Protein AF-A0A930UA59-F1 (afdb_monomer)

Organism: NCBI:txid2023265

Structure (mmCIF, N/CA/C/O backbone):
data_AF-A0A930UA59-F1
#
_entry.id   AF-A0A930UA59-F1
#
loop_
_atom_site.group_PDB
_atom_site.id
_atom_site.type_symbol
_atom_site.label_atom_id
_atom_site.label_alt_id
_atom_site.label_comp_id
_atom_site.label_asym_id
_atom_site.label_entity_id
_atom_site.label_seq_id
_atom_site.pdbx_PDB_ins_code
_atom_site.Cartn_x
_atom_site.Cartn_y
_atom_site.Cartn_z
_atom_site.occupancy
_atom_site.B_iso_or_equiv
_atom_site.auth_seq_id
_atom_site.auth_comp_id
_atom_site.auth_asym_id
_atom_site.auth_atom_id
_atom_site.pdbx_PDB_model_num
ATOM 1 N N . MET A 1 1 ? 84.543 5.095 -43.992 1.00 34.00 1 MET A N 1
ATOM 2 C CA . MET A 1 1 ? 83.601 4.317 -44.838 1.00 34.00 1 MET A CA 1
ATOM 3 C C . MET A 1 1 ? 82.821 3.376 -43.922 1.00 34.00 1 MET A C 1
ATOM 5 O O . MET A 1 1 ? 83.379 2.983 -42.911 1.00 34.00 1 MET A O 1
ATOM 9 N N . LYS A 1 2 ? 81.486 3.290 -44.024 1.00 33.91 2 LYS A N 1
ATOM 10 C CA . LYS A 1 2 ? 80.696 2.425 -44.937 1.00 33.91 2 LYS A CA 1
ATOM 11 C C . LYS A 1 2 ? 81.025 0.922 -44.754 1.00 33.91 2 LYS A C 1
ATOM 13 O O . LYS A 1 2 ? 82.179 0.575 -44.947 1.00 33.91 2 LYS A O 1
ATOM 18 N N . ALA A 1 3 ? 80.078 0.024 -44.451 1.00 41.78 3 ALA A N 1
ATOM 19 C CA . ALA A 1 3 ? 78.668 0.238 -44.081 1.00 41.78 3 ALA A CA 1
ATOM 20 C C . ALA A 1 3 ? 78.035 -0.999 -43.394 1.00 41.78 3 ALA A C 1
ATOM 22 O O . ALA A 1 3 ? 77.928 -2.037 -44.033 1.00 41.78 3 ALA A O 1
ATOM 23 N N . THR A 1 4 ? 77.528 -0.856 -42.158 1.00 40.88 4 THR A N 1
ATOM 24 C CA . THR A 1 4 ? 76.666 -1.865 -41.479 1.00 40.88 4 THR A CA 1
ATOM 25 C C . THR A 1 4 ? 75.860 -1.272 -40.302 1.00 40.88 4 THR A C 1
ATOM 27 O O . THR A 1 4 ? 75.703 -1.894 -39.257 1.00 40.88 4 THR A O 1
ATOM 30 N N . LYS A 1 5 ? 75.355 -0.031 -40.422 1.00 36.97 5 LYS A N 1
ATOM 31 C CA . LYS A 1 5 ? 74.581 0.604 -39.328 1.00 36.97 5 LYS A CA 1
ATOM 32 C C . LYS A 1 5 ? 73.452 1.554 -39.757 1.00 36.97 5 LYS A C 1
ATOM 34 O O . LYS A 1 5 ? 73.073 2.422 -38.984 1.00 36.97 5 LYS A O 1
ATOM 39 N N . LYS A 1 6 ? 72.917 1.410 -40.979 1.00 36.31 6 LYS A N 1
ATOM 40 C CA . LYS A 1 6 ? 71.872 2.306 -41.513 1.00 36.31 6 LYS A CA 1
ATOM 41 C C . LYS A 1 6 ? 70.707 1.554 -42.171 1.00 36.31 6 LYS A C 1
ATOM 43 O O . LYS A 1 6 ? 70.647 1.464 -43.394 1.00 36.31 6 LYS A O 1
ATOM 48 N N . LYS A 1 7 ? 69.796 1.015 -41.347 1.00 34.38 7 LYS A N 1
ATOM 49 C CA . LYS A 1 7 ? 68.421 0.645 -41.756 1.00 34.38 7 LYS A CA 1
ATOM 50 C C . LYS A 1 7 ? 67.417 0.546 -40.585 1.00 34.38 7 LYS A C 1
ATOM 52 O O . LYS A 1 7 ? 66.535 -0.303 -40.602 1.00 34.38 7 LYS A O 1
ATOM 57 N N . VAL A 1 8 ? 67.587 1.389 -39.559 1.00 33.84 8 VAL A N 1
ATOM 58 C CA . VAL A 1 8 ? 66.693 1.481 -38.374 1.00 33.84 8 VAL A CA 1
ATOM 59 C C . VAL A 1 8 ? 66.264 2.940 -38.089 1.00 33.84 8 VAL A C 1
ATOM 61 O O . VAL A 1 8 ? 65.429 3.195 -37.233 1.00 33.84 8 VAL A O 1
ATOM 64 N N . GLU A 1 9 ? 66.784 3.916 -38.840 1.00 33.44 9 GLU A N 1
ATOM 65 C CA . GLU A 1 9 ? 66.459 5.346 -38.707 1.00 33.44 9 GLU A CA 1
ATOM 66 C C . GLU A 1 9 ? 65.446 5.792 -39.775 1.00 33.44 9 GLU A C 1
ATOM 68 O O . GLU A 1 9 ? 65.802 6.569 -40.656 1.00 33.44 9 GLU A O 1
ATOM 73 N N . GLU A 1 10 ? 64.208 5.282 -39.741 1.00 31.77 10 GLU A N 1
ATOM 74 C CA . GLU A 1 10 ? 63.110 5.839 -40.562 1.00 31.77 10 GLU A CA 1
ATOM 75 C C . GLU A 1 10 ? 61.698 5.419 -40.085 1.00 31.77 10 GLU A C 1
ATOM 77 O O . GLU A 1 10 ? 60.869 5.013 -40.889 1.00 31.77 10 GLU A O 1
ATOM 82 N N . LEU A 1 11 ? 61.415 5.478 -38.769 1.00 31.89 11 LEU A N 1
ATOM 83 C CA . LEU A 1 11 ? 60.052 5.313 -38.204 1.00 31.89 11 LEU A CA 1
ATOM 84 C C . LEU A 1 11 ? 59.966 5.738 -36.712 1.00 31.89 11 LEU A C 1
ATOM 86 O O . LEU A 1 11 ? 59.591 4.952 -35.846 1.00 31.89 11 LEU A O 1
ATOM 90 N N . SER A 1 12 ? 60.371 6.971 -36.372 1.00 30.64 12 SER A N 1
ATOM 91 C CA . SER A 1 12 ? 60.489 7.397 -34.957 1.00 30.64 12 SER A CA 1
ATOM 92 C C . SER A 1 12 ? 60.223 8.884 -34.647 1.00 30.64 12 SER A C 1
ATOM 94 O O . SER A 1 12 ? 60.756 9.407 -33.669 1.00 30.64 12 SER A O 1
ATOM 96 N N . VAL A 1 13 ? 59.377 9.582 -35.422 1.00 30.64 13 VAL A N 1
ATOM 97 C CA . VAL A 1 13 ? 58.911 10.944 -35.067 1.00 30.64 13 VAL A CA 1
ATOM 98 C C . VAL A 1 13 ? 57.425 11.166 -35.388 1.00 30.64 13 VAL A C 1
ATOM 100 O O . VAL A 1 13 ? 57.083 11.753 -36.409 1.00 30.64 13 VAL A O 1
ATOM 103 N N . ILE A 1 14 ? 56.543 10.799 -34.455 1.00 29.19 14 ILE A N 1
ATOM 104 C CA . ILE A 1 14 ? 55.323 11.571 -34.163 1.00 29.19 14 ILE A CA 1
ATOM 105 C C . ILE A 1 14 ? 55.273 11.727 -32.642 1.00 29.19 14 ILE A C 1
ATOM 107 O O . ILE A 1 14 ? 55.317 10.739 -31.914 1.00 29.19 14 ILE A O 1
ATOM 111 N N . LYS A 1 15 ? 55.244 12.971 -32.154 1.00 28.31 15 LYS A N 1
ATOM 112 C CA . LYS A 1 15 ? 55.194 13.274 -30.719 1.00 28.31 15 LYS A CA 1
ATOM 113 C C . LYS A 1 15 ? 53.740 13.343 -30.255 1.00 28.31 15 LYS A C 1
ATOM 115 O O . LYS A 1 15 ? 53.051 14.300 -30.597 1.00 28.31 15 LYS A O 1
ATOM 120 N N . THR A 1 16 ? 53.301 12.408 -29.421 1.00 28.72 16 THR A N 1
ATOM 121 C CA . THR A 1 16 ? 52.184 12.660 -28.499 1.00 28.72 16 THR A CA 1
ATOM 122 C C . THR A 1 16 ? 52.707 13.478 -27.323 1.00 28.72 16 THR A C 1
ATOM 124 O O . THR A 1 16 ? 53.651 13.065 -26.654 1.00 28.72 16 THR A O 1
ATOM 127 N N . SER A 1 17 ? 52.142 14.663 -27.103 1.00 27.61 17 SER A N 1
ATOM 128 C CA . SER A 1 17 ? 52.569 15.591 -26.054 1.00 27.61 17 SER A CA 1
ATOM 129 C C . SER A 1 17 ? 52.120 15.135 -24.665 1.00 27.61 17 SER A C 1
ATOM 131 O O . SER A 1 17 ? 50.921 15.037 -24.403 1.00 27.61 17 SER A O 1
ATOM 133 N N . GLU A 1 18 ? 53.076 14.932 -23.760 1.00 31.45 18 GLU A N 1
ATOM 134 C CA . GLU A 1 18 ? 52.819 14.761 -22.329 1.00 31.45 18 GLU A CA 1
ATOM 135 C C . GLU A 1 18 ? 52.304 16.079 -21.726 1.00 31.45 18 GLU A C 1
ATOM 137 O O . GLU A 1 18 ? 53.081 16.964 -21.367 1.00 31.45 18 GLU A O 1
ATOM 142 N N . ASN A 1 19 ? 50.982 16.217 -21.594 1.00 28.25 19 ASN A N 1
ATOM 143 C CA . ASN A 1 19 ? 50.400 17.266 -20.759 1.00 28.25 19 ASN A CA 1
ATOM 144 C C . ASN A 1 19 ? 50.552 16.875 -19.284 1.00 28.25 19 ASN A C 1
ATOM 146 O O . ASN A 1 19 ? 49.680 16.227 -18.703 1.00 28.25 19 ASN A O 1
ATOM 150 N N . LEU A 1 20 ? 51.670 17.294 -18.686 1.00 32.41 20 LEU A N 1
ATOM 151 C CA . LEU A 1 20 ? 51.865 17.334 -17.237 1.00 32.41 20 LEU A CA 1
ATOM 152 C C . LEU A 1 20 ? 50.684 18.078 -16.591 1.00 32.41 20 LEU A C 1
ATOM 154 O O . LEU A 1 20 ? 50.516 19.280 -16.798 1.00 32.41 20 LEU A O 1
ATOM 158 N N . MET A 1 21 ? 49.845 17.359 -15.841 1.00 32.34 21 MET A N 1
ATOM 159 C CA . MET A 1 21 ? 48.707 17.968 -15.152 1.00 32.34 21 MET A CA 1
ATOM 160 C C . MET A 1 21 ? 49.178 18.773 -13.928 1.00 32.34 21 MET A C 1
ATOM 162 O O . MET A 1 21 ? 50.090 18.321 -13.234 1.00 32.34 21 MET A O 1
ATOM 166 N N . PRO A 1 22 ? 48.578 19.942 -13.632 1.00 33.25 22 PRO A N 1
ATOM 167 C CA . PRO A 1 22 ? 48.918 20.700 -12.433 1.00 33.25 22 PRO A CA 1
ATOM 168 C C . PRO A 1 22 ? 48.437 19.985 -11.165 1.00 33.25 22 PRO A C 1
ATOM 170 O O . PRO A 1 22 ? 47.257 19.653 -11.054 1.00 33.25 22 PRO A O 1
ATOM 173 N N . ASP A 1 23 ? 49.324 19.836 -10.180 1.00 33.88 23 ASP A N 1
ATOM 174 C CA . ASP A 1 23 ? 48.945 19.489 -8.807 1.00 33.88 23 ASP A CA 1
ATOM 175 C C . ASP A 1 23 ? 48.171 20.661 -8.179 1.00 33.88 23 ASP A C 1
ATOM 177 O O . ASP A 1 23 ? 48.739 21.582 -7.589 1.00 33.88 23 ASP A O 1
ATOM 181 N N . SER A 1 24 ? 46.846 20.635 -8.316 1.00 33.50 24 SER A N 1
ATOM 182 C CA . SER A 1 24 ? 45.927 21.472 -7.544 1.00 33.50 24 SER A CA 1
ATOM 183 C C . SER A 1 24 ? 45.237 20.607 -6.496 1.00 33.50 24 SER A C 1
ATOM 185 O O . SER A 1 24 ? 44.610 19.608 -6.843 1.00 33.50 24 SER A O 1
ATOM 187 N N . THR A 1 25 ? 45.345 20.996 -5.223 1.00 34.78 25 THR A N 1
ATOM 188 C CA . THR A 1 25 ? 44.868 20.237 -4.055 1.00 34.78 25 THR A CA 1
ATOM 189 C C . THR A 1 25 ? 43.420 19.761 -4.219 1.00 34.78 25 THR A C 1
ATOM 191 O O . THR A 1 25 ? 42.489 20.560 -4.105 1.00 34.78 25 THR A O 1
ATOM 194 N N . GLU A 1 26 ? 43.229 18.465 -4.481 1.00 43.31 26 GLU A N 1
ATOM 195 C CA . GLU A 1 26 ? 41.916 17.899 -4.801 1.00 43.31 26 GLU A CA 1
ATOM 196 C C . GLU A 1 26 ? 40.941 17.996 -3.619 1.00 43.31 26 GLU A C 1
ATOM 198 O O . GLU A 1 26 ? 41.016 17.238 -2.647 1.00 43.31 26 GLU A O 1
ATOM 203 N N . ASN A 1 27 ? 39.957 18.887 -3.738 1.00 48.44 27 ASN A N 1
ATOM 204 C CA . ASN A 1 27 ? 38.805 18.899 -2.849 1.00 48.44 27 ASN A CA 1
ATOM 205 C C . ASN A 1 27 ? 37.903 17.690 -3.169 1.00 48.44 27 ASN A C 1
ATOM 207 O O . ASN A 1 27 ? 37.037 17.766 -4.034 1.00 48.44 27 ASN A O 1
ATOM 211 N N . ASN A 1 28 ? 38.121 16.565 -2.480 1.00 61.62 28 ASN A N 1
ATOM 212 C CA . ASN A 1 28 ? 37.416 15.285 -2.678 1.00 61.62 28 ASN A CA 1
ATOM 213 C C . ASN A 1 28 ? 35.885 15.320 -2.425 1.00 61.62 28 ASN A C 1
ATOM 215 O O . ASN A 1 28 ? 35.225 14.288 -2.576 1.00 61.62 28 ASN A O 1
ATOM 219 N N . ASP A 1 29 ? 35.325 16.454 -1.999 1.00 77.62 29 ASP A N 1
ATOM 220 C CA . ASP A 1 29 ? 33.978 16.565 -1.434 1.00 77.62 29 ASP A CA 1
ATOM 221 C C . ASP A 1 29 ? 32.970 17.249 -2.383 1.00 77.62 29 ASP A C 1
ATOM 223 O O . ASP A 1 29 ? 32.582 18.402 -2.191 1.00 77.62 29 ASP A O 1
ATOM 227 N N . PHE A 1 30 ? 32.539 16.522 -3.418 1.00 87.88 30 PHE A N 1
ATOM 228 C CA . PHE A 1 30 ? 31.617 16.991 -4.465 1.00 87.88 30 PHE A CA 1
ATOM 229 C C . PHE A 1 30 ? 30.469 15.990 -4.741 1.00 87.88 30 PHE A C 1
ATOM 231 O O . PHE A 1 30 ? 30.603 14.806 -4.404 1.00 87.88 30 PHE A O 1
ATOM 238 N N . PRO A 1 31 ? 29.334 16.420 -5.338 1.00 90.81 31 PRO A N 1
ATOM 239 C CA . PRO A 1 31 ? 28.244 15.526 -5.732 1.00 90.81 31 PRO A CA 1
ATOM 240 C C . PRO A 1 31 ? 28.595 14.681 -6.961 1.00 90.81 31 PRO A C 1
ATOM 242 O O . PRO A 1 31 ? 29.255 15.156 -7.888 1.00 90.81 31 PRO A O 1
ATOM 245 N N . VAL A 1 32 ? 28.094 13.445 -6.996 1.00 94.25 32 VAL A N 1
ATOM 246 C CA . VAL A 1 32 ? 28.205 12.563 -8.170 1.00 94.25 32 VAL A CA 1
ATOM 247 C C . VAL A 1 32 ? 26.811 12.254 -8.698 1.00 94.25 32 VAL A C 1
ATOM 249 O O . VAL A 1 32 ? 25.933 11.813 -7.953 1.00 94.25 32 VAL A O 1
ATOM 252 N N . VAL A 1 33 ? 26.631 12.501 -9.992 1.00 95.88 33 VAL A N 1
ATOM 253 C CA . VAL A 1 33 ? 25.382 12.341 -10.732 1.00 95.88 33 VAL A CA 1
ATOM 254 C C . VAL A 1 33 ? 25.496 11.105 -11.613 1.00 95.88 33 VAL A C 1
ATOM 256 O O . VAL A 1 33 ? 26.221 11.113 -12.605 1.00 95.88 33 VAL A O 1
ATOM 259 N N . ALA A 1 34 ? 24.782 10.036 -11.274 1.00 96.25 34 ALA A N 1
ATOM 260 C CA . ALA A 1 34 ? 24.664 8.872 -12.139 1.00 96.25 34 ALA A CA 1
ATOM 261 C C . ALA A 1 34 ? 23.447 9.024 -13.055 1.00 96.25 34 ALA A C 1
ATOM 263 O O . ALA A 1 34 ? 22.330 9.197 -12.566 1.00 96.25 34 ALA A O 1
ATOM 264 N N . ILE A 1 35 ? 23.649 8.928 -14.369 1.00 96.31 35 ILE A N 1
ATOM 265 C CA . ILE A 1 35 ? 22.566 8.984 -15.356 1.00 96.31 35 ILE A CA 1
ATOM 266 C C . ILE A 1 35 ? 22.328 7.579 -15.911 1.00 96.31 35 ILE A C 1
ATOM 268 O O . ILE A 1 35 ? 23.191 7.019 -16.587 1.00 96.31 35 ILE A O 1
ATOM 272 N N . GLY A 1 36 ? 21.161 7.016 -15.606 1.00 94.38 36 GLY A N 1
ATOM 273 C CA . GLY A 1 36 ? 20.675 5.736 -16.106 1.00 94.38 36 GLY A CA 1
ATOM 274 C C . GLY A 1 36 ? 19.799 5.917 -17.344 1.00 94.38 36 GLY A C 1
ATOM 275 O O . GLY A 1 36 ? 18.852 6.705 -17.326 1.00 94.38 36 GLY A O 1
ATOM 276 N N . SER A 1 37 ? 20.096 5.184 -18.417 1.00 92.69 37 SER A N 1
ATOM 277 C CA . SER A 1 37 ? 19.291 5.184 -19.649 1.00 92.69 37 SER A CA 1
ATOM 278 C C . SER A 1 37 ? 19.383 3.850 -20.400 1.00 92.69 37 SER A C 1
ATOM 280 O O . SER A 1 37 ? 20.229 3.003 -20.104 1.00 92.69 37 SER A O 1
ATOM 282 N N . SER A 1 38 ? 18.513 3.643 -21.388 1.00 87.00 38 SER A N 1
ATOM 283 C CA . SER A 1 38 ? 18.525 2.446 -22.239 1.00 87.00 38 SER A CA 1
ATOM 284 C C . SER A 1 38 ? 18.154 2.842 -23.677 1.00 87.00 38 SER A C 1
ATOM 286 O O . SER A 1 38 ? 18.805 3.724 -24.250 1.00 87.00 38 SER A O 1
ATOM 288 N N . ALA A 1 39 ? 17.130 2.228 -24.273 1.00 77.50 39 ALA A N 1
ATOM 289 C CA . ALA A 1 39 ? 16.574 2.612 -25.568 1.00 77.50 39 ALA A CA 1
ATOM 290 C C . ALA A 1 39 ? 16.175 4.106 -25.606 1.00 77.50 39 ALA A C 1
ATOM 292 O O . ALA A 1 39 ? 15.548 4.627 -24.682 1.00 77.50 39 ALA A O 1
ATOM 293 N N . GLY A 1 40 ? 16.557 4.811 -26.677 1.00 76.81 40 GLY A N 1
ATOM 294 C CA . GLY A 1 40 ? 16.381 6.268 -26.804 1.00 76.81 40 GLY A CA 1
ATOM 295 C C . GLY A 1 40 ? 17.328 7.119 -25.940 1.00 76.81 40 GLY A C 1
ATOM 296 O O . GLY A 1 40 ? 17.296 8.342 -26.040 1.00 76.81 40 GLY A O 1
ATOM 297 N N . GLY A 1 41 ? 18.197 6.502 -25.129 1.00 81.38 41 GLY A N 1
ATOM 298 C CA . GLY A 1 41 ? 19.049 7.203 -24.165 1.00 81.38 41 GLY A CA 1
ATOM 299 C C . GLY A 1 41 ? 19.973 8.263 -24.773 1.00 81.38 41 GLY A C 1
ATOM 300 O O . GLY A 1 41 ? 20.102 9.337 -24.191 1.00 81.38 41 GLY A O 1
ATOM 301 N N . LEU A 1 42 ? 20.559 8.018 -25.954 1.00 84.38 42 LEU A N 1
ATOM 302 C CA . LEU A 1 42 ? 21.481 8.964 -26.606 1.00 84.38 42 LEU A CA 1
ATOM 303 C C . LEU A 1 42 ? 20.827 10.334 -26.835 1.00 84.38 42 LEU A C 1
ATOM 305 O O . LEU A 1 42 ? 21.336 11.328 -26.333 1.00 84.38 42 LEU A O 1
ATOM 309 N N . GLU A 1 43 ? 19.671 10.375 -27.501 1.00 85.50 43 GLU A N 1
ATOM 310 C CA . GLU A 1 43 ? 18.925 11.612 -27.795 1.00 85.50 43 GLU A CA 1
ATOM 311 C C . GLU A 1 43 ? 18.643 12.419 -26.514 1.00 85.50 43 GLU A C 1
ATOM 313 O O . GLU A 1 43 ? 18.785 13.642 -26.488 1.00 85.50 43 GLU A O 1
ATOM 318 N N . THR A 1 44 ? 18.320 11.731 -25.412 1.00 89.38 44 THR A N 1
ATOM 319 C CA . THR A 1 44 ? 18.099 12.376 -24.108 1.00 89.38 44 THR A CA 1
ATOM 320 C C . THR A 1 44 ? 19.395 12.841 -23.434 1.00 89.38 44 THR A C 1
ATOM 322 O O . THR A 1 44 ? 19.410 13.902 -22.817 1.00 89.38 44 THR A O 1
ATOM 325 N N . LEU A 1 45 ? 20.505 12.111 -23.576 1.00 91.25 45 LEU A N 1
ATOM 326 C CA . LEU A 1 45 ? 21.808 12.521 -23.044 1.00 91.25 45 LEU A CA 1
ATOM 327 C C . LEU A 1 45 ? 22.349 13.748 -23.790 1.00 91.25 45 LEU A C 1
ATOM 329 O O . LEU A 1 45 ? 22.830 14.679 -23.149 1.00 91.25 45 LEU A O 1
ATOM 333 N N . GLU A 1 46 ? 22.227 13.792 -25.120 1.00 90.00 46 GLU A N 1
ATOM 334 C CA . GLU A 1 46 ? 22.600 14.962 -25.924 1.00 90.00 46 GLU A CA 1
ATOM 335 C C . GLU A 1 46 ? 21.806 16.204 -25.490 1.00 90.00 46 GLU A C 1
ATOM 337 O O . GLU A 1 46 ? 22.388 17.262 -25.243 1.00 90.00 46 GLU A O 1
ATOM 342 N N . LEU A 1 47 ? 20.486 16.062 -25.321 1.00 90.81 47 LEU A N 1
ATOM 343 C CA . LEU A 1 47 ? 19.594 17.145 -24.901 1.00 90.81 47 LEU A CA 1
ATOM 344 C C . LEU A 1 47 ? 19.849 17.608 -23.455 1.00 90.81 47 LEU A C 1
ATOM 346 O O . LEU A 1 47 ? 19.768 18.805 -23.174 1.00 90.81 47 LEU A O 1
ATOM 350 N N . PHE A 1 48 ? 20.209 16.689 -22.554 1.00 93.88 48 PHE A N 1
ATOM 351 C CA . PHE A 1 48 ? 20.613 16.999 -21.180 1.00 93.88 48 PHE A CA 1
ATOM 352 C C . PHE A 1 48 ? 21.939 17.773 -21.148 1.00 93.88 48 PHE A C 1
ATOM 354 O O . PHE A 1 48 ? 22.000 18.879 -20.613 1.00 93.88 48 PHE A O 1
ATOM 361 N N . PHE A 1 49 ? 23.003 17.232 -21.753 1.00 93.38 49 PHE A N 1
ATOM 362 C CA . PHE A 1 49 ? 24.339 17.833 -21.677 1.00 93.38 49 PHE A CA 1
ATOM 363 C C . PHE A 1 49 ? 24.455 19.155 -22.444 1.00 93.38 49 PHE A C 1
ATOM 365 O O . PHE A 1 49 ? 25.170 20.045 -21.989 1.00 93.38 49 PHE A O 1
ATOM 372 N N . LYS A 1 50 ? 23.691 19.340 -23.528 1.00 91.06 50 LYS A N 1
ATOM 373 C CA . LYS A 1 50 ? 23.579 20.623 -24.244 1.00 91.06 50 LYS A CA 1
ATOM 374 C C . LYS A 1 50 ? 23.017 21.760 -23.374 1.00 91.06 50 LYS A C 1
ATOM 376 O O . LYS A 1 50 ? 23.315 22.923 -23.629 1.00 91.06 50 LYS A O 1
ATOM 381 N N . ASN A 1 51 ? 22.216 21.430 -22.360 1.00 90.94 51 ASN A N 1
ATOM 382 C CA . ASN A 1 51 ? 21.641 22.379 -21.402 1.00 90.94 51 ASN A CA 1
ATOM 383 C C . ASN A 1 51 ? 22.407 22.413 -20.058 1.00 90.94 51 ASN A C 1
ATOM 385 O O . ASN A 1 51 ? 21.966 23.077 -19.120 1.00 90.94 51 ASN A O 1
ATOM 389 N N . MET A 1 52 ? 23.549 21.719 -19.945 1.00 92.12 52 MET A N 1
ATOM 390 C CA . MET A 1 52 ? 24.336 21.606 -18.712 1.00 92.12 52 MET A CA 1
ATOM 391 C C . MET A 1 52 ? 25.592 22.509 -18.751 1.00 92.12 52 MET A C 1
ATOM 393 O O . MET A 1 52 ? 26.487 22.260 -19.558 1.00 92.12 52 MET A O 1
ATOM 397 N N . PRO A 1 53 ? 25.708 23.530 -17.874 1.00 88.00 53 PRO A N 1
ATOM 398 C CA . PRO A 1 53 ? 26.901 24.374 -17.742 1.00 88.00 53 PRO A CA 1
ATOM 399 C C . PRO A 1 53 ? 28.196 23.605 -17.446 1.00 88.00 53 PRO A C 1
ATOM 401 O O . PRO A 1 53 ? 28.181 22.594 -16.744 1.00 88.00 53 PRO A O 1
ATOM 404 N N . GLU A 1 54 ? 29.325 24.135 -17.926 1.00 80.75 54 GLU A N 1
ATOM 405 C CA . GLU A 1 54 ? 30.647 23.487 -17.869 1.00 80.75 54 GLU A CA 1
ATOM 406 C C . GLU A 1 54 ? 31.219 23.407 -16.444 1.00 80.75 54 GLU A C 1
ATOM 408 O O . GLU A 1 54 ? 31.609 22.333 -15.987 1.00 80.75 54 GLU A O 1
ATOM 413 N N . ASP A 1 55 ? 31.244 24.542 -15.733 1.00 81.94 55 ASP A N 1
ATOM 414 C CA . ASP A 1 55 ? 31.700 24.636 -14.344 1.00 81.94 55 ASP A CA 1
ATOM 415 C C . ASP A 1 55 ? 30.499 24.554 -13.398 1.00 81.94 55 ASP A C 1
ATOM 417 O O . ASP A 1 55 ? 29.818 25.540 -13.111 1.00 81.94 55 ASP A O 1
ATOM 421 N N . ASN A 1 56 ? 30.195 23.328 -12.979 1.00 83.75 56 ASN A N 1
ATOM 422 C CA . ASN A 1 56 ? 29.011 22.988 -12.191 1.00 83.75 56 ASN A CA 1
ATOM 423 C C . ASN A 1 56 ? 29.347 22.297 -10.857 1.00 83.75 56 ASN A C 1
ATOM 425 O O . ASN A 1 56 ? 28.463 22.108 -10.019 1.00 83.75 56 ASN A O 1
ATOM 429 N N . GLY A 1 57 ? 30.615 21.933 -10.642 1.00 86.12 57 GLY A N 1
ATOM 430 C CA . GLY A 1 57 ? 31.115 21.337 -9.405 1.00 86.12 57 GLY A CA 1
ATOM 431 C C . GLY A 1 57 ? 30.705 19.880 -9.169 1.00 86.12 57 GLY A C 1
ATOM 432 O O . GLY A 1 57 ? 30.939 19.372 -8.074 1.00 86.12 57 GLY A O 1
ATOM 433 N N . MET A 1 58 ? 30.107 19.200 -10.152 1.00 91.62 58 MET A N 1
ATOM 434 C CA . MET A 1 58 ? 29.674 17.800 -10.071 1.00 91.62 58 MET A CA 1
ATOM 435 C C . MET A 1 58 ? 30.500 16.898 -10.984 1.00 91.62 58 MET A C 1
ATOM 437 O O . MET A 1 58 ? 31.098 17.355 -11.953 1.00 91.62 58 MET A O 1
ATOM 441 N N . ALA A 1 59 ? 30.482 15.593 -10.719 1.00 94.31 59 ALA A N 1
ATOM 442 C CA . ALA A 1 59 ? 30.944 14.590 -11.675 1.00 94.31 59 ALA A CA 1
ATOM 443 C C . ALA A 1 59 ? 29.763 13.784 -12.227 1.00 94.31 59 ALA A C 1
ATOM 445 O O . ALA A 1 59 ? 28.909 13.345 -11.455 1.00 94.31 59 ALA A O 1
ATOM 446 N N . PHE A 1 60 ? 29.737 13.546 -13.537 1.00 95.44 60 PHE A N 1
ATOM 447 C CA . PHE A 1 60 ? 28.678 12.782 -14.201 1.00 95.44 60 PHE A CA 1
ATOM 448 C C . PHE A 1 60 ? 29.156 11.374 -14.547 1.00 95.44 60 PHE A C 1
ATOM 450 O O . PHE A 1 60 ? 30.260 11.202 -15.059 1.00 95.44 60 PHE A O 1
ATOM 457 N N . VAL A 1 61 ? 28.324 10.362 -14.304 1.00 95.69 61 VAL A N 1
ATOM 458 C CA . VAL A 1 61 ? 28.611 8.962 -14.639 1.00 95.69 61 VAL A CA 1
ATOM 459 C C . VAL A 1 61 ? 27.432 8.367 -15.406 1.00 95.69 61 VAL A C 1
ATOM 461 O O . VAL A 1 61 ? 26.388 8.049 -14.839 1.00 95.69 61 VAL A O 1
ATOM 464 N N . ASN A 1 62 ? 27.603 8.216 -16.714 1.00 93.81 62 ASN A N 1
ATOM 465 C CA . ASN A 1 62 ? 26.581 7.730 -17.630 1.00 93.81 62 ASN A CA 1
ATOM 466 C C . ASN A 1 62 ? 26.635 6.200 -17.692 1.00 93.81 62 ASN A C 1
ATOM 468 O O . ASN A 1 62 ? 27.631 5.608 -18.125 1.00 93.81 62 ASN A O 1
ATOM 472 N N . VAL A 1 63 ? 25.545 5.564 -17.267 1.00 91.12 63 VAL A N 1
ATOM 473 C CA . VAL A 1 63 ? 25.375 4.112 -17.235 1.00 91.12 63 VAL A CA 1
ATOM 474 C C . VAL A 1 63 ? 24.226 3.741 -18.166 1.00 91.12 63 VAL A C 1
ATOM 476 O O . VAL A 1 63 ? 23.077 4.110 -17.935 1.00 91.12 63 VAL A O 1
ATOM 479 N N . GLN A 1 64 ? 24.544 3.017 -19.238 1.00 84.50 64 GLN A N 1
ATOM 480 C CA . GLN A 1 64 ? 23.572 2.609 -20.249 1.00 84.50 64 GLN A CA 1
ATOM 481 C C . GLN A 1 64 ? 23.644 1.102 -20.502 1.00 84.50 64 GLN A C 1
ATOM 483 O O . GLN A 1 64 ? 24.714 0.489 -20.432 1.00 84.50 64 GLN A O 1
ATOM 488 N N . HIS A 1 65 ? 22.507 0.513 -20.869 1.00 74.06 65 HIS A N 1
ATOM 489 C CA . HIS A 1 65 ? 22.476 -0.765 -21.577 1.00 74.06 65 HIS A CA 1
ATOM 490 C C . HIS A 1 65 ? 23.135 -0.626 -22.963 1.00 74.06 65 HIS A C 1
ATOM 492 O O . HIS A 1 65 ? 22.480 -0.303 -23.949 1.00 74.06 65 HIS A O 1
ATOM 498 N N . LEU A 1 66 ? 24.448 -0.861 -23.026 1.00 66.12 66 LEU A N 1
ATOM 499 C CA . LEU A 1 66 ? 25.206 -0.961 -24.277 1.00 66.12 66 LEU A CA 1
ATOM 500 C C . LEU A 1 66 ? 25.198 -2.400 -24.807 1.00 66.12 66 LEU A C 1
ATOM 502 O O . LEU A 1 66 ? 25.506 -3.330 -24.051 1.00 66.12 66 LEU A O 1
ATOM 506 N N . ASP A 1 67 ? 24.896 -2.554 -26.098 1.00 60.34 67 ASP A N 1
ATOM 507 C CA . ASP A 1 67 ? 24.944 -3.824 -26.834 1.00 60.34 67 ASP A CA 1
ATOM 508 C C . ASP A 1 67 ? 26.357 -4.453 -26.787 1.00 60.34 67 ASP A C 1
ATOM 510 O O . ASP A 1 67 ? 27.346 -3.732 -26.971 1.00 60.34 67 ASP A O 1
ATOM 514 N N . PRO A 1 68 ? 26.486 -5.775 -26.550 1.00 55.47 68 PRO A N 1
ATOM 515 C CA . PRO A 1 68 ? 27.777 -6.455 -26.481 1.00 55.47 68 PRO A CA 1
ATOM 516 C C . PRO A 1 68 ? 28.685 -6.350 -27.706 1.00 55.47 68 PRO A C 1
ATOM 518 O O . PRO A 1 68 ? 29.904 -6.439 -27.550 1.00 55.47 68 PRO A O 1
ATOM 521 N N . ASN A 1 69 ? 28.119 -6.194 -28.900 1.00 48.31 69 ASN A N 1
ATOM 522 C CA . ASN A 1 69 ? 28.833 -6.240 -30.174 1.00 48.31 69 ASN A CA 1
ATOM 523 C C . ASN A 1 69 ? 29.077 -4.846 -30.774 1.00 48.31 69 ASN A C 1
ATOM 525 O O . ASN A 1 69 ? 29.736 -4.727 -31.808 1.00 48.31 69 ASN A O 1
ATOM 529 N N . HIS A 1 70 ? 28.558 -3.782 -30.154 1.00 55.03 70 HIS A N 1
ATOM 530 C CA . HIS A 1 70 ? 28.662 -2.430 -30.691 1.00 55.03 70 HIS A CA 1
ATOM 531 C C . HIS A 1 70 ? 29.941 -1.717 -30.223 1.00 55.03 70 HIS A C 1
ATOM 533 O O . HIS A 1 70 ? 30.202 -1.570 -29.025 1.00 55.03 70 HIS A O 1
ATOM 539 N N . VAL A 1 71 ? 30.739 -1.227 -31.178 1.00 52.06 71 VAL A N 1
ATOM 540 C CA . VAL A 1 71 ? 31.944 -0.425 -30.905 1.00 52.06 71 VAL A CA 1
ATOM 541 C C . VAL A 1 71 ? 31.507 0.963 -30.432 1.00 52.06 71 VAL A C 1
ATOM 543 O O . VAL A 1 71 ? 31.207 1.847 -31.229 1.00 52.06 71 VAL A O 1
ATOM 546 N N . GLY A 1 72 ? 31.398 1.128 -29.114 1.00 58.41 72 GLY A N 1
ATOM 547 C CA . GLY A 1 72 ? 30.726 2.269 -28.495 1.00 58.41 72 GLY A CA 1
ATOM 548 C C . GLY A 1 72 ? 31.439 3.615 -28.656 1.00 58.41 72 GLY A C 1
ATOM 549 O O . GLY A 1 72 ? 32.161 4.032 -27.753 1.00 58.41 72 GLY A O 1
ATOM 550 N N . MET A 1 73 ? 31.108 4.354 -29.719 1.00 72.50 73 MET A N 1
ATOM 551 C CA . MET A 1 73 ? 31.484 5.765 -29.951 1.00 72.50 73 MET A CA 1
ATOM 552 C C . MET A 1 73 ? 30.832 6.762 -28.963 1.00 72.50 73 MET A C 1
ATOM 554 O O . MET A 1 73 ? 30.932 7.974 -29.132 1.00 72.50 73 MET A O 1
ATOM 558 N N . MET A 1 74 ? 30.157 6.285 -27.911 1.00 80.38 74 MET A N 1
ATOM 559 C CA . MET A 1 74 ? 29.418 7.113 -26.946 1.00 80.38 74 MET A CA 1
ATOM 560 C C . MET A 1 74 ? 30.252 8.247 -26.305 1.00 80.38 74 MET A C 1
ATOM 562 O O . MET A 1 74 ? 29.738 9.363 -26.227 1.00 80.38 74 MET A O 1
ATOM 566 N N . PRO A 1 75 ? 31.528 8.049 -25.898 1.00 85.44 75 PRO A N 1
ATOM 567 C CA . PRO A 1 75 ? 32.355 9.154 -25.406 1.00 85.44 75 PRO A CA 1
ATOM 568 C C . PRO A 1 75 ? 32.596 10.227 -26.478 1.00 85.44 75 PRO A C 1
ATOM 570 O O . PRO A 1 75 ? 32.560 11.417 -26.184 1.00 85.44 75 PRO A O 1
ATOM 573 N N . GLU A 1 76 ? 32.799 9.811 -27.729 1.00 85.75 76 GLU A N 1
ATOM 574 C CA . GLU A 1 76 ? 33.123 10.677 -28.870 1.00 85.75 76 GLU A CA 1
ATOM 575 C C . GLU A 1 76 ? 31.907 11.475 -29.358 1.00 85.75 76 GLU A C 1
ATOM 577 O O . GLU A 1 76 ? 32.056 12.604 -29.827 1.00 85.75 76 GLU A O 1
ATOM 582 N N . LEU A 1 77 ? 30.706 10.899 -29.237 1.00 85.62 77 LEU A N 1
ATOM 583 C CA . LEU A 1 77 ? 29.432 11.574 -29.484 1.00 85.62 77 LEU A CA 1
ATOM 584 C C . LEU A 1 77 ? 29.166 12.630 -28.406 1.00 85.62 77 LEU A C 1
ATOM 586 O O . LEU A 1 77 ? 28.984 13.803 -28.726 1.00 85.62 77 LEU A O 1
ATOM 590 N N . LEU A 1 78 ? 29.235 12.248 -27.126 1.00 86.56 78 LEU A N 1
ATOM 591 C CA . LEU A 1 78 ? 28.998 13.175 -26.016 1.00 86.56 78 LEU A CA 1
ATOM 592 C C . LEU A 1 78 ? 30.036 14.308 -25.967 1.00 86.56 78 LEU A C 1
ATOM 594 O O . LEU A 1 78 ? 29.665 15.447 -25.696 1.00 86.56 78 LEU A O 1
ATOM 598 N N . GLN A 1 79 ? 31.303 14.048 -26.315 1.00 90.88 79 GLN A N 1
ATOM 599 C CA . GLN A 1 79 ? 32.348 15.082 -26.362 1.00 90.88 79 GLN A CA 1
ATOM 600 C C . GLN A 1 79 ? 32.110 16.150 -27.449 1.00 90.88 79 GLN A C 1
ATOM 602 O O . GLN A 1 79 ? 32.720 17.215 -27.394 1.00 90.88 79 GLN A O 1
ATOM 607 N N . ARG A 1 80 ? 31.217 15.906 -28.422 1.00 88.06 80 ARG A N 1
ATOM 608 C CA . ARG A 1 80 ? 30.762 16.930 -29.385 1.00 88.06 80 ARG A CA 1
ATOM 609 C C . ARG A 1 80 ? 29.620 17.794 -28.845 1.00 88.06 80 ARG A C 1
ATOM 611 O O . ARG A 1 80 ? 29.387 18.869 -29.388 1.00 88.06 80 ARG A O 1
ATOM 618 N N . MET 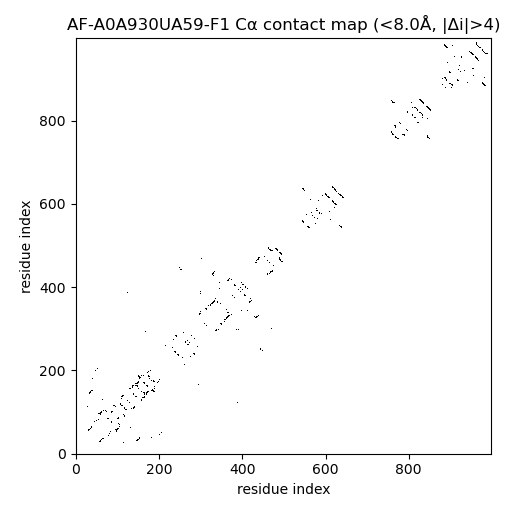A 1 81 ? 28.918 17.326 -27.810 1.00 86.31 81 MET A N 1
ATOM 619 C CA . MET A 1 81 ? 27.737 17.982 -27.232 1.00 86.31 81 MET A CA 1
ATOM 620 C C . MET A 1 81 ? 28.020 18.690 -25.900 1.00 86.31 81 MET A C 1
ATOM 622 O O . MET A 1 81 ? 27.240 19.549 -25.498 1.00 86.31 81 MET A O 1
ATOM 626 N N . THR A 1 82 ? 29.129 18.368 -25.226 1.00 88.50 82 THR A N 1
ATOM 627 C CA . THR A 1 82 ? 29.621 19.111 -24.059 1.00 88.50 82 THR A CA 1
ATOM 628 C C . THR A 1 82 ? 31.114 19.406 -24.157 1.00 88.50 82 THR A C 1
ATOM 630 O O . THR A 1 82 ? 31.898 18.627 -24.699 1.00 88.50 82 THR A O 1
ATOM 633 N N . THR A 1 83 ? 31.490 20.551 -23.601 1.00 86.75 83 THR A N 1
ATOM 634 C CA . THR A 1 83 ? 32.857 21.038 -23.389 1.00 86.75 83 THR A CA 1
ATOM 635 C C . THR A 1 83 ? 33.499 20.477 -22.116 1.00 86.75 83 THR A C 1
ATOM 637 O O . THR A 1 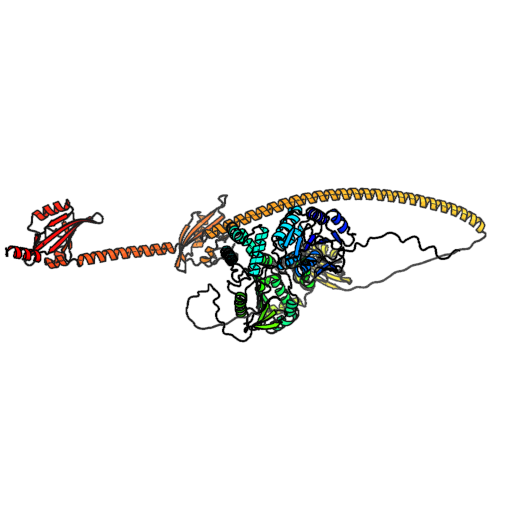83 ? 34.720 20.548 -21.976 1.00 86.75 83 THR A O 1
ATOM 640 N N . MET A 1 84 ? 32.717 19.863 -21.214 1.00 91.69 84 MET A N 1
ATOM 641 C CA . MET A 1 84 ? 33.265 19.027 -20.139 1.00 91.69 84 MET A CA 1
ATOM 642 C C . MET A 1 84 ? 34.097 17.882 -20.731 1.00 91.69 84 MET A C 1
ATOM 644 O O . MET A 1 84 ? 33.781 17.351 -21.797 1.00 91.69 84 MET A O 1
ATOM 648 N N . ALA A 1 85 ? 35.149 17.463 -20.027 1.00 91.81 85 ALA A N 1
ATOM 649 C CA . ALA A 1 85 ? 35.983 16.355 -20.482 1.00 91.81 85 ALA A CA 1
ATOM 650 C C . ALA A 1 85 ? 35.227 15.022 -20.346 1.00 91.81 85 ALA A C 1
ATOM 652 O O . ALA A 1 85 ? 34.830 14.639 -19.239 1.00 91.81 85 ALA A O 1
ATOM 653 N N . VAL A 1 86 ? 35.036 14.319 -21.465 1.00 92.88 86 VAL A N 1
ATOM 654 C CA . VAL A 1 86 ? 34.336 13.031 -21.526 1.00 92.88 86 VAL A CA 1
ATOM 655 C C . VAL A 1 86 ? 35.345 11.887 -21.595 1.00 92.88 86 VAL A C 1
ATOM 657 O O . VAL A 1 86 ? 36.137 11.781 -22.529 1.00 92.88 86 VAL A O 1
ATOM 660 N N . PHE A 1 87 ? 35.289 10.990 -20.616 1.00 92.25 87 PHE A N 1
ATOM 661 C CA . PHE A 1 87 ? 36.149 9.817 -20.509 1.00 92.25 87 PHE A CA 1
ATOM 662 C C . PHE A 1 87 ? 35.325 8.537 -20.647 1.00 92.25 87 PHE A C 1
ATOM 664 O O . PHE A 1 87 ? 34.274 8.389 -20.022 1.00 92.25 87 PHE A O 1
ATOM 671 N N . GLN A 1 88 ? 35.828 7.553 -21.392 1.00 91.88 88 GLN A N 1
ATOM 672 C CA . GLN A 1 88 ? 35.400 6.175 -21.161 1.00 91.88 88 GLN A CA 1
ATOM 673 C C . GLN A 1 88 ? 35.988 5.726 -19.819 1.00 91.88 88 GLN A C 1
ATOM 675 O O . GLN A 1 88 ? 37.180 5.918 -19.574 1.00 91.88 88 GLN A O 1
ATOM 680 N N . ALA A 1 89 ? 35.169 5.162 -18.932 1.00 91.62 89 ALA A N 1
ATOM 681 C CA . ALA A 1 89 ? 35.664 4.667 -17.656 1.00 91.62 89 ALA A CA 1
ATOM 682 C C . ALA A 1 89 ? 36.641 3.503 -17.895 1.00 91.62 89 ALA A C 1
ATOM 684 O O . ALA A 1 89 ? 36.321 2.555 -18.614 1.00 91.62 89 ALA A O 1
ATOM 685 N N . THR A 1 90 ? 37.821 3.576 -17.281 1.00 90.81 90 THR A N 1
ATOM 686 C CA . THR A 1 90 ? 38.779 2.467 -17.164 1.00 90.81 90 THR A CA 1
ATOM 687 C C . THR A 1 90 ? 38.721 1.891 -15.751 1.00 90.81 90 THR A C 1
ATOM 689 O O . THR A 1 90 ? 38.114 2.489 -14.864 1.00 90.81 90 THR A O 1
ATOM 692 N N . ASP A 1 91 ? 39.344 0.737 -15.513 1.00 90.75 91 ASP A N 1
ATOM 693 C CA . ASP A 1 91 ? 39.417 0.213 -14.147 1.00 90.75 91 ASP A CA 1
ATOM 694 C C . ASP A 1 91 ? 40.281 1.119 -13.251 1.00 90.75 91 ASP A C 1
ATOM 696 O O . ASP A 1 91 ? 41.218 1.766 -13.728 1.00 90.75 91 ASP A O 1
ATOM 700 N N . ALA A 1 92 ? 39.922 1.185 -11.968 1.00 90.50 92 ALA A N 1
ATOM 701 C CA . ALA A 1 92 ? 40.518 2.038 -10.941 1.00 90.50 92 ALA A CA 1
ATOM 702 C C . ALA A 1 92 ? 40.651 3.544 -11.297 1.00 90.50 92 ALA A C 1
ATOM 704 O O . ALA A 1 92 ? 41.514 4.233 -10.746 1.00 90.50 92 ALA A O 1
ATOM 705 N N . ILE A 1 93 ? 39.810 4.094 -12.187 1.00 92.38 93 ILE A N 1
ATOM 706 C CA . ILE A 1 93 ? 39.861 5.525 -12.538 1.00 92.38 93 ILE A CA 1
ATOM 707 C C . ILE A 1 93 ? 39.230 6.400 -11.447 1.00 92.38 93 ILE A C 1
ATOM 709 O O . ILE A 1 93 ? 38.110 6.153 -10.992 1.00 92.38 93 ILE A O 1
ATOM 713 N N . LYS A 1 94 ? 39.928 7.466 -11.041 1.00 92.50 94 LYS A N 1
ATOM 714 C CA . LYS A 1 94 ? 39.403 8.429 -10.068 1.00 92.50 94 LYS A CA 1
ATOM 715 C C . LYS A 1 94 ? 38.416 9.407 -10.722 1.00 92.50 94 LYS A C 1
ATOM 717 O O . LYS A 1 94 ? 38.693 9.993 -11.773 1.00 92.50 94 LYS A O 1
ATOM 722 N N . VAL A 1 95 ? 37.278 9.598 -10.063 1.00 93.62 95 VAL A N 1
ATOM 723 C CA . VAL A 1 95 ? 36.239 10.572 -10.407 1.00 93.62 95 VAL A CA 1
ATOM 724 C C . VAL A 1 95 ? 36.693 11.982 -10.012 1.00 93.62 95 VAL A C 1
ATOM 726 O O . VAL A 1 95 ? 37.219 12.187 -8.917 1.00 93.62 95 VAL A O 1
ATOM 729 N N . ARG A 1 96 ? 36.471 12.959 -10.898 1.00 93.19 96 ARG A N 1
ATOM 730 C CA . ARG A 1 96 ? 36.760 14.390 -10.709 1.00 93.19 96 ARG A CA 1
ATOM 731 C C . ARG A 1 96 ? 35.544 15.240 -11.113 1.00 93.19 96 ARG A C 1
ATOM 733 O O . ARG A 1 96 ? 34.793 14.798 -11.983 1.00 93.19 96 ARG A O 1
ATOM 740 N N . PRO A 1 97 ? 35.342 16.433 -10.522 1.00 92.06 97 PRO A N 1
ATOM 741 C CA . PRO A 1 97 ? 34.273 17.347 -10.926 1.00 92.06 97 PRO A CA 1
ATOM 742 C C . PRO A 1 97 ? 34.489 17.908 -12.344 1.00 92.06 97 PRO A C 1
ATOM 744 O O . PRO A 1 97 ? 35.594 17.847 -12.886 1.00 92.06 97 PRO A O 1
ATOM 747 N N . ASN A 1 98 ? 33.422 18.454 -12.935 1.00 92.38 98 ASN A N 1
ATOM 748 C CA . ASN A 1 98 ? 33.343 18.998 -14.299 1.00 92.38 98 ASN A CA 1
ATOM 749 C C . ASN A 1 98 ? 33.789 17.997 -15.393 1.00 92.38 98 ASN A C 1
ATOM 751 O O . ASN A 1 98 ? 34.289 18.376 -16.453 1.00 92.38 98 ASN A O 1
ATOM 755 N N . CYS A 1 99 ? 33.623 16.699 -15.119 1.00 93.38 99 CYS A N 1
ATOM 756 C CA . CYS A 1 99 ? 33.979 15.587 -16.000 1.00 93.38 99 CYS A CA 1
ATOM 757 C C . CYS A 1 99 ? 32.786 14.636 -16.180 1.00 93.38 99 CYS A C 1
ATOM 759 O O . CYS A 1 99 ? 31.988 14.439 -15.257 1.00 93.38 99 CYS A O 1
ATOM 761 N N . VAL A 1 100 ? 32.707 13.999 -17.350 1.00 94.44 100 VAL A N 1
ATOM 762 C CA . VAL A 1 100 ? 31.699 12.984 -17.686 1.00 94.44 100 VAL A CA 1
ATOM 763 C C . VAL A 1 100 ? 32.393 11.639 -17.893 1.00 94.44 100 VAL A C 1
ATOM 765 O O . VAL A 1 100 ? 33.344 11.540 -18.661 1.00 94.44 100 VAL A O 1
ATOM 768 N N . TYR A 1 101 ? 31.913 10.590 -17.233 1.00 94.94 101 TYR A N 1
ATOM 769 C CA . TYR A 1 101 ? 32.450 9.233 -17.321 1.00 94.94 101 TYR A CA 1
ATOM 770 C C . TYR A 1 101 ? 31.405 8.304 -17.945 1.00 94.94 101 TYR A C 1
ATOM 772 O O . TYR A 1 101 ? 30.264 8.270 -17.496 1.00 94.94 101 TYR A O 1
ATOM 780 N N . VAL A 1 102 ? 31.775 7.534 -18.967 1.00 92.75 102 VAL A N 1
ATOM 781 C CA . VAL A 1 102 ? 30.866 6.631 -19.696 1.00 92.75 102 VAL A CA 1
ATOM 782 C C . VAL A 1 102 ? 31.250 5.178 -19.428 1.00 92.75 102 VAL A C 1
ATOM 784 O O . VAL A 1 102 ? 32.413 4.809 -19.608 1.00 92.75 102 VAL A O 1
ATOM 787 N N . ILE A 1 103 ? 30.289 4.335 -19.031 1.00 89.50 103 ILE A N 1
ATOM 788 C CA . ILE A 1 103 ? 30.541 2.898 -18.842 1.00 89.50 103 ILE A CA 1
ATOM 789 C C . ILE A 1 103 ? 30.969 2.231 -20.171 1.00 89.50 103 ILE A C 1
ATOM 791 O O . ILE A 1 103 ? 30.312 2.434 -21.194 1.00 89.50 103 ILE A O 1
ATOM 795 N N . PRO A 1 104 ? 32.051 1.430 -20.210 1.00 86.69 104 PRO A N 1
ATOM 796 C CA . PRO A 1 104 ? 32.417 0.672 -21.407 1.00 86.69 104 PRO A CA 1
ATOM 797 C C . PRO A 1 104 ? 31.459 -0.510 -21.679 1.00 86.69 104 PRO A C 1
ATOM 799 O O . PRO A 1 104 ? 30.856 -1.057 -20.746 1.00 86.69 104 PRO A O 1
ATOM 802 N N . PRO A 1 105 ? 31.332 -0.958 -22.946 1.00 82.44 105 PRO A N 1
ATOM 803 C CA . PRO A 1 105 ? 30.524 -2.126 -23.299 1.00 82.44 105 PRO A CA 1
ATOM 804 C C . PRO A 1 105 ? 31.017 -3.400 -22.589 1.00 82.44 105 PRO A C 1
ATOM 806 O O . PRO A 1 105 ? 32.184 -3.523 -22.213 1.00 82.44 105 PRO A O 1
ATOM 809 N N . ASN A 1 106 ? 30.107 -4.356 -22.377 1.00 77.62 106 ASN A N 1
ATOM 810 C CA . ASN A 1 106 ? 30.340 -5.631 -21.674 1.00 77.62 106 ASN A CA 1
ATOM 811 C C . ASN A 1 106 ? 30.914 -5.563 -20.248 1.00 77.62 106 ASN A C 1
ATOM 813 O O . ASN A 1 106 ? 31.304 -6.595 -19.698 1.00 77.62 106 ASN A O 1
ATOM 817 N N . LYS A 1 107 ? 30.926 -4.399 -19.593 1.00 83.62 107 LYS A N 1
ATOM 818 C CA . LYS A 1 107 ? 31.293 -4.286 -18.174 1.00 83.62 107 LYS A CA 1
ATOM 819 C C . LYS A 1 107 ? 30.081 -4.062 -17.272 1.00 83.62 107 LYS A C 1
ATOM 821 O O . LYS A 1 107 ? 29.023 -3.602 -17.716 1.00 83.62 107 LYS A O 1
ATOM 826 N N . SER A 1 108 ? 30.283 -4.395 -16.001 1.00 84.94 108 SER A N 1
ATOM 827 C CA . SER A 1 108 ? 29.550 -3.844 -14.857 1.00 84.94 108 SER A CA 1
ATOM 828 C C . SER A 1 108 ? 30.490 -2.889 -14.112 1.00 84.94 108 SER A C 1
ATOM 830 O O . SER A 1 108 ? 31.707 -3.074 -14.151 1.00 84.94 108 SER A O 1
ATOM 832 N N . MET A 1 109 ? 29.955 -1.868 -13.442 1.00 90.69 109 MET A N 1
ATOM 833 C CA . MET A 1 109 ? 30.752 -0.814 -12.801 1.00 90.69 109 MET A CA 1
ATOM 834 C C . MET A 1 109 ? 30.257 -0.538 -11.381 1.00 90.69 109 MET A C 1
ATOM 836 O O . MET A 1 109 ? 29.064 -0.648 -11.096 1.00 90.69 109 MET A O 1
ATOM 840 N N . SER A 1 110 ? 31.161 -0.162 -10.479 1.00 91.25 110 SER A N 1
ATOM 841 C CA . SER A 1 110 ? 30.827 0.311 -9.127 1.00 91.25 110 SER A CA 1
ATOM 842 C C . SER A 1 110 ? 31.788 1.413 -8.691 1.00 91.25 110 SER A C 1
ATOM 844 O O . SER A 1 110 ? 32.902 1.485 -9.204 1.00 91.25 110 SER A O 1
ATOM 846 N N . ILE A 1 111 ? 31.375 2.261 -7.749 1.00 92.88 111 ILE A N 1
ATOM 847 C CA . ILE A 1 111 ? 32.224 3.306 -7.157 1.00 92.88 111 ILE A CA 1
ATOM 848 C C . ILE A 1 111 ? 32.572 2.984 -5.698 1.00 92.88 111 ILE A C 1
ATOM 850 O O . ILE A 1 111 ? 31.724 2.510 -4.941 1.00 92.88 111 ILE A O 1
ATOM 854 N N . LEU A 1 112 ? 33.821 3.249 -5.310 1.00 89.25 112 LEU A N 1
ATOM 855 C CA . LEU A 1 112 ? 34.307 3.200 -3.930 1.00 89.25 112 LEU A CA 1
ATOM 856 C C . LEU A 1 112 ? 35.438 4.225 -3.744 1.00 89.25 112 LEU A C 1
ATOM 858 O O . LEU A 1 112 ? 36.367 4.278 -4.545 1.00 89.25 112 LEU A O 1
ATOM 862 N N . ASN A 1 113 ? 35.377 5.033 -2.687 1.00 84.94 113 ASN A N 1
ATOM 863 C CA . ASN A 1 113 ? 36.327 6.099 -2.359 1.00 84.94 113 ASN A CA 1
ATOM 864 C C . ASN A 1 113 ? 36.618 7.048 -3.544 1.00 84.94 113 ASN A C 1
ATOM 866 O O . ASN A 1 113 ? 37.778 7.334 -3.844 1.00 84.94 113 ASN A O 1
ATOM 870 N N . ASN A 1 114 ? 35.575 7.529 -4.238 1.00 87.00 114 ASN A N 1
ATOM 871 C CA . ASN A 1 114 ? 35.695 8.341 -5.466 1.00 87.00 114 ASN A CA 1
ATOM 872 C C . ASN A 1 114 ? 36.407 7.640 -6.649 1.00 87.00 114 ASN A C 1
ATOM 874 O O . ASN A 1 114 ? 36.780 8.301 -7.615 1.00 87.00 114 ASN A O 1
ATOM 878 N N . THR A 1 115 ? 36.590 6.318 -6.614 1.00 92.50 115 THR A N 1
ATOM 879 C CA . THR A 1 115 ? 37.226 5.539 -7.689 1.00 92.50 115 THR A CA 1
ATOM 880 C C . THR A 1 115 ? 36.212 4.597 -8.333 1.00 92.50 115 THR A C 1
ATOM 882 O O . THR A 1 115 ? 35.493 3.889 -7.626 1.00 92.50 115 THR A O 1
ATOM 885 N N . LEU A 1 116 ? 36.132 4.596 -9.667 1.00 93.38 116 LEU A N 1
ATOM 886 C CA . LEU A 1 116 ? 35.326 3.649 -10.437 1.00 93.38 116 LEU A CA 1
ATOM 887 C C . LEU A 1 116 ? 36.120 2.355 -10.643 1.00 93.38 116 LEU A C 1
ATOM 889 O O . LEU A 1 116 ? 37.273 2.389 -11.072 1.00 93.38 116 LEU A O 1
ATOM 893 N N . TYR A 1 117 ? 35.477 1.222 -10.379 1.00 91.38 117 TYR A N 1
ATOM 894 C CA . TYR A 1 117 ? 36.014 -0.119 -10.594 1.00 91.38 117 TYR A CA 1
ATOM 895 C C . TYR A 1 117 ? 35.172 -0.856 -11.633 1.00 91.38 117 TYR A C 1
ATOM 897 O O . TYR A 1 117 ? 33.937 -0.774 -11.614 1.00 91.38 117 TYR A O 1
ATOM 905 N N . LEU A 1 118 ? 35.838 -1.574 -12.539 1.00 89.06 118 LEU A N 1
ATOM 906 C CA . LEU A 1 118 ? 35.207 -2.305 -13.634 1.00 89.06 118 LEU A CA 1
ATOM 907 C C . LEU A 1 118 ? 35.296 -3.812 -13.428 1.00 89.06 118 LEU A C 1
ATOM 909 O O . LEU A 1 118 ? 36.370 -4.400 -13.338 1.00 89.06 118 LEU A O 1
ATOM 913 N N . PHE A 1 119 ? 34.141 -4.458 -13.489 1.00 83.44 119 PHE A N 1
ATOM 914 C CA . PHE A 1 119 ? 34.006 -5.898 -13.346 1.00 83.44 119 PHE A CA 1
ATOM 915 C C . PHE A 1 119 ? 33.664 -6.533 -14.696 1.00 83.44 119 PHE A C 1
ATOM 917 O O . PHE A 1 119 ? 33.109 -5.889 -15.595 1.00 83.44 119 PHE A O 1
ATOM 924 N N . ALA A 1 120 ? 33.975 -7.824 -14.840 1.00 77.25 120 ALA A N 1
ATOM 925 C CA . ALA A 1 120 ? 33.322 -8.647 -15.855 1.00 77.25 120 ALA A CA 1
ATOM 926 C C . ALA A 1 120 ? 31.793 -8.554 -15.689 1.00 77.25 120 ALA A C 1
ATOM 928 O O . ALA A 1 120 ? 31.302 -8.236 -14.605 1.00 77.25 120 ALA A O 1
ATOM 929 N N . THR A 1 121 ? 31.047 -8.779 -16.767 1.00 67.00 121 THR A N 1
ATOM 930 C CA . THR A 1 121 ? 29.593 -8.597 -16.787 1.00 67.00 121 THR A CA 1
ATOM 931 C C . THR A 1 121 ? 28.936 -9.506 -15.746 1.00 67.00 121 THR A C 1
ATOM 933 O O . THR A 1 121 ? 29.010 -10.728 -15.844 1.00 67.00 121 THR A O 1
ATOM 936 N N . ILE A 1 122 ? 28.331 -8.911 -14.714 1.00 58.16 122 ILE A N 1
ATOM 937 C CA . ILE A 1 122 ? 27.676 -9.670 -13.641 1.00 58.16 122 ILE A CA 1
ATOM 938 C C . ILE A 1 122 ? 26.243 -9.967 -14.081 1.00 58.16 122 ILE A C 1
ATOM 940 O O . ILE A 1 122 ? 25.339 -9.159 -13.873 1.00 58.16 122 ILE A O 1
ATOM 944 N N . GLU A 1 123 ? 26.044 -11.119 -14.716 1.00 58.31 123 GLU A N 1
ATOM 945 C CA . GLU A 1 123 ? 24.716 -11.617 -15.079 1.00 58.31 123 GLU A CA 1
ATOM 946 C C . GLU A 1 123 ? 24.027 -12.249 -13.862 1.00 58.31 123 GLU A C 1
ATOM 948 O O . GLU A 1 123 ? 24.152 -13.443 -13.581 1.00 58.31 123 GLU A O 1
ATOM 953 N N . THR A 1 124 ? 23.257 -11.445 -13.130 1.00 52.00 124 THR A N 1
ATOM 954 C CA . THR A 1 124 ? 22.295 -11.953 -12.146 1.00 52.00 124 THR A CA 1
ATOM 955 C C . THR A 1 124 ? 21.157 -12.666 -12.872 1.00 52.00 124 THR A C 1
ATOM 957 O O . THR A 1 124 ? 20.208 -12.045 -13.343 1.00 52.00 124 THR A O 1
ATOM 960 N N . HIS A 1 125 ? 21.279 -13.991 -12.974 1.00 50.38 125 HIS A N 1
ATOM 961 C CA . HIS A 1 125 ? 20.240 -14.898 -13.478 1.00 50.38 125 HIS A CA 1
ATOM 962 C C . HIS A 1 125 ? 19.802 -14.602 -14.928 1.00 50.38 125 HIS A C 1
ATOM 964 O O . HIS A 1 125 ? 18.625 -14.690 -15.264 1.00 50.38 125 HIS A O 1
ATOM 970 N N . GLY A 1 126 ? 20.766 -14.248 -15.788 1.00 54.72 126 GLY A N 1
ATOM 971 C CA . GLY A 1 126 ? 20.544 -13.922 -17.204 1.00 54.72 126 GLY A CA 1
ATOM 972 C C . GLY A 1 126 ? 20.039 -12.498 -17.471 1.00 54.72 126 GLY A C 1
ATOM 973 O O . GLY A 1 126 ? 19.872 -12.124 -18.628 1.00 54.72 126 GLY A O 1
ATOM 974 N N . ILE A 1 127 ? 19.824 -11.683 -16.431 1.00 61.72 127 ILE A N 1
ATOM 975 C CA . ILE A 1 127 ? 19.438 -10.274 -16.567 1.00 61.72 127 ILE A CA 1
ATOM 976 C C . ILE A 1 127 ? 20.617 -9.391 -16.144 1.00 61.72 127 ILE A C 1
ATOM 978 O O . ILE A 1 127 ? 21.141 -9.495 -15.033 1.00 61.72 127 ILE A O 1
ATOM 982 N N . ARG A 1 128 ? 21.039 -8.505 -17.051 1.00 72.38 128 ARG A N 1
ATOM 983 C CA . ARG A 1 128 ? 22.068 -7.484 -16.813 1.00 72.38 128 ARG A CA 1
ATOM 984 C C . ARG A 1 128 ? 21.382 -6.244 -16.225 1.00 72.38 128 ARG A C 1
ATOM 986 O O . ARG A 1 128 ? 20.466 -5.730 -16.854 1.00 72.38 128 ARG A O 1
ATOM 993 N N . LEU A 1 129 ? 21.819 -5.777 -15.053 1.00 83.69 129 LEU A N 1
ATOM 994 C CA . LEU A 1 129 ? 21.249 -4.610 -14.346 1.00 83.69 129 LEU A CA 1
ATOM 995 C C . LEU A 1 129 ? 22.347 -3.584 -13.981 1.00 83.69 129 LEU A C 1
ATOM 997 O O . LEU A 1 129 ? 22.678 -3.408 -12.803 1.00 83.69 129 LEU A O 1
ATOM 1001 N N . PRO A 1 130 ? 23.032 -2.978 -14.973 1.00 87.25 130 PRO A N 1
ATOM 1002 C CA . PRO A 1 130 ? 24.194 -2.130 -14.720 1.00 87.25 130 PRO A CA 1
ATOM 1003 C C . PRO A 1 130 ? 23.850 -0.849 -13.945 1.00 87.25 130 PRO A C 1
ATOM 1005 O O . PRO A 1 130 ? 24.692 -0.379 -13.176 1.00 87.25 130 PRO A O 1
ATOM 1008 N N . ILE A 1 131 ? 22.645 -0.292 -14.116 1.00 91.19 131 ILE A N 1
ATOM 1009 C CA . ILE A 1 131 ? 22.223 0.961 -13.480 1.00 91.19 131 ILE A CA 1
ATOM 1010 C C . ILE A 1 131 ? 21.905 0.706 -12.004 1.00 91.19 131 ILE A C 1
ATOM 1012 O O . ILE A 1 131 ? 22.460 1.397 -11.149 1.00 91.19 131 ILE A O 1
ATOM 1016 N N . ASP A 1 132 ? 21.109 -0.321 -11.678 1.00 89.31 132 ASP A N 1
ATOM 1017 C CA . ASP A 1 132 ? 20.816 -0.720 -10.294 1.00 89.31 132 ASP A CA 1
ATOM 1018 C C . ASP A 1 132 ? 22.101 -1.035 -9.512 1.00 89.31 132 ASP A C 1
ATOM 1020 O O . ASP A 1 132 ? 22.259 -0.569 -8.380 1.00 89.31 132 ASP A O 1
ATOM 1024 N N . ILE A 1 133 ? 23.049 -1.767 -10.115 1.00 88.00 133 ILE A N 1
ATOM 1025 C CA . ILE A 1 133 ? 24.352 -2.076 -9.499 1.00 88.00 133 ILE A CA 1
ATOM 1026 C C . ILE A 1 133 ? 25.142 -0.789 -9.220 1.00 88.00 133 ILE A C 1
ATOM 1028 O O . ILE A 1 133 ? 25.589 -0.573 -8.087 1.00 88.00 133 ILE A O 1
ATOM 1032 N N . PHE A 1 134 ? 25.300 0.089 -10.218 1.00 93.25 134 PHE A N 1
ATOM 1033 C CA . PHE A 1 134 ? 26.090 1.305 -10.039 1.00 93.25 134 PHE A CA 1
ATOM 1034 C C . PHE A 1 134 ? 25.450 2.252 -9.016 1.00 93.25 134 PHE A C 1
ATOM 1036 O O . PHE A 1 134 ? 26.130 2.696 -8.088 1.00 93.25 134 PHE A O 1
ATOM 1043 N N . PHE A 1 135 ? 24.142 2.499 -9.116 1.00 94.31 135 PHE A N 1
ATOM 1044 C CA . PHE A 1 135 ? 23.399 3.378 -8.210 1.00 94.31 135 PHE A CA 1
ATOM 1045 C C . PHE A 1 135 ? 23.434 2.854 -6.762 1.00 94.31 135 PHE A C 1
ATOM 1047 O O . PHE A 1 135 ? 23.661 3.641 -5.841 1.00 94.31 135 PHE A O 1
ATOM 1054 N N . ARG A 1 136 ? 23.302 1.531 -6.543 1.00 89.69 136 ARG A N 1
ATOM 1055 C CA . ARG A 1 136 ? 23.481 0.900 -5.217 1.00 89.69 136 ARG A CA 1
ATOM 1056 C C . ARG A 1 136 ? 24.890 1.136 -4.653 1.00 89.69 136 ARG A C 1
ATOM 1058 O O . ARG A 1 136 ? 25.021 1.388 -3.455 1.00 89.69 136 ARG A O 1
ATOM 1065 N N . SER A 1 137 ? 25.941 1.089 -5.478 1.00 91.69 137 SER A N 1
ATOM 1066 C CA . SER A 1 137 ? 27.309 1.402 -5.025 1.00 91.69 137 SER A CA 1
ATOM 1067 C C . SER A 1 137 ? 27.491 2.893 -4.703 1.00 91.69 137 SER A C 1
ATOM 1069 O O . SER A 1 137 ? 27.970 3.237 -3.623 1.00 91.69 137 SER A O 1
ATOM 1071 N N . MET A 1 138 ? 26.998 3.787 -5.568 1.00 94.31 138 MET A N 1
ATOM 1072 C CA . MET A 1 138 ? 27.097 5.238 -5.398 1.00 94.31 138 MET A CA 1
ATOM 1073 C C . MET A 1 138 ? 26.335 5.740 -4.171 1.00 94.31 138 MET A C 1
ATOM 1075 O O . MET A 1 138 ? 26.850 6.594 -3.452 1.00 94.31 138 MET A O 1
ATOM 1079 N N . ALA A 1 139 ? 25.149 5.195 -3.889 1.00 89.00 139 ALA A N 1
ATOM 1080 C CA . ALA A 1 139 ? 24.406 5.514 -2.673 1.00 89.00 139 ALA A CA 1
ATOM 1081 C C . ALA A 1 139 ? 25.238 5.217 -1.413 1.00 89.00 139 ALA A C 1
ATOM 1083 O O . ALA A 1 139 ? 25.269 6.021 -0.485 1.00 89.00 139 ALA A O 1
ATOM 1084 N N . ASN A 1 140 ? 25.963 4.093 -1.391 1.00 85.38 140 ASN A N 1
ATOM 1085 C CA . ASN A 1 140 ? 26.802 3.720 -0.253 1.00 85.38 140 ASN A CA 1
ATOM 1086 C C . ASN A 1 140 ? 28.110 4.530 -0.162 1.00 85.38 140 ASN A C 1
ATOM 1088 O O . ASN A 1 140 ? 28.538 4.828 0.951 1.00 85.38 140 ASN A O 1
ATOM 1092 N N . ASP A 1 141 ? 28.717 4.930 -1.285 1.00 88.00 141 ASP A N 1
ATOM 1093 C CA . ASP A 1 141 ? 29.965 5.712 -1.284 1.00 88.00 141 ASP A CA 1
ATOM 1094 C C . ASP A 1 141 ? 29.754 7.222 -1.058 1.00 88.00 141 ASP A C 1
ATOM 1096 O O . ASP A 1 141 ? 30.493 7.855 -0.308 1.00 88.00 141 ASP A O 1
ATOM 1100 N N . ARG A 1 142 ? 28.743 7.814 -1.706 1.00 87.81 142 ARG A N 1
ATOM 1101 C CA . ARG A 1 142 ? 28.483 9.267 -1.699 1.00 87.81 142 ARG A CA 1
ATOM 1102 C C . ARG A 1 142 ? 27.379 9.695 -0.726 1.00 87.81 142 ARG A C 1
ATOM 1104 O O . ARG A 1 142 ? 27.234 10.889 -0.469 1.00 87.81 142 ARG A O 1
ATOM 1111 N N . GLN A 1 143 ? 26.603 8.751 -0.186 1.00 86.44 143 GLN A N 1
ATOM 1112 C CA . GLN A 1 143 ? 25.495 8.997 0.748 1.00 86.44 143 GLN A CA 1
ATOM 1113 C C . GLN A 1 143 ? 24.533 10.084 0.222 1.00 86.44 143 GLN A C 1
ATOM 1115 O O . GLN A 1 143 ? 24.016 9.961 -0.888 1.00 86.44 143 GLN A O 1
ATOM 1120 N N . GLU A 1 144 ? 24.324 11.173 0.962 1.00 83.31 144 GLU A N 1
ATOM 1121 C CA . GLU A 1 144 ? 23.442 12.284 0.576 1.00 83.31 144 GLU A CA 1
ATOM 1122 C C . GLU A 1 144 ? 23.922 13.090 -0.645 1.00 83.31 144 GLU A C 1
ATOM 1124 O O . GLU A 1 144 ? 23.144 13.835 -1.233 1.00 83.31 144 GLU A O 1
ATOM 1129 N N . LYS A 1 145 ? 25.175 12.894 -1.077 1.00 87.12 145 LYS A N 1
ATOM 1130 C CA . LYS A 1 145 ? 25.761 13.503 -2.285 1.00 87.12 145 LYS A CA 1
ATOM 1131 C C . LYS A 1 145 ? 25.679 12.595 -3.519 1.00 87.12 145 LYS A C 1
ATOM 1133 O O . LYS A 1 145 ? 26.258 12.915 -4.557 1.00 87.12 145 LYS A O 1
ATOM 1138 N N . SER A 1 146 ? 24.976 11.464 -3.407 1.00 92.62 146 SER A N 1
ATOM 1139 C CA . SER A 1 146 ? 24.565 10.645 -4.550 1.00 92.62 146 SER A CA 1
ATOM 1140 C C . SER A 1 146 ? 23.353 11.275 -5.243 1.00 92.62 146 SER A C 1
ATOM 1142 O O . SER A 1 146 ? 22.399 11.694 -4.585 1.00 92.62 146 SER A O 1
ATOM 1144 N N . ILE A 1 147 ? 23.379 11.363 -6.572 1.00 94.44 147 ILE A N 1
ATOM 1145 C CA . ILE A 1 147 ? 22.260 11.887 -7.363 1.00 94.44 147 ILE A CA 1
ATOM 1146 C C . ILE A 1 147 ? 21.972 10.916 -8.503 1.00 94.44 147 ILE A C 1
ATOM 1148 O O . ILE A 1 147 ? 22.841 10.655 -9.326 1.00 94.44 147 ILE A O 1
ATOM 1152 N N . GLY A 1 148 ? 20.763 10.361 -8.542 1.00 95.81 148 GLY A N 1
ATOM 1153 C CA . GLY A 1 148 ? 20.315 9.478 -9.619 1.00 95.81 148 GLY A CA 1
ATOM 1154 C C . GLY A 1 148 ? 19.449 10.233 -10.618 1.00 95.81 148 GLY A C 1
ATOM 1155 O O . GLY A 1 148 ? 18.518 10.927 -10.216 1.00 95.81 148 GLY A O 1
ATOM 1156 N N . ILE A 1 149 ? 19.717 10.076 -11.910 1.00 97.00 149 ILE A N 1
ATOM 1157 C CA . ILE A 1 149 ? 18.849 10.554 -12.989 1.00 97.00 149 ILE A CA 1
ATOM 1158 C C . ILE A 1 149 ? 18.411 9.351 -13.821 1.00 97.00 149 ILE A C 1
ATOM 1160 O O . ILE A 1 149 ? 19.262 8.591 -14.275 1.00 97.00 149 ILE A O 1
ATOM 1164 N N . ILE A 1 150 ? 17.105 9.174 -14.022 1.00 96.44 150 ILE A N 1
ATOM 1165 C CA . ILE A 1 150 ? 16.551 8.154 -14.926 1.00 96.44 150 ILE A CA 1
ATOM 1166 C C . ILE A 1 150 ? 15.955 8.846 -16.153 1.00 96.44 150 ILE A C 1
ATOM 1168 O O . ILE A 1 150 ? 15.050 9.672 -16.025 1.00 96.44 150 ILE A O 1
ATOM 1172 N N . LEU A 1 151 ? 16.477 8.507 -17.332 1.00 95.00 151 LEU A N 1
ATOM 1173 C CA . LEU A 1 151 ? 16.016 8.989 -18.639 1.00 95.00 151 LEU A CA 1
ATOM 1174 C C . LEU A 1 151 ? 15.328 7.855 -19.426 1.00 95.00 151 LEU A C 1
ATOM 1176 O O . LEU A 1 151 ? 15.171 6.743 -18.918 1.00 95.00 151 LEU A O 1
ATOM 1180 N N . SER A 1 152 ? 14.928 8.141 -20.669 1.00 93.31 152 SER A N 1
ATOM 1181 C CA . SER A 1 152 ? 14.314 7.195 -21.612 1.00 93.31 152 SER A CA 1
ATOM 1182 C C . SER A 1 152 ? 14.973 5.809 -21.612 1.00 93.31 152 SER A C 1
ATOM 1184 O O . SER A 1 152 ? 16.200 5.662 -21.702 1.00 93.31 152 SER A O 1
ATOM 1186 N N . GLY A 1 153 ? 14.130 4.778 -21.568 1.00 89.25 153 GLY A N 1
ATOM 1187 C CA . GLY A 1 153 ? 14.563 3.392 -21.595 1.00 89.25 153 GLY A CA 1
ATOM 1188 C C . GLY A 1 153 ? 13.445 2.371 -21.385 1.00 89.25 153 GLY A C 1
ATOM 1189 O O . GLY A 1 153 ? 12.393 2.663 -20.816 1.00 89.25 153 GLY A O 1
ATOM 1190 N N . MET A 1 154 ? 13.694 1.145 -21.846 1.00 85.06 154 MET A N 1
ATOM 1191 C CA . MET A 1 154 ? 12.831 -0.018 -21.614 1.00 85.06 154 MET A CA 1
ATOM 1192 C C . MET A 1 154 ? 13.253 -0.783 -20.353 1.00 85.06 154 MET A C 1
ATOM 1194 O O . MET A 1 154 ? 14.442 -0.858 -20.043 1.00 85.06 154 MET A O 1
ATOM 1198 N N . GLY A 1 155 ? 12.293 -1.435 -19.693 1.00 84.00 155 GLY A N 1
ATOM 1199 C CA . GLY A 1 155 ? 12.531 -2.267 -18.510 1.00 84.00 155 GLY A CA 1
ATOM 1200 C C . GLY A 1 155 ? 12.526 -1.480 -17.196 1.00 84.00 155 GLY A C 1
ATOM 1201 O O . GLY A 1 155 ? 12.035 -0.357 -17.139 1.00 84.00 155 GLY A O 1
ATOM 1202 N N . SER A 1 156 ? 13.050 -2.095 -16.132 1.00 86.12 156 SER A N 1
ATOM 1203 C CA . SER A 1 156 ? 12.997 -1.566 -14.759 1.00 86.12 156 SER A CA 1
ATOM 1204 C C . SER A 1 156 ? 14.368 -1.245 -14.142 1.00 86.12 156 SER A C 1
ATOM 1206 O O . SER A 1 156 ? 14.424 -0.922 -12.954 1.00 86.12 156 SER A O 1
ATOM 1208 N N . ASP A 1 157 ? 15.472 -1.364 -14.890 1.00 87.12 157 ASP A N 1
ATOM 1209 C CA . ASP A 1 157 ? 16.819 -1.109 -14.352 1.00 87.12 157 ASP A CA 1
ATOM 1210 C C . ASP A 1 157 ? 16.958 0.343 -13.854 1.00 87.12 157 ASP A C 1
ATOM 1212 O O . ASP A 1 157 ? 16.368 1.277 -14.397 1.00 87.12 157 ASP A O 1
ATOM 1216 N N . GLY A 1 158 ? 17.694 0.518 -12.761 1.00 88.19 158 GLY A N 1
ATOM 1217 C CA . GLY A 1 158 ? 17.780 1.756 -11.988 1.00 88.19 158 GLY A CA 1
ATOM 1218 C C . GLY A 1 158 ? 16.704 1.923 -10.904 1.00 88.19 158 GLY A C 1
ATOM 1219 O O . GLY A 1 158 ? 16.910 2.727 -9.994 1.00 88.19 158 GLY A O 1
ATOM 1220 N N . SER A 1 159 ? 15.600 1.160 -10.918 1.00 88.75 159 SER A N 1
ATOM 1221 C CA . SER A 1 159 ? 14.498 1.310 -9.940 1.00 88.75 159 SER A CA 1
ATOM 1222 C C . SER A 1 159 ? 14.873 0.903 -8.504 1.00 88.75 159 SER A C 1
ATOM 1224 O O . SER A 1 159 ? 14.403 1.504 -7.535 1.00 88.75 159 SER A O 1
ATOM 1226 N N . LEU A 1 160 ? 15.744 -0.098 -8.332 1.00 84.38 160 LEU A N 1
ATOM 1227 C CA . LEU A 1 160 ? 16.295 -0.485 -7.023 1.00 84.38 160 LEU A CA 1
ATOM 1228 C C . LEU A 1 160 ? 17.471 0.425 -6.625 1.00 84.38 160 LEU A C 1
ATOM 1230 O O . LEU A 1 160 ? 17.724 0.642 -5.438 1.00 84.38 160 LEU A O 1
ATOM 1234 N N . GLY A 1 161 ? 18.162 0.988 -7.615 1.00 88.56 161 GLY A N 1
ATOM 1235 C CA . GLY A 1 161 ? 19.190 2.006 -7.475 1.00 88.56 161 GLY A CA 1
ATOM 1236 C C . GLY A 1 161 ? 18.651 3.311 -6.895 1.00 88.56 161 GLY A C 1
ATOM 1237 O O . GLY A 1 161 ? 19.171 3.802 -5.893 1.00 88.56 161 GLY A O 1
ATOM 1238 N N . VAL A 1 162 ? 17.571 3.854 -7.464 1.00 91.25 162 VAL A N 1
ATOM 1239 C CA . VAL A 1 162 ? 16.937 5.085 -6.961 1.00 91.25 162 VAL A CA 1
ATOM 1240 C C . VAL A 1 162 ? 16.329 4.894 -5.569 1.00 91.25 162 VAL A C 1
ATOM 1242 O O . VAL A 1 162 ? 16.464 5.785 -4.729 1.00 91.25 162 VAL A O 1
ATOM 1245 N N . LYS A 1 163 ? 15.773 3.706 -5.267 1.00 86.44 163 LYS A N 1
ATOM 1246 C CA . LYS A 1 163 ? 15.408 3.291 -3.898 1.00 86.44 163 LYS A CA 1
ATOM 1247 C C . LYS A 1 163 ? 16.600 3.463 -2.938 1.00 86.44 163 LYS A C 1
ATOM 1249 O O . LYS A 1 163 ? 16.477 4.169 -1.936 1.00 86.44 163 LYS A O 1
ATOM 1254 N N . ALA A 1 164 ? 17.765 2.894 -3.264 1.00 85.31 164 ALA A N 1
ATOM 1255 C CA . ALA A 1 164 ? 18.969 3.002 -2.431 1.00 85.31 164 ALA A CA 1
ATOM 1256 C C . ALA A 1 164 ? 19.459 4.458 -2.266 1.00 85.31 164 ALA A C 1
ATOM 1258 O O . ALA A 1 164 ? 19.803 4.869 -1.157 1.00 85.31 164 ALA A O 1
ATOM 1259 N N . ILE A 1 165 ? 19.428 5.265 -3.333 1.00 89.50 165 ILE A N 1
ATOM 1260 C CA . ILE A 1 165 ? 19.794 6.692 -3.293 1.00 89.50 165 ILE A CA 1
ATOM 1261 C C . ILE A 1 165 ? 18.875 7.473 -2.334 1.00 89.50 165 ILE A C 1
ATOM 1263 O O . ILE A 1 165 ? 19.375 8.190 -1.464 1.00 89.50 165 ILE A O 1
ATOM 1267 N N . LYS A 1 166 ? 17.544 7.293 -2.399 1.00 84.50 166 LYS A N 1
ATOM 1268 C CA . LYS A 1 166 ? 16.601 7.956 -1.468 1.00 84.50 166 LYS A CA 1
ATOM 1269 C C . LYS A 1 166 ? 16.780 7.495 -0.013 1.00 84.50 166 LYS A C 1
ATOM 1271 O O . LYS A 1 166 ? 16.611 8.320 0.892 1.00 84.50 166 LYS A O 1
ATOM 1276 N N . GLU A 1 167 ? 17.147 6.228 0.226 1.00 79.12 167 GLU A N 1
ATOM 1277 C CA . GLU A 1 167 ? 17.478 5.706 1.567 1.00 79.12 167 GLU A CA 1
ATOM 1278 C C . GLU A 1 167 ? 18.696 6.430 2.158 1.00 79.12 167 GLU A C 1
ATOM 1280 O O . GLU A 1 167 ? 18.667 6.866 3.310 1.00 79.12 167 GLU A O 1
ATOM 1285 N N . LYS A 1 168 ? 19.752 6.617 1.352 1.00 80.19 168 LYS A N 1
ATOM 1286 C CA . LYS A 1 168 ? 20.961 7.360 1.751 1.00 80.19 168 LYS A CA 1
ATOM 1287 C C . LYS A 1 168 ? 20.816 8.879 1.621 1.00 80.19 168 LYS A C 1
ATOM 1289 O O . LYS A 1 168 ? 21.758 9.616 1.887 1.00 80.19 168 LYS A O 1
ATOM 1294 N N . ASN A 1 169 ? 19.599 9.350 1.348 1.00 76.88 169 ASN A N 1
ATOM 1295 C CA . ASN A 1 169 ? 19.193 10.755 1.281 1.00 76.88 169 ASN A CA 1
ATOM 1296 C C . ASN A 1 169 ? 19.751 11.546 0.095 1.00 76.88 169 ASN A C 1
ATOM 1298 O O . ASN A 1 169 ? 19.625 12.768 0.086 1.00 76.88 169 ASN A O 1
ATOM 1302 N N . GLY A 1 170 ? 20.276 10.869 -0.922 1.00 83.94 170 GLY A N 1
ATOM 1303 C CA . GLY A 1 170 ? 20.576 11.478 -2.211 1.00 83.94 170 GLY A CA 1
ATOM 1304 C C . GLY A 1 170 ? 19.317 11.950 -2.945 1.00 83.94 170 GLY A C 1
ATOM 1305 O O . GLY A 1 170 ? 18.186 11.669 -2.519 1.00 83.94 170 GLY A O 1
ATOM 1306 N N . PHE A 1 171 ? 19.497 12.686 -4.038 1.00 88.00 171 PHE A N 1
ATOM 1307 C CA . PHE A 1 171 ? 18.404 13.186 -4.881 1.00 88.00 171 PHE A CA 1
ATOM 1308 C C . PHE A 1 171 ? 18.116 12.236 -6.041 1.00 88.00 171 PHE A C 1
ATOM 1310 O O . PHE A 1 171 ? 19.026 11.592 -6.559 1.00 88.00 171 PHE A O 1
ATOM 1317 N N . VAL A 1 172 ? 16.853 12.160 -6.463 1.00 92.62 172 VAL A N 1
ATOM 1318 C CA . VAL A 1 172 ? 16.473 11.446 -7.684 1.00 92.62 172 VAL A CA 1
ATOM 1319 C C . VAL A 1 172 ? 15.635 12.338 -8.584 1.00 92.62 172 VAL A C 1
ATOM 1321 O O . VAL A 1 172 ? 14.596 12.853 -8.171 1.00 92.62 172 VAL A O 1
ATOM 1324 N N . LEU A 1 173 ? 16.084 12.478 -9.826 1.00 94.69 173 LEU A N 1
ATOM 1325 C CA . LEU A 1 173 ? 15.380 13.155 -10.901 1.00 94.69 173 LEU A CA 1
ATOM 1326 C C . LEU A 1 173 ? 14.956 12.109 -11.941 1.00 94.69 173 LEU A C 1
ATOM 1328 O O . LEU A 1 173 ? 15.691 11.157 -12.209 1.00 94.69 173 LEU A O 1
ATOM 1332 N N . VAL A 1 174 ? 13.774 12.266 -12.526 1.00 96.44 174 VAL A N 1
ATOM 1333 C CA . VAL A 1 174 ? 13.257 11.352 -13.553 1.00 96.44 174 VAL A CA 1
ATOM 1334 C C . VAL A 1 174 ? 12.731 12.174 -14.727 1.00 96.44 174 VAL A C 1
ATOM 1336 O O . VAL A 1 174 ? 12.071 13.194 -14.528 1.00 96.44 174 VAL A O 1
ATOM 1339 N N . GLN A 1 175 ? 13.028 11.742 -15.951 1.00 96.00 175 GLN A N 1
ATOM 1340 C CA . GLN A 1 175 ? 12.411 12.303 -17.150 1.00 96.00 175 GLN A CA 1
ATOM 1341 C C . GLN A 1 175 ? 10.888 12.134 -17.085 1.00 96.00 175 GLN A C 1
ATOM 1343 O O . GLN A 1 175 ? 10.393 11.054 -16.773 1.00 96.00 175 GLN A O 1
ATOM 1348 N N . GLU A 1 176 ? 10.133 13.180 -17.415 1.00 95.62 176 GLU A N 1
ATOM 1349 C CA . GLU A 1 176 ? 8.675 13.089 -17.482 1.00 95.62 176 GLU A CA 1
ATOM 1350 C C . GLU A 1 176 ? 8.247 12.016 -18.510 1.00 95.62 176 GLU A C 1
ATOM 1352 O O . GLU A 1 176 ? 8.622 12.138 -19.681 1.00 95.62 176 GLU A O 1
ATOM 1357 N N . PRO A 1 177 ? 7.476 10.975 -18.118 1.00 94.38 177 PRO A N 1
ATOM 1358 C CA . PRO A 1 177 ? 7.163 9.832 -18.986 1.00 94.38 177 PRO A CA 1
ATOM 1359 C C . PRO A 1 177 ? 6.533 10.199 -20.336 1.00 94.38 177 PRO A C 1
ATOM 1361 O O . PRO A 1 177 ? 6.834 9.567 -21.340 1.00 94.38 177 PRO A O 1
ATOM 1364 N N . SER A 1 178 ? 5.720 11.259 -20.379 1.00 93.25 178 SER A N 1
ATOM 1365 C CA . SER A 1 178 ? 5.104 11.826 -21.591 1.00 93.25 178 SER A CA 1
ATOM 1366 C C . SER A 1 178 ? 6.115 12.327 -22.635 1.00 93.25 178 SER A C 1
ATOM 1368 O O . SER A 1 178 ? 5.787 12.410 -23.815 1.00 93.25 178 SER A O 1
ATOM 1370 N N . THR A 1 179 ? 7.342 12.650 -22.213 1.00 92.19 179 THR A N 1
ATOM 1371 C CA . THR A 1 179 ? 8.441 13.121 -23.076 1.00 92.19 179 THR A CA 1
ATOM 1372 C C . THR A 1 179 ? 9.430 12.014 -23.448 1.00 92.19 179 THR A C 1
ATOM 1374 O O . THR A 1 179 ? 10.366 12.253 -24.212 1.00 92.19 179 THR A O 1
ATOM 1377 N N . ALA A 1 180 ? 9.288 10.818 -22.871 1.00 91.44 180 ALA A N 1
ATOM 1378 C CA . ALA A 1 180 ? 10.240 9.731 -23.044 1.00 91.44 180 ALA A CA 1
ATOM 1379 C C . ALA A 1 180 ? 9.908 8.894 -24.283 1.00 91.44 180 ALA A C 1
ATOM 1381 O O . ALA A 1 180 ? 8.805 8.374 -24.424 1.00 91.44 180 ALA A O 1
ATOM 1382 N N . LYS A 1 181 ? 10.904 8.701 -25.158 1.00 89.19 181 LYS A N 1
ATOM 1383 C CA . LYS A 1 181 ? 10.800 7.831 -26.343 1.00 89.19 181 LYS A CA 1
ATOM 1384 C C . LYS A 1 181 ? 10.470 6.383 -25.963 1.00 89.19 181 LYS A C 1
ATOM 1386 O O . LYS A 1 181 ? 9.773 5.695 -26.699 1.00 89.19 181 LYS A O 1
ATOM 1391 N N . PHE A 1 182 ? 10.961 5.953 -24.799 1.00 89.00 182 PHE A N 1
ATOM 1392 C CA . PHE A 1 182 ? 10.546 4.743 -24.100 1.00 89.00 182 PHE A CA 1
ATOM 1393 C C . PHE A 1 182 ? 10.391 5.078 -22.614 1.00 89.00 182 PHE A C 1
ATOM 1395 O O . PHE A 1 182 ? 11.350 5.489 -21.959 1.00 89.00 182 PHE A O 1
ATOM 1402 N N . ASP A 1 183 ? 9.178 4.935 -22.090 1.00 90.31 183 ASP A N 1
ATOM 1403 C CA . ASP A 1 183 ? 8.771 5.471 -20.788 1.00 90.31 183 ASP A CA 1
ATOM 1404 C C . ASP A 1 183 ? 8.785 4.439 -19.644 1.00 90.31 183 ASP A C 1
ATOM 1406 O O . ASP A 1 183 ? 8.584 4.802 -18.485 1.00 90.31 183 ASP A O 1
ATOM 1410 N N . GLY A 1 184 ? 9.084 3.170 -19.943 1.00 88.50 184 GLY A N 1
ATOM 1411 C CA . GLY A 1 184 ? 9.098 2.068 -18.977 1.00 88.50 184 GLY A CA 1
ATOM 1412 C C . GLY A 1 184 ? 10.056 2.284 -17.801 1.00 88.50 184 GLY A C 1
ATOM 1413 O O . GLY A 1 184 ? 9.639 2.154 -16.650 1.00 88.50 184 GLY A O 1
ATOM 1414 N N . MET A 1 185 ? 11.307 2.686 -18.065 1.00 91.38 185 MET A N 1
ATOM 1415 C CA . MET A 1 185 ? 12.270 3.010 -17.002 1.00 91.38 185 MET A CA 1
ATOM 1416 C C . MET A 1 185 ? 11.822 4.224 -16.161 1.00 91.38 185 MET A C 1
ATOM 1418 O O . MET A 1 185 ? 11.765 4.090 -14.935 1.00 91.38 185 MET A O 1
ATOM 1422 N N . PRO A 1 186 ? 11.435 5.374 -16.759 1.00 93.88 186 PRO A N 1
ATOM 1423 C CA . PRO A 1 186 ? 10.818 6.481 -16.029 1.00 93.88 186 PRO A CA 1
ATOM 1424 C C . PRO A 1 186 ? 9.622 6.087 -15.147 1.00 93.88 186 PRO A C 1
ATOM 1426 O O . PRO A 1 186 ? 9.614 6.418 -13.961 1.00 93.88 186 PRO A O 1
ATOM 1429 N N . ARG A 1 187 ? 8.640 5.339 -15.675 1.00 90.94 187 ARG A N 1
ATOM 1430 C CA . ARG A 1 187 ? 7.482 4.857 -14.896 1.00 90.94 187 ARG A CA 1
ATOM 1431 C C . ARG A 1 187 ? 7.916 3.965 -13.738 1.00 90.94 187 ARG A C 1
ATOM 1433 O O . ARG A 1 187 ? 7.559 4.242 -12.599 1.00 90.94 187 ARG A O 1
ATOM 1440 N N . SER A 1 188 ? 8.756 2.965 -14.003 1.00 88.56 188 SER A N 1
ATOM 1441 C CA . SER A 1 188 ? 9.252 2.033 -12.983 1.00 88.56 188 SER A CA 1
ATOM 1442 C C . SER A 1 188 ? 10.004 2.748 -11.847 1.00 88.56 188 SER A C 1
ATOM 1444 O O . SER A 1 188 ? 9.880 2.361 -10.684 1.00 88.56 188 SER A O 1
ATOM 1446 N N . ALA A 1 189 ? 10.726 3.835 -12.144 1.00 90.19 189 ALA A N 1
ATOM 1447 C CA . ALA A 1 189 ? 11.356 4.675 -11.125 1.00 90.19 189 ALA A CA 1
ATOM 1448 C C . ALA A 1 189 ? 10.333 5.471 -10.284 1.00 90.19 189 ALA A C 1
ATOM 1450 O O . ALA A 1 189 ? 10.495 5.566 -9.066 1.00 90.19 189 ALA A O 1
ATOM 1451 N N . ILE A 1 190 ? 9.272 6.000 -10.907 1.00 89.69 190 ILE A N 1
ATOM 1452 C CA . ILE A 1 190 ? 8.169 6.733 -10.249 1.00 89.69 190 ILE A CA 1
ATOM 1453 C C . ILE A 1 190 ? 7.275 5.796 -9.409 1.00 89.69 190 ILE A C 1
ATOM 1455 O O . ILE A 1 190 ? 6.785 6.183 -8.351 1.00 89.69 190 ILE A O 1
ATOM 1459 N N . ASP A 1 191 ? 7.090 4.544 -9.826 1.00 83.62 191 ASP A N 1
ATOM 1460 C CA . ASP A 1 191 ? 6.341 3.543 -9.057 1.00 83.62 191 ASP A CA 1
ATOM 1461 C C . ASP A 1 191 ? 7.142 2.988 -7.863 1.00 83.62 191 ASP A C 1
ATOM 1463 O O . ASP A 1 191 ? 6.556 2.548 -6.861 1.00 83.62 191 ASP A O 1
ATOM 1467 N N . ALA A 1 192 ? 8.478 3.021 -7.946 1.00 81.31 192 ALA A N 1
ATOM 1468 C CA . ALA A 1 192 ? 9.394 2.533 -6.916 1.00 81.31 192 ALA A CA 1
ATOM 1469 C C . ALA A 1 192 ? 9.663 3.536 -5.778 1.00 81.31 192 ALA A C 1
ATOM 1471 O O . ALA A 1 192 ? 9.907 3.103 -4.648 1.00 81.31 192 ALA A O 1
ATOM 1472 N N . ILE A 1 193 ? 9.636 4.846 -6.057 1.00 82.19 193 ILE A N 1
ATOM 1473 C CA . ILE A 1 193 ? 9.864 5.943 -5.099 1.00 82.19 193 ILE A CA 1
ATOM 1474 C C . ILE A 1 193 ? 9.077 7.201 -5.494 1.00 82.19 193 ILE A C 1
ATOM 1476 O O . ILE A 1 193 ? 8.731 7.375 -6.651 1.00 82.19 193 ILE A O 1
ATOM 1480 N N . ILE A 1 194 ? 8.919 8.159 -4.576 1.00 82.88 194 ILE A N 1
ATOM 1481 C CA . ILE A 1 194 ? 8.586 9.547 -4.944 1.00 82.88 194 ILE A CA 1
ATOM 1482 C C . ILE A 1 194 ? 9.886 10.246 -5.407 1.00 82.88 194 ILE A C 1
ATOM 1484 O O . ILE A 1 194 ? 10.789 10.409 -4.573 1.00 82.88 194 ILE A O 1
ATOM 1488 N N . PRO A 1 195 ? 10.042 10.665 -6.680 1.00 86.81 195 PRO A N 1
ATOM 1489 C CA . PRO A 1 195 ? 11.209 11.434 -7.123 1.00 86.81 195 PRO A CA 1
ATOM 1490 C C . PRO A 1 195 ? 11.192 12.865 -6.573 1.00 86.81 195 PRO A C 1
ATOM 1492 O O . PRO A 1 195 ? 10.177 13.344 -6.075 1.00 86.81 195 PRO A O 1
ATOM 1495 N N . ASP A 1 196 ? 12.326 13.558 -6.643 1.00 85.81 196 ASP A N 1
ATOM 1496 C CA . ASP A 1 196 ? 12.441 14.966 -6.232 1.00 85.81 196 ASP A CA 1
ATOM 1497 C C . ASP A 1 196 ? 12.129 15.933 -7.383 1.00 85.81 196 ASP A C 1
ATOM 1499 O O . ASP A 1 196 ? 11.653 17.041 -7.146 1.00 85.81 196 ASP A O 1
ATOM 1503 N N . VAL A 1 197 ? 12.362 15.495 -8.626 1.00 88.75 197 VAL A N 1
ATOM 1504 C CA . VAL A 1 197 ? 11.979 16.193 -9.861 1.00 88.75 197 VAL A CA 1
ATOM 1505 C C . VAL A 1 197 ? 11.420 15.174 -10.848 1.00 88.75 197 VAL A C 1
ATOM 1507 O O . VAL A 1 197 ? 12.039 14.135 -11.079 1.00 88.75 197 VAL A O 1
ATOM 1510 N N . ILE A 1 198 ? 10.283 15.506 -11.455 1.00 93.06 198 ILE A N 1
ATOM 1511 C CA . ILE A 1 198 ? 9.788 14.898 -12.692 1.00 93.06 198 ILE A CA 1
ATOM 1512 C C . ILE A 1 198 ? 9.596 16.064 -13.665 1.00 93.06 198 ILE A C 1
ATOM 1514 O O . ILE A 1 198 ? 8.852 16.988 -13.339 1.00 93.06 198 ILE A O 1
ATOM 1518 N N . ALA A 1 199 ? 10.322 16.074 -14.785 1.00 93.62 199 ALA A N 1
ATOM 1519 C CA . ALA A 1 199 ? 10.289 17.171 -15.761 1.00 93.62 199 ALA A CA 1
ATOM 1520 C C . ALA A 1 199 ? 10.829 16.729 -17.140 1.00 93.62 199 ALA A C 1
ATOM 1522 O O . ALA A 1 199 ? 11.519 15.703 -17.219 1.00 93.62 199 ALA A O 1
ATOM 1523 N N . PRO A 1 200 ? 10.575 17.494 -18.218 1.00 95.25 200 PRO A N 1
ATOM 1524 C CA . PRO A 1 200 ? 11.245 17.313 -19.505 1.00 95.25 200 PRO A CA 1
ATOM 1525 C C . PRO A 1 200 ? 12.772 17.378 -19.367 1.00 95.25 200 PRO A C 1
ATOM 1527 O O . PRO A 1 200 ? 13.302 18.107 -18.526 1.00 95.25 200 PRO A O 1
ATOM 1530 N N . VAL A 1 201 ? 13.495 16.643 -20.216 1.00 94.62 201 VAL A N 1
ATOM 1531 C CA . VAL A 1 201 ? 14.964 16.487 -20.122 1.00 94.62 201 VAL A CA 1
ATOM 1532 C C . VAL A 1 201 ? 15.711 17.822 -20.188 1.00 94.62 201 VAL A C 1
ATOM 1534 O O . VAL A 1 201 ? 16.727 17.989 -1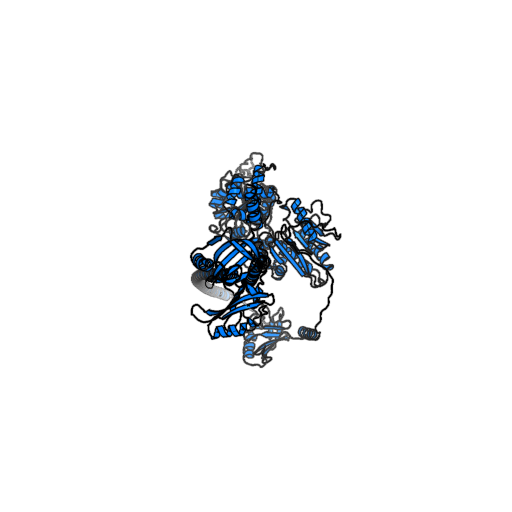9.520 1.00 94.62 201 VAL A O 1
ATOM 1537 N N . GLU A 1 202 ? 15.173 18.779 -20.941 1.00 92.94 202 GLU A N 1
ATOM 1538 C CA . GLU A 1 202 ? 15.676 20.151 -21.083 1.00 92.94 202 GLU A CA 1
ATOM 1539 C C . GLU A 1 202 ? 15.688 20.926 -19.757 1.00 92.94 202 GLU A C 1
ATOM 1541 O O . GLU A 1 202 ? 16.591 21.725 -19.516 1.00 92.94 202 GLU A O 1
ATOM 1546 N N . GLU A 1 203 ? 14.722 20.671 -18.869 1.00 93.19 203 GLU A N 1
ATOM 1547 C CA . GLU A 1 203 ? 14.649 21.320 -17.558 1.00 93.19 203 GLU A CA 1
ATOM 1548 C C . GLU A 1 203 ? 15.544 20.652 -16.506 1.00 93.19 203 GLU A C 1
ATOM 1550 O O . GLU A 1 203 ? 15.968 21.318 -15.558 1.00 93.19 203 GLU A O 1
ATOM 1555 N N . LEU A 1 204 ? 15.838 19.351 -16.637 1.00 92.94 204 LEU A N 1
ATOM 1556 C CA . LEU A 1 204 ? 16.541 18.585 -15.599 1.00 92.94 204 LEU A CA 1
ATOM 1557 C C . LEU A 1 204 ? 17.896 19.201 -15.175 1.00 92.94 204 LEU A C 1
ATOM 1559 O O . LEU A 1 204 ? 18.121 19.267 -13.963 1.00 92.94 204 LEU A O 1
ATOM 1563 N N . PRO A 1 205 ? 18.765 19.713 -16.076 1.00 93.12 205 PRO A N 1
ATOM 1564 C CA . PRO A 1 205 ? 19.988 20.429 -15.694 1.00 93.12 205 PRO A CA 1
ATOM 1565 C C . PRO A 1 205 ? 19.729 21.660 -14.818 1.00 93.12 205 PRO A C 1
ATOM 1567 O O . PRO A 1 205 ? 20.383 21.844 -13.790 1.00 93.12 205 PRO A O 1
ATOM 1570 N N . ALA A 1 206 ? 18.740 22.483 -15.178 1.00 89.94 206 ALA A N 1
ATOM 1571 C CA . ALA A 1 206 ? 18.392 23.683 -14.421 1.00 89.94 206 ALA A CA 1
ATOM 1572 C C . ALA A 1 206 ? 17.843 23.319 -13.033 1.00 89.94 206 ALA A C 1
ATOM 1574 O O . ALA A 1 206 ? 18.329 23.828 -12.023 1.00 89.94 206 ALA A O 1
ATOM 1575 N N . ARG A 1 207 ? 16.895 22.371 -12.961 1.00 87.12 207 ARG A N 1
ATOM 1576 C CA . ARG A 1 207 ? 16.318 21.896 -11.689 1.00 87.12 207 ARG A CA 1
ATOM 1577 C C . ARG A 1 207 ? 17.371 21.252 -10.777 1.00 87.12 207 ARG A C 1
ATOM 1579 O O . ARG A 1 207 ? 17.322 21.441 -9.564 1.00 87.12 207 ARG A O 1
ATOM 1586 N N . LEU A 1 208 ? 18.339 20.529 -11.345 1.00 89.38 208 LEU A N 1
ATOM 1587 C CA . LEU A 1 208 ? 19.471 19.945 -10.618 1.00 89.38 208 LEU A CA 1
ATOM 1588 C C . LEU A 1 208 ? 20.352 21.025 -9.972 1.00 89.38 208 LEU A C 1
ATOM 1590 O O . LEU A 1 208 ? 20.666 20.933 -8.785 1.00 89.38 208 LEU A O 1
ATOM 1594 N N . ILE A 1 209 ? 20.714 22.067 -10.727 1.00 87.94 209 ILE A N 1
ATOM 1595 C CA . ILE A 1 209 ? 21.509 23.195 -10.219 1.00 87.94 209 ILE A CA 1
ATOM 1596 C C . ILE A 1 209 ? 20.750 23.945 -9.117 1.00 87.94 209 ILE A C 1
ATOM 1598 O O . ILE A 1 209 ? 21.343 24.277 -8.091 1.00 87.94 209 ILE A O 1
ATOM 1602 N N . GLU A 1 210 ? 19.444 24.170 -9.284 1.00 82.56 210 GLU A N 1
ATOM 1603 C CA . GLU A 1 210 ? 18.606 24.789 -8.251 1.00 82.56 210 GLU A CA 1
ATOM 1604 C C . GLU A 1 210 ? 18.593 23.964 -6.954 1.00 82.56 210 GLU A C 1
ATOM 1606 O O . GLU A 1 210 ? 18.872 24.508 -5.886 1.00 82.56 210 GLU A O 1
ATOM 1611 N N . LEU A 1 211 ? 18.360 22.646 -7.025 1.00 78.06 211 LEU A N 1
ATOM 1612 C CA . LEU A 1 211 ? 18.396 21.765 -5.848 1.00 78.06 211 LEU A CA 1
ATOM 1613 C C . LEU A 1 211 ? 19.747 21.805 -5.116 1.00 78.06 211 LEU A C 1
ATOM 1615 O O . LEU A 1 211 ? 19.787 21.765 -3.885 1.00 78.06 211 LEU A O 1
ATOM 1619 N N . LEU A 1 212 ? 20.851 21.919 -5.855 1.00 77.62 212 LEU A N 1
ATOM 1620 C CA . LEU A 1 212 ? 22.202 21.985 -5.295 1.00 77.62 212 LEU A CA 1
ATOM 1621 C C . LEU A 1 212 ? 22.521 23.318 -4.609 1.00 77.62 212 LEU A C 1
ATOM 1623 O O . LEU A 1 212 ? 23.332 23.336 -3.684 1.00 77.62 212 LEU A O 1
ATOM 1627 N N . GLN A 1 213 ? 21.856 24.416 -4.978 1.00 71.94 213 GLN A N 1
ATOM 1628 C CA . GLN A 1 213 ? 21.952 25.678 -4.233 1.00 71.94 213 GLN A CA 1
ATOM 1629 C C . GLN A 1 213 ? 21.306 25.571 -2.841 1.00 71.94 213 GLN A C 1
ATOM 1631 O O . GLN A 1 213 ? 21.780 26.209 -1.900 1.00 71.94 213 GLN A O 1
ATOM 1636 N N . PHE A 1 214 ? 20.283 24.721 -2.695 1.00 63.03 214 PHE A N 1
ATOM 1637 C CA . PHE A 1 214 ? 19.612 24.433 -1.422 1.00 63.03 214 PHE A CA 1
ATOM 1638 C C . PHE A 1 214 ? 20.176 23.211 -0.672 1.00 63.03 214 PHE A C 1
ATOM 1640 O O . PHE A 1 214 ? 19.690 22.888 0.414 1.00 63.03 214 PHE A O 1
ATOM 1647 N N . MET A 1 215 ? 21.216 22.539 -1.186 1.00 62.56 215 MET A N 1
ATOM 1648 C CA . MET A 1 215 ? 21.899 21.485 -0.428 1.00 62.56 215 MET A CA 1
ATOM 1649 C C . MET A 1 215 ? 22.603 22.076 0.809 1.00 62.56 215 MET A C 1
ATOM 1651 O O . MET A 1 215 ? 23.373 23.035 0.683 1.00 62.56 215 MET A O 1
ATOM 1655 N N . PRO A 1 216 ? 22.392 21.512 2.015 1.00 52.78 216 PRO A N 1
ATOM 1656 C CA . PRO A 1 216 ? 22.999 22.031 3.233 1.00 52.78 216 PRO A CA 1
ATOM 1657 C C . PRO A 1 216 ? 24.520 21.842 3.187 1.00 52.78 216 PRO A C 1
ATOM 1659 O O . PRO A 1 216 ? 25.032 20.728 3.302 1.00 52.78 216 PRO A O 1
ATOM 1662 N N . LYS A 1 217 ? 25.265 22.946 3.041 1.00 51.66 217 LYS A N 1
ATOM 1663 C CA . LYS A 1 217 ? 26.736 22.928 3.098 1.00 51.66 217 LYS A CA 1
ATOM 1664 C C . LYS A 1 217 ? 27.175 22.308 4.428 1.00 51.66 217 LYS A C 1
ATOM 1666 O O . LYS A 1 217 ? 26.714 22.712 5.494 1.00 51.66 217 LYS A O 1
ATOM 1671 N N . HIS A 1 218 ? 28.008 21.272 4.344 1.00 42.75 218 HIS A N 1
ATOM 1672 C CA . HIS A 1 218 ? 27.995 20.167 5.307 1.00 42.75 218 HIS A CA 1
ATOM 1673 C C . HIS A 1 218 ? 28.698 20.476 6.648 1.00 42.75 218 HIS A C 1
ATOM 1675 O O . HIS A 1 218 ? 29.772 19.951 6.948 1.00 42.75 218 HIS A O 1
ATOM 1681 N N . LYS A 1 219 ? 28.058 21.299 7.488 1.00 39.59 219 LYS A N 1
ATOM 1682 C CA . LYS A 1 219 ? 28.220 21.306 8.952 1.00 39.59 219 LYS A CA 1
ATOM 1683 C C . LYS A 1 219 ? 27.085 22.090 9.628 1.00 39.59 219 LYS A C 1
ATOM 1685 O O . LYS A 1 219 ? 27.216 23.273 9.928 1.00 39.59 219 LYS A O 1
ATOM 1690 N N . ILE A 1 220 ? 25.970 21.414 9.908 1.00 43.06 220 ILE A N 1
ATOM 1691 C CA . ILE A 1 220 ? 25.031 21.880 10.938 1.00 43.06 220 ILE A CA 1
ATOM 1692 C C . ILE A 1 220 ? 25.536 21.320 12.271 1.00 43.06 220 ILE A C 1
ATOM 1694 O O . ILE A 1 220 ? 25.102 20.256 12.711 1.00 43.06 220 ILE A O 1
ATOM 1698 N N . ASP A 1 221 ? 26.486 22.019 12.896 1.00 39.47 221 ASP A N 1
ATOM 1699 C CA . ASP A 1 221 ? 26.716 21.850 14.333 1.00 39.47 221 ASP A CA 1
ATOM 1700 C C . ASP A 1 221 ? 25.411 22.269 15.046 1.00 39.47 221 ASP A C 1
ATOM 1702 O O . ASP A 1 221 ? 24.848 23.330 14.770 1.00 39.47 221 ASP A O 1
ATOM 1706 N N . LEU A 1 222 ? 24.853 21.378 15.875 1.00 44.84 222 LEU A N 1
ATOM 1707 C CA . LEU A 1 222 ? 23.422 21.364 16.233 1.00 44.84 222 LEU A CA 1
ATOM 1708 C C . LEU A 1 222 ? 23.001 22.372 17.325 1.00 44.84 222 LEU A C 1
ATOM 1710 O O . LEU A 1 222 ? 22.171 22.064 18.184 1.00 44.84 222 LEU A O 1
ATOM 1714 N N . GLU A 1 223 ? 23.474 23.616 17.239 1.00 44.47 223 GLU A N 1
ATOM 1715 C CA . GLU A 1 223 ? 22.807 24.748 17.892 1.00 44.47 223 GLU A CA 1
ATOM 1716 C C . GLU A 1 223 ? 21.531 25.121 17.121 1.00 44.47 223 GLU A C 1
ATOM 1718 O O . GLU A 1 223 ? 21.456 26.091 16.365 1.00 44.47 223 GLU A O 1
ATOM 1723 N N . ILE A 1 224 ? 20.485 24.312 17.312 1.00 53.81 224 ILE A N 1
ATOM 1724 C CA . ILE A 1 224 ? 19.132 24.630 16.850 1.00 53.81 224 ILE A CA 1
ATOM 1725 C C . ILE A 1 224 ? 18.650 25.853 17.643 1.00 53.81 224 ILE A C 1
ATOM 1727 O O . ILE A 1 224 ? 18.148 25.703 18.760 1.00 53.81 224 ILE A O 1
ATOM 1731 N N . ASP A 1 225 ? 18.780 27.054 17.062 1.00 57.00 225 ASP A N 1
ATOM 1732 C CA . ASP A 1 225 ? 18.253 28.290 17.656 1.00 57.00 225 ASP A CA 1
ATOM 1733 C C . ASP A 1 225 ? 16.801 28.082 18.120 1.00 57.00 225 ASP A C 1
ATOM 1735 O O . ASP A 1 225 ? 15.966 27.495 17.422 1.00 57.00 225 ASP A O 1
ATOM 1739 N N . SER A 1 226 ? 16.508 28.611 19.305 1.00 58.38 226 SER A N 1
ATOM 1740 C CA . SER A 1 226 ? 15.192 28.737 19.932 1.00 58.38 226 SER A CA 1
ATOM 1741 C C . SER A 1 226 ? 14.035 28.967 18.944 1.00 58.38 226 SER A C 1
ATOM 1743 O O . SER A 1 226 ? 12.990 28.317 19.042 1.00 58.38 226 SER A O 1
ATOM 1745 N N . LYS A 1 227 ? 14.232 29.837 17.944 1.00 60.69 227 LYS A N 1
ATOM 1746 C CA . LYS A 1 227 ? 13.242 30.163 16.905 1.00 60.69 227 LYS A CA 1
ATOM 1747 C C . LYS A 1 227 ? 13.020 29.017 15.916 1.00 60.69 227 LYS A C 1
ATOM 1749 O O . LYS A 1 227 ? 11.877 28.726 15.567 1.00 60.69 227 LYS A O 1
ATOM 1754 N N . ASN A 1 228 ? 14.085 28.337 15.493 1.00 65.75 228 ASN A N 1
ATOM 1755 C CA . ASN A 1 228 ? 13.995 27.170 14.613 1.00 65.75 228 ASN A CA 1
ATOM 1756 C C . ASN A 1 228 ? 13.379 25.971 15.340 1.00 65.75 228 ASN A C 1
ATOM 1758 O O . ASN A 1 228 ? 12.560 25.272 14.748 1.00 65.75 228 ASN A O 1
ATOM 1762 N N . LYS A 1 229 ? 13.672 25.795 16.635 1.00 71.62 229 LYS A N 1
ATOM 1763 C CA . LYS A 1 229 ? 13.010 24.800 17.493 1.00 71.62 229 LYS A CA 1
ATOM 1764 C C . LYS A 1 229 ? 11.492 25.029 17.543 1.00 71.62 229 LYS A C 1
ATOM 1766 O O . LYS A 1 229 ? 10.735 24.139 17.174 1.00 71.62 229 LYS A O 1
ATOM 1771 N N . SER A 1 230 ? 11.054 26.256 17.850 1.00 78.00 230 SER A N 1
ATOM 1772 C CA . SER A 1 230 ? 9.627 26.625 17.856 1.00 78.00 230 SER A CA 1
ATOM 1773 C C . SER A 1 230 ? 8.928 26.410 16.504 1.00 78.00 230 SER A C 1
ATOM 1775 O O . SER A 1 230 ? 7.745 26.078 16.473 1.00 78.00 230 SER A O 1
ATOM 1777 N N . ASN A 1 231 ? 9.627 26.588 15.379 1.00 83.94 231 ASN A N 1
ATOM 1778 C CA . ASN A 1 231 ? 9.048 26.348 14.056 1.00 83.94 231 ASN A CA 1
ATOM 1779 C C . ASN A 1 231 ? 9.017 24.856 13.676 1.00 83.94 231 ASN A C 1
ATOM 1781 O O . ASN A 1 231 ? 8.037 24.432 13.072 1.00 83.94 231 ASN A O 1
ATOM 1785 N N . LEU A 1 232 ? 10.003 24.046 14.087 1.00 84.75 232 LEU A N 1
ATOM 1786 C CA . LEU A 1 232 ? 9.924 22.582 13.980 1.00 84.75 232 LEU A CA 1
ATOM 1787 C C . LEU A 1 232 ? 8.728 22.042 14.775 1.00 84.75 232 LEU A C 1
ATOM 1789 O O . LEU A 1 232 ? 7.950 21.249 14.251 1.00 84.75 232 LEU A O 1
ATOM 1793 N N . ASP A 1 233 ? 8.561 22.494 16.019 1.00 85.31 233 ASP A N 1
ATOM 1794 C CA . ASP A 1 233 ? 7.488 22.010 16.890 1.00 85.31 233 ASP A CA 1
ATOM 1795 C C . ASP A 1 233 ? 6.093 22.337 16.290 1.00 85.31 233 ASP A C 1
ATOM 1797 O O . ASP A 1 233 ? 5.181 21.520 16.394 1.00 85.31 233 ASP A O 1
ATOM 1801 N N . LYS A 1 234 ? 5.939 23.450 15.546 1.00 87.56 234 LYS A N 1
ATOM 1802 C CA . LYS A 1 234 ? 4.725 23.746 14.745 1.00 87.56 234 LYS A CA 1
ATOM 1803 C C . LYS A 1 234 ? 4.514 22.777 13.579 1.00 87.56 234 LYS A C 1
ATOM 1805 O O . LYS A 1 234 ? 3.384 22.366 13.353 1.00 87.56 234 LYS A O 1
ATOM 1810 N N . ILE A 1 235 ? 5.567 22.400 12.847 1.00 89.06 235 ILE A N 1
ATOM 1811 C CA . ILE A 1 235 ? 5.469 21.411 11.754 1.00 89.06 235 ILE A CA 1
ATOM 1812 C C . ILE A 1 235 ? 5.024 20.053 12.311 1.00 89.06 235 ILE A C 1
ATOM 1814 O O . ILE A 1 235 ? 4.168 19.397 11.724 1.00 89.06 235 ILE A O 1
ATOM 1818 N N . ILE A 1 236 ? 5.545 19.661 13.477 1.00 87.19 236 ILE A N 1
ATOM 1819 C CA . ILE A 1 236 ? 5.144 18.430 14.174 1.00 87.19 236 ILE A CA 1
ATOM 1820 C C . ILE A 1 236 ? 3.677 18.503 14.632 1.00 87.19 236 ILE A C 1
ATOM 1822 O O . ILE A 1 236 ? 2.971 17.502 14.527 1.00 87.19 236 ILE A O 1
ATOM 1826 N N . ILE A 1 237 ? 3.191 19.667 15.082 1.00 85.56 237 ILE A N 1
ATOM 1827 C CA . ILE A 1 237 ? 1.766 19.878 15.397 1.00 85.56 237 ILE A CA 1
ATOM 1828 C C . ILE A 1 237 ? 0.898 19.744 14.137 1.00 85.56 237 ILE A C 1
ATOM 1830 O O . ILE A 1 237 ? -0.044 18.960 14.162 1.00 85.56 237 ILE A O 1
ATOM 1834 N N . LEU A 1 238 ? 1.242 20.406 13.025 1.00 86.19 238 LEU A N 1
ATOM 1835 C CA . LEU A 1 238 ? 0.486 20.314 11.764 1.00 86.19 238 LEU A CA 1
ATOM 1836 C C . LEU A 1 238 ? 0.426 18.875 11.227 1.00 86.19 238 LEU A C 1
ATOM 1838 O O . LEU A 1 238 ? -0.649 18.395 10.869 1.00 86.19 238 LEU A O 1
ATOM 1842 N N . LEU A 1 239 ? 1.557 18.157 11.244 1.00 86.62 239 LEU A N 1
ATOM 1843 C CA . LEU A 1 239 ? 1.609 16.727 10.923 1.00 86.62 239 LEU A CA 1
ATOM 1844 C C . LEU A 1 239 ? 0.682 15.920 11.843 1.00 86.62 239 LEU A C 1
ATOM 1846 O O . LEU A 1 239 ? -0.089 15.095 11.356 1.00 86.62 239 LEU A O 1
ATOM 1850 N N . ARG A 1 240 ? 0.708 16.166 13.158 1.00 84.62 240 ARG A N 1
ATOM 1851 C CA . ARG A 1 240 ? -0.120 15.440 14.132 1.00 84.62 240 ARG A CA 1
ATOM 1852 C C . ARG A 1 240 ? -1.614 15.728 13.971 1.00 84.62 240 ARG A C 1
ATOM 1854 O O . ARG A 1 240 ? -2.411 14.805 14.101 1.00 84.62 240 ARG A O 1
ATOM 1861 N N . GLU A 1 241 ? -1.990 16.970 13.687 1.00 82.12 241 GLU A N 1
ATOM 1862 C CA . GLU A 1 241 ? -3.384 17.392 13.501 1.00 82.12 241 GLU A CA 1
ATOM 1863 C C . GLU A 1 241 ? -3.980 16.862 12.191 1.00 82.12 241 GLU A C 1
ATOM 1865 O O . GLU A 1 241 ? -5.116 16.395 12.195 1.00 82.12 241 GLU A O 1
ATOM 1870 N N . GLN A 1 242 ? -3.219 16.881 11.089 1.00 82.00 242 GLN A N 1
ATOM 1871 C CA . GLN A 1 242 ? -3.719 16.458 9.773 1.00 82.00 242 GLN A CA 1
ATOM 1872 C C . GLN A 1 242 ? -3.568 14.949 9.510 1.00 82.00 242 GLN A C 1
ATOM 1874 O O . GLN A 1 242 ? -4.406 14.378 8.820 1.00 82.00 242 GLN A O 1
ATOM 1879 N N . THR A 1 243 ? -2.548 14.283 10.069 1.00 81.19 243 THR A N 1
ATOM 1880 C CA . THR A 1 243 ? -2.303 12.839 9.841 1.00 81.19 243 THR A CA 1
ATOM 1881 C C . THR A 1 243 ? -2.656 11.952 11.038 1.00 81.19 243 THR A C 1
ATOM 1883 O O . THR A 1 243 ? -2.788 10.742 10.892 1.00 81.19 243 THR A O 1
ATOM 1886 N N . GLY A 1 244 ? -2.789 12.510 12.247 1.00 80.25 244 GLY A N 1
ATOM 1887 C CA . GLY A 1 244 ? -3.016 11.736 13.474 1.00 80.25 244 GLY A CA 1
ATOM 1888 C C . GLY A 1 244 ? -1.779 11.019 14.042 1.00 80.25 244 GLY A C 1
ATOM 1889 O O . GLY A 1 244 ? -1.911 10.311 15.053 1.00 80.25 244 GLY A O 1
ATOM 1890 N N . HIS A 1 245 ? -0.598 11.202 13.434 1.00 82.12 245 HIS A N 1
ATOM 1891 C CA . HIS A 1 245 ? 0.681 10.598 13.829 1.00 82.12 245 HIS A CA 1
ATOM 1892 C C . HIS A 1 245 ? 1.624 11.614 14.486 1.00 82.12 245 HIS A C 1
ATOM 1894 O O . HIS A 1 245 ? 1.755 12.746 14.029 1.00 82.12 245 HIS A O 1
ATOM 1900 N N . ASP A 1 246 ? 2.303 11.215 15.566 1.00 83.00 246 ASP A N 1
ATOM 1901 C CA . ASP A 1 246 ? 3.178 12.111 16.326 1.00 83.00 246 ASP A CA 1
ATOM 1902 C C . ASP A 1 246 ? 4.669 11.857 16.072 1.00 83.00 246 ASP A C 1
ATOM 1904 O O . ASP A 1 246 ? 5.211 10.818 16.446 1.00 83.00 246 ASP A O 1
ATOM 1908 N N . PHE A 1 247 ? 5.344 12.865 15.519 1.00 86.00 247 PHE A N 1
ATOM 1909 C CA . PHE A 1 247 ? 6.787 12.862 15.274 1.00 86.00 247 PHE A CA 1
ATOM 1910 C C . PHE A 1 247 ? 7.599 13.559 16.384 1.00 86.00 247 PHE A C 1
ATOM 1912 O O . PHE A 1 247 ? 8.808 13.730 16.241 1.00 86.00 247 PHE A O 1
ATOM 1919 N N . SER A 1 248 ? 6.982 13.947 17.511 1.00 85.38 248 SER A N 1
ATOM 1920 C CA . SER A 1 248 ? 7.656 14.676 18.606 1.00 85.38 248 SER A CA 1
ATOM 1921 C C . SER A 1 248 ? 8.909 13.985 19.166 1.00 85.38 248 SER A C 1
ATOM 1923 O O . SER A 1 248 ? 9.856 14.670 19.561 1.00 85.38 248 SER A O 1
ATOM 1925 N N . MET A 1 249 ? 8.918 12.647 19.150 1.00 85.50 249 MET A N 1
ATOM 1926 C CA . MET A 1 249 ? 9.994 11.768 19.626 1.00 85.50 249 MET A CA 1
ATOM 1927 C C . MET A 1 249 ? 10.783 11.094 18.483 1.00 85.50 249 MET A C 1
ATOM 1929 O O . MET A 1 249 ? 11.421 10.059 18.687 1.00 85.50 249 MET A O 1
ATOM 1933 N N . TYR A 1 250 ? 10.738 11.652 17.269 1.00 87.00 250 TYR A N 1
ATOM 1934 C CA . TYR A 1 250 ? 11.616 11.260 16.161 1.00 87.00 250 TYR A CA 1
ATOM 1935 C C . TYR A 1 250 ? 12.871 12.139 16.130 1.00 87.00 250 TYR A C 1
ATOM 1937 O O . TYR A 1 250 ? 12.838 13.305 16.529 1.00 87.00 250 TYR A O 1
ATOM 1945 N N . LYS A 1 251 ? 13.980 11.582 15.627 1.00 83.81 251 LYS A N 1
ATOM 1946 C CA . LYS A 1 251 ? 15.296 12.231 15.617 1.00 83.81 251 LYS A CA 1
ATOM 1947 C C . LYS A 1 251 ? 15.249 13.573 14.912 1.00 83.81 251 LYS A C 1
ATOM 1949 O O . LYS A 1 251 ? 15.109 13.636 13.687 1.00 83.81 251 LYS A O 1
ATOM 1954 N N . LYS A 1 252 ? 15.434 14.654 15.673 1.00 82.50 252 LYS A N 1
ATOM 1955 C CA . LYS A 1 252 ? 15.207 16.017 15.163 1.00 82.50 252 LYS A CA 1
ATOM 1956 C C . LYS A 1 252 ? 16.118 16.373 13.986 1.00 82.50 252 LYS A C 1
ATOM 1958 O O . LYS A 1 252 ? 15.664 17.038 13.063 1.00 82.50 252 LYS A O 1
ATOM 1963 N N . SER A 1 253 ? 17.345 15.850 13.945 1.00 74.31 253 SER A N 1
ATOM 1964 C CA . SER A 1 253 ? 18.257 15.971 12.794 1.00 74.31 253 SER A CA 1
ATOM 1965 C C . SER A 1 253 ? 17.723 15.316 11.510 1.00 74.31 253 SER A C 1
ATOM 1967 O O . SER A 1 253 ? 17.916 15.850 10.420 1.00 74.31 253 SER A O 1
ATOM 1969 N N . THR A 1 254 ? 17.007 14.193 11.623 1.00 77.50 254 THR A N 1
ATOM 1970 C CA . THR A 1 254 ? 16.378 13.515 10.477 1.00 77.50 254 THR A CA 1
ATOM 1971 C C . THR A 1 254 ? 15.155 14.292 9.997 1.00 77.50 254 THR A C 1
ATOM 1973 O O . THR A 1 254 ? 15.036 14.540 8.798 1.00 77.50 254 THR A O 1
ATOM 1976 N N . LEU A 1 255 ? 14.300 14.750 10.923 1.00 82.38 255 LEU A N 1
ATOM 1977 C CA . LEU A 1 255 ? 13.151 15.604 10.598 1.00 82.38 255 LEU A CA 1
ATOM 1978 C C . LEU A 1 255 ? 13.596 16.898 9.900 1.00 82.38 255 LEU A C 1
ATOM 1980 O O . LEU A 1 255 ? 13.111 17.199 8.812 1.00 82.38 255 LEU A O 1
ATOM 1984 N N . PHE A 1 256 ? 14.562 17.627 10.475 1.00 79.75 256 PHE A N 1
ATOM 1985 C CA . PHE A 1 256 ? 15.093 18.860 9.887 1.00 79.75 256 PHE A CA 1
ATOM 1986 C C . PHE A 1 256 ? 15.639 18.636 8.477 1.00 79.75 256 PHE A C 1
ATOM 1988 O O . PHE A 1 256 ? 15.294 19.396 7.582 1.00 79.75 256 PHE A O 1
ATOM 1995 N N . ARG A 1 257 ? 16.431 17.585 8.233 1.00 74.81 257 ARG A N 1
ATOM 1996 C CA . ARG A 1 257 ? 17.003 17.331 6.900 1.00 74.81 257 ARG A CA 1
ATOM 1997 C C . ARG A 1 257 ? 15.939 16.984 5.844 1.00 74.81 257 ARG A C 1
ATOM 1999 O O . ARG A 1 257 ? 16.127 17.315 4.677 1.00 74.81 257 ARG A O 1
ATOM 2006 N N . ARG A 1 258 ? 14.815 16.360 6.226 1.00 80.00 258 ARG A N 1
ATOM 2007 C CA . ARG A 1 258 ? 13.653 16.163 5.332 1.00 80.00 258 ARG A CA 1
ATOM 2008 C C . ARG A 1 258 ? 12.886 17.471 5.092 1.00 80.00 258 ARG A C 1
ATOM 2010 O O . ARG A 1 258 ? 12.554 17.785 3.956 1.00 80.00 258 ARG A O 1
ATOM 2017 N N . ILE A 1 259 ? 12.685 18.281 6.131 1.00 85.12 259 ILE A N 1
ATOM 2018 C CA . ILE A 1 259 ? 12.035 19.599 6.028 1.00 85.12 259 ILE A CA 1
ATOM 2019 C C . ILE A 1 259 ? 12.856 20.562 5.155 1.00 85.12 259 ILE A C 1
ATOM 2021 O O . ILE A 1 259 ? 12.299 21.213 4.279 1.00 85.12 259 ILE A O 1
ATOM 2025 N N . GLU A 1 260 ? 14.177 20.621 5.331 1.00 77.81 260 GLU A N 1
ATOM 2026 C CA . GLU A 1 260 ? 15.077 21.444 4.511 1.00 77.81 260 GLU A CA 1
ATOM 2027 C C . GLU A 1 260 ? 15.098 20.999 3.036 1.00 77.81 260 GLU A C 1
ATOM 2029 O O . GLU A 1 260 ? 15.160 21.838 2.140 1.00 77.81 260 GLU A O 1
ATOM 2034 N N . ARG A 1 261 ? 14.921 19.700 2.759 1.00 77.00 261 ARG A N 1
ATOM 2035 C CA . ARG A 1 261 ? 14.743 19.175 1.396 1.00 77.00 261 ARG A CA 1
ATOM 2036 C C . ARG A 1 261 ? 13.426 19.620 0.756 1.00 77.00 261 ARG A C 1
ATOM 2038 O O . ARG A 1 261 ? 13.452 20.143 -0.356 1.00 77.00 261 ARG A O 1
ATOM 2045 N N . ARG A 1 262 ? 12.294 19.503 1.464 1.00 84.94 262 ARG A N 1
ATOM 2046 C CA . ARG A 1 262 ? 10.996 20.041 1.002 1.00 84.94 262 ARG A CA 1
ATOM 2047 C C . ARG A 1 262 ? 11.046 21.558 0.782 1.00 84.94 262 ARG A C 1
ATOM 2049 O O . ARG A 1 262 ? 10.566 22.052 -0.235 1.00 84.94 262 ARG A O 1
ATOM 2056 N N . LYS A 1 263 ? 11.702 22.292 1.688 1.00 85.25 263 LYS A N 1
ATOM 2057 C CA . LYS A 1 263 ? 11.982 23.731 1.549 1.00 85.25 263 LYS A CA 1
ATOM 2058 C C . LYS A 1 263 ? 12.768 24.053 0.280 1.00 85.25 263 LYS A C 1
ATOM 2060 O O . LYS A 1 263 ? 12.385 24.984 -0.419 1.00 85.25 263 LYS A O 1
ATOM 2065 N N . GLY A 1 264 ? 13.822 23.294 -0.023 1.00 74.62 264 GLY A N 1
ATOM 2066 C CA . GLY A 1 264 ? 14.623 23.470 -1.237 1.00 74.62 264 GLY A CA 1
ATOM 2067 C C . GLY A 1 264 ? 13.822 23.241 -2.520 1.00 74.62 264 GLY A C 1
ATOM 2068 O O . GLY A 1 264 ? 13.872 24.072 -3.420 1.00 74.62 264 GLY A O 1
ATOM 2069 N N . ILE A 1 265 ? 13.006 22.179 -2.568 1.00 78.38 265 ILE A N 1
ATOM 2070 C CA . ILE A 1 265 ? 12.105 21.882 -3.700 1.00 78.38 265 ILE A CA 1
ATOM 2071 C C . ILE A 1 265 ? 11.147 23.058 -3.974 1.00 78.38 265 ILE A C 1
ATOM 2073 O O . ILE A 1 265 ? 10.956 23.442 -5.127 1.00 78.38 265 ILE A O 1
ATOM 2077 N N . HIS A 1 266 ? 10.597 23.675 -2.923 1.00 81.62 266 HIS A N 1
ATOM 2078 C CA . HIS A 1 266 ? 9.695 24.833 -3.029 1.00 81.62 266 HIS A CA 1
ATOM 2079 C C . HIS A 1 266 ? 10.399 26.203 -3.056 1.00 81.62 266 HIS A C 1
ATOM 2081 O O . HIS A 1 266 ? 9.721 27.228 -3.108 1.00 81.62 266 HIS A O 1
ATOM 2087 N N . LYS A 1 267 ? 11.740 26.250 -3.028 1.00 78.12 267 LYS A N 1
ATOM 2088 C CA . LYS A 1 267 ? 12.556 27.484 -2.988 1.00 78.12 267 LYS A CA 1
ATOM 2089 C C . LYS A 1 267 ? 12.223 28.403 -1.795 1.00 78.12 267 LYS A C 1
ATOM 2091 O O . LYS A 1 267 ? 12.170 29.624 -1.919 1.00 78.12 267 LYS A O 1
ATOM 2096 N N . ILE A 1 268 ? 11.972 27.811 -0.622 1.00 82.75 268 ILE A N 1
ATOM 2097 C CA . ILE A 1 268 ? 11.579 28.515 0.610 1.00 82.75 268 ILE A CA 1
ATOM 2098 C C . ILE A 1 268 ? 12.759 28.589 1.591 1.00 82.75 268 ILE A C 1
ATOM 2100 O O . ILE A 1 268 ? 13.020 27.646 2.336 1.00 82.75 268 ILE A O 1
ATOM 2104 N N . ASP A 1 269 ? 13.423 29.744 1.684 1.00 76.19 269 ASP A N 1
ATOM 2105 C CA . ASP A 1 269 ? 14.622 29.913 2.529 1.00 76.19 269 ASP A CA 1
ATOM 2106 C C . ASP A 1 269 ? 14.370 29.632 4.023 1.00 76.19 269 ASP A C 1
ATOM 2108 O O . ASP A 1 269 ? 15.165 28.986 4.710 1.00 76.19 269 ASP A O 1
ATOM 2112 N N . LYS A 1 270 ? 13.252 30.140 4.562 1.00 82.19 270 LYS A N 1
ATOM 2113 C CA . LYS A 1 270 ? 12.995 30.219 6.011 1.00 82.19 270 LYS A CA 1
ATOM 2114 C C . LYS A 1 270 ? 11.953 29.204 6.458 1.00 82.19 270 LYS A C 1
ATOM 2116 O O . LYS A 1 270 ? 10.838 29.187 5.946 1.00 82.19 270 LYS A O 1
ATOM 2121 N N . ILE A 1 271 ? 12.263 28.434 7.505 1.00 84.12 271 ILE A N 1
ATOM 2122 C CA . ILE A 1 271 ? 11.347 27.419 8.058 1.00 84.12 271 ILE A CA 1
ATOM 2123 C C . ILE A 1 271 ? 10.002 28.014 8.518 1.00 84.12 271 ILE A C 1
ATOM 2125 O O . ILE A 1 271 ? 8.970 27.372 8.379 1.00 84.12 271 ILE A O 1
ATOM 2129 N N . GLN A 1 272 ? 9.976 29.273 8.970 1.00 87.38 272 GLN A N 1
ATOM 2130 C CA . GLN A 1 272 ? 8.731 29.986 9.289 1.00 87.38 272 GLN A CA 1
ATOM 2131 C C . GLN A 1 272 ? 7.822 30.188 8.062 1.00 87.38 272 GLN A C 1
ATOM 2133 O O . GLN A 1 272 ? 6.604 30.077 8.182 1.00 87.38 272 GLN A O 1
ATOM 2138 N N . ASN A 1 273 ? 8.400 30.459 6.888 1.00 89.31 273 ASN A N 1
ATOM 2139 C CA . ASN A 1 273 ? 7.639 30.590 5.645 1.00 89.31 273 ASN A CA 1
ATOM 2140 C C . ASN A 1 273 ? 7.111 29.218 5.198 1.00 89.31 273 ASN A C 1
ATOM 2142 O O . ASN A 1 273 ? 5.999 29.134 4.696 1.00 89.31 273 ASN A O 1
ATOM 2146 N N . TYR A 1 274 ? 7.869 28.146 5.447 1.00 90.31 274 TYR A N 1
ATOM 2147 C CA . TYR A 1 274 ? 7.449 26.774 5.157 1.00 90.31 274 TYR A CA 1
ATOM 2148 C C . TYR A 1 274 ? 6.297 26.302 6.063 1.00 90.31 274 TYR A C 1
ATOM 2150 O O . TYR A 1 274 ? 5.341 25.721 5.563 1.00 90.31 274 TYR A O 1
ATOM 2158 N N . VAL A 1 275 ? 6.309 26.647 7.362 1.00 89.44 275 VAL A N 1
ATOM 2159 C CA . VAL A 1 275 ? 5.148 26.444 8.261 1.00 89.44 275 VAL A CA 1
ATOM 2160 C C . VAL A 1 275 ? 3.892 27.090 7.671 1.00 89.44 275 VAL A C 1
ATOM 2162 O O . VAL A 1 275 ? 2.850 26.446 7.594 1.00 89.44 275 VAL A O 1
ATOM 2165 N N . ARG A 1 276 ? 3.995 28.346 7.215 1.00 88.94 276 ARG A N 1
ATOM 2166 C CA . ARG A 1 276 ? 2.875 29.054 6.580 1.00 88.94 276 ARG A CA 1
ATOM 2167 C C . ARG A 1 276 ? 2.445 28.385 5.268 1.00 88.94 276 ARG A C 1
ATOM 2169 O O . ARG A 1 276 ? 1.253 28.208 5.051 1.00 88.94 276 ARG A O 1
ATOM 2176 N N . PHE A 1 277 ? 3.394 27.975 4.431 1.00 91.00 277 PHE A N 1
ATOM 2177 C CA . PHE A 1 277 ? 3.113 27.288 3.171 1.00 91.00 277 PHE A CA 1
ATOM 2178 C C . PHE A 1 277 ? 2.348 25.972 3.385 1.00 91.00 277 PHE A C 1
ATOM 2180 O O . PHE A 1 277 ? 1.376 25.732 2.676 1.00 91.00 277 PHE A O 1
ATOM 2187 N N . MET A 1 278 ? 2.707 25.174 4.400 1.00 91.31 278 MET A N 1
ATOM 2188 C CA . MET A 1 278 ? 1.954 23.973 4.797 1.00 91.31 278 MET A CA 1
ATOM 2189 C C . MET A 1 278 ? 0.536 24.298 5.297 1.00 91.31 278 MET A C 1
ATOM 2191 O O . MET A 1 278 ? -0.407 23.579 4.979 1.00 91.31 278 MET A O 1
ATOM 2195 N N . GLN A 1 279 ? 0.363 25.389 6.055 1.00 87.75 279 GLN A N 1
ATOM 2196 C CA . GLN A 1 279 ? -0.961 25.844 6.509 1.00 87.75 279 GLN A CA 1
ATOM 2197 C C . GLN A 1 279 ? -1.859 26.283 5.343 1.00 87.75 279 GLN A C 1
ATOM 2199 O O . GLN A 1 279 ? -3.064 26.051 5.377 1.00 87.75 279 GLN A O 1
ATOM 2204 N N . GLU A 1 280 ? -1.277 26.896 4.311 1.00 90.50 280 GLU A N 1
ATOM 2205 C CA . GLU A 1 280 ? -1.981 27.315 3.094 1.00 90.50 280 GLU A CA 1
ATOM 2206 C C . GLU A 1 280 ? -2.172 26.154 2.090 1.00 90.50 280 GLU A C 1
ATOM 2208 O O . GLU A 1 280 ? -3.073 26.217 1.256 1.00 90.50 280 GLU A O 1
ATOM 2213 N N . ASN A 1 281 ? -1.383 25.072 2.186 1.00 87.75 281 ASN A N 1
ATOM 2214 C CA . ASN A 1 281 ? -1.385 23.935 1.254 1.00 87.75 281 ASN A CA 1
ATOM 2215 C C . ASN A 1 281 ? -1.348 22.575 1.993 1.00 87.75 281 ASN A C 1
ATOM 2217 O O . ASN A 1 281 ? -0.281 21.962 2.082 1.00 87.75 281 ASN A O 1
ATOM 2221 N N . PRO A 1 282 ? -2.494 22.030 2.454 1.00 85.31 282 PRO A N 1
ATOM 2222 C CA . PRO A 1 282 ? -2.544 20.768 3.210 1.00 85.31 282 PRO A CA 1
ATOM 2223 C C . PRO A 1 282 ? -1.884 19.559 2.521 1.00 85.31 282 PRO A C 1
ATOM 2225 O O . PRO A 1 282 ? -1.309 18.704 3.193 1.00 85.31 282 PRO A O 1
ATOM 2228 N N . LYS A 1 283 ? -1.882 19.519 1.179 1.00 87.75 283 LYS A N 1
ATOM 2229 C CA . LYS A 1 283 ? -1.181 18.488 0.389 1.00 87.75 283 LYS A CA 1
ATOM 2230 C C . LYS A 1 283 ? 0.326 18.436 0.663 1.00 87.75 283 LYS A C 1
ATOM 2232 O O . LYS A 1 283 ? 0.926 17.372 0.553 1.00 87.75 283 LYS A O 1
ATOM 2237 N N . GLU A 1 284 ? 0.957 19.549 1.040 1.00 89.00 284 GLU A N 1
ATOM 2238 C CA . GLU A 1 284 ? 2.379 19.540 1.401 1.00 89.00 284 GLU A CA 1
ATOM 2239 C C . GLU A 1 284 ? 2.619 18.798 2.723 1.00 89.00 284 GLU A C 1
ATOM 2241 O O . GLU A 1 284 ? 3.649 18.146 2.873 1.00 89.00 284 GLU A O 1
ATOM 2246 N N . THR A 1 285 ? 1.661 18.814 3.656 1.00 87.12 285 THR A N 1
ATOM 2247 C CA . THR A 1 285 ? 1.733 18.000 4.878 1.00 87.12 285 THR A CA 1
ATOM 2248 C C . THR A 1 285 ? 1.633 16.510 4.563 1.00 87.12 285 THR A C 1
ATOM 2250 O O . THR A 1 285 ? 2.385 15.727 5.137 1.00 87.12 285 THR A O 1
ATOM 2253 N N . GLU A 1 286 ? 0.774 16.113 3.618 1.00 85.06 286 GLU A N 1
ATOM 2254 C CA . GLU A 1 286 ? 0.678 14.726 3.135 1.00 85.06 286 GLU A CA 1
ATOM 2255 C C . GLU A 1 286 ? 1.986 14.270 2.464 1.00 85.06 286 GLU A C 1
ATOM 2257 O O . GLU A 1 286 ? 2.482 13.176 2.741 1.00 85.06 286 GLU A O 1
ATOM 2262 N N . ILE A 1 287 ? 2.591 15.115 1.619 1.00 85.12 287 ILE A N 1
ATOM 2263 C CA . ILE A 1 287 ? 3.855 14.795 0.936 1.00 85.12 287 ILE A CA 1
ATOM 2264 C C . ILE A 1 287 ? 5.030 14.773 1.924 1.00 85.12 287 ILE A C 1
ATOM 2266 O O . ILE A 1 287 ? 5.846 13.853 1.872 1.00 85.12 287 ILE A O 1
ATOM 2270 N N . LEU A 1 288 ? 5.110 15.727 2.862 1.00 88.25 288 LEU A N 1
ATOM 2271 C CA . LEU A 1 288 ? 6.114 15.707 3.930 1.00 88.25 288 LEU A CA 1
ATOM 2272 C C . LEU A 1 288 ? 5.957 14.454 4.798 1.00 88.25 288 LEU A C 1
ATOM 2274 O O . LEU A 1 288 ? 6.957 13.813 5.102 1.00 88.25 288 LEU A O 1
ATOM 2278 N N . PHE A 1 289 ? 4.729 14.075 5.163 1.00 87.50 289 PHE A N 1
ATOM 2279 C CA . PHE A 1 289 ? 4.454 12.843 5.904 1.00 87.50 289 PHE A CA 1
ATOM 2280 C C . PHE A 1 289 ? 4.978 11.611 5.157 1.00 87.50 289 PHE A C 1
ATOM 2282 O O . PHE A 1 289 ? 5.741 10.839 5.736 1.00 87.50 289 PHE A O 1
ATOM 2289 N N . LYS A 1 290 ? 4.682 11.477 3.856 1.00 83.12 290 LYS A N 1
ATOM 2290 C CA . LYS A 1 290 ? 5.244 10.403 3.019 1.00 83.12 290 LYS A CA 1
ATOM 2291 C C . LYS A 1 290 ? 6.775 10.450 2.931 1.00 83.12 290 LYS A C 1
ATOM 2293 O O . LYS A 1 290 ? 7.404 9.402 2.966 1.00 83.12 290 LYS A O 1
ATOM 2298 N N . GLU A 1 291 ? 7.406 11.625 2.880 1.00 81.12 291 GLU A N 1
ATOM 2299 C CA . GLU A 1 291 ? 8.877 11.728 2.888 1.00 81.12 291 GLU A CA 1
ATOM 2300 C C . GLU A 1 291 ? 9.511 11.416 4.271 1.00 81.12 291 GLU A C 1
ATOM 2302 O O . GLU A 1 291 ? 10.675 10.998 4.350 1.00 81.12 291 GLU A O 1
ATOM 2307 N N . LEU A 1 292 ? 8.761 11.547 5.371 1.00 82.50 292 LEU A N 1
ATOM 2308 C CA . LEU A 1 292 ? 9.172 11.042 6.688 1.00 82.50 292 LEU A CA 1
ATOM 2309 C C . LEU A 1 292 ? 9.048 9.508 6.795 1.00 82.50 292 LEU A C 1
ATOM 2311 O O . LEU A 1 292 ? 9.814 8.894 7.541 1.00 82.50 292 LEU A O 1
ATOM 2315 N N . LEU A 1 293 ? 8.136 8.883 6.041 1.00 79.31 293 LEU A N 1
ATOM 2316 C CA . LEU A 1 293 ? 7.975 7.428 5.956 1.00 79.31 293 LEU A CA 1
ATOM 2317 C C . LEU A 1 293 ? 8.946 6.819 4.929 1.00 79.31 293 LEU A C 1
ATOM 2319 O O . LEU A 1 293 ? 8.645 6.659 3.749 1.00 79.31 293 LEU A O 1
ATOM 2323 N N . ILE A 1 294 ? 10.146 6.449 5.383 1.00 69.25 294 ILE A N 1
ATOM 2324 C CA . ILE A 1 294 ? 11.198 5.888 4.519 1.00 69.25 294 ILE A CA 1
ATOM 2325 C C . ILE A 1 294 ? 10.907 4.405 4.218 1.00 69.25 294 ILE A C 1
ATOM 2327 O O . ILE A 1 294 ? 11.534 3.500 4.761 1.00 69.25 294 ILE A O 1
ATOM 2331 N N . GLY A 1 295 ? 9.957 4.156 3.314 1.00 67.44 295 GLY A N 1
ATOM 2332 C CA . GLY A 1 295 ? 9.529 2.823 2.865 1.00 67.44 295 GLY A CA 1
ATOM 2333 C C . GLY A 1 295 ? 10.528 2.059 1.979 1.00 67.44 295 GLY A C 1
ATOM 2334 O O . GLY A 1 295 ? 10.120 1.255 1.143 1.00 67.44 295 GLY A O 1
ATOM 2335 N N . VAL A 1 296 ? 11.837 2.316 2.088 1.00 72.31 296 VAL A N 1
ATOM 2336 C CA . VAL A 1 296 ? 12.830 1.614 1.259 1.00 72.31 296 VAL A CA 1
ATOM 2337 C C . VAL A 1 296 ? 13.145 0.248 1.860 1.00 72.31 296 VAL A C 1
ATOM 2339 O O . VAL A 1 296 ? 13.862 0.134 2.856 1.00 72.31 296 VAL A O 1
ATOM 2342 N N . THR A 1 297 ? 12.635 -0.793 1.207 1.00 84.75 297 THR A N 1
ATOM 2343 C CA . THR A 1 297 ? 12.864 -2.202 1.538 1.00 84.75 297 THR A CA 1
ATOM 2344 C C . THR A 1 297 ? 13.115 -3.039 0.275 1.00 84.75 297 THR A C 1
ATOM 2346 O O . THR A 1 297 ? 12.913 -2.561 -0.851 1.00 84.75 297 THR A O 1
ATOM 2349 N N . ASN A 1 298 ? 13.616 -4.260 0.478 1.00 88.31 298 ASN A N 1
ATOM 2350 C CA . ASN A 1 298 ? 13.884 -5.264 -0.546 1.00 88.31 298 ASN A CA 1
ATOM 2351 C C . ASN A 1 298 ? 13.867 -6.691 0.048 1.00 88.31 298 ASN A C 1
ATOM 2353 O O . ASN A 1 298 ? 13.966 -6.879 1.265 1.00 88.31 298 ASN A O 1
ATOM 2357 N N . PHE A 1 299 ? 13.738 -7.709 -0.807 1.00 92.25 299 PHE A N 1
ATOM 2358 C CA . PHE A 1 299 ? 13.712 -9.110 -0.373 1.00 92.25 299 PHE A CA 1
ATOM 2359 C C . PHE A 1 299 ? 15.039 -9.538 0.273 1.00 92.25 299 PHE A C 1
ATOM 2361 O O . PHE A 1 299 ? 16.112 -9.093 -0.124 1.00 92.25 299 PHE A O 1
ATOM 2368 N N . PHE A 1 300 ? 14.962 -10.408 1.287 1.00 92.38 300 PHE A N 1
ATOM 2369 C CA . PHE A 1 300 ? 16.121 -10.964 2.003 1.00 92.38 300 PHE A CA 1
ATOM 2370 C C . PHE A 1 300 ? 17.134 -9.934 2.554 1.00 92.38 300 PHE A C 1
ATOM 2372 O O . PHE A 1 300 ? 18.281 -10.297 2.822 1.00 92.38 300 PHE A O 1
ATOM 2379 N N . ARG A 1 301 ? 16.716 -8.678 2.797 1.00 88.62 301 ARG A N 1
ATOM 2380 C CA . ARG A 1 301 ? 17.539 -7.592 3.369 1.00 88.62 301 ARG A CA 1
ATOM 2381 C C . ARG A 1 301 ? 18.379 -8.068 4.562 1.00 88.62 301 ARG A C 1
ATOM 2383 O O . ARG A 1 301 ? 17.814 -8.552 5.541 1.00 88.62 301 ARG A O 1
ATOM 2390 N N . ASP A 1 302 ? 19.695 -7.864 4.507 1.00 88.69 302 ASP A N 1
ATOM 2391 C CA . ASP A 1 302 ? 20.734 -8.526 5.324 1.00 88.69 302 ASP A CA 1
ATOM 2392 C C . ASP A 1 302 ? 20.660 -10.081 5.260 1.00 88.69 302 ASP A C 1
ATOM 2394 O O . ASP A 1 302 ? 20.243 -10.722 6.230 1.00 88.69 302 ASP A O 1
ATOM 2398 N N . PRO A 1 303 ? 21.083 -10.732 4.152 1.00 90.38 303 PRO A N 1
ATOM 2399 C CA . PRO A 1 303 ? 20.820 -12.160 3.900 1.00 90.38 303 PRO A CA 1
ATOM 2400 C C . PRO A 1 303 ? 21.286 -13.142 4.987 1.00 90.38 303 PRO A C 1
ATOM 24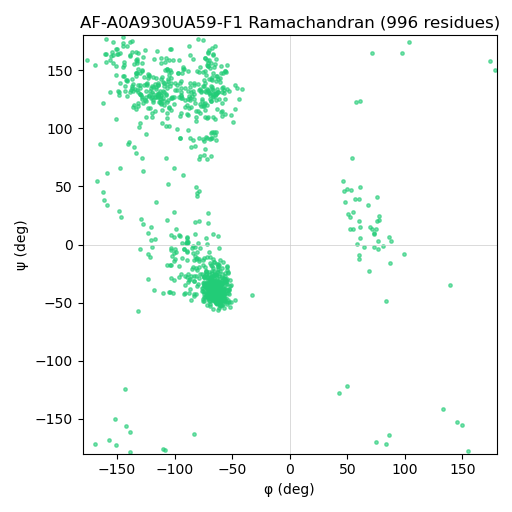02 O O . PRO A 1 303 ? 20.643 -14.171 5.215 1.00 90.38 303 PRO A O 1
ATOM 2405 N N . GLU A 1 304 ? 22.373 -12.831 5.701 1.00 91.69 304 GLU A N 1
ATOM 2406 C CA . GLU A 1 304 ? 22.886 -13.678 6.787 1.00 91.69 304 GLU A CA 1
ATOM 2407 C C . GLU A 1 304 ? 21.920 -13.765 7.988 1.00 91.69 304 GLU A C 1
ATOM 2409 O O . GLU A 1 304 ? 21.902 -14.792 8.667 1.00 91.69 304 GLU A O 1
ATOM 2414 N N . VAL A 1 305 ? 21.064 -12.757 8.217 1.00 93.25 305 VAL A N 1
ATOM 2415 C CA . VAL A 1 305 ? 20.009 -12.791 9.253 1.00 93.25 305 VAL A CA 1
ATOM 2416 C C . VAL A 1 305 ? 18.992 -13.887 8.923 1.00 93.25 305 VAL A C 1
ATOM 2418 O O . VAL A 1 305 ? 18.708 -14.757 9.746 1.00 93.25 305 VAL A O 1
ATOM 2421 N N . TRP A 1 306 ? 18.500 -13.902 7.684 1.00 94.88 306 TRP A N 1
ATOM 2422 C CA . TRP A 1 306 ? 17.517 -14.874 7.190 1.00 94.88 306 TRP A CA 1
ATOM 2423 C C . TRP A 1 306 ? 18.073 -16.294 7.120 1.00 94.88 306 TRP A C 1
ATOM 2425 O O . TRP A 1 306 ? 17.389 -17.258 7.465 1.00 94.88 306 TRP A O 1
ATOM 2435 N N . LYS A 1 307 ? 19.345 -16.421 6.740 1.00 93.75 307 LYS A N 1
ATOM 2436 C CA . LYS A 1 307 ? 20.105 -17.674 6.751 1.00 93.75 307 LYS A CA 1
ATOM 2437 C C . LYS A 1 307 ? 20.242 -18.236 8.172 1.00 93.75 307 LYS A C 1
ATOM 2439 O O . LYS A 1 307 ? 19.903 -19.396 8.393 1.00 93.75 307 LYS A O 1
ATOM 2444 N N . LYS A 1 308 ? 20.652 -17.415 9.149 1.00 93.50 308 LYS A N 1
ATOM 2445 C CA . LYS A 1 308 ? 20.727 -17.779 10.579 1.00 93.50 308 LYS A CA 1
ATOM 2446 C C . LYS A 1 308 ? 19.358 -18.196 11.130 1.00 93.50 308 LYS A C 1
ATOM 2448 O O . LYS A 1 308 ? 19.255 -19.219 11.810 1.00 93.50 308 LYS A O 1
ATOM 2453 N N . LEU A 1 309 ? 18.309 -17.444 10.789 1.00 93.94 309 LEU A N 1
ATOM 2454 C CA . LEU A 1 309 ? 16.931 -17.729 11.181 1.00 93.94 309 LEU A CA 1
ATOM 2455 C C . LEU A 1 309 ? 16.451 -19.082 10.629 1.00 93.94 309 LEU A C 1
ATOM 2457 O O . LEU A 1 309 ? 16.037 -19.940 11.403 1.00 93.94 309 LEU A O 1
ATOM 2461 N N . GLY A 1 310 ? 16.550 -19.300 9.315 1.00 91.62 310 GLY A N 1
ATOM 2462 C CA . GLY A 1 310 ? 16.039 -20.502 8.646 1.00 91.62 310 GLY A CA 1
ATOM 2463 C C . GLY A 1 310 ? 16.860 -21.777 8.855 1.00 91.62 310 GLY A C 1
ATOM 2464 O O . GLY A 1 310 ? 16.304 -22.868 8.773 1.00 91.62 310 GLY A O 1
ATOM 2465 N N . GLN A 1 311 ? 18.169 -21.669 9.115 1.00 91.50 311 GLN A N 1
ATOM 2466 C CA . GLN A 1 311 ? 19.059 -22.834 9.252 1.00 91.50 311 GLN A CA 1
ATOM 2467 C C . GLN A 1 311 ? 19.295 -23.285 10.700 1.00 91.50 311 GLN A C 1
ATOM 2469 O O . GLN A 1 311 ? 19.752 -24.406 10.898 1.00 91.50 311 GLN A O 1
ATOM 2474 N N . GLN A 1 312 ? 19.036 -22.434 11.700 1.00 90.56 312 GLN A N 1
ATOM 2475 C CA . GLN A 1 312 ? 19.337 -22.744 13.108 1.00 90.56 312 GLN A CA 1
ATOM 2476 C C . GLN A 1 312 ? 18.154 -22.437 14.032 1.00 90.56 312 GLN A C 1
ATOM 2478 O O . GLN A 1 312 ? 17.658 -23.331 14.710 1.00 90.56 312 GLN A O 1
ATOM 2483 N N . ILE A 1 313 ? 17.668 -21.193 14.027 1.00 92.31 313 ILE A N 1
ATOM 2484 C CA . ILE A 1 313 ? 16.715 -20.720 15.045 1.00 92.31 313 ILE A CA 1
ATOM 2485 C C . ILE A 1 313 ? 15.310 -21.295 14.825 1.00 92.31 313 ILE A C 1
ATOM 2487 O O . ILE A 1 313 ? 14.722 -21.838 15.758 1.00 92.31 313 ILE A O 1
ATOM 2491 N N . LEU A 1 314 ? 14.773 -21.230 13.601 1.00 92.06 314 LEU A N 1
ATOM 2492 C CA . LEU A 1 314 ? 13.464 -21.810 13.291 1.00 92.06 314 LEU A CA 1
ATOM 2493 C C . LEU A 1 314 ? 13.432 -23.328 13.535 1.00 92.06 314 LEU A C 1
ATOM 2495 O O . LEU A 1 314 ? 12.510 -23.757 14.223 1.00 92.06 314 LEU A O 1
ATOM 2499 N N . PRO A 1 315 ? 14.405 -24.145 13.079 1.00 89.31 315 PRO A N 1
ATOM 2500 C CA . PRO A 1 315 ? 14.449 -25.562 13.439 1.00 89.31 315 PRO A CA 1
ATOM 2501 C C . PRO A 1 315 ? 14.397 -25.824 14.953 1.00 89.31 315 PRO A C 1
ATOM 2503 O O . PRO A 1 315 ? 13.532 -26.572 15.409 1.00 89.31 315 PRO A O 1
ATOM 2506 N N . GLU A 1 316 ? 15.233 -25.141 15.745 1.00 88.44 316 GLU A N 1
ATOM 2507 C CA . GLU A 1 316 ? 15.276 -25.314 17.207 1.00 88.44 316 GLU A CA 1
ATOM 2508 C C . GLU A 1 316 ? 13.956 -24.914 17.898 1.00 88.44 316 GLU A C 1
ATOM 2510 O O . GLU A 1 316 ? 13.567 -25.513 18.904 1.00 88.44 316 GLU A O 1
ATOM 2515 N N . MET A 1 317 ? 13.242 -23.916 17.361 1.00 88.56 317 MET A N 1
ATOM 2516 C CA . MET A 1 317 ? 11.897 -23.552 17.820 1.00 88.56 317 MET A CA 1
ATOM 2517 C C . MET A 1 317 ? 10.858 -24.614 17.438 1.00 88.56 317 MET A C 1
ATOM 2519 O O . MET A 1 317 ? 10.056 -25.019 18.277 1.00 88.56 317 MET A O 1
ATOM 2523 N N . LEU A 1 318 ? 10.852 -25.057 16.178 1.00 87.88 318 LEU A N 1
ATOM 2524 C CA . LEU A 1 318 ? 9.815 -25.925 15.613 1.00 87.88 318 LEU A CA 1
ATOM 2525 C C . LEU A 1 318 ? 9.829 -27.336 16.218 1.00 87.88 318 LEU A C 1
ATOM 2527 O O . LEU A 1 318 ? 8.764 -27.920 16.412 1.00 87.88 318 LEU A O 1
ATOM 2531 N N . GLU A 1 319 ? 11.001 -27.863 16.584 1.00 84.75 319 GLU A N 1
ATOM 2532 C CA . GLU A 1 319 ? 11.130 -29.144 17.301 1.00 84.75 319 GLU A CA 1
ATOM 2533 C C . GLU A 1 319 ? 10.447 -29.146 18.680 1.00 84.75 319 GLU A C 1
ATOM 2535 O O . GLU A 1 319 ? 10.009 -30.194 19.160 1.00 84.75 319 GLU A O 1
ATOM 2540 N N . LYS A 1 320 ? 10.332 -27.974 19.318 1.00 84.25 320 LYS A N 1
ATOM 2541 C CA . LYS A 1 320 ? 9.807 -27.809 20.684 1.00 84.25 320 LYS A CA 1
ATOM 2542 C C . LYS A 1 320 ? 8.297 -27.552 20.725 1.00 84.25 320 LYS A C 1
ATOM 2544 O O . LYS A 1 320 ? 7.726 -27.458 21.812 1.00 84.25 320 LYS A O 1
ATOM 2549 N N . LEU A 1 321 ? 7.642 -27.431 19.567 1.00 86.88 321 LEU A N 1
ATOM 2550 C CA . LEU A 1 321 ? 6.226 -27.078 19.454 1.00 86.88 321 LEU A CA 1
ATOM 2551 C C . LEU A 1 321 ? 5.308 -28.310 19.295 1.00 86.88 321 LEU A C 1
ATOM 2553 O O . LEU A 1 321 ? 5.701 -29.325 18.712 1.00 86.88 321 LEU A O 1
ATOM 2557 N N . PRO A 1 322 ? 4.065 -28.256 19.816 1.00 85.19 322 PRO A N 1
ATOM 2558 C CA . PRO A 1 322 ? 3.117 -29.360 19.701 1.00 85.19 322 PRO A CA 1
ATOM 2559 C C . PRO A 1 322 ? 2.534 -29.484 18.282 1.00 85.19 322 PRO A C 1
ATOM 2561 O O . PRO A 1 322 ? 2.544 -28.543 17.493 1.00 85.19 322 PRO A O 1
ATOM 2564 N N . ASN A 1 323 ? 1.985 -30.662 17.968 1.00 83.19 323 ASN A N 1
ATOM 2565 C CA . ASN A 1 323 ? 1.322 -30.940 16.687 1.00 83.19 323 ASN A CA 1
ATOM 2566 C C . ASN A 1 323 ? 0.173 -29.951 16.417 1.00 83.19 323 ASN A C 1
ATOM 2568 O O . ASN A 1 323 ? -0.651 -29.718 17.302 1.00 83.19 323 ASN A O 1
ATOM 2572 N N . GLY A 1 324 ? 0.111 -29.400 15.203 1.00 84.50 324 GLY A N 1
ATOM 2573 C CA . GLY A 1 324 ? -0.935 -28.465 14.781 1.00 84.50 324 GLY A CA 1
ATOM 2574 C C . GLY A 1 324 ? -0.807 -27.050 15.357 1.00 84.50 324 GLY A C 1
ATOM 2575 O O . GLY A 1 324 ? -1.768 -26.287 15.302 1.00 84.50 324 GLY A O 1
ATOM 2576 N N . TYR A 1 325 ? 0.338 -26.690 15.945 1.00 89.38 325 TYR A N 1
ATOM 2577 C CA . TYR A 1 325 ? 0.549 -25.360 16.515 1.00 89.38 325 TYR A CA 1
ATOM 2578 C C . TYR A 1 325 ? 0.733 -24.285 15.434 1.00 89.38 325 TYR A C 1
ATOM 2580 O O . TYR A 1 325 ? 1.551 -24.428 14.522 1.00 89.38 325 TYR A O 1
ATOM 2588 N N . THR A 1 326 ? 0.016 -23.171 15.591 1.00 92.62 326 THR A N 1
ATOM 2589 C CA . THR A 1 326 ? 0.182 -21.964 14.774 1.00 92.62 326 THR A CA 1
ATOM 2590 C C . THR A 1 326 ? 1.113 -20.980 15.472 1.00 92.62 326 THR A C 1
ATOM 2592 O O . THR A 1 326 ? 0.748 -20.370 16.481 1.00 92.62 326 THR A O 1
ATOM 2595 N N . LEU A 1 327 ? 2.307 -20.797 14.911 1.00 94.56 327 LEU A N 1
ATOM 2596 C CA . LEU A 1 327 ? 3.212 -19.716 15.280 1.00 94.56 327 LEU A CA 1
ATOM 2597 C C . LEU A 1 327 ? 2.600 -18.378 14.852 1.00 94.56 327 LEU A C 1
ATOM 2599 O O . LEU A 1 327 ? 1.967 -18.279 13.799 1.00 94.56 327 LEU A O 1
ATOM 2603 N N . ARG A 1 328 ? 2.812 -17.331 15.650 1.00 97.12 328 ARG A N 1
ATOM 2604 C CA . ARG A 1 328 ? 2.357 -15.969 15.353 1.00 97.12 328 ARG A CA 1
ATOM 2605 C C . ARG A 1 328 ? 3.550 -15.024 15.301 1.00 97.12 328 ARG A C 1
ATOM 2607 O O . ARG A 1 328 ? 4.237 -14.856 16.308 1.00 97.12 328 ARG A O 1
ATOM 2614 N N . ALA A 1 329 ? 3.787 -14.418 14.142 1.00 97.69 329 ALA A N 1
ATOM 2615 C CA . ALA A 1 329 ? 4.842 -13.429 13.937 1.00 97.69 329 ALA A CA 1
ATOM 2616 C C . ALA A 1 329 ? 4.269 -12.017 13.772 1.00 97.69 329 ALA A C 1
ATOM 2618 O O . ALA A 1 329 ? 3.171 -11.870 13.240 1.00 97.69 329 ALA A O 1
ATOM 2619 N N . TRP A 1 330 ? 5.015 -10.988 14.174 1.00 97.88 330 TRP A N 1
ATOM 2620 C CA . TRP A 1 330 ? 4.704 -9.585 13.865 1.00 97.88 330 TRP A CA 1
ATOM 2621 C C . TRP A 1 330 ? 5.875 -8.937 13.122 1.00 97.88 330 TRP A C 1
ATOM 2623 O O . TRP A 1 330 ? 7.015 -9.026 13.576 1.00 97.88 330 TRP A O 1
ATOM 2633 N N . VAL A 1 331 ? 5.586 -8.312 11.982 1.00 97.31 331 VAL A N 1
ATOM 2634 C CA . VAL A 1 331 ? 6.513 -7.520 11.164 1.00 97.31 331 VAL A CA 1
ATOM 2635 C C . VAL A 1 331 ? 6.083 -6.058 11.277 1.00 97.31 331 VAL A C 1
ATOM 2637 O O . VAL A 1 331 ? 5.072 -5.670 10.691 1.00 97.31 331 VAL A O 1
ATOM 2640 N N . THR A 1 332 ? 6.816 -5.254 12.047 1.00 94.00 332 THR A N 1
ATOM 2641 C CA . THR A 1 332 ? 6.557 -3.809 12.192 1.00 94.00 332 THR A CA 1
ATOM 2642 C C . THR A 1 332 ? 7.415 -3.010 11.220 1.00 94.00 332 THR A C 1
ATOM 2644 O O . THR A 1 332 ? 8.626 -3.224 11.184 1.00 94.00 332 THR A O 1
ATOM 2647 N N . GLY A 1 333 ? 6.810 -2.072 10.488 1.00 90.38 333 GLY A N 1
ATOM 2648 C CA . GLY A 1 333 ? 7.489 -1.342 9.414 1.00 90.38 333 GLY A CA 1
ATOM 2649 C C . GLY A 1 333 ? 7.638 -2.201 8.156 1.00 90.38 333 GLY A C 1
ATOM 2650 O O . GLY A 1 333 ? 8.713 -2.250 7.563 1.00 90.38 333 GLY A O 1
ATOM 2651 N N . CYS A 1 334 ? 6.603 -2.971 7.791 1.00 92.56 334 CYS A N 1
ATOM 2652 C CA . CYS A 1 334 ? 6.702 -3.942 6.695 1.00 92.56 334 CYS A CA 1
ATOM 2653 C C . CYS A 1 334 ? 6.836 -3.310 5.299 1.00 92.56 334 CYS A C 1
ATOM 2655 O O . CYS A 1 334 ? 7.194 -4.017 4.354 1.00 92.56 334 CYS A O 1
ATOM 2657 N N . SER A 1 335 ? 6.522 -2.017 5.165 1.00 91.81 335 SER A N 1
ATOM 2658 C CA . SER A 1 335 ? 6.425 -1.272 3.913 1.00 91.81 335 SER A CA 1
ATOM 2659 C C . SER A 1 335 ? 5.708 -2.085 2.820 1.00 91.81 335 SER A C 1
ATOM 2661 O O . SER A 1 335 ? 4.619 -2.609 3.054 1.00 91.81 335 SER A O 1
ATOM 2663 N N . THR A 1 336 ? 6.319 -2.214 1.640 1.00 91.50 336 THR A N 1
ATOM 2664 C CA . THR A 1 336 ? 5.797 -2.889 0.442 1.00 91.50 336 THR A CA 1
ATOM 2665 C C . THR A 1 336 ? 5.768 -4.426 0.540 1.00 91.50 336 THR A C 1
ATOM 2667 O O . THR A 1 336 ? 5.319 -5.102 -0.386 1.00 91.50 336 THR A O 1
ATOM 2670 N N . GLY A 1 337 ? 6.096 -4.982 1.713 1.00 93.69 337 GLY A N 1
ATOM 2671 C CA . GLY A 1 337 ? 5.805 -6.362 2.105 1.00 93.69 337 GLY A CA 1
ATOM 2672 C C . GLY A 1 337 ? 6.960 -7.350 1.953 1.00 93.69 337 GLY A C 1
ATOM 2673 O O . GLY A 1 337 ? 6.847 -8.475 2.446 1.00 93.69 337 GLY A O 1
ATOM 2674 N N . GLU A 1 338 ? 8.077 -6.952 1.338 1.00 94.81 338 GLU A N 1
ATOM 2675 C CA . GLU A 1 338 ? 9.226 -7.819 1.043 1.00 94.81 338 GLU A CA 1
ATOM 2676 C C . GLU A 1 338 ? 9.755 -8.573 2.280 1.00 94.81 338 GLU A C 1
ATOM 2678 O O . GLU A 1 338 ? 10.074 -9.760 2.182 1.00 94.81 338 GLU A O 1
ATOM 2683 N N . GLU A 1 339 ? 9.801 -7.940 3.461 1.00 95.69 339 GLU A N 1
ATOM 2684 C CA . GLU A 1 339 ? 10.239 -8.598 4.707 1.00 95.69 339 GLU A CA 1
ATOM 2685 C C . GLU A 1 339 ? 9.230 -9.648 5.210 1.00 95.69 339 GLU A C 1
ATOM 2687 O O . GLU A 1 339 ? 9.619 -10.741 5.627 1.00 95.69 339 GLU A O 1
ATOM 2692 N N . ALA A 1 340 ? 7.927 -9.363 5.129 1.00 97.25 340 ALA A N 1
ATOM 2693 C CA . ALA A 1 340 ? 6.893 -10.299 5.569 1.00 97.25 340 ALA A CA 1
ATOM 2694 C C . ALA A 1 340 ? 6.827 -11.537 4.660 1.00 97.25 340 ALA A C 1
ATOM 2696 O O . ALA A 1 340 ? 6.739 -12.668 5.148 1.00 97.25 340 ALA A O 1
ATOM 2697 N N . TYR A 1 341 ? 6.954 -11.336 3.346 1.00 97.69 341 TYR A N 1
ATOM 2698 C CA . TYR A 1 341 ? 7.063 -12.428 2.382 1.00 97.69 341 TYR A CA 1
ATOM 2699 C C . TYR A 1 341 ? 8.380 -13.202 2.522 1.00 97.69 341 TYR A C 1
ATOM 2701 O O . TYR A 1 341 ? 8.369 -14.431 2.468 1.00 97.69 341 TYR A O 1
ATOM 2709 N N . THR A 1 342 ? 9.495 -12.518 2.798 1.00 97.62 342 THR A N 1
ATOM 2710 C CA . THR A 1 342 ? 10.776 -13.159 3.133 1.00 97.62 342 THR A CA 1
ATOM 2711 C C . THR A 1 342 ? 10.631 -14.094 4.340 1.00 97.62 342 THR A C 1
ATOM 2713 O O . THR A 1 342 ? 11.023 -15.258 4.257 1.00 97.62 342 THR A O 1
ATOM 2716 N N . LEU A 1 343 ? 10.012 -13.644 5.440 1.00 97.31 343 LEU A N 1
ATOM 2717 C CA . LEU A 1 343 ? 9.791 -14.478 6.629 1.00 97.31 343 LEU A CA 1
ATOM 2718 C C . LEU A 1 343 ? 8.899 -15.699 6.329 1.00 97.31 343 LEU A C 1
ATOM 2720 O O . LEU A 1 343 ? 9.195 -16.802 6.792 1.00 97.31 343 LEU A O 1
ATOM 2724 N N . ALA A 1 344 ? 7.847 -15.534 5.520 1.00 97.06 344 ALA A N 1
ATOM 2725 C CA . ALA A 1 344 ? 6.982 -16.637 5.095 1.00 97.06 344 ALA A CA 1
ATOM 2726 C C . ALA A 1 344 ? 7.727 -17.684 4.240 1.00 97.06 344 ALA A C 1
ATOM 2728 O O . ALA A 1 344 ? 7.576 -18.887 4.470 1.00 97.06 344 ALA A O 1
ATOM 2729 N N . ILE A 1 345 ? 8.574 -17.240 3.304 1.00 96.44 345 ILE A N 1
ATOM 2730 C CA . ILE A 1 345 ? 9.417 -18.114 2.474 1.00 96.44 345 ILE A CA 1
ATOM 2731 C C . ILE A 1 345 ? 10.429 -18.871 3.344 1.00 96.44 345 ILE A C 1
ATOM 2733 O O . ILE A 1 345 ? 10.479 -20.098 3.292 1.00 96.44 345 ILE A O 1
ATOM 2737 N N . VAL A 1 346 ? 11.171 -18.174 4.212 1.00 95.62 346 VAL A N 1
ATOM 2738 C CA . VAL A 1 346 ? 12.167 -18.789 5.114 1.00 95.62 346 VAL A CA 1
ATOM 2739 C C . VAL A 1 346 ? 11.523 -19.815 6.056 1.00 95.62 346 VAL A C 1
ATOM 2741 O O . VAL A 1 346 ? 12.116 -20.858 6.330 1.00 95.62 346 VAL A O 1
ATOM 2744 N N . PHE A 1 347 ? 10.286 -19.581 6.504 1.00 94.62 347 PHE A N 1
ATOM 2745 C CA . PHE A 1 347 ? 9.518 -20.562 7.275 1.00 94.62 347 PHE A CA 1
ATOM 2746 C C . PHE A 1 347 ? 9.159 -21.814 6.457 1.00 94.62 347 PHE A C 1
ATOM 2748 O O . PHE A 1 347 ? 9.327 -22.931 6.948 1.00 94.62 347 PHE A O 1
ATOM 2755 N N . LYS A 1 348 ? 8.711 -21.664 5.203 1.00 92.56 348 LYS A N 1
ATOM 2756 C CA . LYS A 1 348 ? 8.425 -22.809 4.316 1.00 92.56 348 LYS A CA 1
ATOM 2757 C C . LYS A 1 348 ? 9.695 -23.592 3.963 1.00 92.56 348 LYS A C 1
ATOM 2759 O O . LYS A 1 348 ? 9.653 -24.819 3.953 1.00 92.56 348 LYS A O 1
ATOM 2764 N N . GLU A 1 349 ? 10.823 -22.915 3.754 1.00 92.00 349 GLU A N 1
ATOM 2765 C CA . GLU A 1 349 ? 12.137 -23.548 3.560 1.00 92.00 349 GLU A CA 1
ATOM 2766 C C . GLU A 1 349 ? 12.617 -24.313 4.798 1.00 92.00 349 GLU A C 1
ATOM 2768 O O . GLU A 1 349 ? 13.191 -25.394 4.663 1.00 92.00 349 GLU A O 1
ATOM 2773 N N . ALA A 1 350 ? 12.392 -23.770 6.000 1.00 90.06 350 ALA A N 1
ATOM 2774 C CA . ALA A 1 350 ? 12.699 -24.457 7.250 1.00 90.06 350 ALA A CA 1
ATOM 2775 C C . ALA A 1 350 ? 11.822 -25.709 7.413 1.00 90.06 350 ALA A C 1
ATOM 2777 O O . ALA A 1 350 ? 12.351 -26.780 7.710 1.00 90.06 350 ALA A O 1
ATOM 2778 N N . LEU A 1 351 ? 10.510 -25.605 7.145 1.00 88.00 351 LEU A N 1
ATOM 2779 C CA . LEU A 1 351 ? 9.592 -26.748 7.180 1.00 88.00 351 LEU A CA 1
ATOM 2780 C C . LEU A 1 351 ? 9.982 -27.849 6.183 1.00 88.00 351 LEU A C 1
ATOM 2782 O O . LEU A 1 351 ? 9.990 -29.022 6.546 1.00 88.00 351 LEU A O 1
ATOM 2786 N N . ALA A 1 352 ? 10.341 -27.487 4.950 1.00 84.81 352 ALA A N 1
ATOM 2787 C CA . ALA A 1 352 ? 10.678 -28.445 3.896 1.00 84.81 352 ALA A CA 1
ATOM 2788 C C . ALA A 1 352 ? 11.955 -29.267 4.169 1.00 84.81 352 ALA A C 1
ATOM 2790 O O . ALA A 1 352 ? 12.181 -30.271 3.498 1.00 84.81 352 ALA A O 1
ATOM 2791 N N . LYS A 1 353 ? 12.798 -28.859 5.130 1.00 78.19 353 LYS A N 1
ATOM 2792 C CA . LYS A 1 353 ? 14.078 -29.525 5.427 1.00 78.19 353 LYS A CA 1
ATOM 2793 C C . LYS A 1 353 ? 13.987 -30.660 6.448 1.00 78.19 353 LYS A C 1
ATOM 2795 O O . LYS A 1 353 ? 14.801 -31.574 6.365 1.00 78.19 353 LYS A O 1
ATOM 2800 N N . ASN A 1 354 ? 12.999 -30.655 7.349 1.00 66.25 354 ASN A N 1
ATOM 2801 C CA . ASN A 1 354 ? 12.784 -31.759 8.293 1.00 66.25 354 ASN A CA 1
ATOM 2802 C C . ASN A 1 354 ? 11.392 -32.379 8.096 1.00 66.25 354 ASN A C 1
ATOM 2804 O O . ASN A 1 354 ? 10.382 -31.822 8.524 1.00 66.25 354 ASN A O 1
ATOM 2808 N N . ASN A 1 355 ? 11.351 -33.607 7.569 1.00 57.31 355 ASN A N 1
ATOM 2809 C CA . ASN A 1 355 ? 10.130 -34.399 7.319 1.00 57.31 355 ASN A CA 1
ATOM 2810 C C . ASN A 1 355 ? 9.304 -34.768 8.581 1.00 57.31 355 ASN A C 1
ATOM 2812 O O . ASN A 1 355 ? 8.369 -35.558 8.494 1.00 57.31 355 ASN A O 1
ATOM 2816 N N . ASN A 1 356 ? 9.650 -34.233 9.756 1.00 60.66 356 ASN A N 1
ATOM 2817 C CA . ASN A 1 356 ? 9.036 -34.536 11.052 1.00 60.66 356 ASN A CA 1
ATOM 2818 C C . ASN A 1 356 ? 8.066 -33.450 11.559 1.00 60.66 356 ASN A C 1
ATOM 2820 O O . ASN A 1 356 ? 7.474 -33.628 12.628 1.00 60.66 356 ASN A O 1
ATOM 2824 N N . TYR A 1 357 ? 7.902 -32.319 10.859 1.00 63.91 357 TYR A N 1
ATOM 2825 C CA . TYR A 1 357 ? 7.071 -31.225 11.371 1.00 63.91 357 TYR A CA 1
ATOM 2826 C C . TYR A 1 357 ? 5.574 -31.527 11.301 1.00 63.91 357 TYR A C 1
ATOM 2828 O O . TYR A 1 357 ? 4.960 -31.654 10.245 1.00 63.91 357 TYR A O 1
ATOM 2836 N N . ARG A 1 358 ? 4.983 -31.607 12.491 1.00 66.62 358 ARG A N 1
ATOM 2837 C CA . ARG A 1 358 ? 3.627 -32.090 12.737 1.00 66.62 358 ARG A CA 1
ATOM 2838 C C . ARG A 1 358 ? 2.598 -30.979 12.479 1.00 66.62 358 ARG A C 1
ATOM 2840 O O . ARG A 1 358 ? 2.219 -30.268 13.408 1.00 66.62 358 ARG A O 1
ATOM 2847 N N . ASN A 1 359 ? 2.192 -30.807 11.219 1.00 78.38 359 ASN A N 1
ATOM 2848 C CA . ASN A 1 359 ? 1.159 -29.856 10.766 1.00 78.38 359 ASN A CA 1
ATOM 2849 C C . ASN A 1 359 ? 1.315 -28.418 11.315 1.00 78.38 359 ASN A C 1
ATOM 2851 O O . ASN A 1 359 ? 0.329 -27.752 11.629 1.00 78.38 359 ASN A O 1
ATOM 2855 N N . LEU A 1 360 ? 2.556 -27.943 11.458 1.00 88.25 360 LEU A N 1
ATOM 2856 C CA . LEU A 1 360 ? 2.850 -26.606 11.980 1.00 88.25 360 LEU A CA 1
ATOM 2857 C C . LEU A 1 360 ? 2.512 -25.526 10.944 1.00 88.25 360 LEU A C 1
ATOM 2859 O O . LEU A 1 360 ? 2.818 -25.670 9.759 1.00 88.25 360 LEU A O 1
ATOM 2863 N N . SER A 1 361 ? 1.923 -24.421 11.398 1.00 91.38 361 SER A N 1
ATOM 2864 C CA . SER A 1 361 ? 1.587 -23.267 10.556 1.00 91.38 361 SER A CA 1
ATOM 2865 C C . SER A 1 361 ? 2.136 -21.963 11.136 1.00 91.38 361 SER A C 1
ATOM 2867 O O . SER A 1 361 ? 2.495 -21.892 12.309 1.00 91.38 361 SER A O 1
ATOM 2869 N N . LEU A 1 362 ? 2.229 -20.927 10.304 1.00 95.00 362 LEU A N 1
ATOM 2870 C CA . LEU A 1 362 ? 2.669 -19.589 10.694 1.00 95.00 362 LEU A CA 1
ATOM 2871 C C . LEU A 1 362 ? 1.664 -18.566 10.171 1.00 95.00 362 LEU A C 1
ATOM 2873 O O . LEU A 1 362 ? 1.341 -18.572 8.985 1.00 95.00 362 LEU A O 1
ATOM 2877 N N . GLN A 1 363 ? 1.219 -17.682 11.060 1.00 97.38 363 GLN A N 1
ATOM 2878 C CA . GLN A 1 363 ? 0.457 -16.486 10.733 1.00 97.38 363 GLN A CA 1
ATOM 2879 C C . GLN A 1 363 ? 1.317 -15.254 11.028 1.00 97.38 363 GLN A C 1
ATOM 2881 O O . GLN A 1 363 ? 1.768 -15.057 12.158 1.00 97.38 363 GLN A O 1
ATOM 2886 N N . ILE A 1 364 ? 1.546 -14.430 10.011 1.00 98.06 364 ILE A N 1
ATOM 2887 C CA . ILE A 1 364 ? 2.345 -13.208 10.083 1.00 98.06 364 ILE A CA 1
ATOM 2888 C C . ILE A 1 364 ? 1.394 -12.013 10.070 1.00 98.06 364 ILE A C 1
ATOM 2890 O O . ILE A 1 364 ? 0.679 -11.799 9.097 1.00 98.06 364 ILE A O 1
ATOM 2894 N N . PHE A 1 365 ? 1.399 -11.215 11.130 1.00 97.44 365 PHE A N 1
ATOM 2895 C CA . PHE A 1 365 ? 0.790 -9.888 11.139 1.00 97.44 365 PHE A CA 1
ATOM 2896 C C . PHE A 1 365 ? 1.836 -8.912 10.599 1.00 97.44 365 PHE A C 1
ATOM 2898 O O . PHE A 1 365 ? 2.920 -8.806 11.168 1.00 97.44 365 PHE A O 1
ATOM 2905 N N . ALA A 1 366 ? 1.556 -8.244 9.485 1.00 96.94 366 ALA A N 1
ATOM 2906 C CA . ALA A 1 366 ? 2.484 -7.323 8.836 1.00 96.94 366 ALA A CA 1
ATOM 2907 C C . ALA A 1 366 ? 1.874 -5.923 8.813 1.00 96.94 366 ALA A C 1
ATOM 2909 O O . ALA A 1 366 ? 0.754 -5.742 8.334 1.00 96.94 366 ALA A O 1
ATOM 2910 N N . THR A 1 367 ? 2.573 -4.947 9.387 1.00 95.00 367 THR A N 1
ATOM 2911 C CA . THR A 1 367 ? 1.977 -3.639 9.665 1.00 95.00 367 THR A CA 1
ATOM 2912 C C . THR A 1 367 ? 2.908 -2.470 9.419 1.00 95.00 367 THR A C 1
ATOM 2914 O O . THR A 1 367 ? 4.080 -2.512 9.803 1.00 95.00 367 THR A O 1
ATOM 2917 N N . ASP A 1 368 ? 2.347 -1.401 8.863 1.00 92.94 368 ASP A N 1
ATOM 2918 C CA . ASP A 1 368 ? 3.034 -0.149 8.561 1.00 92.94 368 ASP A CA 1
ATOM 2919 C C . ASP A 1 368 ? 2.130 1.067 8.840 1.00 92.94 368 ASP A C 1
ATOM 2921 O O . ASP A 1 368 ? 0.933 0.923 9.097 1.00 92.94 368 ASP A O 1
ATOM 2925 N N . LEU A 1 369 ? 2.711 2.263 8.777 1.00 89.19 369 LEU A N 1
ATOM 2926 C CA . LEU A 1 369 ? 2.002 3.539 8.750 1.00 89.19 369 LEU A CA 1
ATOM 2927 C C . LEU A 1 369 ? 1.531 3.893 7.329 1.00 89.19 369 LEU A C 1
ATOM 2929 O O . LEU A 1 369 ? 0.497 4.541 7.177 1.00 89.19 369 LEU A O 1
ATOM 2933 N N . ASP A 1 370 ? 2.269 3.476 6.296 1.00 88.50 370 ASP A N 1
ATOM 2934 C CA . ASP A 1 370 ? 1.940 3.779 4.902 1.00 88.50 370 ASP A CA 1
ATOM 2935 C C . ASP A 1 370 ? 0.868 2.823 4.341 1.00 88.50 370 ASP A C 1
ATOM 2937 O O . ASP A 1 370 ? 1.106 1.639 4.084 1.00 88.50 370 ASP A O 1
ATOM 2941 N N . ILE A 1 371 ? -0.330 3.368 4.114 1.00 88.19 371 ILE A N 1
ATOM 2942 C CA . ILE A 1 371 ? -1.478 2.657 3.537 1.00 88.19 371 ILE A CA 1
ATOM 2943 C C . ILE A 1 371 ? -1.218 2.264 2.070 1.00 88.19 371 ILE A C 1
ATOM 2945 O O . ILE A 1 371 ? -1.642 1.191 1.643 1.00 88.19 371 ILE A O 1
ATOM 2949 N N . GLU A 1 372 ? -0.494 3.075 1.294 1.00 87.75 372 GLU A N 1
ATOM 2950 C CA . GLU A 1 372 ? -0.181 2.771 -0.110 1.00 87.75 372 GLU A CA 1
ATOM 2951 C C . GLU A 1 372 ? 0.863 1.655 -0.214 1.00 87.75 372 GLU A C 1
ATOM 2953 O O . GLU A 1 372 ? 0.745 0.773 -1.071 1.00 87.75 372 GLU A O 1
ATOM 2958 N N . ALA A 1 373 ? 1.838 1.631 0.700 1.00 89.06 373 ALA A N 1
ATOM 2959 C CA . ALA A 1 373 ? 2.764 0.510 0.834 1.00 89.06 373 ALA A CA 1
ATOM 2960 C C . ALA A 1 373 ? 2.035 -0.783 1.246 1.00 89.06 373 ALA A C 1
ATOM 2962 O O . ALA A 1 373 ? 2.271 -1.825 0.635 1.00 89.06 373 ALA A O 1
ATOM 2963 N N . ILE A 1 374 ? 1.088 -0.710 2.192 1.00 92.31 374 ILE A N 1
ATOM 2964 C CA . ILE A 1 374 ? 0.225 -1.838 2.587 1.00 92.31 374 ILE A CA 1
ATOM 2965 C C . ILE A 1 374 ? -0.622 -2.360 1.411 1.00 92.31 374 ILE A C 1
ATOM 2967 O O . ILE A 1 374 ? -0.737 -3.574 1.240 1.00 92.31 374 ILE A O 1
ATOM 2971 N N . GLU A 1 375 ? -1.178 -1.495 0.557 1.00 91.75 375 GLU A N 1
ATOM 2972 C CA . GLU A 1 375 ? -1.930 -1.931 -0.632 1.00 91.75 375 GLU A CA 1
ATOM 2973 C C . GLU A 1 375 ? -1.036 -2.539 -1.724 1.00 91.75 375 GLU A C 1
ATOM 2975 O O . GLU A 1 375 ? -1.401 -3.550 -2.334 1.00 91.75 375 GLU A O 1
ATOM 2980 N N . LYS A 1 376 ? 0.171 -1.999 -1.941 1.00 90.00 376 LYS A N 1
ATOM 2981 C CA . LYS A 1 376 ? 1.190 -2.644 -2.792 1.00 90.00 376 LYS A CA 1
ATOM 2982 C C . LYS A 1 376 ? 1.562 -4.031 -2.237 1.00 90.00 376 LYS A C 1
ATOM 2984 O O . LYS A 1 376 ? 1.542 -5.014 -2.982 1.00 90.00 376 LYS A O 1
ATOM 2989 N N . ALA A 1 377 ? 1.772 -4.144 -0.924 1.00 93.44 377 ALA A N 1
ATOM 2990 C CA . ALA A 1 377 ? 2.083 -5.400 -0.246 1.00 93.44 377 ALA A CA 1
ATOM 2991 C C . ALA A 1 377 ? 0.963 -6.445 -0.391 1.00 93.44 377 ALA A C 1
ATOM 2993 O O . ALA A 1 377 ? 1.238 -7.596 -0.736 1.00 93.44 377 ALA A O 1
ATOM 2994 N N . ARG A 1 378 ? -0.304 -6.041 -0.211 1.00 93.56 378 ARG A N 1
ATOM 2995 C CA . ARG A 1 378 ? -1.504 -6.888 -0.377 1.00 93.56 378 ARG A CA 1
ATOM 2996 C C . ARG A 1 378 ? -1.652 -7.449 -1.792 1.00 93.56 378 ARG A C 1
ATOM 2998 O O . ARG A 1 378 ? -2.023 -8.614 -1.944 1.00 93.56 378 ARG A O 1
ATOM 3005 N N . LYS A 1 379 ? -1.335 -6.662 -2.827 1.00 92.19 379 LYS A N 1
ATOM 3006 C CA . LYS A 1 379 ? -1.285 -7.154 -4.218 1.00 92.19 379 LYS A CA 1
ATOM 3007 C C . LYS A 1 379 ? -0.219 -8.244 -4.371 1.00 92.19 379 LYS A C 1
ATOM 3009 O O . LYS A 1 379 ? -0.493 -9.285 -4.977 1.00 92.19 379 LYS A O 1
ATOM 3014 N N . GLY A 1 380 ? 0.957 -8.026 -3.776 1.00 92.25 380 GLY A N 1
ATOM 3015 C CA . GLY A 1 380 ? 2.081 -8.965 -3.797 1.00 92.25 380 GLY A CA 1
ATOM 3016 C C . GLY A 1 380 ? 2.695 -9.120 -5.190 1.00 92.25 380 GLY A C 1
ATOM 3017 O O . GLY A 1 380 ? 3.094 -10.224 -5.552 1.00 92.25 380 GLY A O 1
ATOM 3018 N N . VAL A 1 381 ? 2.702 -8.038 -5.974 1.00 90.75 381 VAL A N 1
ATOM 3019 C CA . VAL A 1 381 ? 3.301 -7.941 -7.313 1.00 90.75 381 VAL A CA 1
ATOM 3020 C C . VAL A 1 381 ? 4.525 -7.035 -7.220 1.00 90.75 381 VAL A C 1
ATOM 3022 O O . VAL A 1 381 ? 4.443 -5.954 -6.639 1.00 90.75 381 VAL A O 1
ATOM 3025 N N . PHE A 1 382 ? 5.642 -7.486 -7.783 1.00 88.88 382 PHE A N 1
ATOM 3026 C CA . PHE A 1 382 ? 6.952 -6.847 -7.695 1.00 88.88 382 PHE A CA 1
ATOM 3027 C C . PHE A 1 382 ? 7.621 -6.783 -9.080 1.00 88.88 382 PHE A C 1
ATOM 3029 O O . PHE A 1 382 ? 7.406 -7.686 -9.892 1.00 88.88 382 PHE A O 1
ATOM 3036 N N . PRO A 1 383 ? 8.434 -5.750 -9.371 1.00 84.44 383 PRO A N 1
ATOM 3037 C CA . PRO A 1 383 ? 9.056 -5.573 -10.685 1.00 84.44 383 PRO A CA 1
ATOM 3038 C C . PRO A 1 383 ? 10.047 -6.702 -11.039 1.00 84.44 383 PRO A C 1
ATOM 3040 O O . PRO A 1 383 ? 10.572 -7.368 -10.140 1.00 84.44 383 PRO A O 1
ATOM 3043 N N . PRO A 1 384 ? 10.366 -6.910 -12.335 1.00 80.69 384 PRO A N 1
ATOM 3044 C CA . PRO A 1 384 ? 11.255 -7.986 -12.785 1.00 80.69 384 PRO A CA 1
ATOM 3045 C C . PRO A 1 384 ? 12.640 -8.006 -12.118 1.00 80.69 384 PRO A C 1
ATOM 3047 O O . PRO A 1 384 ? 13.217 -9.075 -11.935 1.00 80.69 384 PRO A O 1
ATOM 3050 N N . ASN A 1 385 ? 13.178 -6.849 -11.716 1.00 78.56 385 ASN A N 1
ATOM 3051 C CA . ASN A 1 385 ? 14.516 -6.744 -11.126 1.00 78.56 385 ASN A CA 1
ATOM 3052 C C . ASN A 1 385 ? 14.655 -7.308 -9.696 1.00 78.56 385 ASN A C 1
ATOM 3054 O O . ASN A 1 385 ? 15.776 -7.340 -9.186 1.00 78.56 385 ASN A O 1
ATOM 3058 N N . ILE A 1 386 ? 13.602 -7.866 -9.073 1.00 85.88 386 ILE A N 1
ATOM 3059 C CA . ILE A 1 386 ? 13.780 -8.641 -7.825 1.00 85.88 386 ILE A CA 1
ATOM 3060 C C . ILE A 1 386 ? 14.688 -9.875 -7.991 1.00 85.88 386 ILE A C 1
ATOM 3062 O O . ILE A 1 386 ? 15.168 -10.395 -6.986 1.00 85.88 386 ILE A O 1
ATOM 3066 N N . VAL A 1 387 ? 15.004 -10.299 -9.226 1.00 83.44 387 VAL A N 1
ATOM 3067 C CA . VAL A 1 387 ? 16.060 -11.295 -9.518 1.00 83.44 387 VAL A CA 1
ATOM 3068 C C . VAL A 1 387 ? 17.432 -10.936 -8.931 1.00 83.44 387 VAL A C 1
ATOM 3070 O O . VAL A 1 387 ? 18.253 -11.822 -8.734 1.00 83.44 387 VAL A O 1
ATOM 3073 N N . ALA A 1 388 ? 17.698 -9.659 -8.635 1.00 79.12 388 ALA A N 1
ATOM 3074 C CA . ALA A 1 388 ? 18.940 -9.237 -7.985 1.00 79.12 388 ALA A CA 1
ATOM 3075 C C . ALA A 1 388 ? 19.000 -9.623 -6.493 1.00 79.12 388 ALA A C 1
ATOM 3077 O O . ALA A 1 388 ? 20.090 -9.730 -5.932 1.00 79.12 388 ALA A O 1
ATOM 3078 N N . ASP A 1 389 ? 17.839 -9.827 -5.858 1.00 84.12 389 ASP A N 1
ATOM 3079 C CA . ASP A 1 389 ? 17.692 -10.030 -4.412 1.00 84.12 389 ASP A CA 1
ATOM 3080 C C . ASP A 1 389 ? 17.028 -11.388 -4.054 1.00 84.12 389 ASP A C 1
ATOM 3082 O O . ASP A 1 389 ? 17.037 -11.800 -2.891 1.00 84.12 389 ASP A O 1
ATOM 3086 N N . VAL A 1 390 ? 16.465 -12.112 -5.035 1.00 90.31 390 VAL A N 1
ATOM 3087 C CA . VAL A 1 390 ? 15.782 -13.412 -4.879 1.00 90.31 390 VAL A CA 1
ATOM 3088 C C . VAL A 1 390 ? 16.356 -14.442 -5.860 1.00 90.31 390 VAL A C 1
ATOM 3090 O O . VAL A 1 390 ? 16.388 -14.202 -7.063 1.00 90.31 390 VAL A O 1
ATOM 3093 N N . SER A 1 391 ? 16.769 -15.610 -5.354 1.00 90.19 391 SER A N 1
ATOM 3094 C CA . SER A 1 391 ? 17.404 -16.663 -6.164 1.00 90.19 391 SER A CA 1
ATOM 3095 C C . SER A 1 391 ? 16.417 -17.415 -7.084 1.00 90.19 391 SER A C 1
ATOM 3097 O O . SER A 1 391 ? 15.208 -17.408 -6.824 1.00 90.19 391 SER A O 1
ATOM 3099 N N . PRO A 1 392 ? 16.886 -18.116 -8.139 1.00 86.81 392 PRO A N 1
ATOM 3100 C CA . PRO A 1 392 ? 16.013 -18.713 -9.156 1.00 86.81 392 PRO A CA 1
ATOM 3101 C C . PRO A 1 392 ? 15.129 -19.837 -8.611 1.00 86.81 392 PRO A C 1
ATOM 3103 O O . PRO A 1 392 ? 13.987 -20.005 -9.040 1.00 86.81 392 PRO A O 1
ATOM 3106 N N . GLU A 1 393 ? 15.627 -20.588 -7.628 1.00 89.50 393 GLU A N 1
ATOM 3107 C CA . GLU A 1 393 ? 14.879 -21.648 -6.945 1.00 89.50 393 GLU A CA 1
ATOM 3108 C C . GLU A 1 393 ? 13.716 -21.040 -6.154 1.00 89.50 393 GLU A C 1
ATOM 3110 O O . GLU A 1 393 ? 12.597 -21.544 -6.183 1.00 89.50 393 GLU A O 1
ATOM 3115 N N . ARG A 1 394 ? 13.955 -19.897 -5.498 1.00 93.44 394 ARG A N 1
ATOM 3116 C CA . ARG A 1 394 ? 12.926 -19.168 -4.749 1.00 93.44 394 ARG A CA 1
ATOM 3117 C C . ARG A 1 394 ? 11.892 -18.530 -5.664 1.00 93.44 394 ARG A C 1
ATOM 3119 O O . ARG A 1 394 ? 10.707 -18.602 -5.352 1.00 93.44 394 ARG A O 1
ATOM 3126 N N . LEU A 1 395 ? 12.316 -17.944 -6.784 1.00 91.31 395 LEU A N 1
ATOM 3127 C CA . LEU A 1 395 ? 11.404 -17.392 -7.788 1.00 91.31 395 LEU A CA 1
ATOM 3128 C C . LEU A 1 395 ? 10.495 -18.489 -8.354 1.00 91.31 395 LEU A C 1
ATOM 3130 O O . LEU A 1 395 ? 9.279 -18.370 -8.259 1.00 91.31 395 LEU A O 1
ATOM 3134 N N . SER A 1 396 ? 11.072 -19.592 -8.839 1.00 89.88 396 SER A N 1
ATOM 3135 C CA . SER A 1 396 ? 10.310 -20.713 -9.414 1.00 89.88 396 SER A CA 1
ATOM 3136 C C . SER A 1 396 ? 9.422 -21.464 -8.409 1.00 89.88 396 SER A C 1
ATOM 3138 O O . SER A 1 396 ? 8.407 -22.032 -8.808 1.00 89.88 396 SER A O 1
ATOM 3140 N N . GLN A 1 397 ? 9.755 -21.461 -7.112 1.00 92.31 397 GLN A N 1
ATOM 3141 C CA . GLN A 1 397 ? 8.960 -22.132 -6.074 1.00 92.31 397 GLN A CA 1
ATOM 3142 C C . GLN A 1 397 ? 7.883 -21.235 -5.430 1.00 92.31 397 GLN A C 1
ATOM 3144 O O . GLN A 1 397 ? 6.813 -21.724 -5.050 1.00 92.31 397 GLN A O 1
ATOM 3149 N N . PHE A 1 398 ? 8.144 -19.933 -5.268 1.00 94.94 398 PHE A N 1
ATOM 3150 C CA . PHE A 1 398 ? 7.325 -19.038 -4.435 1.00 94.94 398 PHE A CA 1
ATOM 3151 C C . PHE A 1 398 ? 6.688 -17.854 -5.178 1.00 94.94 398 PHE A C 1
ATOM 3153 O O . PHE A 1 398 ? 5.911 -17.119 -4.562 1.00 94.94 398 PHE A O 1
ATOM 3160 N N . PHE A 1 399 ? 6.943 -17.695 -6.479 1.00 94.62 399 PHE A N 1
ATOM 3161 C CA . PHE A 1 399 ? 6.362 -16.645 -7.318 1.00 94.62 399 PHE A CA 1
ATOM 3162 C C . PHE A 1 399 ? 5.827 -17.225 -8.642 1.00 94.62 399 PHE A C 1
ATOM 3164 O O . PHE A 1 399 ? 6.268 -18.277 -9.096 1.00 94.62 399 PHE A O 1
ATOM 3171 N N . ASN A 1 400 ? 4.904 -16.505 -9.282 1.00 90.75 400 ASN A N 1
ATOM 3172 C CA . ASN A 1 400 ? 4.570 -16.655 -10.700 1.00 90.75 400 ASN A CA 1
ATOM 3173 C C . ASN A 1 400 ? 5.156 -15.462 -11.463 1.00 90.75 400 ASN A C 1
ATOM 3175 O O . ASN A 1 400 ? 5.109 -14.338 -10.958 1.00 90.75 400 ASN A O 1
ATOM 3179 N N . GLY A 1 401 ? 5.689 -15.693 -12.663 1.00 82.69 401 GLY A N 1
ATOM 3180 C CA . GLY A 1 401 ? 6.085 -14.623 -13.579 1.00 82.69 401 GLY A CA 1
ATOM 3181 C C . GLY A 1 401 ? 4.922 -14.228 -14.489 1.00 82.69 401 GLY A C 1
ATOM 3182 O O . GLY A 1 401 ? 4.441 -15.062 -15.252 1.00 82.69 401 GLY A O 1
ATOM 3183 N N . ASP A 1 402 ? 4.510 -12.965 -14.415 1.00 70.88 402 ASP A N 1
ATOM 3184 C CA . ASP A 1 402 ? 3.597 -12.306 -15.353 1.00 70.88 402 ASP A CA 1
ATOM 3185 C C . ASP A 1 402 ? 4.417 -11.379 -16.283 1.00 70.88 402 ASP A C 1
ATOM 3187 O O . ASP A 1 402 ? 5.580 -11.078 -16.012 1.00 70.88 402 ASP A O 1
ATOM 3191 N N . SER A 1 403 ? 3.824 -10.857 -17.363 1.00 61.62 403 SER A N 1
ATOM 3192 C CA . SER A 1 403 ? 4.513 -9.935 -18.292 1.00 61.62 403 SER A CA 1
ATOM 3193 C C . SER A 1 403 ? 4.966 -8.607 -17.662 1.00 61.62 403 SER A C 1
ATOM 3195 O O . SER A 1 403 ? 5.802 -7.916 -18.235 1.00 61.62 403 SER A O 1
ATOM 3197 N N . GLU A 1 404 ? 4.425 -8.252 -16.494 1.00 64.38 404 GLU A N 1
ATOM 3198 C CA . GLU A 1 404 ? 4.740 -7.022 -15.751 1.00 64.38 404 GLU A CA 1
ATOM 3199 C C . GLU A 1 404 ? 5.729 -7.248 -14.585 1.00 64.38 404 GLU A C 1
ATOM 3201 O O . GLU A 1 404 ? 6.182 -6.283 -13.970 1.00 64.38 404 GLU A O 1
ATOM 3206 N N . GLY A 1 405 ? 6.078 -8.500 -14.254 1.00 83.81 405 GLY A N 1
ATOM 3207 C CA . GLY A 1 405 ? 6.949 -8.819 -13.116 1.00 83.81 405 GLY A CA 1
ATOM 3208 C C . GLY A 1 405 ? 6.594 -10.121 -12.397 1.00 83.81 405 GLY A C 1
ATOM 3209 O O . GLY A 1 405 ? 6.046 -11.051 -12.979 1.00 83.81 405 GLY A O 1
ATOM 3210 N N . TYR A 1 406 ? 6.918 -10.197 -11.107 1.00 90.06 406 TYR A N 1
ATOM 3211 C CA . TYR A 1 406 ? 6.730 -11.389 -10.279 1.00 90.06 406 TYR A CA 1
ATOM 3212 C C . TYR A 1 406 ? 5.615 -11.204 -9.247 1.00 90.06 406 TYR A C 1
ATOM 3214 O O . TYR A 1 406 ? 5.603 -10.238 -8.483 1.00 90.06 406 TYR A O 1
ATOM 3222 N N . ARG A 1 407 ? 4.708 -12.179 -9.164 1.00 94.12 407 ARG A N 1
ATOM 3223 C CA . ARG A 1 407 ? 3.588 -12.219 -8.216 1.00 94.12 407 ARG A CA 1
ATOM 3224 C C . ARG A 1 407 ? 3.789 -13.328 -7.188 1.00 94.12 407 ARG A C 1
ATOM 3226 O O . ARG A 1 407 ? 3.932 -14.488 -7.560 1.00 94.12 407 ARG A O 1
ATOM 3233 N N . VAL A 1 408 ? 3.752 -13.002 -5.897 1.00 95.62 408 VAL A N 1
ATOM 3234 C CA . VAL A 1 408 ? 3.927 -13.979 -4.804 1.00 95.62 408 VAL A CA 1
ATOM 3235 C C . VAL A 1 408 ? 2.802 -15.026 -4.810 1.00 95.62 408 VAL A C 1
ATOM 3237 O O . VAL A 1 408 ? 1.618 -14.689 -4.898 1.00 95.62 408 VAL A O 1
ATOM 3240 N N . ASN A 1 409 ? 3.166 -16.304 -4.673 1.00 94.88 409 ASN A N 1
ATOM 3241 C CA . ASN A 1 409 ? 2.237 -17.436 -4.706 1.00 94.88 409 ASN A CA 1
ATOM 3242 C C . ASN A 1 409 ? 1.209 -17.384 -3.565 1.00 94.88 409 ASN A C 1
ATOM 3244 O O . ASN A 1 409 ? 1.532 -17.032 -2.430 1.00 94.88 409 ASN A O 1
ATOM 3248 N N . ALA A 1 410 ? -0.036 -17.790 -3.846 1.00 92.94 410 ALA A N 1
ATOM 3249 C CA . ALA A 1 410 ? -1.153 -17.728 -2.894 1.00 92.94 410 ALA A CA 1
ATOM 3250 C C . ALA A 1 410 ? -0.832 -18.395 -1.540 1.00 92.94 410 ALA A C 1
ATOM 3252 O O . ALA A 1 410 ? -1.016 -17.775 -0.499 1.00 92.94 410 ALA A O 1
ATOM 3253 N N . VAL A 1 411 ? -0.187 -19.568 -1.571 1.00 91.81 411 VAL A N 1
ATOM 3254 C CA . VAL A 1 411 ? 0.288 -20.336 -0.399 1.00 91.81 411 VAL A CA 1
ATOM 3255 C C . VAL A 1 411 ? 1.234 -19.549 0.528 1.00 91.81 411 VAL A C 1
ATOM 3257 O O . VAL A 1 411 ? 1.348 -19.879 1.708 1.00 91.81 411 VAL A O 1
ATOM 3260 N N . ILE A 1 412 ? 1.930 -18.533 0.005 1.00 96.00 412 ILE A N 1
ATOM 3261 C CA . ILE A 1 412 ? 2.774 -17.610 0.776 1.00 96.00 412 ILE A CA 1
ATOM 3262 C C . ILE A 1 412 ? 1.964 -16.386 1.226 1.00 96.00 412 ILE A C 1
ATOM 3264 O O . ILE A 1 412 ? 2.084 -15.975 2.378 1.00 96.00 412 ILE A O 1
ATOM 3268 N N . ARG A 1 413 ? 1.101 -15.827 0.364 1.00 95.00 413 ARG A N 1
ATOM 3269 C CA . ARG A 1 413 ? 0.260 -14.665 0.711 1.00 95.00 413 ARG A CA 1
ATOM 3270 C C . ARG A 1 413 ? -0.751 -14.964 1.818 1.00 95.00 413 ARG A C 1
ATOM 3272 O O . ARG A 1 413 ? -0.925 -14.145 2.708 1.00 95.00 413 ARG A O 1
ATOM 3279 N N . GLU A 1 414 ? -1.351 -16.151 1.821 1.00 94.06 414 GLU A N 1
ATOM 3280 C CA . GLU A 1 414 ? -2.312 -16.603 2.841 1.00 94.06 414 GLU A CA 1
ATOM 3281 C C . GLU A 1 414 ? -1.705 -16.723 4.252 1.00 94.06 414 GLU A C 1
ATOM 3283 O O . GLU A 1 414 ? -2.435 -16.751 5.242 1.00 94.06 414 GLU A O 1
ATOM 3288 N N . MET A 1 415 ? -0.372 -16.749 4.369 1.00 96.00 415 MET A N 1
ATOM 3289 C CA . MET A 1 415 ? 0.323 -16.699 5.659 1.00 96.00 415 MET A CA 1
ATOM 3290 C C . MET A 1 415 ? 0.399 -15.281 6.244 1.00 96.00 415 MET A C 1
ATOM 3292 O O . MET A 1 415 ? 0.744 -15.145 7.419 1.00 96.00 415 MET A O 1
ATOM 3296 N N . VAL A 1 416 ? 0.124 -14.231 5.459 1.00 97.50 416 VAL A N 1
ATOM 3297 C CA . VAL A 1 416 ? 0.395 -12.831 5.819 1.00 97.50 416 VAL A CA 1
ATOM 3298 C C . VAL A 1 416 ? -0.886 -11.995 5.866 1.00 97.50 416 VAL A C 1
ATOM 3300 O O . VAL A 1 416 ? -1.626 -11.882 4.894 1.00 97.50 416 VAL A O 1
ATOM 3303 N N . VAL A 1 417 ? -1.123 -11.352 7.008 1.00 96.44 417 VAL A N 1
ATOM 3304 C CA . VAL A 1 417 ? -2.232 -10.424 7.245 1.00 96.44 417 VAL A CA 1
ATOM 3305 C C . VAL A 1 417 ? -1.668 -9.006 7.310 1.00 96.44 417 VAL A C 1
ATOM 3307 O O . VAL A 1 417 ? -1.092 -8.610 8.324 1.00 96.44 417 VAL A O 1
ATOM 3310 N N . PHE A 1 418 ? -1.833 -8.247 6.226 1.00 96.94 418 PHE A N 1
ATOM 3311 C CA . PHE A 1 418 ? -1.396 -6.851 6.136 1.00 96.94 418 PHE A CA 1
ATOM 3312 C C . PHE A 1 418 ? -2.440 -5.885 6.712 1.00 96.94 418 PHE A C 1
ATOM 3314 O O . PHE A 1 418 ? -3.594 -5.906 6.270 1.00 96.94 418 PHE A O 1
ATOM 3321 N N . ALA A 1 419 ? -2.048 -5.001 7.632 1.00 92.19 419 ALA A N 1
ATOM 3322 C CA . ALA A 1 419 ? -2.920 -3.969 8.204 1.00 92.19 419 ALA A CA 1
ATOM 3323 C C . ALA A 1 419 ? -2.163 -2.658 8.511 1.00 92.19 419 ALA A C 1
ATOM 3325 O O . ALA A 1 419 ? -1.012 -2.720 8.937 1.00 92.19 419 ALA A O 1
ATOM 3326 N N . PRO A 1 420 ? -2.782 -1.474 8.351 1.00 91.50 420 PRO A N 1
ATOM 3327 C CA . PRO A 1 420 ? -2.196 -0.231 8.846 1.00 91.50 420 PRO A CA 1
ATOM 3328 C C . PRO A 1 420 ? -2.183 -0.224 10.385 1.00 91.50 420 PRO A C 1
ATOM 3330 O O . PRO A 1 420 ? -3.178 -0.597 11.010 1.00 91.50 420 PRO A O 1
ATOM 3333 N N . GLN A 1 421 ? -1.069 0.184 11.000 1.00 88.62 421 GLN A N 1
ATOM 3334 C CA . GLN A 1 421 ? -0.937 0.298 12.456 1.00 88.62 421 GLN A CA 1
ATOM 3335 C C . GLN A 1 421 ? 0.161 1.289 12.865 1.00 88.62 421 GLN A C 1
ATOM 3337 O O . GLN A 1 421 ? 1.322 1.170 12.472 1.00 88.62 421 GLN A O 1
ATOM 3342 N N . ASN A 1 422 ? -0.173 2.196 13.779 1.00 87.62 422 ASN A N 1
ATOM 3343 C CA . ASN A 1 422 ? 0.789 3.002 14.512 1.00 87.62 422 ASN A CA 1
ATOM 3344 C C . ASN A 1 422 ? 1.242 2.280 15.790 1.00 87.62 422 ASN A C 1
ATOM 3346 O O . ASN A 1 422 ? 0.597 2.373 16.831 1.00 87.62 422 ASN A O 1
ATOM 3350 N N . VAL A 1 423 ? 2.402 1.620 15.728 1.00 88.44 423 VAL A N 1
ATOM 3351 C CA . VAL A 1 423 ? 3.025 0.844 16.827 1.00 88.44 423 VAL A CA 1
ATOM 3352 C C . VAL A 1 423 ? 3.209 1.648 18.137 1.00 88.44 423 VAL A C 1
ATOM 3354 O O . VAL A 1 423 ? 3.358 1.063 19.206 1.00 88.44 423 VAL A O 1
ATOM 3357 N N . ILE A 1 424 ? 3.181 2.986 18.081 1.00 84.25 424 ILE A N 1
ATOM 3358 C CA . ILE A 1 424 ? 3.329 3.882 19.243 1.00 84.25 424 ILE A CA 1
ATOM 3359 C C . ILE A 1 424 ? 1.985 4.122 19.965 1.00 84.25 424 ILE A C 1
ATOM 3361 O O . ILE A 1 424 ? 1.967 4.425 21.159 1.00 84.25 424 ILE A O 1
ATOM 3365 N N . LYS A 1 425 ? 0.865 4.025 19.239 1.00 81.12 425 LYS A N 1
ATOM 3366 C CA . LYS A 1 425 ? -0.473 4.489 19.654 1.00 81.12 425 LYS A CA 1
ATOM 3367 C C . LYS A 1 425 ? -1.497 3.356 19.745 1.00 81.12 425 LYS A C 1
ATOM 3369 O O . LYS A 1 425 ? -2.329 3.357 20.648 1.00 81.12 425 LYS A O 1
ATOM 3374 N N . ASP A 1 426 ? -1.437 2.415 18.812 1.00 81.38 426 ASP A N 1
ATOM 3375 C CA . ASP A 1 426 ? -2.465 1.399 18.612 1.00 81.38 426 ASP A CA 1
ATOM 3376 C C . ASP A 1 426 ? -2.138 0.114 19.400 1.00 81.38 426 ASP A C 1
ATOM 3378 O O . ASP A 1 426 ? -0.963 -0.183 19.636 1.00 81.38 426 ASP A O 1
ATOM 3382 N N . PRO A 1 427 ? -3.139 -0.694 19.804 1.00 78.00 427 PRO A N 1
ATOM 3383 C CA . PRO A 1 427 ? -2.906 -1.884 20.625 1.00 78.00 427 PRO A CA 1
ATOM 3384 C C . PRO A 1 427 ? -1.953 -2.901 19.962 1.00 78.00 427 PRO A C 1
ATOM 3386 O O . PRO A 1 427 ? -2.166 -3.262 18.804 1.00 78.00 427 PRO A O 1
ATOM 3389 N N . PRO A 1 428 ? -0.927 -3.413 20.669 1.00 85.88 428 PRO A N 1
ATOM 3390 C CA . PRO A 1 428 ? 0.045 -4.341 20.094 1.00 85.88 428 PRO A CA 1
ATOM 3391 C C . PRO A 1 428 ? -0.496 -5.773 19.970 1.00 85.88 428 PRO A C 1
ATOM 3393 O O . PRO A 1 428 ? -1.312 -6.230 20.777 1.00 85.88 428 PRO A O 1
ATOM 3396 N N . PHE A 1 429 ? 0.029 -6.538 19.008 1.00 87.38 429 PHE A N 1
ATOM 3397 C CA . PHE A 1 429 ? -0.266 -7.969 18.911 1.00 87.38 429 PHE A CA 1
ATOM 3398 C C . PHE A 1 429 ? 0.443 -8.735 20.035 1.00 87.38 429 PHE A C 1
ATOM 3400 O O . PHE A 1 429 ? 1.655 -8.915 20.018 1.00 87.38 429 PHE A O 1
ATOM 3407 N N . THR A 1 430 ? -0.315 -9.232 21.011 1.00 89.94 430 THR A N 1
ATOM 3408 C CA . THR A 1 430 ? 0.234 -10.027 22.124 1.00 89.94 430 THR A CA 1
ATOM 3409 C C . THR A 1 430 ? 0.339 -11.515 21.787 1.00 89.94 430 THR A C 1
ATOM 3411 O O . THR A 1 430 ? -0.325 -12.004 20.870 1.00 89.94 430 THR A O 1
ATOM 3414 N N . LYS A 1 431 ? 1.131 -12.265 22.568 1.00 89.50 431 LYS A N 1
ATOM 3415 C CA . LYS A 1 431 ? 1.352 -13.721 22.434 1.00 89.50 431 LYS A CA 1
ATOM 3416 C C . LYS A 1 431 ? 1.963 -14.105 21.077 1.00 89.50 431 LYS A C 1
ATOM 3418 O O . LYS A 1 431 ? 1.465 -15.015 20.405 1.00 89.50 431 LYS A O 1
ATOM 3423 N N . LEU A 1 432 ? 3.031 -13.411 20.698 1.00 95.12 432 LEU A N 1
ATOM 3424 C CA . LEU A 1 432 ? 3.840 -13.691 19.510 1.00 95.12 432 LEU A CA 1
ATOM 3425 C C . LEU A 1 432 ? 4.963 -14.689 19.808 1.00 95.12 432 LEU A C 1
ATOM 3427 O O . LEU A 1 432 ? 5.496 -14.723 20.914 1.00 95.12 432 LEU A O 1
ATOM 3431 N N . ASP A 1 433 ? 5.338 -15.479 18.811 1.00 95.56 433 ASP A N 1
ATOM 3432 C CA . ASP A 1 433 ? 6.487 -16.390 18.840 1.00 95.56 433 ASP A CA 1
ATOM 3433 C C . ASP A 1 433 ? 7.722 -15.739 18.186 1.00 95.56 433 ASP A C 1
ATOM 3435 O O . ASP A 1 433 ? 8.853 -16.041 18.566 1.00 95.56 433 ASP A O 1
ATOM 3439 N N . ILE A 1 434 ? 7.499 -14.822 17.232 1.00 97.12 434 ILE A N 1
ATOM 3440 C CA . ILE A 1 434 ? 8.525 -14.065 16.499 1.00 97.12 434 ILE A CA 1
ATOM 3441 C C . ILE A 1 434 ? 8.088 -12.593 16.386 1.00 97.12 434 ILE A C 1
ATOM 3443 O O . ILE A 1 434 ? 6.913 -12.303 16.162 1.00 97.12 434 ILE A O 1
ATOM 3447 N N . LEU A 1 435 ? 9.026 -11.656 16.495 1.00 96.88 435 LEU A N 1
ATOM 3448 C CA . LEU A 1 435 ? 8.832 -10.237 16.202 1.00 96.88 435 LEU A CA 1
ATOM 3449 C C . LEU A 1 435 ? 10.029 -9.729 15.395 1.00 96.88 435 LEU A C 1
ATOM 3451 O O . LEU A 1 435 ? 11.174 -9.985 15.762 1.00 96.88 435 LEU A O 1
ATOM 3455 N N . THR A 1 436 ? 9.778 -9.007 14.308 1.00 96.25 436 THR A N 1
ATOM 3456 C CA . THR A 1 436 ? 10.816 -8.327 13.528 1.00 96.25 436 THR A CA 1
ATOM 3457 C C . THR A 1 436 ? 10.473 -6.844 13.408 1.00 96.25 436 THR A C 1
ATOM 3459 O O . THR A 1 436 ? 9.350 -6.472 13.062 1.00 96.25 436 THR A O 1
ATOM 3462 N N . CYS A 1 437 ? 11.432 -6.002 13.790 1.00 93.44 437 CYS A N 1
ATOM 3463 C CA . CYS A 1 437 ? 11.333 -4.546 13.798 1.00 93.44 437 CYS A CA 1
ATOM 3464 C C . CYS A 1 437 ? 12.667 -4.002 13.298 1.00 93.44 437 CYS A C 1
ATOM 3466 O O . CYS A 1 437 ? 13.601 -3.822 14.079 1.00 93.44 437 CYS A O 1
ATOM 3468 N N . ARG A 1 438 ? 12.789 -3.849 11.977 1.00 91.44 438 ARG A N 1
ATOM 3469 C CA . ARG A 1 438 ? 14.076 -3.632 11.311 1.00 91.44 438 ARG A CA 1
ATOM 3470 C C . ARG A 1 438 ? 14.093 -2.314 10.563 1.00 91.44 438 ARG A C 1
ATOM 3472 O O . ARG A 1 438 ? 13.183 -2.019 9.799 1.00 91.44 438 ARG A O 1
ATOM 3479 N N . ASN A 1 439 ? 15.150 -1.534 10.782 1.00 86.50 439 ASN A N 1
ATOM 3480 C CA . ASN A 1 439 ? 15.372 -0.238 10.134 1.00 86.50 439 ASN A CA 1
ATOM 3481 C C . ASN A 1 439 ? 14.259 0.803 10.406 1.00 86.50 439 ASN A C 1
ATOM 3483 O O . ASN A 1 439 ? 14.153 1.790 9.686 1.00 86.50 439 ASN A O 1
ATOM 3487 N N . MET A 1 440 ? 13.477 0.617 11.474 1.00 88.31 440 MET A N 1
ATOM 3488 C CA . MET A 1 440 ? 12.378 1.490 11.908 1.00 88.31 440 MET A CA 1
ATOM 3489 C C . MET A 1 440 ? 12.773 2.351 13.120 1.00 88.31 440 MET A C 1
ATOM 3491 O O . MET A 1 440 ? 12.466 3.543 13.188 1.00 88.31 440 MET A O 1
ATOM 3495 N N . LEU A 1 441 ? 13.486 1.759 14.081 1.00 87.94 441 LEU A N 1
ATOM 3496 C CA . LEU A 1 441 ? 13.907 2.395 15.329 1.00 87.94 441 LEU A CA 1
ATOM 3497 C C . LEU A 1 441 ? 15.022 3.418 15.092 1.00 87.94 441 LEU A C 1
ATOM 3499 O O . LEU A 1 441 ? 15.159 4.365 15.868 1.00 87.94 441 LEU A O 1
ATOM 3503 N N . ILE A 1 442 ? 15.803 3.271 14.015 1.00 84.25 442 ILE A N 1
ATOM 3504 C CA . ILE A 1 442 ? 16.869 4.216 13.640 1.00 84.25 442 ILE A CA 1
ATOM 3505 C C . ILE A 1 442 ? 16.398 5.673 13.519 1.00 84.25 442 ILE A C 1
ATOM 3507 O O . ILE A 1 442 ? 17.219 6.570 13.719 1.00 84.25 442 ILE A O 1
ATOM 3511 N N . TYR A 1 443 ? 15.110 5.920 13.257 1.00 83.69 443 TYR A N 1
ATOM 3512 C CA . TYR A 1 443 ? 14.523 7.260 13.123 1.00 83.69 443 TYR A CA 1
ATOM 3513 C C . TYR A 1 443 ? 14.011 7.861 14.442 1.00 83.69 443 TYR A C 1
ATOM 3515 O O . TYR A 1 443 ? 13.629 9.029 14.470 1.00 83.69 443 TYR A O 1
ATOM 3523 N N . MET A 1 444 ? 14.010 7.094 15.534 1.00 87.44 444 MET A N 1
ATOM 3524 C CA . MET A 1 444 ? 13.387 7.450 16.813 1.00 87.44 444 MET A CA 1
ATOM 3525 C C . MET A 1 444 ? 14.410 7.897 17.861 1.00 87.44 444 MET A C 1
ATOM 3527 O O . MET A 1 444 ? 15.538 7.401 17.882 1.00 87.44 444 MET A O 1
ATOM 3531 N N . GLU A 1 445 ? 14.019 8.810 18.749 1.00 87.50 445 GLU A N 1
ATOM 3532 C CA . GLU A 1 445 ? 14.839 9.196 19.904 1.00 87.50 445 GLU A CA 1
ATOM 3533 C C . GLU A 1 445 ? 14.887 8.058 20.954 1.00 87.50 445 GLU A C 1
ATOM 3535 O O . GLU A 1 445 ? 13.936 7.267 21.048 1.00 87.50 445 GLU A O 1
ATOM 3540 N N . PRO A 1 446 ? 15.949 7.956 21.783 1.00 87.06 446 PRO A N 1
ATOM 3541 C CA . PRO A 1 446 ? 16.146 6.829 22.705 1.00 87.06 446 PRO A CA 1
ATOM 3542 C C . PRO A 1 446 ? 14.991 6.580 23.690 1.00 87.06 446 PRO A C 1
ATOM 3544 O O . PRO A 1 446 ? 14.721 5.435 24.053 1.00 87.06 446 PRO A O 1
ATOM 3547 N N . GLU A 1 447 ? 14.265 7.626 24.098 1.00 85.88 447 GLU A N 1
ATOM 3548 C CA . GLU A 1 447 ? 13.086 7.501 24.967 1.00 85.88 447 GLU A CA 1
ATOM 3549 C C . GLU A 1 447 ? 11.957 6.683 24.323 1.00 85.88 447 GLU A C 1
ATOM 3551 O O . GLU A 1 447 ? 11.312 5.868 24.987 1.00 85.88 447 GLU A O 1
ATOM 3556 N N . LEU A 1 448 ? 11.720 6.883 23.023 1.00 87.69 448 LEU A N 1
ATOM 3557 C CA . LEU A 1 448 ? 10.704 6.154 22.269 1.00 87.69 448 LEU A CA 1
ATOM 3558 C C . LEU A 1 448 ? 11.171 4.728 21.964 1.00 87.69 448 LEU A C 1
ATOM 3560 O O . LEU A 1 448 ? 10.395 3.789 22.139 1.00 87.69 448 LEU A O 1
ATOM 3564 N N . GLN A 1 449 ? 12.452 4.547 21.623 1.00 88.38 449 GLN A N 1
ATOM 3565 C CA . GLN A 1 449 ? 13.052 3.216 21.481 1.00 88.38 449 GLN A CA 1
ATOM 3566 C C . GLN A 1 449 ? 12.872 2.385 22.764 1.00 88.38 449 GLN A C 1
ATOM 3568 O O . GLN A 1 449 ? 12.410 1.247 22.697 1.00 88.38 449 GLN A O 1
ATOM 3573 N N . LYS A 1 450 ? 13.134 2.964 23.945 1.00 86.38 450 LYS A N 1
ATOM 3574 C CA . LYS A 1 450 ? 12.948 2.292 25.244 1.00 86.38 450 LYS A CA 1
ATOM 3575 C C . LYS A 1 450 ? 11.485 1.912 25.519 1.00 86.38 450 LYS A C 1
ATOM 3577 O O . LYS A 1 450 ? 11.226 0.811 26.005 1.00 86.38 450 LYS A O 1
ATOM 3582 N N . LYS A 1 451 ? 10.518 2.774 25.168 1.00 85.75 451 LYS A N 1
ATOM 3583 C CA . LYS A 1 451 ? 9.077 2.451 25.258 1.00 85.75 451 LYS A CA 1
ATOM 3584 C C . LYS A 1 451 ? 8.696 1.284 24.340 1.00 85.75 451 LYS A C 1
ATOM 3586 O O . LYS A 1 451 ? 7.984 0.380 24.775 1.00 85.75 451 LYS A O 1
ATOM 3591 N N . LEU A 1 452 ? 9.206 1.267 23.107 1.00 89.62 452 LEU A N 1
ATOM 3592 C CA . LEU A 1 452 ? 8.956 0.180 22.158 1.00 89.62 452 LEU A CA 1
ATOM 3593 C C . LEU A 1 452 ? 9.619 -1.138 22.582 1.00 89.62 452 LEU A C 1
ATOM 3595 O O . LEU A 1 452 ? 8.978 -2.177 22.485 1.00 89.62 452 LEU A O 1
ATOM 3599 N N . MET A 1 453 ? 10.827 -1.120 23.156 1.00 89.00 453 MET A N 1
ATOM 3600 C CA . MET A 1 453 ? 11.461 -2.333 23.701 1.00 89.00 453 MET A CA 1
ATOM 3601 C C . MET A 1 453 ? 10.622 -2.987 24.809 1.00 89.00 453 MET A C 1
ATOM 3603 O O . MET A 1 453 ? 10.489 -4.213 24.838 1.00 89.00 453 MET A O 1
ATOM 3607 N N . ALA A 1 454 ? 9.998 -2.192 25.683 1.00 86.06 454 ALA A N 1
ATOM 3608 C CA . ALA A 1 454 ? 9.073 -2.705 26.694 1.00 86.06 454 ALA A CA 1
ATOM 3609 C C . ALA A 1 454 ? 7.785 -3.289 26.072 1.00 86.06 454 ALA A C 1
ATOM 3611 O O . ALA A 1 454 ? 7.338 -4.365 26.478 1.00 86.06 454 ALA A O 1
ATOM 3612 N N . LEU A 1 455 ? 7.228 -2.632 25.046 1.00 88.38 455 LEU A N 1
ATOM 3613 C CA . LEU A 1 455 ? 6.074 -3.125 24.281 1.00 88.38 455 LEU A CA 1
ATOM 3614 C C . LEU A 1 455 ? 6.389 -4.441 23.552 1.00 88.38 455 LEU A C 1
ATOM 3616 O O . LEU A 1 455 ? 5.598 -5.383 23.621 1.00 88.38 455 LEU A O 1
ATOM 3620 N N . PHE A 1 456 ? 7.548 -4.550 22.899 1.00 90.81 456 PHE A N 1
ATOM 3621 C CA . PHE A 1 456 ? 7.995 -5.773 22.227 1.00 90.81 456 PHE A CA 1
ATOM 3622 C C . PHE A 1 456 ? 8.232 -6.908 23.225 1.00 90.81 456 PHE A C 1
ATOM 3624 O O . PHE A 1 456 ? 7.837 -8.044 22.956 1.00 90.81 456 PHE A O 1
ATOM 3631 N N . ASN A 1 457 ? 8.784 -6.608 24.409 1.00 88.75 457 ASN A N 1
ATOM 3632 C CA . ASN A 1 457 ? 8.913 -7.599 25.475 1.00 88.75 457 ASN A CA 1
ATOM 3633 C C . ASN A 1 457 ? 7.535 -8.124 25.896 1.00 88.75 457 ASN A C 1
ATOM 3635 O O . ASN A 1 457 ? 7.312 -9.327 25.857 1.00 88.75 457 ASN A O 1
ATOM 3639 N N . TYR A 1 458 ? 6.584 -7.237 26.211 1.00 87.19 458 TYR A N 1
ATOM 3640 C CA . TYR A 1 458 ? 5.208 -7.611 26.561 1.00 87.19 458 TYR A CA 1
ATOM 3641 C C . TYR A 1 458 ? 4.508 -8.444 25.467 1.00 87.19 458 TYR A C 1
ATOM 3643 O O . TYR A 1 458 ? 3.786 -9.395 25.777 1.00 87.19 458 TYR A O 1
ATOM 3651 N N . SER A 1 459 ? 4.751 -8.115 24.196 1.00 91.31 459 SER A N 1
ATOM 3652 C CA . SER A 1 459 ? 4.101 -8.730 23.030 1.00 91.31 459 SER A CA 1
ATOM 3653 C C . SER A 1 459 ? 4.570 -10.166 22.747 1.00 91.31 459 SER A C 1
ATOM 3655 O O . SER A 1 459 ? 3.759 -11.030 22.391 1.00 91.31 459 SER A O 1
ATOM 3657 N N . LEU A 1 460 ? 5.863 -10.445 22.934 1.00 92.38 460 LEU A N 1
ATOM 3658 C CA . LEU A 1 460 ? 6.469 -11.767 22.743 1.00 92.38 460 LEU A CA 1
ATOM 3659 C C . LEU A 1 460 ? 6.137 -12.746 23.881 1.00 92.38 460 LEU A C 1
ATOM 3661 O O . LEU A 1 460 ? 6.034 -12.373 25.048 1.00 92.38 460 LEU A O 1
ATOM 3665 N N . LYS A 1 461 ? 6.038 -14.039 23.566 1.00 91.88 461 LYS A N 1
ATOM 3666 C CA . LYS A 1 461 ? 6.050 -15.129 24.557 1.00 91.88 461 LYS A CA 1
ATOM 3667 C C . LYS A 1 461 ? 7.448 -15.249 25.190 1.00 91.88 461 LYS A C 1
ATOM 3669 O O . LYS A 1 461 ? 8.433 -14.944 24.516 1.00 91.88 461 LYS A O 1
ATOM 3674 N N . PRO A 1 462 ? 7.579 -15.721 26.445 1.00 88.75 462 PRO A N 1
ATOM 3675 C CA . PRO A 1 462 ? 8.872 -16.139 26.993 1.00 88.75 462 PRO A CA 1
ATOM 3676 C C . PRO A 1 462 ? 9.543 -17.160 26.062 1.00 88.75 462 PRO A C 1
ATOM 3678 O O . PRO A 1 462 ? 8.884 -18.086 25.592 1.00 88.75 462 PRO A O 1
ATOM 3681 N N . GLY A 1 463 ? 10.826 -16.969 25.750 1.00 88.25 463 GLY A N 1
ATOM 3682 C CA . GLY A 1 463 ? 11.551 -17.764 24.753 1.00 88.25 463 GLY A CA 1
ATOM 3683 C C . GLY A 1 463 ? 11.263 -17.424 23.280 1.00 88.25 463 GLY A C 1
ATOM 3684 O O . GLY A 1 463 ? 11.922 -17.989 22.412 1.00 88.25 463 GLY A O 1
ATOM 3685 N N . GLY A 1 464 ? 10.332 -16.508 22.983 1.00 92.75 464 GLY A N 1
ATOM 3686 C CA . GLY A 1 464 ? 10.074 -16.005 21.628 1.00 92.75 464 GLY A CA 1
ATOM 3687 C C . GLY A 1 464 ? 11.201 -15.107 21.104 1.00 92.75 464 GLY A C 1
ATOM 3688 O O . GLY A 1 464 ? 11.950 -14.520 21.887 1.00 92.75 464 GLY A O 1
ATOM 3689 N N . ILE A 1 465 ? 11.325 -14.999 19.781 1.00 95.56 465 ILE A N 1
ATOM 3690 C CA . ILE A 1 465 ? 12.471 -14.368 19.103 1.00 95.56 465 ILE A CA 1
ATOM 3691 C C . ILE A 1 465 ? 12.161 -12.932 18.677 1.00 95.56 465 ILE A C 1
ATOM 3693 O O . ILE A 1 465 ? 11.087 -12.660 18.148 1.00 95.56 465 ILE A O 1
ATOM 3697 N N . MET A 1 466 ? 13.126 -12.028 18.852 1.00 95.31 466 MET A N 1
ATOM 3698 C CA . MET A 1 466 ? 13.099 -10.661 18.330 1.00 95.31 466 MET A CA 1
ATOM 3699 C C . MET A 1 466 ? 14.266 -10.435 17.362 1.00 95.31 466 MET A C 1
ATOM 3701 O O . MET A 1 466 ? 15.399 -10.808 17.665 1.00 95.31 466 MET A O 1
ATOM 3705 N N . ILE A 1 467 ? 14.003 -9.799 16.222 1.00 95.69 467 ILE A N 1
ATOM 3706 C CA . ILE A 1 467 ? 15.002 -9.450 15.203 1.00 95.69 467 ILE A CA 1
ATOM 3707 C C . ILE A 1 467 ? 14.959 -7.935 14.984 1.00 95.69 467 ILE A C 1
ATOM 3709 O O . ILE A 1 467 ? 13.884 -7.385 14.738 1.00 95.69 467 ILE A O 1
ATOM 3713 N N . LEU A 1 468 ? 16.114 -7.271 15.073 1.00 92.69 468 LEU A N 1
ATOM 3714 C CA . LEU A 1 468 ? 16.267 -5.840 14.783 1.00 92.69 468 LEU A CA 1
ATOM 3715 C C . LEU A 1 468 ? 17.178 -5.612 13.565 1.00 92.69 468 LEU A C 1
ATOM 3717 O O . LEU A 1 468 ? 17.845 -6.527 13.079 1.00 92.69 468 LEU A O 1
ATOM 3721 N N . GLY A 1 469 ? 17.186 -4.394 13.028 1.00 87.38 469 GLY A N 1
ATOM 3722 C CA . GLY A 1 469 ? 18.067 -3.994 11.934 1.00 87.38 469 GLY A CA 1
ATOM 3723 C C . GLY A 1 469 ? 19.523 -3.882 12.387 1.00 87.38 469 GLY A C 1
ATOM 3724 O O . GLY A 1 469 ? 19.817 -3.597 13.545 1.00 87.38 469 GLY A O 1
ATOM 3725 N N . SER A 1 470 ? 20.464 -4.061 11.462 1.00 82.25 470 SER A N 1
ATOM 3726 C CA . SER A 1 470 ? 21.912 -4.077 11.740 1.00 82.25 470 SER A CA 1
ATOM 3727 C C . SER A 1 470 ? 22.456 -2.814 12.438 1.00 82.25 470 SER A C 1
ATOM 3729 O O . SER A 1 470 ? 23.397 -2.907 13.228 1.00 82.25 470 SER A O 1
ATOM 3731 N N . ALA A 1 471 ? 21.837 -1.651 12.202 1.00 81.25 471 ALA A N 1
ATOM 3732 C CA . ALA A 1 471 ? 22.164 -0.367 12.837 1.00 81.25 471 ALA A CA 1
ATOM 3733 C C . ALA A 1 471 ? 21.412 -0.096 14.163 1.00 81.25 471 ALA A C 1
ATOM 3735 O O . ALA A 1 471 ? 21.544 0.985 14.739 1.00 81.25 471 ALA A O 1
ATOM 3736 N N . GLU A 1 472 ? 20.607 -1.044 14.645 1.00 85.00 472 GLU A N 1
ATOM 3737 C CA . GLU A 1 472 ? 19.741 -0.895 15.818 1.00 85.00 472 GLU A CA 1
ATOM 3738 C C . GLU A 1 472 ? 20.306 -1.673 17.014 1.00 85.00 472 GLU A C 1
ATOM 3740 O O . GLU A 1 472 ? 21.033 -2.661 16.877 1.00 85.00 472 GLU A O 1
ATOM 3745 N N . THR A 1 473 ? 20.014 -1.200 18.225 1.00 79.06 473 THR A N 1
ATOM 3746 C CA . THR A 1 473 ? 20.491 -1.813 19.469 1.00 79.06 473 THR A CA 1
ATOM 3747 C C . THR A 1 473 ? 19.384 -1.827 20.516 1.00 79.06 473 THR A C 1
ATOM 3749 O O . THR A 1 473 ? 18.394 -1.108 20.409 1.00 79.06 473 THR A O 1
ATOM 3752 N N . LEU A 1 474 ? 19.554 -2.668 21.537 1.00 74.12 474 LEU A N 1
ATOM 3753 C CA . LEU A 1 474 ? 18.603 -2.791 22.639 1.00 74.12 474 LEU A CA 1
ATOM 3754 C C . LEU A 1 474 ? 18.540 -1.539 23.538 1.00 74.12 474 LEU A C 1
ATOM 3756 O O . LEU A 1 474 ? 17.522 -1.320 24.184 1.00 74.12 474 LEU A O 1
ATOM 3760 N N . GLY A 1 475 ? 19.599 -0.724 23.585 1.00 69.62 475 GLY A N 1
ATOM 3761 C CA . GLY A 1 475 ? 19.802 0.268 24.647 1.00 69.62 475 GLY A CA 1
ATOM 3762 C C . GLY A 1 475 ? 20.453 -0.341 25.898 1.00 69.62 475 GLY A C 1
ATOM 3763 O O . GLY A 1 475 ? 20.922 -1.479 25.868 1.00 69.62 475 GLY A O 1
ATOM 3764 N N . SER A 1 476 ? 20.526 0.431 26.986 1.00 59.91 476 SER A N 1
ATOM 3765 C CA . SER A 1 476 ? 21.249 0.063 28.217 1.00 59.91 476 SER A CA 1
ATOM 3766 C C . SER A 1 476 ? 20.453 -0.791 29.213 1.00 59.91 476 SER A C 1
ATOM 3768 O O . SER A 1 476 ? 21.060 -1.475 30.032 1.00 59.91 476 SER A O 1
ATOM 3770 N N . ASP A 1 477 ? 19.118 -0.781 29.147 1.00 56.88 477 ASP A N 1
ATOM 3771 C CA . ASP A 1 477 ? 18.244 -1.180 30.267 1.00 56.88 477 ASP A CA 1
ATOM 3772 C C . ASP A 1 477 ? 17.392 -2.431 29.947 1.00 56.88 477 ASP A C 1
ATOM 3774 O O . ASP A 1 477 ? 16.223 -2.522 30.325 1.00 56.88 477 ASP A O 1
ATOM 3778 N N . ASN A 1 478 ? 17.947 -3.396 29.205 1.00 63.56 478 ASN A N 1
ATOM 3779 C CA . ASN A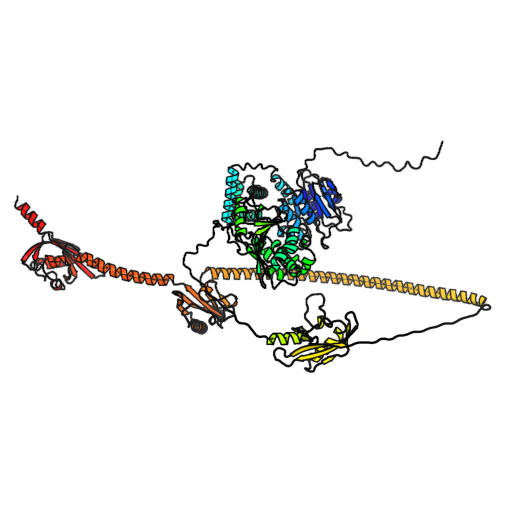 1 478 ? 17.174 -4.478 28.575 1.00 63.56 478 ASN A CA 1
ATOM 3780 C C . ASN A 1 478 ? 17.309 -5.851 29.262 1.00 63.56 478 ASN A C 1
ATOM 3782 O O . ASN A 1 478 ? 17.521 -6.871 28.609 1.00 63.56 478 ASN A O 1
ATOM 3786 N N . GLU A 1 479 ? 17.088 -5.889 30.578 1.00 67.50 479 GLU A N 1
ATOM 3787 C CA . GLU A 1 479 ? 17.064 -7.115 31.406 1.00 67.50 479 GLU A CA 1
ATOM 3788 C C . GLU A 1 479 ? 16.093 -8.206 30.897 1.00 67.50 479 GLU A C 1
ATOM 3790 O O . GLU A 1 479 ? 16.263 -9.393 31.177 1.00 67.50 479 GLU A O 1
ATOM 3795 N N . GLY A 1 480 ? 15.071 -7.821 30.126 1.00 79.12 480 GLY A N 1
ATOM 3796 C CA . GLY A 1 480 ? 14.061 -8.728 29.579 1.00 79.12 480 GLY A CA 1
ATOM 3797 C C . GLY A 1 480 ? 14.481 -9.553 28.349 1.00 79.12 480 GLY A C 1
ATOM 3798 O O . GLY A 1 480 ? 13.664 -10.358 27.887 1.00 79.12 480 GLY A O 1
ATOM 3799 N N . PHE A 1 481 ? 15.690 -9.373 27.797 1.00 88.00 481 PHE A N 1
ATOM 3800 C CA . PHE A 1 481 ? 16.131 -10.022 26.550 1.00 88.00 481 PHE A CA 1
ATOM 3801 C C . PHE A 1 481 ? 17.508 -10.705 26.649 1.00 88.00 481 PHE A C 1
ATOM 3803 O O . PHE A 1 481 ? 18.507 -10.099 27.019 1.00 88.00 481 PHE A O 1
ATOM 3810 N N . GLU A 1 482 ? 17.562 -11.967 26.224 1.00 89.62 482 GLU A N 1
ATOM 3811 C CA . GLU A 1 482 ? 18.777 -12.748 25.970 1.00 89.62 482 GLU A CA 1
ATOM 3812 C C . GLU A 1 482 ? 19.310 -12.436 24.556 1.00 89.62 482 GLU A C 1
ATOM 3814 O O . GLU A 1 482 ? 18.534 -12.323 23.603 1.00 89.62 482 GLU A O 1
ATOM 3819 N N . VAL A 1 483 ? 20.630 -12.301 24.392 1.00 89.88 483 VAL A N 1
ATOM 3820 C CA . VAL A 1 483 ? 21.261 -12.022 23.089 1.00 89.88 483 VAL A CA 1
ATOM 3821 C C . VAL A 1 483 ? 21.695 -13.332 22.432 1.00 89.88 483 VAL A C 1
ATOM 3823 O O . VAL A 1 483 ? 22.617 -13.980 22.917 1.00 89.88 483 VAL A O 1
ATOM 3826 N N . LEU A 1 484 ? 21.065 -13.704 21.311 1.00 87.75 484 LEU A N 1
ATOM 3827 C CA . LEU A 1 484 ? 21.445 -14.895 20.538 1.00 87.75 484 LEU A CA 1
ATOM 3828 C C . LEU A 1 484 ? 22.554 -14.595 19.525 1.00 87.75 484 LEU A C 1
ATOM 3830 O O . LEU A 1 484 ? 23.444 -15.416 19.316 1.00 87.75 484 LEU A O 1
ATOM 3834 N N . ASP A 1 485 ? 22.503 -13.423 18.887 1.00 88.06 485 ASP A N 1
ATOM 3835 C CA . ASP A 1 485 ? 23.539 -12.962 17.965 1.00 88.06 485 ASP A CA 1
ATOM 3836 C C . ASP A 1 485 ? 23.609 -11.425 17.956 1.00 88.06 485 ASP A C 1
ATOM 3838 O O . ASP A 1 485 ? 22.730 -10.742 17.426 1.00 88.06 485 ASP A O 1
ATOM 3842 N N . ASN A 1 486 ? 24.670 -10.857 18.541 1.00 86.69 486 ASN A N 1
ATOM 3843 C CA . ASN A 1 486 ? 24.863 -9.402 18.598 1.00 86.69 486 ASN A CA 1
ATOM 3844 C C . ASN A 1 486 ? 25.313 -8.798 17.251 1.00 86.69 486 ASN A C 1
ATOM 3846 O O . ASN A 1 486 ? 25.206 -7.585 17.063 1.00 86.69 486 ASN A O 1
ATOM 3850 N N . LYS A 1 487 ? 25.821 -9.601 16.306 1.00 88.12 487 LYS A N 1
ATOM 3851 C CA . LYS A 1 487 ? 26.203 -9.116 14.971 1.00 88.12 487 LYS A CA 1
ATOM 3852 C C . LYS A 1 487 ? 24.979 -9.046 14.058 1.00 88.12 487 LYS A C 1
ATOM 3854 O O . LYS A 1 487 ? 24.814 -8.062 13.348 1.00 88.12 487 LYS A O 1
ATOM 3859 N N . LEU A 1 488 ? 24.120 -10.063 14.119 1.00 89.31 488 LEU A N 1
ATOM 3860 C CA . LEU A 1 488 ? 22.883 -10.167 13.336 1.00 89.31 488 LEU A CA 1
ATOM 3861 C C . LEU A 1 488 ? 21.653 -9.557 14.036 1.00 89.31 488 LEU A C 1
ATOM 3863 O O . LEU A 1 488 ? 20.560 -9.611 13.484 1.00 89.31 488 LEU A O 1
ATOM 3867 N N . LYS A 1 489 ? 21.831 -8.985 15.236 1.00 92.44 489 LYS A N 1
ATOM 3868 C CA . LYS A 1 489 ? 20.786 -8.337 16.054 1.00 92.44 489 LYS A CA 1
ATOM 3869 C C . LYS A 1 489 ? 19.568 -9.235 16.298 1.00 92.44 489 LYS A C 1
ATOM 3871 O O . LYS A 1 489 ? 18.420 -8.805 16.184 1.00 92.44 489 LYS A O 1
ATOM 3876 N N . ILE A 1 490 ? 19.849 -10.484 16.677 1.00 93.25 490 ILE A N 1
ATOM 3877 C CA . ILE A 1 490 ? 18.837 -11.478 17.041 1.00 93.25 490 ILE A CA 1
ATOM 3878 C C . ILE A 1 490 ? 18.855 -11.704 18.554 1.00 93.25 490 ILE A C 1
ATOM 3880 O O . ILE A 1 490 ? 19.895 -11.981 19.160 1.00 93.25 490 ILE A O 1
ATOM 3884 N N . PHE A 1 491 ? 17.674 -11.606 19.153 1.00 93.00 491 PHE A N 1
ATOM 3885 C CA . PHE A 1 491 ? 17.435 -11.646 20.589 1.00 93.00 491 PHE A CA 1
ATOM 3886 C C . PHE A 1 491 ? 16.291 -12.609 20.911 1.00 93.00 491 PHE A C 1
ATOM 3888 O O . PHE A 1 491 ? 15.516 -13.004 20.040 1.00 93.00 491 PHE A O 1
ATOM 3895 N N . LYS A 1 492 ? 16.164 -12.976 22.181 1.00 92.44 492 LYS A N 1
ATOM 3896 C CA . LYS A 1 492 ? 15.162 -13.917 22.682 1.00 92.44 492 LYS A CA 1
ATOM 3897 C C . LYS A 1 492 ? 14.575 -13.384 23.980 1.00 92.44 492 LYS A C 1
ATOM 3899 O O . LYS A 1 492 ? 15.310 -12.891 24.833 1.00 92.44 492 LYS A O 1
ATOM 3904 N N . ARG A 1 493 ? 13.252 -13.433 24.147 1.00 90.31 493 ARG A N 1
ATOM 3905 C CA . ARG A 1 493 ? 12.614 -12.977 25.390 1.00 90.31 493 ARG A CA 1
ATOM 3906 C C . ARG A 1 493 ? 13.051 -13.883 26.541 1.00 90.31 493 ARG A C 1
ATOM 3908 O O . ARG A 1 493 ? 12.905 -15.103 26.445 1.00 90.31 493 ARG A O 1
ATOM 3915 N N . SER A 1 494 ? 13.542 -13.287 27.627 1.00 85.50 494 SER A N 1
ATOM 3916 C CA . SER A 1 494 ? 13.949 -14.018 28.831 1.00 85.50 494 SER A CA 1
ATOM 3917 C C . SER A 1 494 ? 12.810 -14.883 29.388 1.00 85.50 494 SER A C 1
ATOM 3919 O O . SER A 1 494 ? 11.628 -14.557 29.250 1.00 85.50 494 SER A O 1
ATOM 3921 N N . LEU A 1 495 ? 13.172 -16.000 30.024 1.00 71.12 495 LEU A N 1
ATOM 3922 C CA . LEU A 1 495 ? 12.231 -16.887 30.717 1.00 71.12 495 LEU A CA 1
ATOM 3923 C C . LEU A 1 495 ? 11.869 -16.388 32.125 1.00 71.12 495 LEU A C 1
ATOM 3925 O O . LEU A 1 495 ? 10.924 -16.899 32.722 1.00 71.12 495 LEU A O 1
ATOM 3929 N N . ILE A 1 496 ? 12.606 -15.409 32.658 1.00 63.91 496 ILE A N 1
ATOM 3930 C CA . ILE A 1 496 ? 12.348 -14.835 33.981 1.00 63.91 496 ILE A CA 1
ATOM 3931 C C . ILE A 1 496 ? 11.097 -13.944 33.898 1.00 63.91 496 ILE A C 1
ATOM 3933 O O . ILE A 1 496 ? 11.099 -12.980 33.126 1.00 63.91 496 ILE A O 1
ATOM 3937 N N . PRO A 1 497 ? 10.041 -14.202 34.692 1.00 50.94 497 PRO A N 1
ATOM 3938 C CA . PRO A 1 497 ? 8.902 -13.303 34.777 1.00 50.94 497 PRO A CA 1
ATOM 3939 C C . PRO A 1 497 ? 9.289 -12.067 35.600 1.00 50.94 497 PRO A C 1
ATOM 3941 O O . PRO A 1 497 ? 9.114 -12.038 36.816 1.00 50.94 497 PRO A O 1
ATOM 3944 N N . GLN A 1 498 ? 9.812 -11.031 34.938 1.00 53.34 498 GLN A N 1
ATOM 3945 C CA . GLN A 1 498 ? 9.801 -9.693 35.528 1.00 53.34 498 GLN A CA 1
ATOM 3946 C C . GLN A 1 498 ? 8.349 -9.266 35.763 1.00 53.34 498 GLN A C 1
ATOM 3948 O O . GLN A 1 498 ? 7.486 -9.493 34.908 1.00 53.34 498 GLN A O 1
ATOM 3953 N N . GLU A 1 499 ? 8.081 -8.609 36.894 1.00 43.34 499 GLU A N 1
ATOM 3954 C CA . GLU A 1 499 ? 6.822 -7.895 37.079 1.00 43.34 499 GLU A CA 1
ATOM 3955 C C . GLU A 1 499 ? 6.702 -6.840 35.980 1.00 43.34 499 GLU A C 1
ATOM 3957 O O . GLU A 1 499 ? 7.445 -5.855 35.948 1.00 43.34 499 GLU A O 1
ATOM 3962 N N . SER A 1 500 ? 5.769 -7.050 35.052 1.00 47.16 500 SER A N 1
ATOM 3963 C CA . SER A 1 500 ? 5.479 -6.075 34.013 1.00 47.16 500 SER A CA 1
ATOM 3964 C C . SER A 1 500 ? 4.843 -4.851 34.664 1.00 47.16 500 SER A C 1
ATOM 3966 O O . SER A 1 500 ? 3.620 -4.793 34.815 1.00 47.16 500 SER A O 1
ATOM 3968 N N . ARG A 1 501 ? 5.674 -3.868 35.040 1.00 43.41 501 ARG A N 1
ATOM 3969 C CA . ARG A 1 501 ? 5.214 -2.504 35.309 1.00 43.41 501 ARG A CA 1
ATOM 3970 C C . ARG A 1 501 ? 4.324 -2.099 34.144 1.00 43.41 501 ARG A C 1
ATOM 3972 O O . ARG A 1 501 ? 4.787 -2.043 33.004 1.00 43.41 501 ARG A O 1
ATOM 3979 N N . LEU A 1 502 ? 3.050 -1.864 34.444 1.00 42.41 502 LEU A N 1
ATOM 3980 C CA . LEU A 1 502 ? 2.091 -1.337 33.489 1.00 42.41 502 LEU A CA 1
ATOM 3981 C C . LEU A 1 502 ? 2.552 0.077 33.136 1.00 42.41 502 LEU A C 1
ATOM 3983 O O . LEU A 1 502 ? 2.307 1.027 33.870 1.00 42.41 502 LEU A O 1
ATOM 3987 N N . LEU A 1 503 ? 3.306 0.184 32.045 1.00 47.50 503 LEU A N 1
ATOM 3988 C CA . LEU A 1 503 ? 3.546 1.447 31.371 1.00 47.50 503 LEU A CA 1
ATOM 3989 C C . LEU A 1 503 ? 2.199 1.935 30.846 1.00 47.50 503 LEU A C 1
ATOM 3991 O O . LEU A 1 503 ? 1.501 1.176 30.170 1.00 47.50 503 LEU A O 1
ATOM 3995 N N . ASP A 1 504 ? 1.863 3.190 31.137 1.00 41.44 504 ASP A N 1
ATOM 3996 C CA . ASP A 1 504 ? 0.660 3.854 30.636 1.00 41.44 504 ASP A CA 1
ATOM 3997 C C . ASP A 1 504 ? 0.759 4.084 29.119 1.00 41.44 504 ASP A C 1
ATOM 3999 O O . ASP A 1 504 ? 1.010 5.187 28.628 1.00 41.44 504 ASP A O 1
ATOM 4003 N N . PHE A 1 505 ? 0.560 3.013 28.352 1.00 47.66 505 PHE A N 1
ATOM 4004 C CA . PHE A 1 505 ? 0.162 3.119 26.958 1.00 47.66 505 PHE A CA 1
ATOM 4005 C C . PHE A 1 505 ? -1.258 3.706 26.929 1.00 47.66 505 PHE A C 1
ATOM 4007 O O . PHE A 1 505 ? -2.132 3.167 27.620 1.00 47.66 505 PHE A O 1
ATOM 4014 N N . PRO A 1 506 ? -1.510 4.786 26.158 1.00 36.06 506 PRO A N 1
ATOM 4015 C CA . PRO A 1 506 ? -2.787 5.502 26.129 1.00 36.06 506 PRO A CA 1
ATOM 4016 C C . PRO A 1 506 ? -3.860 4.668 25.418 1.00 36.06 506 PRO A C 1
ATOM 4018 O O . PRO A 1 506 ? -4.241 4.911 24.276 1.00 36.06 506 PRO A O 1
ATOM 4021 N N . SER A 1 507 ? -4.320 3.634 26.110 1.00 36.16 507 SER A N 1
ATOM 4022 C CA . SER A 1 507 ? -5.194 2.594 25.596 1.00 36.16 507 SER A CA 1
ATOM 4023 C C . SER A 1 507 ? -6.649 2.929 25.906 1.00 36.16 507 SER A C 1
ATOM 4025 O O . SER A 1 507 ? -7.027 3.177 27.049 1.00 36.16 507 SER A O 1
ATOM 4027 N N . SER A 1 508 ? -7.505 2.900 24.884 1.00 31.11 508 SER A N 1
ATOM 4028 C CA . SER A 1 508 ? -8.935 3.243 24.982 1.00 31.11 508 SER A CA 1
ATOM 4029 C C . SER A 1 508 ? -9.784 2.209 25.750 1.00 31.11 508 SER A C 1
ATOM 4031 O O . SER A 1 508 ? -11.005 2.180 25.622 1.00 31.11 508 SER A O 1
ATOM 4033 N N . PHE A 1 509 ? -9.155 1.344 26.550 1.00 32.25 509 PHE A N 1
ATOM 4034 C CA . PHE A 1 509 ? -9.761 0.200 27.230 1.00 32.25 509 PHE A CA 1
ATOM 4035 C C . PHE A 1 509 ? -10.239 0.541 28.649 1.00 32.25 509 PHE A C 1
ATOM 4037 O O . PHE A 1 509 ? -9.856 -0.093 29.632 1.00 32.25 509 PHE A O 1
ATOM 4044 N N . SER A 1 510 ? -11.154 1.508 28.757 1.00 25.38 510 SER A N 1
ATOM 4045 C CA . SER A 1 510 ? -11.987 1.640 29.960 1.00 25.38 510 SER A CA 1
ATOM 4046 C C . SER A 1 510 ? -13.047 0.534 29.996 1.00 25.38 510 SER A C 1
ATOM 4048 O O . SER A 1 510 ? -14.195 0.750 29.618 1.00 25.38 510 SER A O 1
ATOM 4050 N N . ILE A 1 511 ? -12.670 -0.658 30.469 1.00 33.16 511 ILE A N 1
ATOM 4051 C CA . ILE A 1 511 ? -13.636 -1.684 30.884 1.00 33.16 511 ILE A CA 1
ATOM 4052 C C . ILE A 1 511 ? -13.965 -1.449 32.359 1.00 33.16 511 ILE A C 1
ATOM 4054 O O . ILE A 1 511 ? -13.127 -1.626 33.243 1.00 33.16 511 ILE A O 1
ATOM 4058 N N . THR A 1 512 ? -15.199 -1.029 32.625 1.00 30.44 512 THR A N 1
ATOM 4059 C CA . THR A 1 512 ? -15.704 -0.768 33.973 1.00 30.44 512 THR A CA 1
ATOM 4060 C C . THR A 1 512 ? -15.891 -2.056 34.784 1.00 30.44 512 THR A C 1
ATOM 4062 O O . THR A 1 512 ? -16.309 -3.097 34.283 1.00 30.44 512 THR A O 1
ATOM 4065 N N . ASN A 1 513 ? -15.572 -1.966 36.077 1.00 31.33 513 ASN A N 1
ATOM 4066 C CA . ASN A 1 513 ? -15.599 -3.052 37.063 1.00 31.33 513 ASN A CA 1
ATOM 4067 C C . ASN A 1 513 ? -16.868 -3.937 37.042 1.00 31.33 513 ASN A C 1
ATOM 4069 O O . ASN A 1 513 ? -17.961 -3.398 37.226 1.00 31.33 513 ASN A O 1
ATOM 4073 N N . LYS A 1 514 ? -16.706 -5.277 37.099 1.00 32.09 514 LYS A N 1
ATOM 4074 C CA . LYS A 1 514 ? -16.981 -6.085 38.324 1.00 32.09 514 LYS A CA 1
ATOM 4075 C C . LYS A 1 514 ? -16.769 -7.616 38.188 1.00 32.09 514 LYS A C 1
ATOM 4077 O O . LYS A 1 514 ? -17.023 -8.208 37.151 1.00 32.09 514 LYS A O 1
ATOM 4082 N N . THR A 1 515 ? -16.397 -8.219 39.328 1.00 29.73 515 THR A N 1
ATOM 4083 C CA . THR A 1 515 ? -16.652 -9.609 39.809 1.00 29.73 515 THR A CA 1
ATOM 4084 C C . THR A 1 515 ? -16.156 -10.864 39.049 1.00 29.73 515 THR A C 1
ATOM 4086 O O . THR A 1 515 ? -16.567 -11.168 37.938 1.00 29.73 515 THR A O 1
ATOM 4089 N N . LYS A 1 516 ? -15.375 -11.682 39.783 1.00 34.62 516 LYS A N 1
ATOM 4090 C CA . LYS A 1 516 ? -15.217 -13.162 39.684 1.00 34.62 516 LYS A CA 1
ATOM 4091 C C . LYS A 1 516 ? -16.536 -13.889 40.103 1.00 34.62 516 LYS A C 1
ATOM 4093 O O . LYS A 1 516 ? -17.342 -13.191 40.720 1.00 34.62 516 LYS A O 1
ATOM 4098 N N . PRO A 1 517 ? -16.759 -15.226 39.903 1.00 40.25 517 PRO A N 1
ATOM 4099 C CA . PRO A 1 517 ? -15.742 -16.296 39.778 1.00 40.25 517 PRO A CA 1
ATOM 4100 C C . PRO A 1 517 ? -15.980 -17.506 38.815 1.00 40.25 517 PRO A C 1
ATOM 4102 O O . PRO A 1 517 ? -17.083 -17.784 38.368 1.00 40.25 517 PRO A O 1
ATOM 4105 N N . GLU A 1 518 ? -14.895 -18.286 38.658 1.00 30.06 518 GLU A N 1
ATOM 4106 C CA . GLU A 1 518 ? -14.799 -19.754 38.425 1.00 30.06 518 GLU A CA 1
ATOM 4107 C C . GLU A 1 518 ? -15.200 -20.443 37.092 1.00 30.06 518 GLU A C 1
ATOM 4109 O O . GLU A 1 518 ? -15.732 -19.850 36.161 1.00 30.06 518 GLU A O 1
ATOM 4114 N N . MET A 1 519 ? -14.755 -21.708 36.962 1.00 43.81 519 MET A N 1
ATOM 4115 C CA . MET A 1 519 ? -14.584 -22.489 35.719 1.00 43.81 519 MET A CA 1
ATOM 4116 C C . MET A 1 519 ? -15.560 -23.673 35.575 1.00 43.81 519 MET A C 1
ATOM 4118 O O . MET A 1 519 ? -15.902 -24.299 36.578 1.00 43.81 519 MET A O 1
ATOM 4122 N N . LYS A 1 520 ? -15.818 -24.111 34.323 1.00 29.11 520 LYS A N 1
ATOM 4123 C CA . LYS A 1 520 ? -15.854 -25.541 33.904 1.00 29.11 520 LYS A CA 1
ATOM 4124 C C . LYS A 1 520 ? -15.907 -25.740 32.369 1.00 29.11 520 LYS A C 1
ATOM 4126 O O . LYS A 1 520 ? -16.383 -24.878 31.642 1.00 29.11 520 LYS A O 1
ATOM 4131 N N . GLN A 1 521 ? -15.417 -26.898 31.910 1.00 40.44 521 GLN A N 1
ATOM 4132 C CA . GLN A 1 521 ? -15.492 -27.508 30.558 1.00 40.44 521 GLN A CA 1
ATOM 4133 C C . GLN A 1 521 ? -15.596 -29.046 30.754 1.00 40.44 521 GLN A C 1
ATOM 4135 O O . GLN A 1 521 ? -15.169 -29.494 31.825 1.00 40.44 521 GLN A O 1
ATOM 4140 N N . PRO A 1 522 ? -16.208 -29.858 29.850 1.00 41.69 522 PRO A N 1
ATOM 4141 C CA . PRO A 1 522 ? -15.657 -30.284 28.534 1.00 41.69 522 PRO A CA 1
ATOM 4142 C C . PRO A 1 522 ? -16.771 -30.358 27.432 1.00 41.69 522 PRO A C 1
ATOM 4144 O O . PRO A 1 522 ? -17.749 -29.635 27.576 1.00 41.69 522 PRO A O 1
ATOM 4147 N N . GLN A 1 523 ? -16.766 -31.096 26.297 1.00 39.03 523 GLN A N 1
ATOM 4148 C CA . GLN A 1 523 ? -15.878 -32.111 25.673 1.00 39.03 523 GLN A CA 1
ATOM 4149 C C . GLN A 1 523 ? -15.999 -32.082 24.109 1.00 39.03 523 GLN A C 1
ATOM 4151 O O . GLN A 1 523 ? -16.254 -31.026 23.536 1.00 39.03 523 GLN A O 1
ATOM 4156 N N . LYS A 1 524 ? -15.807 -33.220 23.407 1.00 43.22 524 LYS A N 1
ATOM 4157 C CA . LYS A 1 524 ? -15.954 -33.454 21.946 1.00 43.22 524 LYS A CA 1
ATOM 4158 C C . LYS A 1 524 ? -16.375 -34.914 21.648 1.00 43.22 524 LYS A C 1
ATOM 4160 O O . LYS A 1 524 ? -16.280 -35.755 22.539 1.00 43.22 524 LYS A O 1
ATOM 4165 N N . VAL A 1 525 ? -16.778 -35.205 20.401 1.00 37.41 525 VAL A N 1
ATOM 4166 C CA . VAL A 1 525 ? -17.145 -36.539 19.848 1.00 37.41 525 VAL A CA 1
ATOM 4167 C C . VAL A 1 525 ? -16.316 -36.834 18.567 1.00 37.41 525 VAL A C 1
ATOM 4169 O O . VAL A 1 525 ? -15.621 -35.936 18.088 1.00 37.41 525 VAL A O 1
ATOM 4172 N N . VAL A 1 526 ? -16.317 -38.080 18.061 1.00 43.12 526 VAL A N 1
ATOM 4173 C CA . VAL A 1 526 ? -15.418 -38.633 17.011 1.00 43.12 526 VAL A CA 1
ATOM 4174 C C . VAL A 1 526 ? -16.208 -39.451 15.961 1.00 43.12 526 VAL A C 1
ATOM 4176 O O . VAL A 1 526 ? -17.273 -39.970 16.286 1.00 43.12 526 VAL A O 1
ATOM 4179 N N . GLU A 1 527 ? -15.690 -39.581 14.728 1.00 41.91 527 GLU A N 1
ATOM 4180 C CA . GLU A 1 527 ? -16.316 -40.292 13.587 1.00 41.91 527 GLU A CA 1
ATOM 4181 C C . GLU A 1 527 ? -15.640 -41.639 13.204 1.00 41.91 527 GLU A C 1
ATOM 4183 O O . GLU A 1 527 ? -14.751 -42.128 13.901 1.00 41.91 527 GLU A O 1
ATOM 4188 N N . ASN A 1 528 ? -16.131 -42.289 12.137 1.00 48.22 528 ASN A N 1
ATOM 4189 C CA . ASN A 1 528 ? -16.057 -43.740 11.896 1.00 48.22 528 ASN A CA 1
ATOM 4190 C C . ASN A 1 528 ? -14.962 -44.192 10.889 1.00 48.22 528 ASN A C 1
ATOM 4192 O O . ASN A 1 528 ? -14.504 -43.423 10.052 1.00 48.22 528 ASN A O 1
ATOM 4196 N N . ILE A 1 529 ? -14.566 -45.469 10.959 1.00 55.78 529 ILE A N 1
ATOM 4197 C CA . ILE A 1 529 ? -13.369 -46.058 10.317 1.00 55.78 529 ILE A CA 1
ATOM 4198 C C . ILE A 1 529 ? -13.598 -46.525 8.868 1.00 55.78 529 ILE A C 1
ATOM 4200 O O . ILE A 1 529 ? -12.661 -46.549 8.072 1.00 55.78 529 ILE A O 1
ATOM 4204 N N . GLN A 1 530 ? -14.821 -46.930 8.520 1.00 51.56 530 GLN A N 1
ATOM 4205 C CA . GLN A 1 530 ? -15.097 -47.729 7.315 1.00 51.56 530 GLN A CA 1
ATOM 4206 C C . GLN A 1 530 ? -14.690 -47.029 6.000 1.00 51.56 530 GLN A C 1
ATOM 4208 O O . GLN A 1 530 ? -14.171 -47.673 5.093 1.00 51.56 530 GLN A O 1
ATOM 4213 N N . THR A 1 531 ? -14.815 -45.701 5.944 1.00 57.81 531 THR A N 1
ATOM 4214 C CA . THR A 1 531 ? -14.449 -44.854 4.796 1.00 57.81 531 THR A CA 1
ATOM 4215 C C . THR A 1 531 ? -12.948 -44.814 4.484 1.00 57.81 531 THR A C 1
ATOM 4217 O O . THR A 1 531 ? -12.585 -44.542 3.340 1.00 57.81 531 THR A O 1
ATOM 4220 N N . LEU A 1 532 ? -12.063 -45.103 5.450 1.00 54.34 532 LEU A N 1
ATOM 4221 C CA . LEU A 1 532 ? -10.615 -45.164 5.197 1.00 54.34 532 LEU A CA 1
ATOM 4222 C C . LEU A 1 532 ? -10.206 -46.430 4.429 1.00 54.34 532 LEU A C 1
ATOM 4224 O O . LEU A 1 532 ? -9.206 -46.405 3.715 1.00 54.34 532 LEU A O 1
ATOM 4228 N N . ALA A 1 533 ? -10.947 -47.534 4.568 1.00 57.09 533 ALA A N 1
ATOM 4229 C CA . ALA A 1 533 ? -10.586 -48.806 3.940 1.00 57.09 533 ALA A CA 1
ATOM 4230 C C . ALA A 1 533 ? -10.772 -48.761 2.413 1.00 57.09 533 ALA A C 1
ATOM 4232 O O . ALA A 1 533 ? -9.862 -49.122 1.662 1.00 57.09 533 ALA A O 1
ATOM 4233 N N . ASP A 1 534 ? -11.917 -48.246 1.958 1.00 58.16 534 ASP A N 1
ATOM 4234 C CA . ASP A 1 534 ? -12.267 -48.182 0.534 1.00 58.16 534 ASP A CA 1
ATOM 4235 C C . ASP A 1 534 ? -11.315 -47.263 -0.255 1.00 58.16 534 ASP A C 1
ATOM 4237 O O . ASP A 1 534 ? -10.926 -47.579 -1.383 1.00 58.16 534 ASP A O 1
ATOM 4241 N N . GLN A 1 535 ? -10.854 -46.162 0.357 1.00 59.34 535 GLN A N 1
ATOM 4242 C CA . GLN A 1 535 ? -9.870 -45.259 -0.253 1.00 59.34 535 GLN A CA 1
ATOM 4243 C C . GLN A 1 535 ? -8.524 -45.942 -0.547 1.00 59.34 535 GLN A C 1
ATOM 4245 O O . GLN A 1 535 ? -7.892 -45.628 -1.557 1.00 59.34 535 GLN A O 1
ATOM 4250 N N . ILE A 1 536 ? -8.080 -46.878 0.299 1.00 61.34 536 ILE A N 1
ATOM 4251 C CA . ILE A 1 536 ? -6.778 -47.549 0.142 1.00 61.34 536 ILE A CA 1
ATOM 4252 C C . ILE A 1 536 ? -6.822 -48.569 -1.004 1.00 61.34 536 ILE A C 1
ATOM 4254 O O . ILE A 1 536 ? -5.901 -48.615 -1.823 1.00 61.34 536 ILE A O 1
ATOM 4258 N N . LEU A 1 537 ? -7.904 -49.350 -1.111 1.00 61.00 537 LEU A N 1
ATOM 4259 C CA . LEU A 1 537 ? -8.065 -50.347 -2.177 1.00 61.00 537 LEU A CA 1
ATOM 4260 C C . LEU A 1 537 ? -8.133 -49.698 -3.568 1.00 61.00 537 LEU A C 1
ATOM 4262 O O . LEU A 1 537 ? -7.470 -50.166 -4.498 1.00 61.00 537 LEU A O 1
ATOM 4266 N N . LEU A 1 538 ? -8.863 -48.583 -3.694 1.00 63.25 538 LEU A N 1
ATOM 4267 C CA . LEU A 1 538 ? -8.971 -47.826 -4.945 1.00 63.25 538 LEU A CA 1
ATOM 4268 C C . LEU A 1 538 ? -7.617 -47.295 -5.445 1.00 63.25 538 LEU A C 1
ATOM 4270 O O . LEU A 1 538 ? -7.403 -47.241 -6.656 1.00 63.25 538 LEU A O 1
ATOM 4274 N N . GLN A 1 539 ? -6.693 -46.935 -4.545 1.00 58.47 539 GLN A N 1
ATOM 4275 C CA . GLN A 1 539 ? -5.383 -46.382 -4.913 1.00 58.47 539 GLN A CA 1
ATOM 4276 C C . GLN A 1 539 ? -4.354 -47.422 -5.384 1.00 58.47 539 GLN A C 1
ATOM 4278 O O . GLN A 1 539 ? -3.430 -47.049 -6.107 1.00 58.47 539 GLN A O 1
ATOM 4283 N N . GLN A 1 540 ? -4.464 -48.691 -4.970 1.00 55.38 540 GLN A N 1
ATOM 4284 C CA . GLN A 1 540 ? -3.404 -49.687 -5.204 1.00 55.38 540 GLN A CA 1
ATOM 4285 C C . GLN A 1 540 ? -3.683 -50.686 -6.335 1.00 55.38 540 GLN A C 1
ATOM 4287 O O . GLN A 1 540 ? -2.728 -51.158 -6.950 1.00 55.38 540 GLN A O 1
ATOM 4292 N N . PHE A 1 541 ? -4.949 -51.012 -6.623 1.00 60.22 541 PHE A N 1
ATOM 4293 C CA . PHE A 1 541 ? -5.298 -52.157 -7.485 1.00 60.22 541 PHE A CA 1
ATOM 4294 C C . PHE A 1 541 ? -6.160 -51.815 -8.714 1.00 60.22 541 PHE A C 1
ATOM 4296 O O . PHE A 1 541 ? -6.646 -52.719 -9.393 1.00 60.22 541 PHE A O 1
ATOM 4303 N N . THR A 1 542 ? -6.351 -50.531 -9.033 1.00 62.19 542 THR A N 1
ATOM 4304 C CA . THR A 1 542 ? -7.130 -50.092 -10.205 1.00 62.19 542 THR A CA 1
ATOM 4305 C C . THR A 1 542 ? -6.235 -49.811 -11.428 1.00 62.19 542 THR A C 1
ATOM 4307 O O . THR A 1 542 ? -5.152 -49.234 -11.279 1.00 62.19 542 THR A O 1
ATOM 4310 N N . PRO A 1 543 ? -6.638 -50.212 -12.654 1.00 70.69 543 PRO A N 1
ATOM 4311 C CA . PRO A 1 543 ? -5.929 -49.835 -13.876 1.00 70.69 543 PRO A CA 1
ATOM 4312 C C . PRO A 1 543 ? -6.087 -48.334 -14.152 1.00 70.69 543 PRO A C 1
ATOM 4314 O O . PRO A 1 543 ? -7.049 -47.708 -13.712 1.00 70.69 543 PRO A O 1
ATOM 4317 N N . ALA A 1 544 ? -5.153 -47.750 -14.907 1.00 80.06 544 ALA A N 1
ATOM 4318 C CA . ALA A 1 544 ? -5.209 -46.328 -15.235 1.00 80.06 544 ALA A CA 1
ATOM 4319 C C . ALA A 1 544 ? -6.450 -46.018 -16.090 1.00 80.06 544 ALA A C 1
ATOM 4321 O O . ALA A 1 544 ? -6.637 -46.606 -17.161 1.00 80.06 544 ALA A O 1
ATOM 4322 N N . SER A 1 545 ? -7.275 -45.082 -15.623 1.00 84.44 545 SER A N 1
ATOM 4323 C CA . SER A 1 545 ? -8.555 -44.745 -16.239 1.00 84.44 545 SER A CA 1
ATOM 4324 C C . SER A 1 545 ? -8.890 -43.258 -16.157 1.00 84.44 545 SER A C 1
ATOM 4326 O O . SER A 1 545 ? -8.422 -42.541 -15.271 1.00 84.44 545 SER A O 1
ATOM 4328 N N . VAL A 1 546 ? -9.711 -42.790 -17.096 1.00 86.50 546 VAL A N 1
ATOM 4329 C CA . VAL A 1 546 ? -10.108 -41.382 -17.235 1.00 86.50 546 VAL A CA 1
ATOM 4330 C C . VAL A 1 546 ? -11.591 -41.298 -17.573 1.00 86.50 546 VAL A C 1
ATOM 4332 O O . VAL A 1 546 ? -12.049 -41.986 -18.484 1.00 86.50 546 VAL A O 1
ATOM 4335 N N . LEU A 1 547 ? -12.327 -40.451 -16.854 1.00 85.69 547 LEU A N 1
ATOM 4336 C CA . LEU A 1 547 ? -13.720 -40.113 -17.137 1.00 85.69 547 LEU A CA 1
ATOM 4337 C C . LEU A 1 547 ? -13.772 -38.757 -17.848 1.00 85.69 547 LEU A C 1
ATOM 4339 O O . LEU A 1 547 ? -13.221 -37.772 -17.344 1.00 85.69 547 LEU A O 1
ATOM 4343 N N . VAL A 1 548 ? -1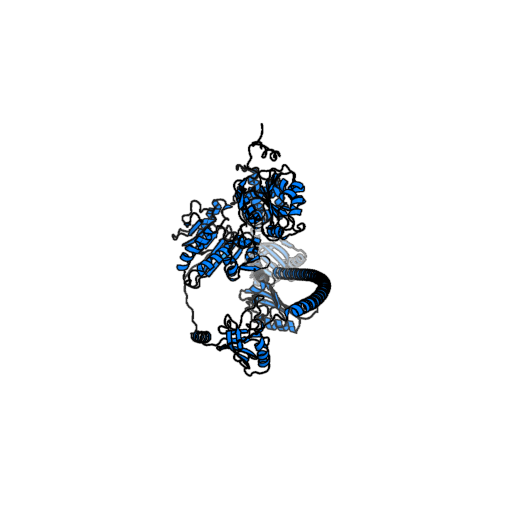4.438 -38.706 -18.999 1.00 86.69 548 VAL A N 1
ATOM 4344 C CA . VAL A 1 548 ? -14.560 -37.505 -19.835 1.00 86.69 548 VAL A CA 1
ATOM 4345 C C . VAL A 1 548 ? -16.014 -37.202 -20.192 1.00 86.69 548 VAL A C 1
ATOM 4347 O O . VAL A 1 548 ? -16.864 -38.097 -20.214 1.00 86.69 548 VAL A O 1
ATOM 4350 N N . ASN A 1 549 ? -16.303 -35.937 -20.501 1.00 83.06 549 ASN A N 1
ATOM 4351 C CA . ASN A 1 549 ? -17.576 -35.554 -21.113 1.00 83.06 549 ASN A CA 1
ATOM 4352 C C . ASN A 1 549 ? -17.615 -35.929 -22.614 1.00 83.06 549 ASN A C 1
ATOM 4354 O O . ASN A 1 549 ? -16.623 -36.368 -23.197 1.00 83.06 549 ASN A O 1
ATOM 4358 N N . GLU A 1 550 ? -18.752 -35.700 -23.274 1.00 78.75 550 GLU A N 1
ATOM 4359 C CA . GLU A 1 550 ? -18.930 -36.004 -24.704 1.00 78.75 550 GLU A CA 1
ATOM 4360 C C . GLU A 1 550 ? -17.998 -35.212 -25.646 1.00 78.75 550 GLU A C 1
ATOM 4362 O O . GLU A 1 550 ? -17.770 -35.622 -26.784 1.00 78.75 550 GLU A O 1
ATOM 4367 N N . LYS A 1 551 ? -17.425 -34.095 -25.175 1.00 76.44 551 LYS A N 1
ATOM 4368 C CA . LYS A 1 551 ? -16.455 -33.256 -25.902 1.00 76.44 551 LYS A CA 1
ATOM 4369 C C . LYS A 1 551 ? -15.000 -33.703 -25.688 1.00 76.44 551 LYS A C 1
ATOM 4371 O O . LYS A 1 551 ? -14.093 -33.171 -26.329 1.00 76.44 551 LYS A O 1
ATOM 4376 N N . GLY A 1 552 ? -14.768 -34.686 -24.816 1.00 72.81 552 GLY A N 1
ATOM 4377 C CA . GLY A 1 552 ? -13.440 -35.172 -24.442 1.00 72.81 552 GLY A CA 1
ATOM 4378 C C . GLY A 1 552 ? -12.772 -34.401 -23.298 1.00 72.81 552 GLY A C 1
ATOM 4379 O O . GLY A 1 552 ? -11.613 -34.682 -22.994 1.00 72.81 552 GLY A O 1
ATOM 4380 N N . ASP A 1 553 ? -13.460 -33.458 -22.648 1.00 83.62 553 ASP A N 1
ATOM 4381 C CA . ASP A 1 553 ? -12.910 -32.739 -21.493 1.00 83.62 553 ASP A CA 1
ATOM 4382 C C . ASP A 1 553 ? -12.844 -33.677 -20.282 1.00 83.62 553 ASP A C 1
ATOM 4384 O O . ASP A 1 553 ? -13.799 -34.405 -19.990 1.00 83.62 553 ASP A O 1
ATOM 4388 N N . ILE A 1 554 ? -11.710 -33.677 -19.584 1.00 83.75 554 ILE A N 1
ATOM 4389 C CA . ILE A 1 554 ? -11.410 -34.615 -18.505 1.00 83.75 554 ILE A CA 1
ATOM 4390 C C . ILE A 1 554 ? -12.067 -34.152 -17.205 1.00 83.75 554 ILE A C 1
ATOM 4392 O O . ILE A 1 554 ? -11.697 -33.132 -16.630 1.00 83.75 554 ILE A O 1
ATOM 4396 N N . ILE A 1 555 ? -13.022 -34.950 -16.724 1.00 80.88 555 ILE A N 1
ATOM 4397 C CA . ILE A 1 555 ? -13.747 -34.721 -15.468 1.00 80.88 555 ILE A CA 1
ATOM 4398 C C . ILE A 1 555 ? -12.983 -35.346 -14.297 1.00 80.88 555 ILE A C 1
ATOM 4400 O O . ILE A 1 555 ? -12.893 -34.759 -13.220 1.00 80.88 555 ILE A O 1
ATOM 4404 N N . TYR A 1 556 ? -12.442 -36.554 -14.490 1.00 79.44 556 TYR A N 1
ATOM 4405 C CA . TYR A 1 556 ? -11.772 -37.305 -13.429 1.00 79.44 556 TYR A CA 1
ATOM 4406 C C . TYR A 1 556 ? -10.676 -38.225 -13.975 1.00 79.44 556 TYR A C 1
ATOM 4408 O O . TYR A 1 556 ? -10.806 -38.794 -15.059 1.00 79.44 556 TYR A O 1
ATOM 4416 N N . ILE A 1 557 ? -9.603 -38.400 -13.201 1.00 80.19 557 ILE A N 1
ATOM 4417 C CA . ILE A 1 557 ? -8.473 -39.290 -13.503 1.00 80.19 557 ILE A CA 1
ATOM 4418 C C . ILE A 1 557 ? -8.287 -40.245 -12.323 1.00 80.19 557 ILE A C 1
ATOM 4420 O O . ILE A 1 557 ? -8.346 -39.829 -11.167 1.00 80.19 557 ILE A O 1
ATOM 4424 N N . THR A 1 558 ? -8.032 -41.522 -12.600 1.00 74.19 558 THR A N 1
ATOM 4425 C CA . THR A 1 558 ? -7.753 -42.541 -11.579 1.00 74.19 558 THR A CA 1
ATOM 4426 C C . THR A 1 558 ? -6.554 -43.389 -12.005 1.00 74.19 558 THR A C 1
ATOM 4428 O O . THR A 1 558 ? -6.442 -43.798 -13.160 1.00 74.19 558 THR A O 1
ATOM 4431 N N . GLY A 1 559 ? -5.619 -43.631 -11.083 1.00 71.62 559 GLY A N 1
ATOM 4432 C CA . GLY A 1 559 ? -4.354 -44.307 -11.384 1.00 71.62 559 GLY A CA 1
ATOM 4433 C C . GLY A 1 559 ? -3.332 -43.431 -12.132 1.00 71.62 559 GLY A C 1
ATOM 4434 O O . GLY A 1 559 ? -3.472 -42.213 -12.243 1.00 71.62 559 GLY A O 1
ATOM 4435 N N . ARG A 1 560 ? -2.245 -44.048 -12.618 1.00 74.12 560 ARG A N 1
ATOM 4436 C CA . ARG A 1 560 ? -1.100 -43.348 -13.238 1.00 74.12 560 ARG A CA 1
ATOM 4437 C C . ARG A 1 560 ? -1.217 -43.297 -14.767 1.00 74.12 560 ARG A C 1
ATOM 4439 O O . ARG A 1 560 ? -0.723 -44.181 -15.460 1.00 74.12 560 ARG A O 1
ATOM 4446 N N . THR A 1 561 ? -1.822 -42.238 -15.298 1.00 76.94 561 THR A N 1
ATOM 4447 C CA . THR A 1 561 ? -2.070 -42.057 -16.746 1.00 76.94 561 THR A CA 1
ATOM 4448 C C . THR A 1 561 ? -0.888 -41.520 -17.561 1.00 76.94 561 THR A C 1
ATOM 4450 O O . THR A 1 561 ? -0.937 -41.579 -18.788 1.00 76.94 561 THR A O 1
ATOM 4453 N N . GLY A 1 562 ? 0.198 -41.059 -16.923 1.00 75.00 562 GLY A N 1
ATOM 4454 C CA . GLY A 1 562 ? 1.345 -40.402 -17.583 1.00 75.00 562 GLY A CA 1
ATOM 4455 C C . GLY A 1 562 ? 2.073 -41.215 -18.671 1.00 75.00 562 GLY A C 1
ATOM 4456 O O . GLY A 1 562 ? 2.819 -40.658 -19.478 1.00 75.00 562 GLY A O 1
ATOM 4457 N N . LYS A 1 563 ? 1.837 -42.535 -18.731 1.00 74.50 563 LYS A N 1
ATOM 4458 C CA . LYS A 1 563 ? 2.293 -43.408 -19.826 1.00 74.50 563 LYS A CA 1
ATOM 4459 C C . LYS A 1 563 ? 1.612 -43.131 -21.168 1.00 74.50 563 LYS A C 1
ATOM 4461 O O . LYS A 1 563 ? 2.202 -43.440 -22.196 1.00 74.50 563 LYS A O 1
ATOM 4466 N N . TYR A 1 564 ? 0.390 -42.603 -21.139 1.00 79.12 564 TYR A N 1
ATOM 4467 C CA . TYR A 1 564 ? -0.520 -42.484 -22.285 1.00 79.12 564 TYR A CA 1
ATOM 4468 C C . TYR A 1 564 ? -0.940 -41.030 -22.527 1.00 79.12 564 TYR A C 1
ATOM 4470 O O . TYR A 1 564 ? -1.198 -40.645 -23.667 1.00 79.12 564 TYR A O 1
ATOM 4478 N N . LEU A 1 565 ? -0.989 -40.234 -21.451 1.00 79.81 565 LEU A N 1
ATOM 4479 C CA . LEU A 1 565 ? -1.331 -38.816 -21.462 1.00 79.81 565 LEU A CA 1
ATOM 4480 C C . LEU A 1 565 ? -0.151 -37.947 -21.006 1.00 79.81 565 LEU A C 1
ATOM 4482 O O . LEU A 1 565 ? 0.585 -38.319 -20.093 1.00 79.81 565 LEU A O 1
ATOM 4486 N N . GLU A 1 566 ? -0.004 -36.778 -21.619 1.00 78.12 566 GLU A N 1
ATOM 4487 C CA . GLU A 1 566 ? 1.031 -35.780 -21.352 1.00 78.12 566 GLU A CA 1
ATOM 4488 C C . GLU A 1 566 ? 0.464 -34.371 -21.614 1.00 78.12 566 GLU A C 1
ATOM 4490 O O . GLU A 1 566 ? -0.174 -34.162 -22.646 1.00 78.12 566 GLU A O 1
ATOM 4495 N N . PRO A 1 567 ? 0.630 -33.394 -20.702 1.00 68.75 567 PRO A N 1
ATOM 4496 C CA . PRO A 1 567 ? 0.172 -32.030 -20.948 1.00 68.75 567 PRO A CA 1
ATOM 4497 C C . PRO A 1 567 ? 1.024 -31.358 -22.033 1.00 68.75 567 PRO A C 1
ATOM 4499 O O . PRO A 1 567 ? 2.250 -31.322 -21.942 1.00 68.75 567 PRO A O 1
ATOM 4502 N N . VAL A 1 568 ? 0.370 -30.783 -23.044 1.00 56.66 568 VAL A N 1
ATOM 4503 C CA . VAL A 1 568 ? 1.041 -29.974 -24.074 1.00 56.66 568 VAL A CA 1
ATOM 4504 C C . VAL A 1 568 ? 1.549 -28.671 -23.448 1.00 56.66 568 VAL A C 1
ATOM 4506 O O . VAL A 1 568 ? 0.828 -28.026 -22.686 1.00 56.66 568 VAL A O 1
ATOM 4509 N N . ALA A 1 569 ? 2.776 -28.267 -23.783 1.00 44.28 569 ALA A N 1
ATOM 4510 C CA . ALA A 1 569 ? 3.351 -27.007 -23.321 1.00 44.28 569 ALA A CA 1
ATOM 4511 C C . ALA A 1 569 ? 2.541 -25.805 -23.847 1.00 44.28 569 ALA A C 1
ATOM 4513 O O . ALA A 1 569 ? 2.450 -25.586 -25.054 1.00 44.28 569 ALA A O 1
ATOM 4514 N N . GLY A 1 570 ? 1.938 -25.033 -22.939 1.00 51.75 570 GLY A N 1
ATOM 4515 C CA . GLY A 1 570 ? 1.069 -23.901 -23.267 1.00 51.75 570 GLY A CA 1
ATOM 4516 C C . GLY A 1 570 ? -0.018 -23.679 -22.212 1.00 51.75 570 GLY A C 1
ATOM 4517 O O . GLY A 1 570 ? 0.134 -24.067 -21.053 1.00 51.75 570 GLY A O 1
ATOM 4518 N N . LYS A 1 571 ? -1.139 -23.060 -22.609 1.00 44.41 571 LYS A N 1
ATOM 4519 C CA . LYS A 1 571 ? -2.326 -22.925 -21.745 1.00 44.41 571 LYS A CA 1
ATOM 4520 C C . LYS A 1 571 ? -2.877 -24.316 -21.400 1.00 44.41 571 LYS A C 1
ATOM 4522 O O . LYS A 1 571 ? -3.086 -25.129 -22.296 1.00 44.41 571 LYS A O 1
ATOM 4527 N N . ALA A 1 572 ? -3.138 -24.569 -20.116 1.00 49.00 572 ALA A N 1
ATOM 4528 C CA . ALA A 1 572 ? -3.553 -25.877 -19.608 1.00 49.00 572 ALA A CA 1
ATOM 4529 C C . ALA A 1 572 ? -4.917 -26.326 -20.173 1.00 49.00 572 ALA A C 1
ATOM 4531 O O . ALA A 1 572 ? -5.974 -25.950 -19.665 1.00 49.00 572 ALA A O 1
ATOM 4532 N N . ASN A 1 573 ? -4.882 -27.142 -21.227 1.00 62.16 573 ASN A N 1
ATOM 4533 C CA . ASN A 1 573 ? -6.059 -27.687 -21.895 1.00 62.16 573 ASN A CA 1
ATOM 4534 C C . ASN A 1 573 ? -6.350 -29.110 -21.387 1.00 62.16 573 ASN A C 1
ATOM 4536 O O . ASN A 1 573 ? -5.722 -30.074 -21.824 1.00 62.16 573 ASN A O 1
ATOM 4540 N N . TRP A 1 574 ? -7.305 -29.234 -20.463 1.00 74.06 574 TRP A N 1
ATOM 4541 C CA . TRP A 1 574 ? -7.713 -30.496 -19.829 1.00 74.06 574 TRP A CA 1
ATOM 4542 C C . TRP A 1 574 ? -8.637 -31.346 -20.720 1.00 74.06 574 TRP A C 1
ATOM 4544 O O . TRP A 1 574 ? -9.655 -31.865 -20.268 1.00 74.06 574 TRP A O 1
ATOM 4554 N N . ASN A 1 575 ? -8.288 -31.492 -21.998 1.00 82.69 575 ASN A N 1
ATOM 4555 C CA . ASN A 1 575 ? -9.040 -32.275 -22.972 1.00 82.69 575 ASN A CA 1
ATOM 4556 C C . ASN A 1 575 ? -8.205 -33.462 -23.480 1.00 82.69 575 ASN A C 1
ATOM 4558 O O . ASN A 1 575 ? -7.023 -33.326 -23.811 1.00 82.69 575 ASN A O 1
ATOM 4562 N N . ILE A 1 576 ? -8.836 -34.636 -23.557 1.00 81.50 576 ILE A N 1
ATOM 4563 C CA . ILE A 1 576 ? -8.195 -35.906 -23.904 1.00 81.50 576 ILE A CA 1
ATOM 4564 C C . ILE A 1 576 ? -7.473 -35.849 -25.256 1.00 81.50 576 ILE A C 1
ATOM 4566 O O . ILE A 1 576 ? -6.377 -36.387 -25.376 1.00 81.50 576 ILE A O 1
ATOM 4570 N N . TYR A 1 577 ? -8.022 -35.145 -26.253 1.00 79.81 577 TYR A N 1
ATOM 4571 C CA . TYR A 1 577 ? -7.424 -35.055 -27.588 1.00 79.81 577 TYR A CA 1
ATOM 4572 C C . TYR A 1 577 ? -6.095 -34.297 -27.589 1.00 79.81 577 TYR A C 1
ATOM 4574 O O . TYR A 1 577 ? -5.167 -34.697 -28.289 1.00 79.81 577 TYR A O 1
ATOM 4582 N N . ALA A 1 578 ? -5.983 -33.240 -26.779 1.00 76.00 578 ALA A N 1
ATOM 4583 C CA . ALA A 1 578 ? -4.734 -32.503 -26.616 1.00 76.00 578 ALA A CA 1
ATOM 4584 C C . ALA A 1 578 ? -3.691 -33.344 -25.863 1.00 76.00 578 ALA A C 1
ATOM 4586 O O . ALA A 1 578 ? -2.522 -33.384 -26.248 1.00 76.00 578 ALA A O 1
ATOM 4587 N N . MET A 1 579 ? -4.126 -34.042 -24.809 1.00 79.44 579 MET A N 1
ATOM 4588 C CA . MET A 1 579 ? -3.230 -34.735 -23.882 1.00 79.44 579 MET A CA 1
ATOM 4589 C C . MET A 1 579 ? -2.727 -36.105 -24.362 1.00 79.44 579 MET A C 1
ATOM 4591 O O . MET A 1 579 ? -1.825 -36.651 -23.738 1.00 79.44 579 MET A O 1
ATOM 4595 N N . LEU A 1 580 ? -3.269 -36.706 -25.424 1.00 82.44 580 LEU A N 1
ATOM 4596 C CA . LEU A 1 580 ? -2.801 -38.017 -25.904 1.00 82.44 580 LEU A CA 1
ATOM 4597 C C . LEU A 1 580 ? -1.367 -37.961 -26.454 1.00 82.44 580 LEU A C 1
ATOM 4599 O O . LEU A 1 580 ? -1.049 -37.105 -27.283 1.00 82.44 580 LEU A O 1
ATOM 4603 N N . ARG A 1 581 ? -0.528 -38.923 -26.042 1.00 79.88 581 ARG A N 1
ATOM 4604 C CA . ARG A 1 581 ? 0.817 -39.149 -26.601 1.00 79.88 581 ARG A CA 1
ATOM 4605 C C . ARG A 1 581 ? 0.772 -39.624 -28.058 1.00 79.88 581 ARG A C 1
ATOM 4607 O O . ARG A 1 581 ? -0.252 -40.084 -28.572 1.00 79.88 581 ARG A O 1
ATOM 4614 N N . GLU A 1 582 ? 1.915 -39.527 -28.726 1.00 66.00 582 GLU A N 1
ATOM 4615 C CA . GLU A 1 582 ? 2.080 -39.960 -30.113 1.00 66.00 582 GLU A CA 1
ATOM 4616 C C . GLU A 1 582 ? 1.916 -41.485 -30.265 1.00 66.00 582 GLU A C 1
ATOM 4618 O O . GLU A 1 582 ? 2.031 -42.253 -29.307 1.00 66.00 582 GLU A O 1
ATOM 4623 N N . GLY A 1 583 ? 1.495 -41.910 -31.459 1.00 70.19 583 GLY A N 1
ATOM 4624 C CA . GLY A 1 583 ? 0.889 -43.227 -31.696 1.00 70.19 583 GLY A CA 1
ATOM 4625 C C . GLY A 1 583 ? -0.614 -43.268 -31.378 1.00 70.19 583 GLY A C 1
ATOM 4626 O O . GLY A 1 583 ? -1.411 -43.661 -32.231 1.00 70.19 583 GLY A O 1
ATOM 4627 N N . LEU A 1 584 ? -1.049 -42.766 -30.212 1.00 74.25 584 LEU A N 1
ATOM 4628 C CA . LEU A 1 584 ? -2.475 -42.779 -29.838 1.00 74.25 584 LEU A CA 1
ATOM 4629 C C . LEU A 1 584 ? -3.323 -41.758 -30.610 1.00 74.25 584 LEU A C 1
ATOM 4631 O O . LEU A 1 584 ? -4.469 -42.056 -30.956 1.00 74.25 584 LEU A O 1
ATOM 4635 N N . ARG A 1 585 ? -2.758 -40.579 -30.911 1.00 70.81 585 ARG A N 1
ATOM 4636 C CA . ARG A 1 585 ? -3.443 -39.449 -31.579 1.00 70.81 585 ARG A CA 1
ATOM 4637 C C . ARG A 1 585 ? -4.167 -39.816 -32.883 1.00 70.81 585 ARG A C 1
ATOM 4639 O O . ARG A 1 585 ? -5.177 -39.198 -33.195 1.00 70.81 585 ARG A O 1
ATOM 4646 N N . ILE A 1 586 ? -3.678 -40.814 -33.624 1.00 63.81 586 ILE A N 1
ATOM 4647 C CA . ILE A 1 586 ? -4.234 -41.217 -34.929 1.00 63.81 586 ILE A CA 1
ATOM 4648 C C . ILE A 1 586 ? -5.431 -42.168 -34.764 1.00 63.81 586 ILE A C 1
ATOM 4650 O O . ILE A 1 586 ? -6.452 -42.007 -35.427 1.00 63.81 586 ILE A O 1
ATOM 4654 N N . VAL A 1 587 ? -5.324 -43.161 -33.875 1.00 70.19 587 VAL A N 1
ATOM 4655 C CA . VAL A 1 587 ? -6.316 -44.250 -33.760 1.00 70.19 587 VAL A CA 1
ATOM 4656 C C . VAL A 1 587 ? -7.456 -43.894 -32.795 1.00 70.19 587 VAL A C 1
ATOM 4658 O O . VAL A 1 587 ? -8.601 -44.310 -32.988 1.00 70.19 587 VAL A O 1
ATOM 4661 N N . PHE A 1 588 ? -7.167 -43.102 -31.759 1.00 79.31 588 PHE A N 1
ATOM 4662 C CA . PHE A 1 588 ? -8.123 -42.782 -30.699 1.00 79.31 588 PHE A CA 1
ATOM 4663 C C . PHE A 1 588 ? -9.374 -42.004 -31.169 1.00 79.31 588 PHE A C 1
ATOM 4665 O O . PHE A 1 588 ? -10.473 -42.402 -30.772 1.00 79.31 588 PHE A O 1
ATOM 4672 N N . PRO A 1 589 ? -9.295 -40.953 -32.019 1.00 77.12 589 PRO A N 1
ATOM 4673 C CA . PRO A 1 589 ? -10.471 -40.133 -32.340 1.00 77.12 589 PRO A CA 1
ATOM 4674 C C . PRO A 1 589 ? -11.589 -40.900 -33.055 1.00 77.12 589 PRO A C 1
ATOM 4676 O O . PRO A 1 589 ? -12.768 -40.713 -32.748 1.00 77.12 589 PRO A O 1
ATOM 4679 N N . ALA A 1 590 ? -11.231 -41.824 -33.952 1.00 75.00 590 ALA A N 1
ATOM 4680 C CA . ALA A 1 590 ? -12.194 -42.687 -34.636 1.00 75.00 590 ALA A CA 1
ATOM 4681 C C . ALA A 1 590 ? -12.890 -43.663 -33.666 1.00 75.00 590 ALA A C 1
ATOM 4683 O O . ALA A 1 590 ? -14.095 -43.903 -33.776 1.00 75.00 590 ALA A O 1
ATOM 4684 N N . ALA A 1 591 ? -12.156 -44.195 -32.682 1.00 78.06 591 ALA A N 1
ATOM 4685 C CA . ALA A 1 591 ? -12.718 -45.058 -31.645 1.00 78.06 591 ALA A CA 1
ATOM 4686 C C . ALA A 1 591 ? -13.642 -44.286 -30.686 1.00 78.06 591 ALA A C 1
ATOM 4688 O O . ALA A 1 591 ? -14.717 -44.780 -30.341 1.00 78.06 591 ALA A O 1
ATOM 4689 N N . PHE A 1 592 ? -13.274 -43.056 -30.315 1.00 81.75 592 PHE A N 1
ATOM 4690 C CA . PHE A 1 592 ? -14.084 -42.198 -29.449 1.00 81.75 592 PHE A CA 1
ATOM 4691 C C . PHE A 1 592 ? -15.400 -41.774 -30.120 1.00 81.75 592 PHE A C 1
ATOM 4693 O O . PHE A 1 592 ? -16.467 -41.921 -29.526 1.00 81.75 592 PHE A O 1
ATOM 4700 N N . GLN A 1 593 ? -15.369 -41.358 -31.395 1.00 76.56 593 GLN A N 1
ATOM 4701 C CA . GLN A 1 593 ? -16.599 -41.073 -32.152 1.00 76.56 593 GLN A CA 1
ATOM 4702 C C . GLN A 1 593 ? -17.511 -42.294 -32.337 1.00 76.56 593 GLN A C 1
ATOM 4704 O O . GLN A 1 593 ? -18.717 -42.128 -32.532 1.00 76.56 593 GLN A O 1
ATOM 4709 N N . LYS A 1 594 ? -16.965 -43.516 -32.275 1.00 79.50 594 LYS A N 1
ATOM 4710 C CA . LYS A 1 594 ? -17.768 -44.742 -32.259 1.00 79.50 594 LYS A CA 1
ATOM 4711 C C . LYS A 1 594 ? -18.425 -44.954 -30.890 1.00 79.50 594 LYS A C 1
ATOM 4713 O O . LYS A 1 594 ? -19.633 -45.153 -30.842 1.00 79.50 594 LYS A O 1
ATOM 4718 N N . ALA A 1 595 ? -17.671 -44.814 -29.796 1.00 80.88 595 ALA A N 1
ATOM 4719 C CA . ALA A 1 595 ? -18.181 -44.941 -28.425 1.00 80.88 595 ALA A CA 1
ATOM 4720 C C . ALA A 1 595 ? -19.216 -43.860 -28.039 1.00 80.88 595 ALA A C 1
ATOM 4722 O O . ALA A 1 595 ? -20.094 -44.112 -27.220 1.00 80.88 595 ALA A O 1
ATOM 4723 N N . LEU A 1 596 ? -19.185 -42.680 -28.669 1.00 79.69 596 LEU A N 1
ATOM 4724 C CA . LEU A 1 596 ? -20.253 -41.674 -28.550 1.00 79.69 596 LEU A CA 1
ATOM 4725 C C . LEU A 1 596 ? -21.610 -42.149 -29.108 1.00 79.69 596 LEU A C 1
ATOM 4727 O O . LEU A 1 596 ? -22.649 -41.645 -28.694 1.00 79.69 596 LEU A O 1
ATOM 4731 N N . LYS A 1 597 ? -21.615 -43.096 -30.056 1.00 78.56 597 LYS A N 1
ATOM 4732 C CA . LYS A 1 597 ? -22.819 -43.552 -30.780 1.00 78.56 597 LYS A CA 1
ATOM 4733 C C . LYS A 1 597 ? -23.370 -44.892 -30.280 1.00 78.56 597 LYS A C 1
ATOM 4735 O O . LYS A 1 597 ? -24.462 -45.276 -30.687 1.00 78.56 597 LYS A O 1
ATOM 4740 N N . THR A 1 598 ? -22.635 -45.605 -29.425 1.00 76.81 598 THR A N 1
ATOM 4741 C CA . THR A 1 598 ? -23.003 -46.929 -28.896 1.00 76.81 598 THR A CA 1
ATOM 4742 C C . THR A 1 598 ? -22.564 -47.067 -27.440 1.00 76.81 598 THR A C 1
ATOM 4744 O O . THR A 1 598 ? -21.399 -46.822 -27.142 1.00 76.81 598 THR A O 1
ATOM 4747 N N . TYR A 1 599 ? -23.445 -47.533 -26.551 1.00 75.75 599 TYR A N 1
ATOM 4748 C CA . TYR A 1 599 ? -23.092 -47.811 -25.147 1.00 75.75 599 TYR A CA 1
ATOM 4749 C C . TYR A 1 599 ? -22.190 -49.056 -24.971 1.00 75.75 599 TYR A C 1
ATOM 4751 O O . TYR A 1 599 ? -21.607 -49.258 -23.904 1.00 75.75 599 TYR A O 1
ATOM 4759 N N . ASP A 1 600 ? -22.015 -49.862 -26.026 1.00 77.19 600 ASP A N 1
ATOM 4760 C CA . ASP A 1 600 ? -21.053 -50.967 -26.072 1.00 77.19 600 ASP A CA 1
ATOM 4761 C C . ASP A 1 600 ? -19.593 -50.493 -25.973 1.00 77.19 600 ASP A C 1
ATOM 4763 O O . ASP A 1 600 ? -19.178 -49.511 -26.592 1.00 77.19 600 ASP A O 1
ATOM 4767 N N . ALA A 1 601 ? -18.778 -51.248 -25.232 1.00 81.69 601 ALA A N 1
ATOM 4768 C CA . ALA A 1 601 ? -17.370 -50.937 -25.006 1.00 81.69 601 ALA A CA 1
ATOM 4769 C C . ALA A 1 601 ? -16.507 -51.151 -26.267 1.00 81.69 601 ALA A C 1
ATOM 4771 O O . ALA A 1 601 ? -16.209 -52.284 -26.659 1.00 81.69 601 ALA A O 1
ATOM 4772 N N . VAL A 1 602 ? -16.032 -50.057 -26.866 1.00 83.50 602 VAL A N 1
ATOM 4773 C CA . VAL A 1 602 ? -15.110 -50.066 -28.009 1.00 83.50 602 VAL A CA 1
ATOM 4774 C C . VAL A 1 602 ? -13.701 -50.402 -27.522 1.00 83.50 602 VAL A C 1
ATOM 4776 O O . VAL A 1 602 ? -13.166 -49.737 -26.635 1.00 83.50 602 VAL A O 1
ATOM 4779 N N . LYS A 1 603 ? -13.082 -51.434 -28.107 1.00 84.62 603 LYS A N 1
ATOM 4780 C CA . LYS A 1 603 ? -11.746 -51.918 -27.726 1.00 84.62 603 LYS A CA 1
ATOM 4781 C C . LYS A 1 603 ? -10.749 -51.751 -28.869 1.00 84.62 603 LYS A C 1
ATOM 4783 O O . LYS A 1 603 ? -10.987 -52.236 -29.971 1.00 84.62 603 LYS A O 1
ATOM 4788 N N . LEU A 1 604 ? -9.624 -51.107 -28.575 1.00 78.38 604 LEU A N 1
ATOM 4789 C CA . LEU A 1 604 ? -8.426 -51.073 -29.409 1.00 78.38 604 LEU A CA 1
ATOM 4790 C C . LEU A 1 604 ? -7.389 -52.030 -28.816 1.00 78.38 604 LEU A C 1
ATOM 4792 O O . LEU A 1 604 ? -7.222 -52.079 -27.595 1.00 78.38 604 LEU A O 1
ATOM 4796 N N . GLN A 1 605 ? -6.695 -52.781 -29.669 1.00 79.25 605 GLN A N 1
ATOM 4797 C CA . GLN A 1 605 ? -5.667 -53.740 -29.261 1.00 79.25 605 GLN A CA 1
ATOM 4798 C C . GLN A 1 605 ? -4.325 -53.412 -29.909 1.00 79.25 605 GLN A C 1
ATOM 4800 O O . GLN A 1 605 ? -4.298 -52.954 -31.049 1.00 79.25 605 GLN A O 1
ATOM 4805 N N . ASN A 1 606 ? -3.234 -53.677 -29.186 1.00 71.06 606 ASN A N 1
ATOM 4806 C CA . ASN A 1 606 ? -1.853 -53.508 -29.641 1.00 71.06 606 ASN A CA 1
ATOM 4807 C C . ASN A 1 606 ? -1.599 -52.149 -30.323 1.00 71.06 606 ASN A C 1
ATOM 4809 O O . ASN A 1 606 ? -0.968 -52.074 -31.377 1.00 71.06 606 ASN A O 1
ATOM 4813 N N . VAL A 1 607 ? -2.079 -51.055 -29.724 1.00 75.62 607 VAL A N 1
ATOM 4814 C CA . VAL A 1 607 ? -1.767 -49.707 -30.213 1.00 75.62 607 VAL A CA 1
ATOM 4815 C C . VAL A 1 607 ? -0.345 -49.363 -29.779 1.00 75.62 607 VAL A C 1
ATOM 4817 O O . VAL A 1 607 ? -0.062 -49.341 -28.581 1.00 75.62 607 VAL A O 1
ATOM 4820 N N . LYS A 1 608 ? 0.552 -49.110 -30.738 1.00 76.19 608 LYS A N 1
ATOM 4821 C CA . LYS A 1 608 ? 1.915 -48.646 -30.452 1.00 76.19 608 LYS A CA 1
ATOM 4822 C C . LYS A 1 608 ? 1.866 -47.259 -29.795 1.00 76.19 608 LYS A C 1
ATOM 4824 O O . LYS A 1 608 ? 1.224 -46.349 -30.316 1.00 76.19 608 LYS A O 1
ATOM 4829 N N . VAL A 1 609 ? 2.576 -47.108 -28.681 1.00 74.94 609 VAL A N 1
ATOM 4830 C CA . VAL A 1 609 ? 2.799 -45.846 -27.962 1.00 74.94 609 VAL A CA 1
ATOM 4831 C C . VAL A 1 609 ? 4.300 -45.660 -27.782 1.00 74.94 609 VAL A C 1
ATOM 4833 O O . VAL A 1 609 ? 5.020 -46.609 -27.469 1.00 74.94 609 VAL A O 1
ATOM 4836 N N . GLU A 1 610 ? 4.783 -44.440 -28.001 1.00 64.94 610 GLU A N 1
ATOM 4837 C CA . GLU A 1 610 ? 6.210 -44.118 -27.941 1.00 64.94 610 GLU A CA 1
ATOM 4838 C C . GLU A 1 610 ? 6.480 -43.233 -26.714 1.00 64.94 610 GLU A C 1
ATOM 4840 O O . GLU A 1 610 ? 5.930 -42.141 -26.571 1.00 64.94 610 GLU A O 1
ATOM 4845 N N . ASN A 1 611 ? 7.265 -43.750 -25.765 1.00 58.59 611 ASN A N 1
ATOM 4846 C CA . ASN A 1 611 ? 7.520 -43.109 -24.470 1.00 58.59 611 ASN A CA 1
ATOM 4847 C C . ASN A 1 611 ? 8.947 -43.434 -23.994 1.00 58.59 611 ASN A C 1
ATOM 4849 O O . ASN A 1 611 ? 9.158 -44.227 -23.074 1.00 58.59 611 ASN A O 1
ATOM 4853 N N . GLY A 1 612 ? 9.948 -42.942 -24.734 1.00 60.06 612 GLY A N 1
ATOM 4854 C CA . GLY A 1 612 ? 11.376 -43.271 -24.562 1.00 60.06 612 GLY A CA 1
ATOM 4855 C C . GLY A 1 612 ? 11.757 -44.714 -24.940 1.00 60.06 612 GLY A C 1
ATOM 4856 O O . GLY A 1 612 ? 12.901 -44.989 -25.292 1.00 60.06 612 GLY A O 1
ATOM 4857 N N . LYS A 1 613 ? 10.787 -45.630 -24.919 1.00 61.28 613 LYS A N 1
ATOM 4858 C CA . LYS A 1 613 ? 10.784 -46.939 -25.573 1.00 61.28 613 LYS A CA 1
ATOM 4859 C C . LYS A 1 613 ? 9.450 -47.128 -26.291 1.00 61.28 613 LYS A C 1
ATOM 4861 O O . LYS A 1 613 ? 8.456 -46.491 -25.937 1.00 61.28 613 LYS A O 1
ATOM 4866 N N . VAL A 1 614 ? 9.437 -48.030 -27.265 1.00 69.50 614 VAL A N 1
ATOM 4867 C CA . VAL A 1 614 ? 8.205 -48.542 -27.867 1.00 69.50 614 VAL A CA 1
ATOM 4868 C C . VAL A 1 614 ? 7.500 -49.446 -26.857 1.00 69.50 614 VAL A C 1
ATOM 4870 O O . VAL A 1 614 ? 8.129 -50.323 -26.261 1.00 69.50 614 VAL A O 1
ATOM 4873 N N . CYS A 1 615 ? 6.201 -49.245 -26.657 1.00 71.38 615 CYS A N 1
ATOM 4874 C CA . CYS A 1 615 ? 5.336 -50.200 -25.973 1.00 71.38 615 CYS A CA 1
ATOM 4875 C C . CYS A 1 615 ? 3.984 -50.319 -26.684 1.00 71.38 615 CYS A C 1
ATOM 4877 O O . CYS A 1 615 ? 3.614 -49.481 -27.506 1.00 71.38 615 CYS A O 1
ATOM 4879 N N . PHE A 1 616 ? 3.247 -51.383 -26.374 1.00 78.75 616 PHE A N 1
ATOM 4880 C CA . PHE A 1 616 ? 1.945 -51.665 -26.974 1.00 78.75 616 PHE A CA 1
ATOM 4881 C C . PHE A 1 616 ? 0.866 -51.573 -25.907 1.00 78.75 616 PHE A C 1
ATOM 4883 O O . PHE A 1 616 ? 1.079 -51.999 -24.775 1.00 78.75 616 PHE A O 1
ATOM 4890 N N . VAL A 1 617 ? -0.278 -50.985 -26.250 1.00 82.00 617 VAL A N 1
ATOM 4891 C CA . VAL A 1 617 ? -1.338 -50.669 -25.289 1.00 82.00 617 VAL A CA 1
ATOM 4892 C C . VAL A 1 617 ? -2.697 -51.115 -25.824 1.00 82.00 617 VAL A C 1
ATOM 4894 O O . VAL A 1 617 ? -3.063 -50.843 -26.968 1.00 82.00 617 VAL A O 1
ATOM 4897 N N . ASN A 1 618 ? -3.463 -51.783 -24.967 1.00 83.69 618 ASN A N 1
ATOM 4898 C CA . ASN A 1 618 ? -4.866 -52.118 -25.174 1.00 83.69 618 ASN A CA 1
ATOM 4899 C C . ASN A 1 618 ? -5.736 -51.062 -24.477 1.00 83.69 618 ASN A C 1
ATOM 4901 O O . ASN A 1 618 ? -5.573 -50.817 -23.278 1.00 83.69 618 ASN A O 1
ATOM 4905 N N . ILE A 1 619 ? -6.671 -50.457 -25.212 1.00 84.94 619 ILE A N 1
ATOM 4906 C CA . ILE A 1 619 ? -7.524 -49.358 -24.730 1.00 84.94 619 ILE A CA 1
ATOM 4907 C C . ILE A 1 619 ? -8.989 -49.773 -24.833 1.00 84.94 619 ILE A C 1
ATOM 4909 O O . ILE A 1 619 ? -9.416 -50.301 -25.858 1.00 84.94 619 ILE A O 1
ATOM 4913 N N . THR A 1 620 ? -9.770 -49.520 -23.785 1.00 86.94 620 THR A N 1
ATOM 4914 C CA . THR A 1 620 ? -11.234 -49.669 -23.798 1.00 86.94 620 THR A CA 1
ATOM 4915 C C . THR A 1 620 ? -11.887 -48.307 -23.587 1.00 86.94 620 THR A C 1
ATOM 4917 O O . THR A 1 620 ? -11.471 -47.574 -22.694 1.00 86.94 620 THR A O 1
ATOM 4920 N N . ILE A 1 621 ? -12.892 -47.975 -24.400 1.00 87.50 621 ILE A N 1
ATOM 4921 C CA . ILE A 1 621 ? -13.677 -46.734 -24.340 1.00 87.50 621 ILE A CA 1
ATOM 4922 C C . ILE A 1 621 ? -15.159 -47.122 -24.250 1.00 87.50 621 ILE A C 1
ATOM 4924 O O . ILE A 1 621 ? -15.645 -47.859 -25.108 1.00 87.50 621 ILE A O 1
ATOM 4928 N N . GLN A 1 622 ? -15.880 -46.652 -23.230 1.00 87.00 622 GLN A N 1
ATOM 4929 C CA . GLN A 1 622 ? -17.285 -47.009 -23.001 1.00 87.00 622 GLN A CA 1
ATOM 4930 C C . GLN A 1 622 ? -18.096 -45.823 -22.460 1.00 87.00 622 GLN A C 1
ATOM 4932 O O . GLN A 1 622 ? -17.643 -45.128 -21.554 1.00 87.00 622 GLN A O 1
ATOM 4937 N N . ARG A 1 623 ? -19.312 -45.619 -22.981 1.00 85.12 623 ARG A N 1
ATOM 4938 C CA . ARG A 1 623 ? -20.277 -44.624 -22.482 1.00 85.12 623 ARG A CA 1
ATOM 4939 C C . ARG A 1 623 ? -21.112 -45.219 -21.341 1.00 85.12 623 ARG A C 1
ATOM 4941 O O . ARG A 1 623 ? -21.538 -46.368 -21.429 1.00 85.12 623 ARG A O 1
ATOM 4948 N N . LEU A 1 624 ? -21.318 -44.468 -20.261 1.00 82.94 624 LEU A N 1
ATOM 4949 C CA . LEU A 1 624 ? -21.943 -44.956 -19.026 1.00 82.94 624 LEU A CA 1
ATOM 4950 C C . LEU A 1 624 ? -23.452 -44.671 -18.993 1.00 82.94 624 LEU A C 1
ATOM 4952 O O . LEU A 1 624 ? -23.883 -43.554 -19.259 1.00 82.94 624 LEU A O 1
ATOM 4956 N N . GLU A 1 625 ? -24.265 -45.654 -18.603 1.00 76.62 625 GLU A N 1
ATOM 4957 C CA . GLU A 1 625 ? -25.726 -45.478 -18.486 1.00 76.62 625 GLU A CA 1
ATOM 4958 C C . GLU A 1 625 ? -26.203 -45.113 -17.067 1.00 76.62 625 GLU A C 1
ATOM 4960 O O . GLU A 1 625 ? -27.284 -44.543 -16.908 1.00 76.62 625 GLU A O 1
ATOM 4965 N N . LYS A 1 626 ? -25.444 -45.488 -16.025 1.00 67.25 626 LYS A N 1
ATOM 4966 C CA . LYS A 1 626 ? -25.818 -45.366 -14.601 1.00 67.25 626 LYS A CA 1
ATOM 4967 C C . LYS A 1 626 ? -24.572 -45.199 -13.711 1.00 67.25 626 LYS A C 1
ATOM 4969 O O . LYS A 1 626 ? -23.531 -45.755 -14.063 1.00 67.25 626 LYS A O 1
ATOM 4974 N N . PRO A 1 627 ? -24.678 -44.556 -12.528 1.00 60.88 627 PRO A N 1
ATOM 4975 C CA . PRO A 1 627 ? -25.834 -43.812 -12.010 1.00 60.88 627 PRO A CA 1
ATOM 4976 C C . PRO A 1 627 ? -26.083 -42.499 -12.771 1.00 60.88 627 PRO A C 1
ATOM 4978 O O . PRO A 1 627 ? -25.235 -42.045 -13.533 1.00 60.88 627 PRO A O 1
ATOM 4981 N N . GLU A 1 628 ? -27.249 -41.883 -12.560 1.00 64.69 628 GLU A N 1
ATOM 4982 C CA . GLU A 1 628 ? -27.713 -40.716 -13.336 1.00 64.69 628 GLU A CA 1
ATOM 4983 C C . GLU A 1 628 ? -26.760 -39.510 -13.291 1.00 64.69 628 GLU A C 1
ATOM 4985 O O . GLU A 1 628 ? -26.668 -38.770 -14.264 1.00 64.69 628 GLU A O 1
ATOM 4990 N N . THR A 1 629 ? -25.993 -39.347 -12.209 1.00 67.12 629 THR A N 1
ATOM 4991 C CA . THR A 1 629 ? -25.014 -38.261 -12.033 1.00 67.12 629 THR A CA 1
ATOM 4992 C C . THR A 1 629 ? -23.796 -38.337 -12.959 1.00 67.12 629 THR A C 1
ATOM 4994 O O . THR A 1 629 ? -23.113 -37.330 -13.125 1.00 67.12 629 THR A O 1
ATOM 4997 N N . ILE A 1 630 ? -23.518 -39.501 -13.558 1.00 73.75 630 ILE A N 1
ATOM 4998 C CA . ILE A 1 630 ? -22.436 -39.704 -14.544 1.00 73.75 630 ILE A CA 1
ATOM 4999 C C . ILE A 1 630 ? -22.940 -40.353 -15.840 1.00 73.75 630 ILE A C 1
ATOM 5001 O O . ILE A 1 630 ? -22.162 -40.903 -16.622 1.00 73.75 630 ILE A O 1
ATOM 5005 N N . LYS A 1 631 ? -24.256 -40.312 -16.064 1.00 72.06 631 LYS A N 1
ATOM 5006 C CA . LYS A 1 631 ? -24.885 -40.842 -17.269 1.00 72.06 631 LYS A CA 1
ATOM 5007 C C . LYS A 1 631 ? -24.398 -40.082 -18.509 1.00 72.06 631 LYS A C 1
ATOM 5009 O O . LYS A 1 631 ? -24.133 -38.885 -18.453 1.00 72.06 631 LYS A O 1
ATOM 5014 N N . ASP A 1 632 ? -24.262 -40.811 -19.612 1.00 73.50 632 ASP A N 1
ATOM 5015 C CA . ASP A 1 632 ? -23.806 -40.354 -20.928 1.00 73.50 632 ASP A CA 1
ATOM 5016 C C . ASP A 1 632 ? -22.342 -39.850 -20.989 1.00 73.50 632 ASP A C 1
ATOM 5018 O O . ASP A 1 632 ? -21.823 -39.608 -22.081 1.00 73.50 632 ASP A O 1
ATOM 5022 N N . MET A 1 633 ? -21.624 -39.817 -19.856 1.00 84.06 633 MET A N 1
ATOM 5023 C CA . MET A 1 633 ? -20.165 -39.634 -19.790 1.00 84.06 633 MET A CA 1
ATOM 5024 C C . MET A 1 633 ? -19.413 -40.866 -20.318 1.00 84.06 633 MET A C 1
ATOM 5026 O O . MET A 1 633 ? -19.945 -41.978 -20.337 1.00 84.06 633 MET A O 1
ATOM 5030 N N . ILE A 1 634 ? -18.150 -40.687 -20.720 1.00 85.31 634 ILE A N 1
ATOM 5031 C CA . ILE A 1 634 ? -17.319 -41.749 -21.306 1.00 85.31 634 ILE A CA 1
ATOM 5032 C C . ILE A 1 634 ? -16.144 -42.091 -20.387 1.00 85.31 634 ILE A C 1
ATOM 5034 O O . ILE A 1 634 ? -15.356 -41.225 -20.011 1.00 85.31 634 ILE A O 1
ATOM 5038 N N . LEU A 1 635 ? -16.006 -43.377 -20.063 1.00 86.31 635 LEU A N 1
ATOM 5039 C CA . LEU A 1 635 ? -14.884 -43.948 -19.325 1.00 86.31 635 LEU A CA 1
ATOM 5040 C C . LEU A 1 635 ? -13.873 -44.578 -20.295 1.00 86.31 635 LEU A C 1
ATOM 5042 O O . LEU A 1 635 ? -14.238 -45.341 -21.192 1.00 86.31 635 LEU A O 1
ATOM 5046 N N . ILE A 1 636 ? -12.593 -44.278 -20.086 1.00 86.75 636 ILE A N 1
ATOM 5047 C CA . ILE A 1 636 ? -11.452 -44.776 -20.864 1.00 86.75 636 ILE A CA 1
ATOM 5048 C C . ILE A 1 636 ? -10.522 -45.553 -19.922 1.00 86.75 636 ILE A C 1
ATOM 5050 O O . ILE A 1 636 ? -10.244 -45.072 -18.824 1.00 86.75 636 ILE A O 1
ATOM 5054 N N . VAL A 1 637 ? -10.017 -46.722 -20.334 1.00 87.12 637 VAL A N 1
ATOM 5055 C CA . VAL A 1 637 ? -9.127 -47.594 -19.531 1.00 87.12 637 VAL A CA 1
ATOM 5056 C C . VAL A 1 637 ? -7.963 -48.131 -20.380 1.00 87.12 637 VAL A C 1
ATOM 5058 O O . VAL A 1 637 ? -8.188 -48.545 -21.518 1.00 87.12 637 VAL A O 1
ATOM 5061 N N . PHE A 1 638 ? -6.740 -48.164 -19.829 1.00 85.75 638 PHE A N 1
ATOM 5062 C CA . PHE A 1 638 ? -5.484 -48.487 -20.540 1.00 85.75 638 PHE A CA 1
ATOM 5063 C C . PHE A 1 638 ? -4.700 -49.667 -19.904 1.00 85.75 638 PHE A C 1
ATOM 5065 O O . PHE A 1 638 ? -4.575 -49.715 -18.681 1.00 85.75 638 PHE A O 1
ATOM 5072 N N . ASN A 1 639 ? -4.124 -50.581 -20.711 1.00 82.31 639 ASN A N 1
ATOM 5073 C CA . ASN A 1 639 ? -3.327 -51.755 -20.268 1.00 82.31 639 ASN A CA 1
ATOM 5074 C C . ASN A 1 639 ? -2.132 -52.075 -21.223 1.00 82.31 639 ASN A C 1
ATOM 5076 O O . ASN A 1 639 ? -2.307 -51.931 -22.427 1.00 82.31 639 ASN A O 1
ATOM 5080 N N . ASP A 1 640 ? -0.964 -52.553 -20.745 1.00 77.62 640 ASP A N 1
ATOM 5081 C CA . ASP A 1 640 ? 0.316 -52.701 -21.514 1.00 77.62 640 ASP A CA 1
ATOM 5082 C C . ASP A 1 640 ? 0.627 -54.112 -22.146 1.00 77.62 640 ASP A C 1
ATOM 5084 O O . ASP A 1 640 ? 0.116 -55.121 -21.660 1.00 77.62 640 ASP A O 1
ATOM 5088 N N . VAL A 1 641 ? 1.506 -54.190 -23.186 1.00 73.69 641 VAL A N 1
ATOM 5089 C CA . VAL A 1 641 ? 1.944 -55.376 -24.018 1.00 73.69 641 VAL A CA 1
ATOM 5090 C C . VAL A 1 641 ? 3.396 -55.204 -24.651 1.00 73.69 641 VAL A C 1
ATOM 5092 O O . VAL A 1 641 ? 3.965 -54.122 -24.496 1.00 73.69 641 VAL A O 1
ATOM 5095 N N . ALA A 1 642 ? 4.030 -56.204 -25.343 1.00 47.78 642 ALA A N 1
ATOM 5096 C CA . ALA A 1 642 ? 5.482 -56.273 -25.792 1.00 47.78 642 ALA A CA 1
ATOM 5097 C C . ALA A 1 642 ? 5.817 -56.846 -27.251 1.00 47.78 642 ALA A C 1
ATOM 5099 O O . ALA A 1 642 ? 4.883 -57.303 -27.902 1.00 47.78 642 ALA A O 1
ATOM 5100 N N . GLU A 1 643 ? 7.093 -56.836 -27.777 1.00 48.97 643 GLU A N 1
ATOM 5101 C CA . GLU A 1 643 ? 7.510 -56.755 -29.256 1.00 48.97 643 GLU A CA 1
ATOM 5102 C C . GLU A 1 643 ? 8.808 -57.544 -29.813 1.00 48.97 643 GLU A C 1
ATOM 5104 O O . GLU A 1 643 ? 9.525 -58.111 -28.987 1.00 48.97 643 GLU A O 1
ATOM 5109 N N . ILE A 1 644 ? 9.124 -57.599 -31.171 1.00 43.78 644 ILE A N 1
ATOM 5110 C CA . ILE A 1 644 ? 10.218 -58.350 -31.971 1.00 43.78 644 ILE A CA 1
ATOM 5111 C C . ILE A 1 644 ? 10.689 -57.682 -33.371 1.00 43.78 644 ILE A C 1
ATOM 5113 O O . ILE A 1 644 ? 9.937 -56.845 -33.858 1.00 43.78 644 ILE A O 1
ATOM 5117 N N . VAL A 1 645 ? 11.858 -58.009 -34.054 1.00 48.53 645 VAL A N 1
ATOM 5118 C CA . VAL A 1 645 ? 12.494 -57.361 -35.313 1.00 48.53 645 VAL A CA 1
ATOM 5119 C C . VAL A 1 645 ? 13.434 -58.260 -36.264 1.00 48.53 645 VAL A C 1
ATOM 5121 O O . VAL A 1 645 ? 14.022 -59.186 -35.716 1.00 48.53 645 VAL A O 1
ATOM 5124 N N . GLU A 1 646 ? 13.681 -58.002 -37.609 1.00 42.88 646 GLU A N 1
ATOM 5125 C CA . GLU A 1 646 ? 14.735 -58.654 -38.542 1.00 42.88 646 GLU A CA 1
ATOM 5126 C C . GLU A 1 646 ? 15.261 -57.888 -39.883 1.00 42.88 646 GLU A C 1
ATOM 5128 O O . GLU A 1 646 ? 15.060 -56.679 -39.930 1.00 42.88 646 GLU A O 1
ATOM 5133 N N . SER A 1 647 ? 16.016 -58.463 -40.914 1.00 44.66 647 SER A N 1
ATOM 5134 C CA . SER A 1 647 ? 17.051 -57.786 -41.884 1.00 44.66 647 SER A CA 1
ATOM 5135 C C . SER A 1 647 ? 17.204 -58.066 -43.495 1.00 44.66 647 SER A C 1
ATOM 5137 O O . SER A 1 647 ? 16.225 -58.503 -44.087 1.00 44.66 647 SER A O 1
ATOM 5139 N N . LYS A 1 648 ? 18.347 -57.747 -44.257 1.00 52.47 648 LYS A N 1
ATOM 5140 C CA . LYS A 1 648 ? 18.585 -57.550 -45.804 1.00 52.47 648 LYS A CA 1
ATOM 5141 C C . LYS A 1 648 ? 19.978 -57.991 -46.531 1.00 52.47 648 LYS A C 1
ATOM 5143 O O . LYS A 1 648 ? 20.859 -58.329 -45.754 1.00 52.47 648 LYS A O 1
ATOM 5148 N N . VAL A 1 649 ? 20.241 -57.875 -47.918 1.00 52.34 649 VAL A N 1
ATOM 5149 C CA . VAL A 1 649 ? 21.536 -57.502 -48.763 1.00 52.34 649 VAL A CA 1
ATOM 5150 C C . VAL A 1 649 ? 21.776 -58.002 -50.313 1.00 52.34 649 VAL A C 1
ATOM 5152 O O . VAL A 1 649 ? 20.816 -58.537 -50.858 1.00 52.34 649 VAL A O 1
ATOM 5155 N N . THR A 1 650 ? 22.921 -57.741 -51.087 1.00 51.06 650 THR A N 1
ATOM 5156 C CA . THR A 1 650 ? 23.179 -57.637 -52.631 1.00 51.06 650 THR A CA 1
ATOM 5157 C C . THR A 1 650 ? 24.614 -57.992 -53.337 1.00 51.06 650 THR A C 1
ATOM 5159 O O . THR A 1 650 ? 25.512 -58.401 -52.610 1.00 51.06 650 THR A O 1
ATOM 5162 N N . ASN A 1 651 ? 24.879 -57.753 -54.696 1.00 45.97 651 ASN A N 1
ATOM 5163 C CA . ASN A 1 651 ? 26.170 -57.476 -55.554 1.00 45.97 651 ASN A CA 1
ATOM 5164 C C . ASN A 1 651 ? 26.997 -58.580 -56.417 1.00 45.97 651 ASN A C 1
ATOM 5166 O O . ASN A 1 651 ? 26.810 -59.739 -56.078 1.00 45.97 651 ASN A O 1
ATOM 5170 N N . LEU A 1 652 ? 27.971 -58.447 -57.431 1.00 48.50 652 LEU A N 1
ATOM 5171 C CA . LEU A 1 652 ? 28.443 -57.559 -58.622 1.00 48.50 652 LEU A CA 1
ATOM 5172 C C . LEU A 1 652 ? 29.715 -58.029 -59.555 1.00 48.50 652 LEU A C 1
ATOM 5174 O O . LEU A 1 652 ? 30.586 -58.702 -59.017 1.00 48.50 652 LEU A O 1
ATOM 5178 N N . LYS A 1 653 ? 29.922 -57.538 -60.850 1.00 46.16 653 LYS A N 1
ATOM 5179 C CA . LYS A 1 653 ? 31.177 -57.266 -61.767 1.00 46.16 653 LYS A CA 1
ATOM 5180 C C . LYS A 1 653 ? 31.777 -58.108 -63.025 1.00 46.16 653 LYS A C 1
ATOM 5182 O O . LYS A 1 653 ? 31.181 -59.114 -63.382 1.00 46.16 653 LYS A O 1
ATOM 5187 N N . THR A 1 654 ? 32.847 -57.630 -63.790 1.00 44.62 654 THR A N 1
ATOM 5188 C CA . THR A 1 654 ? 33.237 -57.843 -65.294 1.00 44.62 654 THR A CA 1
ATOM 5189 C C . THR A 1 654 ? 34.746 -57.589 -65.844 1.00 44.62 654 THR A C 1
ATOM 5191 O O . THR A 1 654 ? 35.412 -56.835 -65.139 1.00 44.62 654 THR A O 1
ATOM 5194 N N . ASN A 1 655 ? 35.286 -58.039 -67.065 1.00 41.19 655 ASN A N 1
ATOM 5195 C CA . ASN A 1 655 ? 36.542 -57.490 -67.821 1.00 41.19 655 ASN A CA 1
ATOM 5196 C C . ASN A 1 655 ? 36.997 -57.868 -69.344 1.00 41.19 655 ASN A C 1
ATOM 5198 O O . ASN A 1 655 ? 36.197 -58.476 -70.048 1.00 41.19 655 ASN A O 1
ATOM 5202 N N . LYS A 1 656 ? 38.227 -57.463 -69.870 1.00 39.97 656 LYS A N 1
ATOM 5203 C CA . LYS A 1 656 ? 38.690 -57.068 -71.299 1.00 39.97 656 LYS A CA 1
ATOM 5204 C C . LYS A 1 656 ? 40.089 -57.577 -71.906 1.00 39.97 656 LYS A C 1
ATOM 5206 O O . LYS A 1 656 ? 40.890 -58.088 -71.134 1.00 39.97 656 LYS A O 1
ATOM 5211 N N . GLU A 1 657 ? 40.446 -57.306 -73.208 1.00 41.66 657 GLU A N 1
ATOM 5212 C CA . GLU A 1 657 ? 41.820 -57.379 -73.884 1.00 41.66 657 GLU A CA 1
ATOM 5213 C C . GLU A 1 657 ? 41.985 -56.428 -75.153 1.00 41.66 657 GLU A C 1
ATOM 5215 O O . GLU A 1 657 ? 40.960 -55.922 -75.609 1.00 41.66 657 GLU A O 1
ATOM 5220 N N . SER A 1 658 ? 43.197 -56.124 -75.718 1.00 42.06 658 SER A N 1
ATOM 5221 C CA . SER A 1 658 ? 43.435 -55.161 -76.866 1.00 42.06 658 SER A CA 1
ATOM 5222 C C . SER A 1 658 ? 44.777 -55.320 -77.684 1.00 42.06 658 SER A C 1
ATOM 5224 O O . SER A 1 658 ? 45.597 -56.158 -77.328 1.00 42.06 658 SER A O 1
ATOM 5226 N N . TYR A 1 659 ? 44.981 -54.513 -78.764 1.00 44.12 659 TYR A N 1
ATOM 5227 C CA . TYR A 1 659 ? 46.225 -53.980 -79.427 1.00 44.12 659 TYR A CA 1
ATOM 5228 C C . TYR A 1 659 ? 46.319 -53.917 -80.976 1.00 44.12 659 TYR A C 1
ATOM 5230 O O . TYR A 1 659 ? 46.841 -52.925 -81.472 1.00 44.12 659 TYR A O 1
ATOM 5238 N N . ASN A 1 660 ? 45.753 -54.836 -81.778 1.00 45.97 660 ASN A N 1
ATOM 5239 C CA . ASN A 1 660 ? 45.428 -54.491 -83.195 1.00 45.97 660 ASN A CA 1
ATOM 5240 C C . ASN A 1 660 ? 44.116 -53.681 -83.284 1.00 45.97 660 ASN A C 1
ATOM 5242 O O . ASN A 1 660 ? 43.641 -53.301 -84.352 1.00 45.97 660 ASN A O 1
ATOM 5246 N N . VAL A 1 661 ? 43.535 -53.411 -82.114 1.00 55.69 661 VAL A N 1
ATOM 5247 C CA . VAL A 1 661 ? 42.617 -52.307 -81.896 1.00 55.69 661 VAL A CA 1
ATOM 5248 C C . VAL A 1 661 ? 43.386 -50.989 -82.060 1.00 55.69 661 VAL A C 1
ATOM 5250 O O . VAL A 1 661 ? 42.907 -50.148 -82.796 1.00 55.69 661 VAL A O 1
ATOM 5253 N N . GLN A 1 662 ? 44.602 -50.830 -81.508 1.00 46.72 662 GLN A N 1
ATOM 5254 C CA . GLN A 1 662 ? 45.164 -49.534 -81.077 1.00 46.72 662 GLN A CA 1
ATOM 5255 C C . GLN A 1 662 ? 45.141 -48.365 -82.085 1.00 46.72 662 GLN A C 1
ATOM 5257 O O . GLN A 1 662 ? 44.939 -47.229 -81.678 1.00 46.72 662 GLN A O 1
ATOM 5262 N N . GLN A 1 663 ? 45.301 -48.588 -83.395 1.00 44.78 663 GLN A N 1
ATOM 5263 C CA . GLN A 1 663 ? 45.187 -47.493 -84.377 1.00 44.78 663 GLN A CA 1
ATOM 5264 C C . GLN A 1 663 ? 43.722 -47.154 -84.713 1.00 44.78 663 GLN A C 1
ATOM 5266 O O . GLN A 1 663 ? 43.371 -45.984 -84.836 1.00 44.78 663 GLN A O 1
ATOM 5271 N N . LYS A 1 664 ? 42.850 -48.168 -84.753 1.00 51.81 664 LYS A N 1
ATOM 5272 C CA . LYS A 1 664 ? 41.390 -48.000 -84.700 1.00 51.81 664 LYS A CA 1
ATOM 5273 C C . LYS A 1 664 ? 40.903 -47.541 -83.328 1.00 51.81 664 LYS A C 1
ATOM 5275 O O . LYS A 1 664 ? 39.839 -46.955 -83.260 1.00 51.81 664 LYS A O 1
ATOM 5280 N N . GLU A 1 665 ? 41.645 -47.825 -82.262 1.00 54.56 665 GLU A N 1
ATOM 5281 C CA . GLU A 1 665 ? 41.415 -47.353 -80.895 1.00 54.56 665 GLU A CA 1
ATOM 5282 C C . GLU A 1 665 ? 41.771 -45.874 -80.811 1.00 54.56 665 GLU A C 1
ATOM 5284 O O . GLU A 1 665 ? 41.022 -45.164 -80.182 1.00 54.56 665 GLU A O 1
ATOM 5289 N N . LEU A 1 666 ? 42.789 -45.378 -81.528 1.00 51.03 666 LEU A N 1
ATOM 5290 C CA . LEU A 1 666 ? 43.050 -43.941 -81.662 1.00 51.03 666 LEU A CA 1
ATOM 5291 C C . LEU A 1 666 ? 42.022 -43.226 -82.551 1.00 51.03 666 LEU A C 1
ATOM 5293 O O . LEU A 1 666 ? 41.652 -42.100 -82.249 1.00 51.03 666 LEU A O 1
ATOM 5297 N N . GLU A 1 667 ? 41.539 -43.843 -83.634 1.00 51.94 667 GLU A N 1
ATOM 5298 C CA . GLU A 1 667 ? 40.439 -43.268 -84.433 1.00 51.94 667 GLU A CA 1
ATOM 5299 C C . GLU A 1 667 ? 39.087 -43.347 -83.699 1.00 51.94 667 GLU A C 1
ATOM 5301 O O . GLU A 1 667 ? 38.273 -42.433 -83.821 1.00 51.94 667 GLU A O 1
ATOM 5306 N N . LEU A 1 668 ? 38.857 -44.391 -82.893 1.00 59.91 668 LEU A N 1
ATOM 5307 C CA . LEU A 1 668 ? 37.724 -44.473 -81.970 1.00 59.91 668 LEU A CA 1
ATOM 5308 C C . LEU A 1 668 ? 37.891 -43.518 -80.792 1.00 59.91 668 LEU A C 1
ATOM 5310 O O . LEU A 1 668 ? 36.921 -42.873 -80.468 1.00 59.91 668 LEU A O 1
ATOM 5314 N N . GLU A 1 669 ? 39.068 -43.348 -80.196 1.00 62.38 669 GLU A N 1
ATOM 5315 C CA . GLU A 1 669 ? 39.324 -42.365 -79.134 1.00 62.38 669 GLU A CA 1
ATOM 5316 C C . GLU A 1 669 ? 39.224 -40.942 -79.677 1.00 62.38 669 GLU A C 1
ATOM 5318 O O . GLU A 1 669 ? 38.768 -40.068 -78.957 1.00 62.38 669 GLU A O 1
ATOM 5323 N N . LEU A 1 670 ? 39.589 -40.681 -80.937 1.00 59.78 670 LEU A N 1
ATOM 5324 C CA . LEU A 1 670 ? 39.390 -39.368 -81.550 1.00 59.78 670 LEU A CA 1
ATOM 5325 C C . LEU A 1 670 ? 37.903 -39.108 -81.816 1.00 59.78 670 LEU A C 1
ATOM 5327 O O . LEU A 1 670 ? 37.411 -38.039 -81.468 1.00 59.78 670 LEU A O 1
ATOM 5331 N N . ASN A 1 671 ? 37.177 -40.075 -82.387 1.00 60.19 671 ASN A N 1
ATOM 5332 C CA . ASN A 1 671 ? 35.738 -39.942 -82.621 1.00 60.19 671 ASN A CA 1
ATOM 5333 C C . ASN A 1 671 ? 34.944 -39.922 -81.310 1.00 60.19 671 ASN A C 1
ATOM 5335 O O . ASN A 1 671 ? 34.079 -39.073 -81.170 1.00 60.19 671 ASN A O 1
ATOM 5339 N N . GLN A 1 672 ? 35.287 -40.755 -80.327 1.00 64.69 672 GLN A N 1
ATOM 5340 C CA . GLN A 1 672 ? 34.734 -40.712 -78.974 1.00 64.69 672 GLN A CA 1
ATOM 5341 C C . GLN A 1 672 ? 35.119 -39.416 -78.272 1.00 64.69 672 GLN A C 1
ATOM 5343 O O . GLN A 1 672 ? 34.266 -38.843 -77.637 1.00 64.69 672 GLN A O 1
ATOM 5348 N N . CYS A 1 673 ? 36.327 -38.870 -78.426 1.00 63.12 673 CYS A N 1
ATOM 5349 C CA . CYS A 1 673 ? 36.659 -37.558 -77.860 1.00 63.12 673 CYS A CA 1
ATOM 5350 C C . CYS A 1 673 ? 35.892 -36.422 -78.564 1.00 63.12 673 CYS A C 1
ATOM 5352 O O . CYS A 1 673 ? 35.578 -35.423 -77.928 1.00 63.12 673 CYS A O 1
ATOM 5354 N N . TYR A 1 674 ? 35.522 -36.568 -79.843 1.00 64.62 674 TYR A N 1
ATOM 5355 C CA . TYR A 1 674 ? 34.597 -35.649 -80.518 1.00 64.62 674 TYR A CA 1
ATOM 5356 C C . TYR A 1 674 ? 33.133 -35.841 -80.087 1.00 64.62 674 TYR A C 1
ATOM 5358 O O . TYR A 1 674 ? 32.452 -34.842 -79.875 1.00 64.62 674 TYR A O 1
ATOM 5366 N N . GLU A 1 675 ? 32.657 -37.076 -79.916 1.00 70.06 675 GLU A N 1
ATOM 5367 C CA . GLU A 1 675 ? 31.318 -37.402 -79.402 1.00 70.06 675 GLU A CA 1
ATOM 5368 C C . GLU A 1 675 ? 31.183 -37.027 -77.918 1.00 70.06 675 GLU A C 1
ATOM 5370 O O . GLU A 1 675 ? 30.161 -36.477 -77.532 1.00 70.06 675 GLU A O 1
ATOM 5375 N N . ASP A 1 676 ? 32.223 -37.211 -77.107 1.00 69.81 676 ASP A N 1
ATOM 5376 C CA . ASP A 1 676 ? 32.336 -36.786 -75.709 1.00 69.81 676 ASP A CA 1
ATOM 5377 C C . ASP A 1 676 ? 32.452 -35.259 -75.631 1.00 69.81 676 ASP A C 1
ATOM 5379 O O . ASP A 1 676 ? 31.784 -34.653 -74.807 1.00 69.81 676 ASP A O 1
ATOM 5383 N N . LEU A 1 677 ? 33.229 -34.588 -76.497 1.00 65.44 677 LEU A N 1
ATOM 5384 C CA . LEU A 1 677 ? 33.241 -33.117 -76.558 1.00 65.44 677 LEU A CA 1
ATOM 5385 C C . LEU A 1 677 ? 31.904 -32.546 -77.033 1.00 65.44 677 LEU A C 1
ATOM 5387 O O . LEU A 1 677 ? 31.539 -31.452 -76.606 1.00 65.44 677 LEU A O 1
ATOM 5391 N N . GLN A 1 678 ? 31.181 -33.245 -77.909 1.00 69.00 678 GLN A N 1
ATOM 5392 C CA . GLN A 1 678 ? 29.832 -32.858 -78.303 1.00 69.00 678 GLN A CA 1
ATOM 5393 C C . GLN A 1 678 ? 28.839 -33.119 -77.164 1.00 69.00 678 GLN A C 1
ATOM 5395 O O . GLN A 1 678 ? 28.087 -32.214 -76.828 1.00 69.00 678 GLN A O 1
ATOM 5400 N N . THR A 1 679 ? 28.906 -34.274 -76.500 1.00 74.19 679 THR A N 1
ATOM 5401 C CA . THR A 1 679 ? 28.060 -34.629 -75.350 1.00 74.19 679 THR A CA 1
ATOM 5402 C C . THR A 1 679 ? 28.306 -33.679 -74.184 1.00 74.19 679 THR A C 1
ATOM 5404 O O . THR A 1 679 ? 27.361 -33.095 -73.688 1.00 74.19 679 THR A O 1
ATOM 5407 N N . VAL A 1 680 ? 29.558 -33.397 -73.815 1.00 74.00 680 VAL A N 1
ATOM 5408 C CA . VAL A 1 680 ? 29.923 -32.402 -72.788 1.00 74.00 680 VAL A CA 1
ATOM 5409 C C . VAL A 1 680 ? 29.511 -30.987 -73.201 1.00 74.00 680 VAL A C 1
ATOM 5411 O O . VAL A 1 680 ? 29.207 -30.163 -72.343 1.00 74.00 680 VAL A O 1
ATOM 5414 N N . ARG A 1 681 ? 29.468 -30.665 -74.499 1.00 71.81 681 ARG A N 1
ATOM 5415 C CA . ARG A 1 681 ? 28.958 -29.372 -74.982 1.00 71.81 681 ARG A CA 1
ATOM 5416 C C . ARG A 1 681 ? 27.435 -29.293 -74.924 1.00 71.81 681 ARG A C 1
ATOM 5418 O O . ARG A 1 681 ? 26.921 -28.227 -74.603 1.00 71.81 681 ARG A O 1
ATOM 5425 N N . GLU A 1 682 ? 26.741 -30.386 -75.213 1.00 78.62 682 GLU A N 1
ATOM 5426 C CA . GLU A 1 682 ? 25.291 -30.520 -75.081 1.00 78.62 682 GLU A CA 1
ATOM 5427 C C . GLU A 1 682 ? 24.893 -30.515 -73.595 1.00 78.62 682 GLU A C 1
ATOM 5429 O O . GLU A 1 682 ? 24.058 -29.704 -73.222 1.00 78.62 682 GLU A O 1
ATOM 5434 N N . GLU A 1 683 ? 25.584 -31.261 -72.724 1.00 78.94 683 GLU A N 1
ATOM 5435 C CA . GLU A 1 683 ? 25.455 -31.225 -71.256 1.00 78.94 683 GLU A CA 1
ATOM 5436 C C . GLU A 1 683 ? 25.773 -29.839 -70.676 1.00 78.94 683 GLU A C 1
ATOM 5438 O O . GLU A 1 683 ? 25.062 -29.353 -69.799 1.00 78.94 683 GLU A O 1
ATOM 5443 N N . MET A 1 684 ? 26.824 -29.162 -71.157 1.00 71.38 684 MET A N 1
ATOM 5444 C CA . MET A 1 684 ? 27.132 -27.788 -70.747 1.00 71.38 684 MET A CA 1
ATOM 5445 C C . MET A 1 684 ? 26.055 -26.812 -71.232 1.00 71.38 684 MET A C 1
ATOM 5447 O O . MET A 1 684 ? 25.749 -25.856 -70.522 1.00 71.38 684 MET A O 1
ATOM 5451 N N . GLN A 1 685 ? 25.472 -27.027 -72.414 1.00 78.81 685 GLN A N 1
ATOM 5452 C CA . GLN A 1 685 ? 24.384 -26.192 -72.912 1.00 78.81 685 GLN A CA 1
ATOM 5453 C C . GLN A 1 685 ? 23.092 -26.442 -72.123 1.00 78.81 685 GLN A C 1
ATOM 5455 O O . GLN A 1 685 ? 22.497 -25.471 -71.665 1.00 78.81 685 GLN A O 1
ATOM 5460 N N . THR A 1 686 ? 22.704 -27.694 -71.857 1.00 77.69 686 THR A N 1
ATOM 5461 C CA . THR A 1 686 ? 21.566 -27.994 -70.975 1.00 77.69 686 THR A CA 1
ATOM 5462 C C . THR A 1 686 ? 21.819 -27.490 -69.562 1.00 77.69 686 THR A C 1
ATOM 5464 O O . THR A 1 686 ? 20.914 -26.932 -68.968 1.00 77.69 686 THR A O 1
ATOM 5467 N N . SER A 1 687 ? 23.048 -27.564 -69.044 1.00 74.69 687 SER A N 1
ATOM 5468 C CA . SER A 1 687 ? 23.401 -26.986 -67.742 1.00 74.69 687 SER A CA 1
ATOM 5469 C C . SER A 1 687 ? 23.336 -25.451 -67.744 1.00 74.69 687 SER A C 1
ATOM 5471 O O . SER A 1 687 ? 22.927 -24.861 -66.748 1.00 74.69 687 SER A O 1
ATOM 5473 N N . GLN A 1 688 ? 23.663 -24.774 -68.852 1.00 77.12 688 GLN A N 1
ATOM 5474 C CA . GLN A 1 688 ? 23.439 -23.328 -68.998 1.00 77.12 688 GLN A CA 1
ATOM 5475 C C . GLN A 1 688 ? 21.951 -22.974 -69.131 1.00 77.12 688 GLN A C 1
ATOM 5477 O O . GLN A 1 688 ? 21.524 -21.950 -68.600 1.00 77.12 688 GLN A O 1
ATOM 5482 N N . GLU A 1 689 ? 21.155 -23.808 -69.798 1.00 83.75 689 GLU A N 1
ATOM 5483 C CA . GLU A 1 689 ? 19.705 -23.639 -69.929 1.00 83.75 689 GLU A CA 1
ATOM 5484 C C . GLU A 1 689 ? 18.983 -23.929 -68.596 1.00 83.75 689 GLU A C 1
ATOM 5486 O O . GLU A 1 689 ? 18.114 -23.155 -68.204 1.00 83.75 689 GLU A O 1
ATOM 5491 N N . GLU A 1 690 ? 19.417 -24.932 -67.826 1.00 85.00 690 GLU A N 1
ATOM 5492 C CA . GLU A 1 690 ? 18.993 -25.203 -66.444 1.00 85.00 690 GLU A CA 1
ATOM 5493 C C . GLU A 1 690 ? 19.421 -24.087 -65.483 1.00 85.00 690 GLU A C 1
ATOM 5495 O O . GLU A 1 690 ? 18.603 -23.627 -64.690 1.00 85.00 690 GLU A O 1
ATOM 5500 N N . LEU A 1 691 ? 20.662 -23.588 -65.558 1.00 77.38 691 LEU A N 1
ATOM 5501 C CA . LEU A 1 691 ? 21.113 -22.438 -64.759 1.00 77.38 691 LEU A CA 1
ATOM 5502 C C . LEU A 1 691 ? 20.331 -21.165 -65.096 1.00 77.38 691 LEU A C 1
ATOM 5504 O O . LEU A 1 691 ? 20.037 -20.370 -64.208 1.00 77.38 691 LEU A O 1
ATOM 5508 N N . LYS A 1 692 ? 19.958 -20.966 -66.364 1.00 85.12 692 LYS A N 1
ATOM 5509 C CA . LYS A 1 692 ? 19.097 -19.853 -66.772 1.00 85.12 692 LYS A CA 1
ATOM 5510 C C . LYS A 1 692 ? 17.664 -20.044 -66.272 1.00 85.12 692 LYS A C 1
ATOM 5512 O O . LYS A 1 692 ? 17.115 -19.107 -65.705 1.00 85.12 692 LYS A O 1
ATOM 5517 N N . SER A 1 693 ? 17.095 -21.242 -66.412 1.00 85.25 693 SER A N 1
ATOM 5518 C CA . SER A 1 693 ? 15.745 -21.572 -65.939 1.00 85.25 693 SER A CA 1
ATOM 5519 C C . SER A 1 693 ? 15.628 -21.452 -64.420 1.00 85.25 693 SER A C 1
ATOM 5521 O O . SER A 1 693 ? 14.681 -20.850 -63.933 1.00 85.25 693 SER A O 1
ATOM 5523 N N . THR A 1 694 ? 16.603 -21.962 -63.665 1.00 84.31 694 THR A N 1
ATOM 5524 C CA . THR A 1 694 ? 16.636 -21.845 -62.197 1.00 84.31 694 THR A CA 1
ATOM 5525 C C . THR A 1 694 ? 16.896 -20.415 -61.735 1.00 84.31 694 THR A C 1
ATOM 5527 O O . THR A 1 694 ? 16.388 -20.026 -60.692 1.00 84.31 694 THR A O 1
ATOM 5530 N N . ASN A 1 695 ? 17.617 -19.591 -62.503 1.00 85.50 695 ASN A N 1
ATOM 5531 C CA . ASN A 1 695 ? 17.759 -18.164 -62.201 1.00 85.50 695 ASN A CA 1
ATOM 5532 C C . ASN A 1 695 ? 16.476 -17.366 -62.524 1.00 85.50 695 ASN A C 1
ATOM 5534 O O . ASN A 1 695 ? 16.135 -16.440 -61.794 1.00 85.50 695 ASN A O 1
ATOM 5538 N N . GLU A 1 696 ? 15.732 -17.742 -63.569 1.00 88.81 696 GLU A N 1
ATOM 5539 C CA . GLU A 1 696 ? 14.403 -17.189 -63.883 1.00 88.81 696 GLU A CA 1
ATOM 5540 C C . GLU A 1 696 ? 13.346 -17.630 -62.849 1.00 88.81 696 GLU A C 1
ATOM 5542 O O . GLU A 1 696 ? 12.539 -16.814 -62.408 1.00 88.81 696 GLU A O 1
ATOM 5547 N N . GLU A 1 697 ? 13.408 -18.874 -62.368 1.00 89.00 697 GLU A N 1
ATOM 5548 C CA . GLU A 1 697 ? 12.592 -19.393 -61.259 1.00 89.00 697 GLU A CA 1
ATOM 5549 C C . GLU A 1 697 ? 12.959 -18.738 -59.913 1.00 89.00 697 GLU A C 1
ATOM 5551 O O . GLU A 1 697 ? 12.074 -18.363 -59.143 1.00 89.00 697 GLU A O 1
ATOM 5556 N N . LEU A 1 698 ? 14.250 -18.508 -59.640 1.00 85.44 698 LEU A N 1
ATOM 5557 C CA . LEU A 1 698 ? 14.709 -17.736 -58.479 1.00 85.44 698 LEU A CA 1
ATOM 5558 C C . LEU A 1 698 ? 14.254 -16.274 -58.548 1.00 85.44 698 LEU A C 1
ATOM 5560 O O . LEU A 1 698 ? 13.867 -15.719 -57.524 1.00 85.44 698 LEU A O 1
ATOM 5564 N N . GLN A 1 699 ? 14.252 -15.646 -59.728 1.00 85.12 699 GLN A N 1
ATOM 5565 C CA . GLN A 1 699 ? 13.687 -14.305 -59.874 1.00 85.12 699 GLN A CA 1
ATOM 5566 C C . GLN A 1 699 ? 12.170 -14.321 -59.631 1.00 85.12 699 GLN A C 1
ATOM 5568 O O . GLN A 1 699 ? 11.687 -13.525 -58.830 1.00 85.12 699 GLN A O 1
ATOM 5573 N N . SER A 1 700 ? 11.433 -15.257 -60.238 1.00 87.62 700 SER A N 1
ATOM 5574 C CA . SER A 1 700 ? 9.980 -15.387 -60.054 1.00 87.62 700 SER A CA 1
ATOM 5575 C C . SER A 1 700 ? 9.594 -15.641 -58.593 1.00 87.62 700 SER A C 1
ATOM 5577 O O . SER A 1 700 ? 8.659 -15.025 -58.092 1.00 87.62 700 SER A O 1
ATOM 5579 N N . THR A 1 701 ? 10.322 -16.508 -57.885 1.00 86.38 701 THR A N 1
ATOM 5580 C CA . THR A 1 701 ? 10.085 -16.764 -56.453 1.00 86.38 701 THR A CA 1
ATOM 5581 C C . THR A 1 701 ? 10.508 -15.591 -55.575 1.00 86.38 701 THR A C 1
ATOM 5583 O O . THR A 1 701 ? 9.904 -15.382 -54.530 1.00 86.38 701 THR A O 1
ATOM 5586 N N . ASN A 1 702 ? 11.483 -14.776 -55.984 1.00 85.75 702 ASN A N 1
ATOM 5587 C CA . ASN A 1 702 ? 11.838 -13.544 -55.276 1.00 85.75 702 ASN A CA 1
ATOM 5588 C C . ASN A 1 702 ? 10.793 -12.427 -55.494 1.00 85.75 702 ASN A C 1
ATOM 5590 O O . ASN A 1 702 ? 10.496 -11.682 -54.565 1.00 85.75 702 ASN A O 1
ATOM 5594 N N . GLU A 1 703 ? 10.180 -12.348 -56.679 1.00 89.25 703 GLU A N 1
ATOM 5595 C CA . GLU A 1 703 ? 9.038 -11.463 -56.960 1.00 89.25 703 GLU A CA 1
ATOM 5596 C C . GLU A 1 703 ? 7.773 -11.916 -56.195 1.00 89.25 703 GLU A C 1
ATOM 5598 O O . GLU A 1 703 ? 7.088 -11.088 -55.594 1.00 89.25 703 GLU A O 1
ATOM 5603 N N . GLU A 1 704 ? 7.509 -13.225 -56.102 1.00 91.38 704 GLU A N 1
ATOM 5604 C CA . GLU A 1 704 ? 6.436 -13.798 -55.269 1.00 91.38 704 GLU A CA 1
ATOM 5605 C C . GLU A 1 704 ? 6.697 -13.603 -53.761 1.00 91.38 704 GLU A C 1
ATOM 5607 O O . GLU A 1 704 ? 5.788 -13.258 -53.000 1.00 91.38 704 GLU A O 1
ATOM 5612 N N . LEU A 1 705 ? 7.951 -13.733 -53.314 1.00 83.56 705 LEU A N 1
ATOM 5613 C CA . LEU A 1 705 ? 8.365 -13.397 -51.949 1.00 83.56 705 LEU A CA 1
ATOM 5614 C C . LEU A 1 705 ? 8.233 -11.897 -51.662 1.00 83.56 705 LEU A C 1
ATOM 5616 O O . LEU A 1 705 ? 7.879 -11.536 -50.540 1.00 83.56 705 LEU A O 1
ATOM 5620 N N . GLN A 1 706 ? 8.469 -11.011 -52.634 1.00 84.38 706 GLN A N 1
ATOM 5621 C CA . GLN A 1 706 ? 8.213 -9.583 -52.445 1.00 84.38 706 GLN A CA 1
ATOM 5622 C C . GLN A 1 706 ? 6.704 -9.316 -52.348 1.00 84.38 706 GLN A C 1
ATOM 5624 O O . GLN A 1 706 ? 6.269 -8.691 -51.385 1.00 84.38 706 GLN A O 1
ATOM 5629 N N . SER A 1 707 ? 5.900 -9.860 -53.268 1.00 89.12 707 SER A N 1
ATOM 5630 C CA . SER A 1 707 ? 4.438 -9.714 -53.253 1.00 89.12 707 SER A CA 1
ATOM 5631 C C . SER A 1 707 ? 3.806 -10.239 -51.957 1.00 89.12 707 SER A C 1
ATOM 5633 O O . SER A 1 707 ? 2.911 -9.600 -51.408 1.00 89.12 707 SER A O 1
ATOM 5635 N N . THR A 1 708 ? 4.279 -11.371 -51.428 1.00 87.31 708 THR A N 1
ATOM 5636 C CA . THR A 1 708 ? 3.781 -11.924 -50.155 1.00 87.31 708 THR A CA 1
ATOM 5637 C C . THR A 1 708 ? 4.291 -11.145 -48.940 1.00 87.31 708 THR A C 1
ATOM 5639 O O . THR A 1 708 ? 3.577 -11.058 -47.943 1.00 87.31 708 THR A O 1
ATOM 5642 N N . ASN A 1 709 ? 5.468 -10.506 -49.004 1.00 84.88 709 ASN A N 1
ATOM 5643 C CA . ASN A 1 709 ? 5.880 -9.533 -47.984 1.00 84.88 709 ASN A CA 1
ATOM 5644 C C . ASN A 1 709 ? 5.008 -8.269 -48.016 1.00 84.88 709 ASN A C 1
ATOM 5646 O O . ASN A 1 709 ? 4.624 -7.791 -46.952 1.00 84.88 709 ASN A O 1
ATOM 5650 N N . GLU A 1 710 ? 4.657 -7.754 -49.196 1.00 88.56 710 GLU A N 1
ATOM 5651 C CA . GLU A 1 710 ? 3.757 -6.603 -49.339 1.00 88.56 710 GLU A CA 1
ATOM 5652 C C . GLU A 1 710 ? 2.355 -6.928 -48.783 1.00 88.56 710 GLU A C 1
ATOM 5654 O O . GLU A 1 710 ? 1.862 -6.194 -47.923 1.00 88.56 710 GLU A O 1
ATOM 5659 N N . GLU A 1 711 ? 1.783 -8.090 -49.126 1.00 91.44 711 GLU A N 1
ATOM 5660 C CA . GLU A 1 711 ? 0.509 -8.579 -48.566 1.00 91.44 711 GLU A CA 1
ATOM 5661 C C . GLU A 1 711 ? 0.569 -8.770 -47.032 1.00 91.44 711 GLU A C 1
ATOM 5663 O O . GLU A 1 711 ? -0.344 -8.357 -46.307 1.00 91.44 711 GLU A O 1
ATOM 5668 N N . LEU A 1 712 ? 1.677 -9.312 -46.505 1.00 83.62 712 LEU A N 1
ATOM 5669 C CA . LEU A 1 712 ? 1.916 -9.420 -45.060 1.00 83.62 712 LEU A CA 1
ATOM 5670 C C . LEU A 1 712 ? 2.056 -8.051 -44.379 1.00 83.62 712 LEU A C 1
ATOM 5672 O O . LEU A 1 712 ? 1.596 -7.897 -43.246 1.00 83.62 712 LEU A O 1
ATOM 5676 N N . THR A 1 713 ? 2.656 -7.047 -45.031 1.00 79.00 713 THR A N 1
ATOM 5677 C CA . THR A 1 713 ? 2.721 -5.686 -44.474 1.00 79.00 713 THR A CA 1
ATOM 5678 C C . THR A 1 713 ? 1.354 -5.017 -44.435 1.00 79.00 713 THR A C 1
ATOM 5680 O O . THR A 1 713 ? 1.000 -4.476 -43.390 1.00 79.00 713 THR A O 1
ATOM 5683 N N . THR A 1 714 ? 0.534 -5.141 -45.484 1.00 88.12 714 THR A N 1
ATOM 5684 C CA . THR A 1 714 ? -0.835 -4.602 -45.472 1.00 88.12 714 THR A CA 1
ATOM 5685 C C . THR A 1 714 ? -1.724 -5.313 -44.451 1.00 88.12 714 THR A C 1
ATOM 5687 O O . THR A 1 714 ? -2.400 -4.654 -43.666 1.00 88.12 714 THR A O 1
ATOM 5690 N N . SER A 1 715 ? -1.650 -6.647 -44.349 1.00 87.44 715 SER A N 1
ATOM 5691 C CA . SER A 1 715 ? -2.400 -7.408 -43.336 1.00 87.44 715 SER A CA 1
ATOM 5692 C C . SER A 1 715 ? -1.971 -7.053 -41.902 1.00 87.44 715 SER A C 1
ATOM 5694 O O . SER A 1 715 ? -2.795 -7.001 -40.985 1.00 87.44 715 SER A O 1
ATOM 5696 N N . LYS A 1 716 ? -0.684 -6.741 -41.695 1.00 85.94 716 LYS A N 1
ATOM 5697 C CA . LYS A 1 716 ? -0.166 -6.223 -40.422 1.00 85.94 716 LYS A CA 1
ATOM 5698 C C . LYS A 1 716 ? -0.704 -4.820 -40.108 1.00 85.94 716 LYS A C 1
ATOM 5700 O O . LYS A 1 716 ? -1.018 -4.562 -38.948 1.00 85.94 716 LYS A O 1
ATOM 5705 N N . GLU A 1 717 ? -0.803 -3.929 -41.092 1.00 87.62 717 GLU A N 1
ATOM 5706 C CA . GLU A 1 717 ? -1.362 -2.580 -40.908 1.00 87.62 717 GLU A CA 1
ATOM 5707 C C . GLU A 1 717 ? -2.861 -2.628 -40.569 1.00 87.62 717 GLU A C 1
ATOM 5709 O O . GLU A 1 717 ? -3.283 -1.984 -39.605 1.00 87.62 717 GLU A O 1
ATOM 5714 N N . GLU A 1 718 ? -3.646 -3.472 -41.250 1.00 90.19 718 GLU A N 1
ATOM 5715 C CA . GLU A 1 718 ? -5.053 -3.733 -40.900 1.00 90.19 718 GLU A CA 1
ATOM 5716 C C . GLU A 1 718 ? -5.198 -4.277 -39.467 1.00 90.19 718 GLU A C 1
ATOM 5718 O O . GLU A 1 718 ? -5.993 -3.765 -38.675 1.00 90.19 718 GLU A O 1
ATOM 5723 N N . MET A 1 719 ? -4.386 -5.275 -39.094 1.00 82.81 719 MET A N 1
ATOM 5724 C CA . MET A 1 719 ? -4.352 -5.823 -37.732 1.00 82.81 719 MET A CA 1
ATOM 5725 C C . MET A 1 719 ? -3.962 -4.781 -36.677 1.00 82.81 719 MET A C 1
ATOM 5727 O O . MET A 1 719 ? -4.478 -4.822 -35.558 1.00 82.81 719 MET A O 1
ATOM 5731 N N . GLN A 1 720 ? -3.057 -3.854 -37.002 1.00 78.25 720 GLN A N 1
ATOM 5732 C CA . GLN A 1 720 ? -2.661 -2.798 -36.077 1.00 78.25 720 GLN A CA 1
ATOM 5733 C C . GLN A 1 720 ? -3.791 -1.776 -35.890 1.00 78.25 720 GLN A C 1
ATOM 5735 O O . GLN A 1 720 ? -4.128 -1.462 -34.749 1.00 78.25 720 GLN A O 1
ATOM 5740 N N . SER A 1 721 ? -4.447 -1.348 -36.973 1.00 89.88 721 SER A N 1
ATOM 5741 C CA . SER A 1 721 ? -5.614 -0.457 -36.914 1.00 89.88 721 SER A CA 1
ATOM 5742 C C . SER A 1 721 ? -6.767 -1.065 -36.100 1.00 89.88 721 SER A C 1
ATOM 5744 O O . SER A 1 721 ? -7.308 -0.415 -35.205 1.00 89.88 721 SER A O 1
ATOM 5746 N N . LEU A 1 722 ? -7.083 -2.346 -36.314 1.00 86.00 722 LEU A N 1
ATOM 5747 C CA . LEU A 1 722 ? -8.146 -3.042 -35.579 1.00 86.00 722 LEU A CA 1
ATOM 5748 C C . LEU A 1 722 ? -7.802 -3.228 -34.084 1.00 86.00 722 LEU A C 1
ATOM 5750 O O . LEU A 1 722 ? -8.688 -3.229 -33.226 1.00 86.00 722 LEU A O 1
ATOM 5754 N N . ASN A 1 723 ? -6.514 -3.324 -33.740 1.00 79.25 723 ASN A N 1
ATOM 5755 C CA . ASN A 1 723 ? -6.039 -3.323 -32.354 1.00 79.25 723 ASN A CA 1
ATOM 5756 C C . ASN A 1 723 ? -6.149 -1.927 -31.700 1.00 79.25 723 ASN A C 1
ATOM 5758 O O . ASN A 1 723 ? -6.500 -1.831 -30.525 1.00 79.25 723 ASN A O 1
ATOM 5762 N N . GLU A 1 724 ? -5.916 -0.845 -32.447 1.00 86.81 724 GLU A N 1
ATOM 5763 C CA . GLU A 1 724 ? -6.113 0.538 -31.979 1.00 86.81 724 GLU A CA 1
ATOM 5764 C C . GLU A 1 724 ? -7.607 0.847 -31.726 1.00 86.81 724 GLU A C 1
ATOM 5766 O O . GLU A 1 724 ? -7.956 1.421 -30.685 1.00 86.81 724 GLU A O 1
ATOM 5771 N N . GLU A 1 725 ? -8.517 0.368 -32.586 1.00 92.25 725 GLU A N 1
ATOM 5772 C CA . GLU A 1 725 ? -9.967 0.410 -32.323 1.00 92.25 725 GLU A CA 1
ATOM 5773 C C . GLU A 1 725 ? -10.344 -0.403 -31.074 1.00 92.25 725 GLU A C 1
ATOM 5775 O O . GLU A 1 725 ? -11.039 0.103 -30.189 1.00 92.25 725 GLU A O 1
ATOM 5780 N N . LEU A 1 726 ? -9.846 -1.639 -30.939 1.00 84.44 726 LEU A N 1
ATOM 5781 C CA . LEU A 1 726 ? -10.106 -2.472 -29.759 1.00 84.44 726 LEU A CA 1
ATOM 5782 C C . LEU A 1 726 ? -9.576 -1.846 -28.463 1.00 84.44 726 LEU A C 1
ATOM 5784 O O . LEU A 1 726 ? -10.245 -1.945 -27.433 1.00 84.44 726 LEU A O 1
ATOM 5788 N N . GLN A 1 727 ? -8.415 -1.189 -28.474 1.00 77.56 727 GLN A N 1
ATOM 5789 C CA . GLN A 1 727 ? -7.898 -0.467 -27.305 1.00 77.56 727 GLN A CA 1
ATOM 5790 C C . GLN A 1 727 ? -8.770 0.745 -26.957 1.00 77.56 727 GLN A C 1
ATOM 5792 O O . GLN A 1 727 ? -9.050 0.980 -25.778 1.00 77.56 727 GLN A O 1
ATOM 5797 N N . THR A 1 728 ? -9.275 1.457 -27.965 1.00 87.00 728 THR A N 1
ATOM 5798 C CA . THR A 1 728 ? -10.213 2.575 -27.787 1.00 87.00 728 THR A CA 1
ATOM 5799 C C . THR A 1 728 ? -11.534 2.097 -27.170 1.00 87.00 728 THR A C 1
ATOM 5801 O O . THR A 1 728 ? -11.959 2.627 -26.142 1.00 87.00 728 THR A O 1
ATOM 5804 N N . VAL A 1 729 ? -12.139 1.030 -27.706 1.00 89.31 729 VAL A N 1
ATOM 5805 C CA . VAL A 1 729 ? -13.386 0.441 -27.180 1.00 89.31 729 VAL A CA 1
ATOM 5806 C C . VAL A 1 729 ? -13.198 -0.127 -25.770 1.00 89.31 729 VAL A C 1
ATOM 5808 O O . VAL A 1 729 ? -14.045 0.092 -24.903 1.00 89.31 729 VAL A O 1
ATOM 5811 N N . ASN A 1 730 ? -12.078 -0.804 -25.488 1.00 81.25 730 ASN A N 1
ATOM 5812 C CA . ASN A 1 730 ? -11.768 -1.269 -24.132 1.00 81.25 730 ASN A CA 1
ATOM 5813 C C . ASN A 1 730 ? -11.593 -0.101 -23.150 1.00 81.25 730 ASN A C 1
ATOM 5815 O O . ASN A 1 730 ? -12.051 -0.197 -22.012 1.00 81.25 730 ASN A O 1
ATOM 5819 N N . SER A 1 731 ? -10.986 1.006 -23.582 1.00 83.75 731 SER A N 1
ATOM 5820 C CA . SER A 1 731 ? -10.827 2.211 -22.759 1.00 83.75 731 SER A CA 1
ATOM 5821 C C . SER A 1 731 ? -12.172 2.884 -22.469 1.00 83.75 731 SER A C 1
ATOM 5823 O O . SER A 1 731 ? -12.427 3.276 -21.329 1.00 83.75 731 SER A O 1
ATOM 5825 N N . GLU A 1 732 ? -13.083 2.972 -23.447 1.00 90.19 732 GLU A N 1
ATOM 5826 C CA . GLU A 1 732 ? -14.447 3.446 -23.180 1.00 90.19 732 GLU A CA 1
ATOM 5827 C C . GLU A 1 732 ? -15.186 2.500 -22.221 1.00 90.19 732 GLU A C 1
ATOM 5829 O O . GLU A 1 732 ? -15.772 2.962 -21.241 1.00 90.19 732 GLU A O 1
ATOM 5834 N N . LEU A 1 733 ? -15.114 1.182 -22.433 1.00 84.56 733 LEU A N 1
ATOM 5835 C CA . LEU A 1 733 ? -15.776 0.199 -21.572 1.00 84.56 733 LEU A CA 1
ATOM 5836 C C . LEU A 1 733 ? -15.253 0.254 -20.124 1.00 84.56 733 LEU A C 1
ATOM 5838 O O . LEU A 1 733 ? -16.050 0.229 -19.185 1.00 84.56 733 LEU A O 1
ATOM 5842 N N . GLN A 1 734 ? -13.939 0.404 -19.927 1.00 81.12 734 GLN A N 1
ATOM 5843 C CA . GLN A 1 734 ? -13.340 0.616 -18.604 1.00 81.12 734 GLN A CA 1
ATOM 5844 C C . GLN A 1 734 ? -13.842 1.910 -17.951 1.00 81.12 734 GLN A C 1
ATOM 5846 O O . GLN A 1 734 ? -14.190 1.891 -16.769 1.00 81.12 734 GLN A O 1
ATOM 5851 N N . ASN A 1 735 ? -13.969 3.004 -18.710 1.00 85.69 735 ASN A N 1
ATOM 5852 C CA . ASN A 1 735 ? -14.560 4.247 -18.209 1.00 85.69 735 ASN A CA 1
ATOM 5853 C C . ASN A 1 735 ? -16.033 4.057 -17.798 1.00 85.69 735 ASN A C 1
ATOM 5855 O O . ASN A 1 735 ? -16.402 4.454 -16.694 1.00 85.69 735 ASN A O 1
ATOM 5859 N N . LYS A 1 736 ? -16.863 3.366 -18.598 1.00 87.06 736 LYS A N 1
ATOM 5860 C CA . LYS A 1 736 ? -18.260 3.054 -18.217 1.00 87.06 736 LYS A CA 1
ATOM 5861 C C . LYS A 1 736 ? -18.344 2.184 -16.958 1.00 87.06 736 LYS A C 1
ATOM 5863 O O . LYS A 1 736 ? -19.220 2.404 -16.122 1.00 87.06 736 LYS A O 1
ATOM 5868 N N . VAL A 1 737 ? -17.438 1.218 -16.789 1.00 87.75 737 VAL A N 1
ATOM 5869 C CA . VAL A 1 737 ? -17.355 0.385 -15.575 1.00 87.75 737 VAL A CA 1
ATOM 5870 C C . VAL A 1 737 ? -16.925 1.217 -14.360 1.00 87.75 737 VAL A C 1
ATOM 5872 O O . VAL A 1 737 ? -17.494 1.052 -13.279 1.00 87.75 737 VAL A O 1
ATOM 5875 N N . ALA A 1 738 ? -15.985 2.152 -14.522 1.00 82.75 738 ALA A N 1
ATOM 5876 C CA . ALA A 1 738 ? -15.579 3.077 -13.466 1.00 82.75 738 ALA A CA 1
ATOM 5877 C C . ALA A 1 738 ? -16.715 4.042 -13.071 1.00 82.75 738 ALA A C 1
ATOM 5879 O O . ALA A 1 738 ? -16.952 4.250 -11.880 1.00 82.75 738 ALA A O 1
ATOM 5880 N N . ASP A 1 739 ? -17.466 4.575 -14.038 1.00 87.50 739 ASP A N 1
ATOM 5881 C CA . ASP A 1 739 ? -18.655 5.405 -13.804 1.00 87.50 739 ASP A CA 1
ATOM 5882 C C . ASP A 1 739 ? -19.748 4.638 -13.055 1.00 87.50 739 ASP A C 1
ATOM 5884 O O . ASP A 1 739 ? -20.262 5.117 -12.041 1.00 87.50 739 ASP A O 1
ATOM 5888 N N . PHE A 1 740 ? -20.052 3.411 -13.488 1.00 87.94 740 PHE A N 1
ATOM 5889 C CA . PHE A 1 740 ? -21.005 2.539 -12.805 1.00 87.94 740 PHE A CA 1
ATOM 5890 C C . PHE A 1 740 ? -20.552 2.201 -11.376 1.00 87.94 740 PHE A C 1
ATOM 5892 O O . PHE A 1 740 ? -21.357 2.232 -10.443 1.00 87.94 740 PHE A O 1
ATOM 5899 N N . SER A 1 741 ? -19.257 1.932 -11.172 1.00 80.94 741 SER A N 1
ATOM 5900 C CA . SER A 1 741 ? -18.711 1.679 -9.837 1.00 80.94 741 SER A CA 1
ATOM 5901 C C . SER A 1 741 ? -18.772 2.915 -8.939 1.00 80.94 741 SER A C 1
ATOM 5903 O O . SER A 1 741 ? -19.042 2.756 -7.749 1.00 80.94 741 SER A O 1
ATOM 5905 N N . ARG A 1 742 ? -18.553 4.127 -9.472 1.00 85.12 742 ARG A N 1
ATOM 5906 C CA . ARG A 1 742 ? -18.742 5.383 -8.727 1.00 85.12 742 ARG A CA 1
ATOM 5907 C C . ARG A 1 742 ? -20.202 5.537 -8.308 1.00 85.12 742 ARG A C 1
ATOM 5909 O O . ARG A 1 742 ? -20.480 5.524 -7.114 1.00 85.12 742 ARG A O 1
ATOM 5916 N N . ALA A 1 743 ? -21.135 5.508 -9.260 1.00 84.19 743 ALA A N 1
ATOM 5917 C CA . ALA A 1 743 ? -22.565 5.650 -8.985 1.00 84.19 743 ALA A CA 1
ATOM 5918 C C . ALA A 1 743 ? -23.109 4.597 -7.993 1.00 84.19 743 ALA A C 1
ATOM 5920 O O . ALA A 1 743 ? -23.927 4.916 -7.130 1.00 84.19 743 ALA A O 1
ATOM 5921 N N . ASN A 1 744 ? -22.646 3.343 -8.064 1.00 82.12 744 ASN A N 1
ATOM 5922 C CA . ASN A 1 744 ? -23.057 2.293 -7.127 1.00 82.12 744 ASN A CA 1
ATOM 5923 C C . ASN A 1 744 ? -22.450 2.464 -5.719 1.00 82.12 744 ASN A C 1
ATOM 5925 O O . ASN A 1 744 ? -23.116 2.147 -4.726 1.00 82.12 744 ASN A O 1
ATOM 5929 N N . ASN A 1 745 ? -21.219 2.978 -5.622 1.00 80.00 745 ASN A N 1
ATOM 5930 C CA . ASN A 1 745 ? -20.593 3.338 -4.349 1.00 80.00 745 ASN A CA 1
ATOM 5931 C C . ASN A 1 745 ? -21.294 4.546 -3.718 1.00 80.00 745 ASN A C 1
ATOM 5933 O O . ASN A 1 745 ? -21.659 4.478 -2.549 1.00 80.00 745 ASN A O 1
ATOM 5937 N N . ASP A 1 746 ? -21.574 5.593 -4.494 1.00 84.00 746 ASP A N 1
ATOM 5938 C CA . ASP A 1 746 ? -22.313 6.775 -4.040 1.00 84.00 746 ASP A CA 1
ATOM 5939 C C . ASP A 1 746 ? -23.720 6.393 -3.561 1.00 84.00 746 ASP A C 1
ATOM 5941 O O . ASP A 1 746 ? -24.130 6.783 -2.471 1.00 84.00 746 ASP A O 1
ATOM 5945 N N . MET A 1 747 ? -24.421 5.521 -4.297 1.00 81.69 747 MET A N 1
ATOM 5946 C CA . MET A 1 747 ? -25.703 4.949 -3.871 1.00 81.69 747 MET A CA 1
ATOM 5947 C C . MET A 1 747 ? -25.582 4.131 -2.573 1.00 81.69 747 MET A C 1
ATOM 5949 O O . MET A 1 747 ? -26.453 4.221 -1.710 1.00 81.69 747 MET A O 1
ATOM 5953 N N . LYS A 1 748 ? -24.512 3.338 -2.388 1.00 77.94 748 LYS A N 1
ATOM 5954 C CA . LYS A 1 748 ? -24.284 2.618 -1.120 1.00 77.94 748 LYS A CA 1
ATOM 5955 C C . LYS A 1 748 ? -24.043 3.597 0.034 1.00 77.94 748 LYS A C 1
ATOM 5957 O O . LYS A 1 748 ? -24.630 3.425 1.100 1.00 77.94 748 LYS A O 1
ATOM 5962 N N . ASN A 1 749 ? -23.208 4.608 -0.190 1.00 78.56 749 ASN A N 1
ATOM 5963 C CA . ASN A 1 749 ? -22.852 5.614 0.803 1.00 78.56 749 ASN A CA 1
ATOM 5964 C C . ASN A 1 749 ? -24.085 6.418 1.223 1.00 78.56 749 ASN A C 1
ATOM 5966 O O . ASN A 1 749 ? -24.378 6.468 2.410 1.00 78.56 749 ASN A O 1
ATOM 5970 N N . LEU A 1 750 ? -24.864 6.941 0.269 1.00 80.69 750 LEU A N 1
ATOM 5971 C CA . LEU A 1 750 ? -26.120 7.651 0.532 1.00 80.69 750 LEU A CA 1
ATOM 5972 C C . LEU A 1 750 ? -27.086 6.809 1.371 1.00 80.69 750 LEU A C 1
ATOM 5974 O O . LEU A 1 750 ? -27.555 7.276 2.406 1.00 80.69 750 LEU A O 1
ATOM 5978 N N . LEU A 1 751 ? -27.352 5.562 0.966 1.00 79.25 751 LEU A N 1
ATOM 5979 C CA . LEU A 1 751 ? -28.273 4.684 1.690 1.00 79.25 751 LEU A CA 1
ATOM 5980 C C . LEU A 1 751 ? -27.794 4.405 3.126 1.00 79.25 751 LEU A C 1
ATOM 5982 O O . LEU A 1 751 ? -28.592 4.502 4.057 1.00 79.25 751 LEU A O 1
ATOM 5986 N N . ASN A 1 752 ? -26.502 4.138 3.331 1.00 74.50 752 ASN A N 1
ATOM 5987 C CA . ASN A 1 752 ? -25.934 3.951 4.670 1.00 74.50 752 ASN A CA 1
ATOM 5988 C C . ASN A 1 752 ? -25.952 5.242 5.514 1.00 74.50 752 ASN A C 1
ATOM 5990 O O . ASN A 1 752 ? -26.277 5.189 6.698 1.00 74.50 752 ASN A O 1
ATOM 5994 N N . SER A 1 753 ? -25.659 6.403 4.918 1.00 76.06 753 SER A N 1
ATOM 5995 C CA . SER A 1 753 ? -25.642 7.709 5.596 1.00 76.06 753 SER A CA 1
ATOM 5996 C C . SER A 1 753 ? -27.022 8.228 6.014 1.00 76.06 753 SER A C 1
ATOM 5998 O O . SER A 1 753 ? -27.084 9.194 6.768 1.00 76.06 753 SER A O 1
ATOM 6000 N N . THR A 1 754 ? -28.125 7.609 5.574 1.00 76.81 754 THR A N 1
ATOM 6001 C CA . THR A 1 754 ? -29.461 7.929 6.118 1.00 76.81 754 THR A CA 1
ATOM 6002 C C . THR A 1 754 ? -29.711 7.349 7.512 1.00 76.81 754 THR A C 1
ATOM 6004 O O . THR A 1 754 ? -30.702 7.716 8.134 1.00 76.81 754 THR A O 1
ATOM 6007 N N . GLU A 1 755 ? -28.872 6.418 7.987 1.00 70.44 755 GLU A N 1
ATOM 6008 C CA . GLU A 1 755 ? -29.071 5.603 9.203 1.00 70.44 755 GLU A CA 1
ATOM 6009 C C . GLU A 1 755 ? -30.365 4.749 9.221 1.00 70.44 755 GLU A C 1
ATOM 6011 O O . GLU A 1 755 ? -30.594 3.985 10.161 1.00 70.44 755 GLU A O 1
ATOM 6016 N N . ILE A 1 756 ? -31.196 4.792 8.169 1.00 82.31 756 ILE A N 1
ATOM 6017 C CA . ILE A 1 756 ? -32.432 4.007 8.074 1.00 82.31 756 ILE A CA 1
ATOM 6018 C C . ILE A 1 756 ? -32.090 2.563 7.694 1.00 82.31 756 ILE A C 1
ATOM 6020 O O . ILE A 1 756 ? -31.671 2.260 6.568 1.00 82.31 756 ILE A O 1
ATOM 6024 N N . ALA A 1 757 ? -32.336 1.645 8.627 1.00 90.06 757 ALA A N 1
ATOM 6025 C CA . ALA A 1 757 ? -32.308 0.212 8.372 1.00 90.06 757 ALA A CA 1
ATOM 6026 C C . ALA A 1 757 ? -33.323 -0.128 7.266 1.00 90.06 757 ALA A C 1
ATOM 6028 O O . ALA A 1 757 ? -34.526 0.070 7.429 1.00 90.06 757 ALA A O 1
ATOM 6029 N N . THR A 1 758 ? -32.828 -0.600 6.122 1.00 90.31 758 THR A N 1
ATOM 6030 C CA . THR A 1 758 ? -33.611 -0.777 4.893 1.00 90.31 758 THR A CA 1
ATOM 6031 C C . THR A 1 758 ? -33.271 -2.107 4.231 1.00 90.31 758 THR A C 1
ATOM 6033 O O . THR A 1 758 ? -32.099 -2.467 4.105 1.00 90.31 758 THR A O 1
ATOM 6036 N N . LEU A 1 759 ? -34.299 -2.822 3.778 1.00 91.19 759 LEU A N 1
ATOM 6037 C CA . LEU A 1 759 ? -34.203 -4.130 3.140 1.00 91.19 759 LEU A CA 1
ATOM 6038 C C . LEU A 1 759 ? -34.935 -4.114 1.790 1.00 91.19 759 LEU A C 1
ATOM 6040 O O . LEU A 1 759 ? -36.130 -3.828 1.736 1.00 91.19 759 LEU A O 1
ATOM 6044 N N . PHE A 1 760 ? -34.217 -4.427 0.710 1.00 91.00 760 PHE A N 1
ATOM 6045 C CA . PHE A 1 760 ? -34.752 -4.528 -0.650 1.00 91.00 760 PHE A CA 1
ATOM 6046 C C . PHE A 1 760 ? -34.938 -5.999 -1.021 1.00 91.00 760 PHE A C 1
ATOM 6048 O O . PHE A 1 760 ? -33.984 -6.781 -0.949 1.00 91.00 760 PHE A O 1
ATOM 6055 N N . LEU A 1 761 ? -36.146 -6.360 -1.447 1.00 91.81 761 LEU A N 1
ATOM 6056 C CA . LEU A 1 761 ? -36.534 -7.723 -1.814 1.00 91.81 761 LEU A CA 1
ATOM 6057 C C . LEU A 1 761 ? -36.945 -7.817 -3.290 1.00 91.81 761 LEU A C 1
ATOM 6059 O O . LEU A 1 761 ? -37.311 -6.807 -3.891 1.00 91.81 761 LEU A O 1
ATOM 6063 N N . ASP A 1 762 ? -36.915 -9.022 -3.860 1.00 90.00 762 ASP A N 1
ATOM 6064 C CA . ASP A 1 762 ? -37.592 -9.354 -5.125 1.00 90.00 762 ASP A CA 1
ATOM 6065 C C . ASP A 1 762 ? -39.086 -9.705 -4.908 1.00 90.00 762 ASP A C 1
ATOM 6067 O O . ASP A 1 762 ? -39.683 -9.344 -3.886 1.00 90.00 762 ASP A O 1
ATOM 6071 N N . LYS A 1 763 ? -39.726 -10.350 -5.893 1.00 86.44 763 LYS A N 1
ATOM 6072 C CA . LYS A 1 763 ? -41.150 -10.745 -5.852 1.00 86.44 763 LYS A CA 1
ATOM 6073 C C . LYS A 1 763 ? -41.365 -12.004 -5.006 1.00 86.44 763 LYS A C 1
ATOM 6075 O O . LYS A 1 763 ? -42.421 -12.185 -4.403 1.00 86.44 763 LYS A O 1
ATOM 6080 N N . GLU A 1 764 ? -40.342 -12.844 -4.949 1.00 87.38 764 GLU A N 1
ATOM 6081 C CA . GLU A 1 764 ? -40.256 -14.115 -4.240 1.00 87.38 764 GLU A CA 1
ATOM 6082 C C . GLU A 1 764 ? -39.876 -13.931 -2.753 1.00 87.38 764 GLU A C 1
ATOM 6084 O O . GLU A 1 764 ? -39.991 -14.873 -1.968 1.00 87.38 764 GLU A O 1
ATOM 6089 N N . LEU A 1 765 ? -39.537 -12.694 -2.356 1.00 89.19 765 LEU A N 1
ATOM 6090 C CA . LEU A 1 765 ? -39.089 -12.238 -1.033 1.00 89.19 765 LEU A CA 1
ATOM 6091 C C . LEU A 1 765 ? -37.622 -12.563 -0.692 1.00 89.19 765 LEU A C 1
ATOM 6093 O O . LEU A 1 765 ? -37.242 -12.536 0.485 1.00 89.19 765 LEU A O 1
ATOM 6097 N N . ASN A 1 766 ? -36.782 -12.816 -1.698 1.00 90.94 766 ASN A N 1
ATOM 6098 C CA . ASN A 1 766 ? -35.339 -12.938 -1.515 1.00 90.94 766 ASN A CA 1
ATOM 6099 C C . ASN A 1 766 ? -34.669 -11.568 -1.389 1.00 90.94 766 ASN A C 1
ATOM 6101 O O . ASN A 1 766 ? -35.082 -10.586 -2.007 1.00 90.94 766 ASN A O 1
ATOM 6105 N N . ILE A 1 767 ? -33.590 -11.504 -0.612 1.00 90.94 767 ILE A N 1
ATOM 6106 C CA . ILE A 1 767 ? -32.846 -10.268 -0.360 1.00 90.94 767 ILE A CA 1
ATOM 6107 C C . ILE A 1 767 ? -32.006 -9.883 -1.581 1.00 90.94 767 ILE A C 1
ATOM 6109 O O . ILE A 1 767 ? -31.086 -10.604 -1.957 1.00 90.94 767 ILE A O 1
ATOM 6113 N N . ARG A 1 768 ? -32.268 -8.706 -2.161 1.00 89.06 768 ARG A N 1
ATOM 6114 C CA . ARG A 1 768 ? -31.474 -8.124 -3.262 1.00 89.06 768 ARG A CA 1
ATOM 6115 C C . ARG A 1 768 ? -30.361 -7.209 -2.752 1.00 89.06 768 ARG A C 1
ATOM 6117 O O . ARG A 1 768 ? -29.253 -7.226 -3.278 1.00 89.06 768 ARG A O 1
ATOM 6124 N N . ARG A 1 769 ? -30.664 -6.376 -1.749 1.00 87.75 769 ARG A N 1
ATOM 6125 C CA . ARG A 1 769 ? -29.746 -5.391 -1.143 1.00 87.75 769 ARG A CA 1
ATOM 6126 C C . ARG A 1 769 ? -30.250 -5.009 0.249 1.00 87.75 769 ARG A C 1
ATOM 6128 O O . ARG A 1 769 ? -31.443 -5.106 0.525 1.00 87.75 769 ARG A O 1
ATOM 6135 N N . PHE A 1 770 ? -29.361 -4.532 1.110 1.00 89.69 770 PHE A N 1
ATOM 6136 C CA . PHE A 1 770 ? -29.716 -3.976 2.415 1.00 89.69 770 PHE A CA 1
ATOM 6137 C C . PHE A 1 770 ? -28.761 -2.844 2.821 1.00 89.69 770 PHE A C 1
ATOM 6139 O O . PHE A 1 770 ? -27.696 -2.700 2.218 1.00 89.69 770 PHE A O 1
ATOM 6146 N N . THR A 1 771 ? -29.148 -2.043 3.818 1.00 89.88 771 THR A N 1
ATOM 6147 C CA . THR A 1 771 ? -28.266 -1.067 4.486 1.00 89.88 771 THR A CA 1
ATOM 6148 C C . THR A 1 771 ? -27.692 -1.648 5.769 1.00 89.88 771 THR A C 1
ATOM 6150 O O . THR A 1 771 ? -28.354 -2.433 6.449 1.00 89.88 771 THR A O 1
ATOM 6153 N N . ASP A 1 772 ? -26.466 -1.260 6.119 1.00 86.50 772 ASP A N 1
ATOM 6154 C CA . ASP A 1 772 ? -25.736 -1.869 7.240 1.00 86.50 772 ASP A CA 1
ATOM 6155 C C . ASP A 1 772 ? -26.497 -1.833 8.600 1.00 86.50 772 ASP A C 1
ATOM 6157 O O . ASP A 1 772 ? -26.438 -2.836 9.319 1.00 86.50 772 ASP A O 1
ATOM 6161 N N . PRO A 1 773 ? -27.309 -0.801 8.944 1.00 87.25 773 PRO A N 1
ATOM 6162 C CA . PRO A 1 773 ? -28.122 -0.797 10.169 1.00 87.25 773 PRO A CA 1
ATOM 6163 C C . PRO A 1 773 ? -29.178 -1.915 10.285 1.00 87.25 773 PRO A C 1
ATOM 6165 O O . PRO A 1 773 ? -29.629 -2.203 11.395 1.00 87.25 773 PRO A O 1
ATOM 6168 N N . ILE A 1 774 ? -29.572 -2.595 9.194 1.00 89.25 774 ILE A N 1
ATOM 6169 C CA . ILE A 1 774 ? -30.528 -3.720 9.287 1.00 89.25 774 ILE A CA 1
ATOM 6170 C C . ILE A 1 774 ? -29.968 -4.890 10.116 1.00 89.25 774 ILE A C 1
ATOM 6172 O O . ILE A 1 774 ? -30.746 -5.663 10.675 1.00 89.25 774 ILE A O 1
ATOM 6176 N N . ALA A 1 775 ? -28.636 -5.004 10.227 1.00 85.00 775 ALA A N 1
ATOM 6177 C CA . ALA A 1 775 ? -27.947 -6.067 10.962 1.00 85.00 775 ALA A CA 1
ATOM 6178 C C . ALA A 1 775 ? -28.274 -6.080 12.472 1.00 85.00 775 ALA A C 1
ATOM 6180 O O . ALA A 1 775 ? -28.147 -7.108 13.147 1.00 85.00 775 ALA A O 1
ATOM 6181 N N . GLU A 1 776 ? -28.742 -4.950 13.015 1.00 82.94 776 GLU A N 1
ATOM 6182 C CA . GLU A 1 776 ? -29.249 -4.873 14.387 1.00 82.94 776 GLU A CA 1
ATOM 6183 C C . GLU A 1 776 ? -30.611 -5.554 14.581 1.00 82.94 776 GLU A C 1
ATOM 6185 O O . GLU A 1 776 ? -30.940 -5.909 15.713 1.00 82.94 776 GLU A O 1
ATOM 6190 N N . ILE A 1 777 ? -31.388 -5.714 13.504 1.00 86.94 777 ILE A N 1
ATOM 6191 C CA . ILE A 1 777 ? -32.808 -6.109 13.505 1.00 86.94 777 ILE A CA 1
ATOM 6192 C C . ILE A 1 777 ? -32.989 -7.531 12.951 1.00 86.94 777 ILE A C 1
ATOM 6194 O O . ILE A 1 777 ? -33.748 -8.327 13.503 1.00 86.94 777 ILE A O 1
ATOM 6198 N N . PHE A 1 778 ? -32.268 -7.857 11.875 1.00 86.56 778 PHE A N 1
ATOM 6199 C CA . PHE A 1 778 ? -32.158 -9.187 11.274 1.00 86.56 778 PHE A CA 1
ATOM 6200 C C . PHE A 1 778 ? -30.683 -9.565 11.210 1.00 86.56 778 PHE A C 1
ATOM 6202 O O . PHE A 1 778 ? -29.860 -8.744 10.814 1.00 86.56 778 PHE A O 1
ATOM 6209 N N . LYS A 1 779 ? -30.315 -10.806 11.542 1.00 83.69 779 LYS A N 1
ATOM 6210 C CA . LYS A 1 779 ? -28.895 -11.217 11.592 1.00 83.69 779 LYS A CA 1
ATOM 6211 C C . LYS A 1 779 ? -28.312 -11.565 10.207 1.00 83.69 779 LYS A C 1
ATOM 6213 O O . LYS A 1 779 ? -27.712 -12.623 10.033 1.00 83.69 779 LYS A O 1
ATOM 6218 N N . VAL A 1 780 ? -28.514 -10.671 9.232 1.00 87.62 780 VAL A N 1
ATOM 6219 C CA . VAL A 1 780 ? -28.046 -10.774 7.836 1.00 87.62 780 VAL A CA 1
ATOM 6220 C C . VAL A 1 780 ? -26.524 -10.759 7.708 1.00 87.62 780 VAL A C 1
ATOM 6222 O O . VAL A 1 780 ? -25.808 -10.167 8.520 1.00 87.62 780 VAL A O 1
ATOM 6225 N N . ARG A 1 781 ? -26.028 -11.342 6.615 1.00 85.25 781 ARG A N 1
ATOM 6226 C CA . ARG A 1 781 ? -24.663 -11.165 6.107 1.00 85.25 781 ARG A CA 1
ATOM 6227 C C . ARG A 1 781 ? -24.708 -10.899 4.603 1.00 85.25 781 ARG A C 1
ATOM 6229 O O . ARG A 1 781 ? -25.702 -11.181 3.941 1.00 85.25 781 ARG A O 1
ATOM 6236 N N . ALA A 1 782 ? -23.603 -10.420 4.031 1.00 80.56 782 ALA A N 1
ATOM 6237 C CA . ALA A 1 782 ? -23.488 -10.229 2.578 1.00 80.56 782 ALA A CA 1
ATOM 6238 C C . ALA A 1 782 ? -23.686 -11.534 1.769 1.00 80.56 782 ALA A C 1
ATOM 6240 O O . ALA A 1 782 ? -24.014 -11.480 0.589 1.00 80.56 782 ALA A O 1
ATOM 6241 N N . SER A 1 783 ? -23.524 -12.698 2.408 1.00 84.88 783 SER A N 1
ATOM 6242 C CA . SER A 1 783 ? -23.787 -14.027 1.845 1.00 84.88 783 SER A CA 1
ATOM 6243 C C . SER A 1 783 ? -25.267 -14.436 1.807 1.00 84.88 783 SER A C 1
ATOM 6245 O O . SER A 1 783 ? -25.577 -15.437 1.176 1.00 84.88 783 SER A O 1
ATOM 6247 N N . ASP A 1 784 ? -26.170 -13.717 2.486 1.00 84.06 784 ASP A N 1
ATOM 6248 C CA . ASP A 1 784 ? -27.618 -14.005 2.483 1.00 84.06 784 ASP A CA 1
ATOM 6249 C C . ASP A 1 784 ? -28.367 -13.272 1.346 1.00 84.06 784 ASP A C 1
ATOM 6251 O O . ASP A 1 784 ? -29.593 -13.340 1.251 1.00 84.06 784 ASP A O 1
ATOM 6255 N N . ILE A 1 785 ? -27.648 -12.576 0.457 1.00 86.88 785 ILE A N 1
ATOM 6256 C CA . ILE A 1 785 ? -28.211 -12.030 -0.786 1.00 86.88 785 ILE A CA 1
ATOM 6257 C C . ILE A 1 785 ? -28.657 -13.203 -1.675 1.00 86.88 785 ILE A C 1
ATOM 6259 O O . ILE A 1 785 ? -27.902 -14.147 -1.894 1.00 86.88 785 ILE A O 1
ATOM 6263 N N . GLY A 1 786 ? -29.893 -13.148 -2.175 1.00 84.56 786 GLY A N 1
ATOM 6264 C CA . GLY A 1 786 ? -30.546 -14.242 -2.902 1.00 84.56 786 GLY A CA 1
ATOM 6265 C C . GLY A 1 786 ? -31.292 -15.254 -2.020 1.00 84.56 786 GLY A C 1
ATOM 6266 O O . GLY A 1 786 ? -31.840 -16.213 -2.554 1.00 84.56 786 GLY A O 1
ATOM 6267 N N . ARG A 1 787 ? -31.361 -15.049 -0.696 1.00 88.50 787 ARG A N 1
ATOM 6268 C CA . ARG A 1 787 ? -32.115 -15.901 0.244 1.00 88.50 787 ARG A CA 1
ATOM 6269 C C . ARG A 1 787 ? -33.426 -15.235 0.705 1.00 88.50 787 ARG A C 1
ATOM 6271 O O . ARG A 1 787 ? -33.414 -14.015 0.899 1.00 88.50 787 ARG A O 1
ATOM 6278 N N . PRO A 1 788 ? -34.525 -15.984 0.951 1.00 88.56 788 PRO A N 1
ATOM 6279 C CA . PRO A 1 788 ? -35.751 -15.442 1.542 1.00 88.56 788 PRO A CA 1
ATOM 6280 C C . PRO A 1 788 ? -35.505 -14.778 2.902 1.00 88.56 788 PRO A C 1
ATOM 6282 O O . PRO A 1 788 ? -34.919 -15.387 3.801 1.00 88.56 788 PRO A O 1
ATOM 6285 N N . PHE A 1 789 ? -35.993 -13.548 3.100 1.00 86.94 789 PHE A N 1
ATOM 6286 C CA . PHE A 1 789 ? -35.776 -12.838 4.374 1.00 86.94 789 PHE A CA 1
ATOM 6287 C C . PHE A 1 789 ? -36.509 -13.475 5.569 1.00 86.94 789 PHE A C 1
ATOM 6289 O O . PHE A 1 789 ? -36.149 -13.230 6.719 1.00 86.94 789 PHE A O 1
ATOM 6296 N N . THR A 1 790 ? -37.519 -14.307 5.300 1.00 85.44 790 THR A N 1
ATOM 6297 C CA . THR A 1 790 ? -38.285 -15.071 6.299 1.00 85.44 790 THR A CA 1
ATOM 6298 C C . THR A 1 790 ? -37.465 -16.136 7.019 1.00 85.44 790 THR A C 1
ATOM 6300 O O . THR A 1 790 ? -37.845 -16.558 8.106 1.00 85.44 790 THR A O 1
ATOM 6303 N N . ASP A 1 791 ? -36.342 -16.559 6.438 1.00 83.12 791 ASP A N 1
ATOM 6304 C CA . ASP A 1 791 ? -35.500 -17.638 6.966 1.00 83.12 791 ASP A CA 1
ATOM 6305 C C . ASP A 1 791 ? -34.426 -17.119 7.945 1.00 83.12 791 ASP A C 1
ATOM 6307 O O . ASP A 1 791 ? -33.519 -17.855 8.355 1.00 83.12 791 ASP A O 1
ATOM 6311 N N . LEU A 1 792 ? -34.483 -15.826 8.271 1.00 83.00 792 LEU A N 1
ATOM 6312 C CA . LEU A 1 792 ? -33.518 -15.123 9.103 1.00 83.00 792 LEU A CA 1
ATOM 6313 C C . LEU A 1 792 ? -34.050 -14.902 10.515 1.00 83.00 792 LEU A C 1
ATOM 6315 O O . LEU A 1 792 ? -35.213 -14.563 10.726 1.00 83.00 792 LEU A O 1
ATOM 6319 N N . VAL A 1 793 ? -33.151 -15.010 11.493 1.00 82.94 793 VAL A N 1
ATOM 6320 C CA . VAL A 1 793 ? -33.452 -14.642 12.878 1.00 82.94 793 VAL A CA 1
ATOM 6321 C C . VAL A 1 793 ? -33.639 -13.127 12.960 1.00 82.94 793 VAL A C 1
ATOM 6323 O O . VAL A 1 793 ? -32.742 -12.363 12.583 1.00 82.94 793 VAL A O 1
ATOM 6326 N N . SER A 1 794 ? -34.802 -12.718 13.466 1.00 84.62 794 SER A N 1
ATOM 6327 C CA . SER A 1 794 ? -35.175 -11.328 13.724 1.00 84.62 794 SER A CA 1
ATOM 6328 C C . SER A 1 794 ? -35.447 -11.114 15.209 1.00 84.62 794 SER A C 1
ATOM 6330 O O . SER A 1 794 ? -36.032 -11.980 15.860 1.00 84.62 794 SER A O 1
ATOM 6332 N N . ASP A 1 795 ? -35.076 -9.944 15.727 1.00 82.56 795 ASP A N 1
ATOM 6333 C CA . ASP A 1 795 ? -35.342 -9.567 17.121 1.00 82.56 795 ASP A CA 1
ATOM 6334 C C . ASP A 1 795 ? -36.699 -8.857 17.302 1.00 82.56 795 ASP A C 1
ATOM 6336 O O . ASP A 1 795 ? -37.037 -8.454 18.416 1.00 82.56 795 ASP A O 1
ATOM 6340 N N . LEU A 1 796 ? -37.477 -8.682 16.225 1.00 86.00 796 LEU A N 1
ATOM 6341 C CA . LEU A 1 796 ? -38.789 -8.020 16.217 1.00 86.00 796 LEU A CA 1
ATOM 6342 C C . LEU A 1 796 ? -39.912 -8.939 16.719 1.00 86.00 796 LEU A C 1
ATOM 6344 O O . LEU A 1 796 ? -40.049 -10.074 16.262 1.00 86.00 796 LEU A O 1
ATOM 6348 N N . LYS A 1 797 ? -40.825 -8.409 17.541 1.00 86.19 797 LYS A N 1
ATOM 6349 C CA . LYS A 1 797 ? -42.047 -9.107 17.988 1.00 86.19 797 LYS A CA 1
ATOM 6350 C C . LYS A 1 797 ? -43.173 -9.059 16.934 1.00 86.19 797 LYS A C 1
ATOM 6352 O O . LYS A 1 797 ? -44.334 -8.839 17.269 1.00 86.19 797 LYS A O 1
ATOM 6357 N N . TYR A 1 798 ? -42.841 -9.252 15.653 1.00 86.69 798 TYR A N 1
ATOM 6358 C CA . TYR A 1 798 ? -43.766 -9.084 14.519 1.00 86.69 798 TYR A CA 1
ATOM 6359 C C . TYR A 1 798 ? -43.787 -10.312 13.581 1.00 86.69 798 TYR A C 1
ATOM 6361 O O . TYR A 1 798 ? -43.233 -10.270 12.481 1.00 86.69 798 TYR A O 1
ATOM 6369 N N . PRO A 1 799 ? -44.430 -11.425 13.990 1.00 81.25 799 PRO A N 1
ATOM 6370 C CA . PRO A 1 799 ? -44.413 -12.683 13.233 1.00 81.25 799 PRO A CA 1
ATOM 6371 C C . PRO A 1 799 ? -45.155 -12.615 11.886 1.00 81.25 799 PRO A C 1
ATOM 6373 O O . PRO A 1 799 ? -44.868 -13.394 10.982 1.00 81.25 799 PRO A O 1
ATOM 6376 N N . GLU A 1 800 ? -46.089 -11.675 11.715 1.00 86.38 800 GLU A N 1
ATOM 6377 C CA . GLU A 1 800 ? -46.905 -11.547 10.497 1.00 86.38 800 GLU A CA 1
ATOM 6378 C C . GLU A 1 800 ? -46.207 -10.796 9.348 1.00 86.38 800 GLU A C 1
ATOM 6380 O O . GLU A 1 800 ? -46.767 -10.687 8.255 1.00 86.38 800 GLU A O 1
ATOM 6385 N N . ILE A 1 801 ? -44.976 -10.306 9.549 1.00 87.44 801 ILE A N 1
ATOM 6386 C CA . ILE A 1 801 ? -44.252 -9.466 8.580 1.00 87.44 801 ILE A CA 1
ATOM 6387 C C . ILE A 1 801 ? -44.161 -10.089 7.174 1.00 87.44 801 ILE A C 1
ATOM 6389 O O . ILE A 1 801 ? -44.340 -9.389 6.178 1.00 87.44 801 ILE A O 1
ATOM 6393 N N . GLY A 1 802 ? -43.966 -11.410 7.075 1.00 85.56 802 GLY A N 1
ATOM 6394 C CA . GLY A 1 802 ? -43.925 -12.135 5.798 1.00 85.56 802 GLY A CA 1
ATOM 6395 C C . GLY A 1 802 ? -45.289 -12.264 5.105 1.00 85.56 802 GLY A C 1
ATOM 6396 O O . GLY A 1 802 ? -45.356 -12.300 3.876 1.00 85.56 802 GLY A O 1
ATOM 6397 N N . THR A 1 803 ? -46.386 -12.285 5.866 1.00 87.75 803 THR A N 1
ATOM 6398 C CA . THR A 1 803 ? -47.758 -12.263 5.330 1.00 87.75 803 THR A CA 1
ATOM 6399 C C . THR A 1 803 ? -48.102 -10.865 4.826 1.00 87.75 803 THR A C 1
ATOM 6401 O O . THR A 1 803 ? -48.590 -10.710 3.705 1.00 87.75 803 THR A O 1
ATOM 6404 N N . ASN A 1 804 ? -47.766 -9.839 5.608 1.00 88.75 804 ASN A N 1
ATOM 6405 C CA . ASN A 1 804 ? -48.028 -8.447 5.255 1.00 88.75 804 ASN A CA 1
ATOM 6406 C C . ASN A 1 804 ? -47.174 -7.995 4.057 1.00 88.75 804 ASN A C 1
ATOM 6408 O O . ASN A 1 804 ? -47.696 -7.327 3.169 1.00 88.75 804 ASN A O 1
ATOM 6412 N N . ALA A 1 805 ? -45.932 -8.475 3.924 1.00 87.88 805 ALA A N 1
ATOM 6413 C CA . ALA A 1 805 ? -45.136 -8.335 2.701 1.00 87.88 805 ALA A CA 1
ATOM 6414 C C . ALA A 1 805 ? -45.872 -8.866 1.449 1.00 87.88 805 ALA A C 1
ATOM 6416 O O . ALA A 1 805 ? -46.010 -8.148 0.457 1.00 87.88 805 ALA A O 1
ATOM 6417 N N . LYS A 1 806 ? -46.430 -10.085 1.505 1.00 87.00 806 LYS A N 1
ATOM 6418 C CA . LYS A 1 806 ? -47.200 -10.675 0.387 1.00 87.00 806 LYS A CA 1
ATOM 6419 C C . LYS A 1 806 ? -48.480 -9.892 0.074 1.00 87.00 806 LYS A C 1
ATOM 6421 O O . LYS A 1 806 ? -48.854 -9.781 -1.093 1.00 87.00 806 LYS A O 1
ATOM 6426 N N . LEU A 1 807 ? -49.130 -9.313 1.087 1.00 87.38 807 LEU A N 1
ATOM 6427 C CA . LEU A 1 807 ? -50.282 -8.427 0.895 1.00 87.38 807 LEU A CA 1
ATOM 6428 C C . LEU A 1 807 ? -49.897 -7.110 0.204 1.00 87.38 807 LEU A C 1
ATOM 6430 O O . LEU A 1 807 ? -50.637 -6.676 -0.676 1.00 87.38 807 LEU A O 1
ATOM 6434 N N . VAL A 1 808 ? -48.739 -6.511 0.513 1.00 88.31 808 VAL A N 1
ATOM 6435 C CA . VAL A 1 808 ? -48.255 -5.304 -0.190 1.00 88.31 808 VAL A CA 1
ATOM 6436 C C . VAL A 1 808 ? -47.936 -5.595 -1.661 1.00 88.31 808 VAL A C 1
ATOM 6438 O O . VAL A 1 808 ? -48.329 -4.805 -2.516 1.00 88.31 808 VAL A O 1
ATOM 6441 N N . ILE A 1 809 ? -47.315 -6.738 -1.989 1.00 86.00 809 ILE A N 1
ATOM 6442 C CA . ILE A 1 809 ? -47.087 -7.139 -3.397 1.00 86.00 809 ILE A CA 1
ATOM 6443 C C . ILE A 1 809 ? -48.417 -7.297 -4.149 1.00 86.00 809 ILE A C 1
ATOM 6445 O O . ILE A 1 809 ? -48.536 -6.864 -5.292 1.00 86.00 809 ILE A O 1
ATOM 6449 N N . LYS A 1 810 ? -49.431 -7.902 -3.515 1.00 84.44 810 LYS A N 1
ATOM 6450 C CA . LYS A 1 810 ? -50.724 -8.182 -4.157 1.00 84.44 810 LYS A CA 1
ATOM 6451 C C . LYS A 1 810 ? -51.625 -6.950 -4.297 1.00 84.44 810 LYS A C 1
ATOM 6453 O O . LYS A 1 810 ? -52.305 -6.813 -5.309 1.00 84.44 810 LYS A O 1
ATOM 6458 N N . ASN A 1 811 ? -51.665 -6.091 -3.279 1.00 85.19 811 ASN A N 1
ATOM 6459 C CA . ASN A 1 811 ? -52.614 -4.976 -3.192 1.00 85.19 811 ASN A CA 1
ATOM 6460 C C . ASN A 1 811 ? -51.994 -3.624 -3.585 1.00 85.19 811 ASN A C 1
ATOM 6462 O O . ASN A 1 811 ? -52.727 -2.659 -3.779 1.00 85.19 811 ASN A O 1
ATOM 6466 N N . LEU A 1 812 ? -50.660 -3.534 -3.669 1.00 82.50 812 LEU A N 1
ATOM 6467 C CA . LEU A 1 812 ? -49.871 -2.332 -3.994 1.00 82.50 812 LEU A CA 1
ATOM 6468 C C . LEU A 1 812 ? -50.033 -1.143 -3.023 1.00 82.50 812 LEU A C 1
ATOM 6470 O O . LEU A 1 812 ? -49.449 -0.079 -3.230 1.00 82.50 812 LEU A O 1
ATOM 6474 N N . THR A 1 813 ? -50.769 -1.333 -1.929 1.00 85.75 813 THR A N 1
ATOM 6475 C CA . THR A 1 813 ? -50.925 -0.399 -0.809 1.00 85.75 813 THR A CA 1
ATOM 6476 C C . THR A 1 813 ? -49.813 -0.606 0.216 1.00 85.75 813 THR A C 1
ATOM 6478 O O . THR A 1 813 ? -49.653 -1.720 0.712 1.00 85.75 813 THR A O 1
ATOM 6481 N N . SER A 1 814 ? -49.079 0.446 0.587 1.00 89.25 814 SER A N 1
ATOM 6482 C CA . SER A 1 814 ? -48.071 0.365 1.653 1.00 89.25 814 SER A CA 1
ATOM 6483 C C . SER A 1 814 ? -48.696 0.122 3.030 1.00 89.25 814 SER A C 1
ATOM 6485 O O . SER A 1 814 ? -49.713 0.735 3.352 1.00 89.25 814 SER A O 1
ATOM 6487 N N . ILE A 1 815 ? -48.043 -0.693 3.860 1.00 92.19 815 ILE A N 1
ATOM 6488 C CA . ILE A 1 815 ? -48.429 -0.954 5.258 1.00 92.19 815 ILE A CA 1
ATOM 6489 C C . ILE A 1 815 ? -47.407 -0.291 6.187 1.00 92.19 815 ILE A C 1
ATOM 6491 O O . ILE A 1 815 ? -46.208 -0.353 5.917 1.00 92.19 815 ILE A O 1
ATOM 6495 N N . GLU A 1 816 ? -47.867 0.321 7.280 1.00 91.00 816 GLU A N 1
ATOM 6496 C CA . GLU A 1 816 ? -47.016 0.903 8.324 1.00 91.00 816 GLU A CA 1
ATOM 6497 C C . GLU A 1 816 ? -47.484 0.448 9.714 1.00 91.00 816 GLU A C 1
ATOM 6499 O O . GLU A 1 816 ? -48.680 0.471 10.004 1.00 91.00 816 GLU A O 1
ATOM 6504 N N . THR A 1 817 ? -46.550 -0.015 10.549 1.00 89.38 817 THR A N 1
ATOM 6505 C CA . THR A 1 817 ? -46.825 -0.652 11.849 1.00 89.38 817 THR A CA 1
ATOM 6506 C C . THR A 1 817 ? -45.712 -0.368 12.856 1.00 89.38 817 THR A C 1
ATOM 6508 O O . THR A 1 817 ? -44.547 -0.644 12.569 1.00 89.38 817 THR A O 1
ATOM 6511 N N . GLU A 1 818 ? -46.058 0.105 14.056 1.00 91.06 818 GLU A N 1
ATOM 6512 C CA . GLU A 1 818 ? -45.123 0.214 15.187 1.00 91.06 818 GLU A CA 1
ATOM 6513 C C . GLU A 1 818 ? -45.005 -1.128 15.932 1.00 91.06 818 GLU A C 1
ATOM 6515 O O . GLU A 1 818 ? -46.010 -1.793 16.185 1.00 91.06 818 GLU A O 1
ATOM 6520 N N . THR A 1 819 ? -43.790 -1.535 16.309 1.00 88.25 819 THR A N 1
ATOM 6521 C CA . THR A 1 819 ? -43.549 -2.756 17.099 1.00 88.25 819 THR A CA 1
ATOM 6522 C C . THR A 1 819 ? -42.323 -2.631 18.008 1.00 88.25 819 THR A C 1
ATOM 6524 O O . THR A 1 819 ? -41.470 -1.759 17.826 1.00 88.25 819 THR A O 1
ATOM 6527 N N . GLU A 1 820 ? -42.227 -3.531 18.983 1.00 89.06 820 GLU A N 1
ATOM 6528 C CA . GLU A 1 820 ? -41.122 -3.639 19.934 1.00 89.06 820 GLU A CA 1
ATOM 6529 C C . GLU A 1 820 ? -40.192 -4.818 19.573 1.00 89.06 820 GLU A C 1
ATOM 6531 O O . GLU A 1 820 ? -40.631 -5.836 19.032 1.00 89.06 820 GLU A O 1
ATOM 6536 N N . THR A 1 821 ? -38.901 -4.721 19.900 1.00 87.38 821 THR A N 1
ATOM 6537 C CA . THR A 1 821 ? -37.959 -5.850 19.870 1.00 87.38 821 THR A CA 1
ATOM 6538 C C . THR A 1 821 ? -37.943 -6.630 21.185 1.00 87.38 821 THR A C 1
ATOM 6540 O O . THR A 1 821 ? -38.461 -6.204 22.221 1.00 87.38 821 THR A O 1
ATOM 6543 N N . ASN A 1 822 ? -37.270 -7.776 21.187 1.00 82.69 822 ASN A N 1
ATOM 6544 C CA . ASN A 1 822 ? -36.945 -8.514 22.408 1.00 82.69 822 ASN A CA 1
ATOM 6545 C C . ASN A 1 822 ? -36.102 -7.690 23.408 1.00 82.69 822 ASN A C 1
ATOM 6547 O O . ASN A 1 822 ? -36.228 -7.907 24.610 1.00 82.69 822 ASN A O 1
ATOM 6551 N N . ASP A 1 823 ? -35.342 -6.690 22.942 1.00 79.25 823 ASP A N 1
ATOM 6552 C CA . ASP A 1 823 ? -34.533 -5.788 23.785 1.00 79.25 823 ASP A CA 1
ATOM 6553 C C . ASP A 1 823 ? -35.317 -4.593 24.374 1.00 79.25 823 ASP A C 1
ATOM 6555 O O . ASP A 1 823 ? -34.728 -3.747 25.048 1.00 79.25 823 ASP A O 1
ATOM 6559 N N . GLY A 1 824 ? -36.612 -4.445 24.064 1.00 80.56 824 GLY A N 1
ATOM 6560 C CA . GLY A 1 824 ? -37.398 -3.261 24.448 1.00 80.56 824 GLY A CA 1
ATOM 6561 C C . GLY A 1 824 ? -37.111 -2.006 23.607 1.00 80.56 824 GLY A C 1
ATOM 6562 O O . GLY A 1 824 ? -37.381 -0.884 24.045 1.00 80.56 824 GLY A O 1
ATOM 6563 N N . ARG A 1 825 ? -36.543 -2.165 22.402 1.00 88.00 825 ARG A N 1
ATOM 6564 C CA . ARG A 1 825 ? -36.404 -1.082 21.410 1.00 88.00 825 ARG A CA 1
ATOM 6565 C C . ARG A 1 825 ? -37.674 -1.013 20.561 1.00 88.00 825 ARG A C 1
ATOM 6567 O O . ARG A 1 825 ? -38.196 -2.049 20.170 1.00 88.00 825 ARG A O 1
ATOM 6574 N N . TRP A 1 826 ? -38.153 0.186 20.248 1.00 89.94 826 TRP A N 1
ATOM 6575 C CA . TRP A 1 826 ? -39.351 0.400 19.430 1.00 89.94 826 TRP A CA 1
ATOM 6576 C C . TRP A 1 826 ? -38.992 0.894 18.028 1.00 89.94 826 TRP A C 1
ATOM 6578 O O . TRP A 1 826 ? -38.184 1.815 17.877 1.00 89.94 826 TRP A O 1
ATOM 6588 N N . PHE A 1 827 ? -39.629 0.314 17.012 1.00 90.56 827 PHE A N 1
ATOM 6589 C CA . PHE A 1 827 ? -39.442 0.645 15.600 1.00 90.56 827 PHE A CA 1
ATOM 6590 C C . PHE A 1 827 ? -40.789 0.880 14.906 1.00 90.56 827 PHE A C 1
ATOM 6592 O O . PHE A 1 827 ? -41.718 0.095 15.091 1.00 90.56 827 PHE A O 1
ATOM 6599 N N . SER A 1 828 ? -40.879 1.914 14.062 1.00 91.44 828 SER A N 1
ATOM 6600 C CA . SER A 1 828 ? -41.886 1.954 12.992 1.00 91.44 828 SER A CA 1
ATOM 6601 C C . SER A 1 828 ? -41.351 1.170 11.797 1.00 91.44 828 SER A C 1
ATOM 6603 O O . SER A 1 828 ? -40.211 1.382 11.373 1.00 91.44 828 SER A O 1
ATOM 6605 N N . ILE A 1 829 ? -42.160 0.253 11.274 1.00 92.31 829 ILE A N 1
ATOM 6606 C CA . ILE A 1 829 ? -41.861 -0.570 10.103 1.00 92.31 829 ILE A CA 1
ATOM 6607 C C . ILE A 1 829 ? -42.804 -0.151 8.987 1.00 92.31 829 ILE A C 1
ATOM 6609 O O . ILE A 1 829 ? -44.020 -0.221 9.156 1.00 92.31 829 ILE A O 1
ATOM 6613 N N . LYS A 1 830 ? -42.249 0.217 7.833 1.00 93.19 830 LYS A N 1
ATOM 6614 C CA . LYS A 1 830 ? -43.009 0.582 6.635 1.00 93.19 830 LYS A CA 1
ATOM 6615 C C . LYS A 1 830 ? -42.640 -0.356 5.489 1.00 93.19 830 LYS A C 1
ATOM 6617 O O . LYS A 1 830 ? -41.462 -0.516 5.176 1.00 93.19 830 LYS A O 1
ATOM 6622 N N . ILE A 1 831 ? -43.643 -0.981 4.879 1.00 93.12 831 ILE A N 1
ATOM 6623 C CA . ILE A 1 831 ? -43.510 -1.931 3.767 1.00 93.12 831 ILE A CA 1
ATOM 6624 C C . ILE A 1 831 ? -44.117 -1.282 2.521 1.00 93.12 831 ILE A C 1
ATOM 6626 O O . ILE A 1 831 ? -45.290 -0.903 2.535 1.00 93.12 831 ILE A O 1
ATOM 6630 N N . MET A 1 832 ? -43.336 -1.144 1.448 1.00 91.75 832 MET A N 1
ATOM 6631 C CA . MET A 1 832 ? -43.732 -0.440 0.221 1.00 91.75 832 MET A CA 1
ATOM 6632 C C . MET A 1 832 ? -43.368 -1.256 -1.035 1.00 91.75 832 MET A C 1
ATOM 6634 O O . MET A 1 832 ? -42.336 -1.929 -1.034 1.00 91.75 832 MET A O 1
ATOM 6638 N N . PRO A 1 833 ? -44.173 -1.214 -2.115 1.00 90.31 833 PRO A N 1
ATOM 6639 C CA . PRO A 1 833 ? -43.834 -1.882 -3.370 1.00 90.31 833 PRO A CA 1
ATOM 6640 C C . PRO A 1 833 ? -42.679 -1.164 -4.080 1.00 90.31 833 PRO A C 1
ATOM 6642 O O . PRO A 1 833 ? -42.707 0.056 -4.241 1.00 90.31 833 PRO A O 1
ATOM 6645 N N . TYR A 1 834 ? -41.681 -1.922 -4.535 1.00 86.12 834 TYR A N 1
ATOM 6646 C CA . TYR A 1 834 ? -40.598 -1.401 -5.368 1.00 86.12 834 TYR A CA 1
ATOM 6647 C C . TYR A 1 834 ? -41.022 -1.414 -6.842 1.00 86.12 834 TYR A C 1
ATOM 6649 O O . TYR A 1 834 ? -41.510 -2.436 -7.330 1.00 86.12 834 TYR A O 1
ATOM 6657 N N . ARG A 1 835 ? -40.835 -0.294 -7.550 1.00 83.00 835 ARG A N 1
ATOM 6658 C CA . ARG A 1 835 ? -41.146 -0.150 -8.981 1.00 83.00 835 ARG A CA 1
ATOM 6659 C C . ARG A 1 835 ? -39.906 0.260 -9.773 1.00 83.00 835 ARG A C 1
ATOM 6661 O O . ARG A 1 835 ? -39.088 1.028 -9.268 1.00 83.00 835 ARG A O 1
ATOM 6668 N N . THR A 1 836 ? -39.785 -0.234 -11.003 1.00 75.00 836 THR A N 1
ATOM 6669 C CA . THR A 1 836 ? -38.768 0.213 -11.965 1.00 75.00 836 THR A CA 1
ATOM 6670 C C . THR A 1 836 ? -39.172 1.528 -12.637 1.00 75.00 836 THR A C 1
ATOM 6672 O O . THR A 1 836 ? -40.264 2.052 -12.420 1.00 75.00 836 THR A O 1
ATOM 6675 N N . ILE A 1 837 ? -38.281 2.061 -13.479 1.00 73.00 837 ILE A N 1
ATOM 6676 C CA . ILE A 1 837 ? -38.531 3.256 -14.300 1.00 73.00 837 ILE A CA 1
ATOM 6677 C C . ILE A 1 837 ? -39.705 3.018 -15.273 1.00 73.00 837 ILE A C 1
ATOM 6679 O O . ILE A 1 837 ? -40.483 3.931 -15.531 1.00 73.00 837 ILE A O 1
ATOM 6683 N N . ASP A 1 838 ? -39.894 1.777 -15.727 1.00 74.12 838 ASP A N 1
ATOM 6684 C CA . ASP A 1 838 ? -40.981 1.333 -16.615 1.00 74.12 838 ASP A CA 1
ATOM 6685 C C . ASP A 1 838 ? -42.308 1.037 -15.874 1.00 74.12 838 ASP A C 1
ATOM 6687 O O . ASP A 1 838 ? -43.137 0.267 -16.360 1.00 74.12 838 ASP A O 1
ATOM 6691 N N . ASP A 1 839 ? -42.474 1.569 -14.656 1.00 67.50 839 ASP A N 1
ATOM 6692 C CA . ASP A 1 839 ? -43.574 1.343 -13.692 1.00 67.50 839 ASP A CA 1
ATOM 6693 C C . ASP A 1 839 ? -43.881 -0.136 -13.351 1.00 67.50 839 ASP A C 1
ATOM 6695 O O . ASP A 1 839 ? -44.895 -0.460 -12.728 1.00 67.50 839 ASP A O 1
ATOM 6699 N N . HIS A 1 840 ? -42.987 -1.063 -13.707 1.00 78.25 840 HIS A N 1
ATOM 6700 C CA . HIS A 1 840 ? -43.139 -2.477 -13.376 1.00 78.25 840 HIS A CA 1
ATOM 6701 C C . HIS A 1 840 ? -42.774 -2.721 -11.910 1.00 78.25 840 HIS A C 1
ATOM 6703 O O . HIS A 1 840 ? -41.709 -2.320 -11.441 1.00 78.25 840 HIS A O 1
ATOM 6709 N N . ILE A 1 841 ? -43.637 -3.431 -11.179 1.00 79.25 841 ILE A N 1
ATOM 6710 C CA . ILE A 1 841 ? -43.323 -3.879 -9.817 1.00 79.25 841 ILE A CA 1
ATOM 6711 C C . ILE A 1 841 ? -42.195 -4.909 -9.887 1.00 79.25 841 ILE A C 1
ATOM 6713 O O . ILE A 1 841 ? -42.303 -5.905 -10.607 1.00 79.25 841 ILE A O 1
ATOM 6717 N N . ASP A 1 842 ? -41.132 -4.682 -9.118 1.00 81.12 842 ASP A N 1
ATOM 6718 C CA . ASP A 1 842 ? -39.922 -5.513 -9.100 1.00 81.12 842 ASP A CA 1
ATOM 6719 C C . ASP A 1 842 ? -39.508 -5.943 -7.677 1.00 81.12 842 ASP A C 1
ATOM 6721 O O . ASP A 1 842 ? -38.361 -6.296 -7.415 1.00 81.12 842 ASP A O 1
ATOM 6725 N N . GLY A 1 843 ? -40.467 -5.924 -6.745 1.00 88.19 843 GLY A N 1
ATOM 6726 C CA . GLY A 1 843 ? -40.330 -6.463 -5.392 1.00 88.19 843 GLY A CA 1
ATOM 6727 C C . GLY A 1 843 ? -40.833 -5.511 -4.308 1.00 88.19 843 GLY A C 1
ATOM 6728 O O . GLY A 1 843 ? -41.847 -4.830 -4.488 1.00 88.19 843 GLY A O 1
ATOM 6729 N N . LEU A 1 844 ? -40.126 -5.458 -3.177 1.00 91.50 844 LEU A N 1
ATOM 6730 C CA . LEU A 1 844 ? -40.480 -4.642 -2.008 1.00 91.50 844 LEU A CA 1
ATOM 6731 C C . LEU A 1 844 ? -39.290 -3.848 -1.465 1.00 91.50 844 LEU A C 1
ATOM 6733 O O . LEU A 1 844 ? -38.138 -4.268 -1.571 1.00 91.50 844 LEU A O 1
ATOM 6737 N N . VAL A 1 845 ? -39.605 -2.756 -0.770 1.00 92.00 845 VAL A N 1
ATOM 6738 C CA . VAL A 1 845 ? -38.709 -2.082 0.174 1.00 92.00 845 VAL A CA 1
ATOM 6739 C C . VAL A 1 845 ? -39.350 -2.121 1.561 1.00 92.00 845 VAL A C 1
ATOM 6741 O O . VAL A 1 845 ? -40.517 -1.756 1.719 1.00 92.00 845 VAL A O 1
ATOM 6744 N N . LEU A 1 846 ? -38.593 -2.560 2.567 1.00 92.38 846 LEU A N 1
ATOM 6745 C CA . LEU A 1 846 ? -38.967 -2.471 3.977 1.00 92.38 846 LEU A CA 1
ATOM 6746 C C . LEU A 1 846 ? -38.006 -1.506 4.678 1.00 92.38 846 LEU A C 1
ATOM 6748 O O . LEU A 1 846 ? -36.798 -1.734 4.658 1.00 92.38 846 LEU A O 1
ATOM 6752 N N . THR A 1 847 ? -38.530 -0.455 5.308 1.00 91.81 847 THR A N 1
ATOM 6753 C CA . THR A 1 847 ? -37.750 0.517 6.097 1.00 91.81 847 THR A CA 1
ATOM 6754 C C . THR A 1 847 ? -38.131 0.445 7.571 1.00 91.81 847 THR A C 1
ATOM 6756 O O . THR A 1 847 ? -39.320 0.391 7.896 1.00 91.81 847 THR A O 1
ATOM 6759 N N . PHE A 1 848 ? -37.134 0.493 8.452 1.00 91.00 848 PHE A N 1
ATOM 6760 C CA . PHE A 1 848 ? -37.274 0.329 9.897 1.00 91.00 848 PHE A CA 1
ATOM 6761 C C . PHE A 1 848 ? -36.675 1.553 10.609 1.00 91.00 848 PHE A C 1
ATOM 6763 O O . PHE A 1 848 ? -35.459 1.739 10.635 1.00 91.00 848 PHE A O 1
ATOM 6770 N N . THR A 1 849 ? -37.528 2.386 11.206 1.00 89.62 849 THR A N 1
ATOM 6771 C CA . THR A 1 849 ? -37.135 3.642 11.867 1.00 89.62 849 THR A CA 1
ATOM 6772 C C . THR A 1 849 ? -37.220 3.489 13.382 1.00 89.62 849 THR A C 1
ATOM 6774 O O . THR A 1 849 ? -38.287 3.183 13.911 1.00 89.62 849 THR A O 1
ATOM 6777 N N . ASN A 1 850 ? -36.118 3.716 14.102 1.00 87.31 850 ASN A N 1
ATOM 6778 C CA . ASN A 1 850 ? -36.074 3.590 15.562 1.00 87.31 850 ASN A CA 1
ATOM 6779 C C . ASN A 1 850 ? -36.805 4.761 16.249 1.00 87.31 850 ASN A C 1
ATOM 6781 O O . ASN A 1 850 ? -36.315 5.889 16.278 1.00 87.31 850 ASN A O 1
ATOM 6785 N N . ILE A 1 851 ? -37.960 4.473 16.851 1.00 88.25 851 ILE A N 1
ATOM 6786 C CA . ILE A 1 851 ? -38.827 5.440 17.544 1.00 88.25 851 ILE A CA 1
ATOM 6787 C C . ILE A 1 851 ? -38.711 5.361 19.076 1.00 88.25 851 ILE A C 1
ATOM 6789 O O . ILE A 1 851 ? -39.451 6.037 19.788 1.00 88.25 851 ILE A O 1
ATOM 6793 N N . THR A 1 852 ? -37.758 4.587 19.615 1.00 86.88 852 THR A N 1
ATOM 6794 C CA . THR A 1 852 ? -37.598 4.355 21.068 1.00 86.88 852 THR A CA 1
ATOM 6795 C C . THR A 1 852 ? -37.503 5.653 21.880 1.00 86.88 852 THR A C 1
ATOM 6797 O O . THR A 1 852 ? -38.079 5.743 22.962 1.00 86.88 852 THR A O 1
ATOM 6800 N N . LYS A 1 853 ? -36.808 6.681 21.367 1.00 83.94 853 LYS A N 1
ATOM 6801 C CA . LYS A 1 853 ? -36.719 7.997 22.031 1.00 83.94 853 LYS A CA 1
ATOM 6802 C C . LYS A 1 853 ? -38.077 8.706 22.075 1.00 83.94 853 LYS A C 1
ATOM 6804 O O . LYS A 1 853 ? -38.438 9.244 23.114 1.00 83.94 853 LYS A O 1
ATOM 6809 N N . ALA A 1 854 ? -38.834 8.668 20.976 1.00 81.94 854 ALA A N 1
ATOM 6810 C CA . ALA A 1 854 ? -40.158 9.278 20.897 1.00 81.94 854 ALA A CA 1
ATOM 6811 C C . ALA A 1 854 ? -41.150 8.583 21.842 1.00 81.94 854 ALA A C 1
ATOM 6813 O O . ALA A 1 854 ? -41.816 9.265 22.611 1.00 81.94 854 ALA A O 1
ATOM 6814 N N . LYS A 1 855 ? -41.177 7.242 21.872 1.00 85.31 855 LYS A N 1
ATOM 6815 C CA . LYS A 1 855 ? -42.047 6.481 22.786 1.00 85.31 855 LYS A CA 1
ATOM 6816 C C . LYS A 1 855 ? -41.711 6.687 24.263 1.00 85.31 855 LYS A C 1
ATOM 6818 O O . LYS A 1 855 ? -42.627 6.792 25.072 1.00 85.31 855 LYS A O 1
ATOM 6823 N N . LYS A 1 856 ? -40.430 6.816 24.629 1.00 82.31 856 LYS A N 1
ATOM 6824 C CA . LYS A 1 856 ? -40.051 7.175 26.008 1.00 82.31 856 LYS A CA 1
ATOM 6825 C C . LYS A 1 856 ? -40.537 8.572 26.389 1.00 82.31 856 LYS A C 1
ATOM 6827 O O . LYS A 1 856 ? -41.197 8.705 27.410 1.00 82.31 856 LYS A O 1
ATOM 6832 N N . LEU A 1 857 ? -40.321 9.571 25.532 1.00 81.44 857 LEU A N 1
ATOM 6833 C CA . LEU A 1 857 ? -40.821 10.932 25.762 1.00 81.44 857 LEU A CA 1
ATOM 6834 C C . LEU A 1 857 ? -42.361 11.002 25.791 1.00 81.44 857 LEU A C 1
ATOM 6836 O O . LEU A 1 857 ? -42.912 11.762 26.580 1.00 81.44 857 LEU A O 1
ATOM 6840 N N . GLU A 1 858 ? -43.064 10.197 24.986 1.00 81.94 858 GLU A N 1
ATOM 6841 C CA . GLU A 1 858 ? -44.532 10.077 25.005 1.00 81.94 858 GLU A CA 1
ATOM 6842 C C . GLU A 1 858 ? -45.040 9.562 26.367 1.00 81.94 858 GLU A C 1
ATOM 6844 O O . GLU A 1 858 ? -46.013 10.091 26.908 1.00 81.94 858 GLU A O 1
ATOM 6849 N N . ILE A 1 859 ? -44.355 8.571 26.950 1.00 81.94 859 ILE A N 1
ATOM 6850 C CA . ILE A 1 859 ? -44.664 8.011 28.275 1.00 81.94 859 ILE A CA 1
ATOM 6851 C C . ILE A 1 859 ? -44.296 9.006 29.389 1.00 81.94 859 ILE A C 1
ATOM 6853 O O . ILE A 1 859 ? -45.154 9.356 30.198 1.00 81.94 859 ILE A O 1
ATOM 6857 N N . GLU A 1 860 ? -43.065 9.525 29.393 1.00 80.06 860 GLU A N 1
ATOM 6858 C CA . GLU A 1 860 ? -42.564 10.482 30.392 1.00 80.06 860 GLU A CA 1
ATOM 6859 C C . GLU A 1 860 ? -43.434 11.750 30.455 1.00 80.06 860 GLU A C 1
ATOM 6861 O O . GLU A 1 860 ? -43.789 12.212 31.539 1.00 80.06 860 GLU A O 1
ATOM 6866 N N . LEU A 1 861 ? -43.854 12.292 29.305 1.00 78.00 861 LEU A N 1
ATOM 6867 C CA . LEU A 1 861 ? -44.722 13.472 29.234 1.00 78.00 861 LEU A CA 1
ATOM 6868 C C . LEU A 1 861 ? -46.144 13.178 29.745 1.00 78.00 861 LEU A C 1
ATOM 6870 O O . LEU A 1 861 ? -46.787 14.046 30.341 1.00 78.00 861 LEU A O 1
ATOM 6874 N N . LYS A 1 862 ? -46.637 11.948 29.566 1.00 77.38 862 LYS A N 1
ATOM 6875 C CA . LYS A 1 862 ? -47.931 11.498 30.096 1.00 77.38 862 LYS A CA 1
ATOM 6876 C C . LYS A 1 862 ? -47.896 11.363 31.623 1.00 77.38 862 LYS A C 1
ATOM 6878 O O . LYS A 1 862 ? -48.812 11.840 32.291 1.00 77.38 862 LYS A O 1
ATOM 6883 N N . GLU A 1 863 ? -46.823 10.801 32.177 1.00 76.88 863 GLU A N 1
ATOM 6884 C CA . GLU A 1 863 ? -46.595 10.702 33.627 1.00 76.88 863 GLU A CA 1
ATOM 6885 C C . GLU A 1 863 ? -46.350 12.078 34.275 1.00 76.88 863 GLU A C 1
ATOM 6887 O O . GLU A 1 863 ? -46.896 12.378 35.343 1.00 76.88 863 GLU A O 1
ATOM 6892 N N . ALA A 1 864 ? -45.609 12.962 33.599 1.00 74.62 864 ALA A N 1
ATOM 6893 C CA . ALA A 1 864 ? -45.405 14.347 34.020 1.00 74.62 864 ALA A CA 1
ATOM 6894 C C . ALA A 1 864 ? -46.729 15.128 34.084 1.00 74.62 864 ALA A C 1
ATOM 6896 O O . ALA A 1 864 ? -46.987 15.822 35.065 1.00 74.62 864 ALA A O 1
ATOM 6897 N N . ASN A 1 865 ? -47.613 14.979 33.092 1.00 74.06 865 ASN A N 1
ATOM 6898 C CA . ASN A 1 865 ? -48.923 15.638 33.108 1.00 74.06 865 ASN A CA 1
ATOM 6899 C C . ASN A 1 865 ? -49.817 15.144 34.261 1.00 74.06 865 ASN A C 1
ATOM 6901 O O . ASN A 1 865 ? -50.420 15.963 34.957 1.00 74.06 865 ASN A O 1
ATOM 6905 N N . VAL A 1 866 ? -49.866 13.829 34.513 1.00 75.50 866 VAL A N 1
ATOM 6906 C CA . VAL A 1 866 ? -50.645 13.250 35.628 1.00 75.50 866 VAL A CA 1
ATOM 6907 C C . VAL A 1 866 ? -50.117 13.724 36.988 1.00 75.50 866 VAL A C 1
ATOM 6909 O O . VAL A 1 866 ? -50.896 14.140 37.849 1.00 75.50 866 VAL A O 1
ATOM 6912 N N . SER A 1 867 ? -48.797 13.724 37.185 1.00 72.31 867 SER A N 1
ATOM 6913 C CA . SER A 1 867 ? -48.182 14.175 38.442 1.00 72.31 867 SER A CA 1
ATOM 6914 C C . SER A 1 867 ? -48.293 15.692 38.658 1.00 72.31 867 SER A C 1
ATOM 6916 O O . SER A 1 867 ? -48.552 16.130 39.780 1.00 72.31 867 SER A O 1
ATOM 6918 N N . LEU A 1 868 ? -48.197 16.509 37.602 1.00 72.62 868 LEU A N 1
ATOM 6919 C CA . LEU A 1 868 ? -48.472 17.951 37.668 1.00 72.62 868 LEU A CA 1
ATOM 6920 C C . LEU A 1 868 ? -49.928 18.251 38.048 1.00 72.62 868 LEU A C 1
ATOM 6922 O O . LEU A 1 868 ? -50.174 19.189 38.809 1.00 72.62 868 LEU A O 1
ATOM 6926 N N . GLN A 1 869 ? -50.891 17.464 37.560 1.00 72.00 869 GLN A N 1
ATOM 6927 C CA . GLN A 1 869 ? -52.302 17.622 37.916 1.00 72.00 869 GLN A CA 1
ATOM 6928 C C . GLN A 1 869 ? -52.532 17.350 39.413 1.00 72.00 869 GLN A C 1
ATOM 6930 O O . GLN A 1 869 ? -53.105 18.195 40.104 1.00 72.00 869 GLN A O 1
ATOM 6935 N N . LEU A 1 870 ? -51.990 16.245 39.936 1.00 69.31 870 LEU A N 1
ATOM 6936 C CA . LEU A 1 870 ? -52.099 15.868 41.352 1.00 69.31 870 LEU A CA 1
ATOM 6937 C C . LEU A 1 870 ? -51.395 16.871 42.294 1.00 69.31 870 LEU A C 1
ATOM 6939 O O . LEU A 1 870 ? -51.931 17.236 43.345 1.00 69.31 870 LEU A O 1
ATOM 6943 N N . ASN A 1 871 ? -50.220 17.375 41.899 1.00 68.94 871 ASN A N 1
ATOM 6944 C CA . ASN A 1 871 ? -49.475 18.384 42.663 1.00 68.94 871 ASN A CA 1
ATOM 6945 C C . ASN A 1 871 ? -50.202 19.740 42.723 1.00 68.94 871 ASN A C 1
ATOM 6947 O O . ASN A 1 871 ? -50.127 20.435 43.736 1.00 68.94 871 ASN A O 1
ATOM 6951 N N . ARG A 1 872 ? -50.935 20.132 41.670 1.00 68.38 872 ARG A N 1
ATOM 6952 C CA . ARG A 1 872 ? -51.736 21.371 41.684 1.00 68.38 872 ARG A CA 1
ATOM 6953 C C . ARG A 1 872 ? -52.921 21.288 42.646 1.00 68.38 872 ARG A C 1
ATOM 6955 O O . ARG A 1 872 ? -53.178 22.255 43.360 1.00 68.38 872 ARG A O 1
ATOM 6962 N N . GLU A 1 873 ? -53.616 20.154 42.676 1.00 67.62 873 GLU A N 1
ATOM 6963 C CA . GLU A 1 873 ? -54.780 19.936 43.545 1.00 67.62 873 GLU A CA 1
ATOM 6964 C C . GLU A 1 873 ? -54.385 19.931 45.032 1.00 67.62 873 GLU A C 1
ATOM 6966 O O . GLU A 1 873 ? -54.950 20.668 45.844 1.00 67.62 873 GLU A O 1
ATOM 6971 N N . THR A 1 874 ? -53.342 19.173 45.375 1.00 68.25 874 THR A N 1
ATOM 6972 C CA . THR A 1 874 ? -52.786 19.103 46.738 1.00 68.25 874 THR A CA 1
ATOM 6973 C C . THR A 1 874 ? -52.211 20.439 47.221 1.00 68.25 874 THR A C 1
ATOM 6975 O O . THR A 1 874 ? -52.479 20.844 48.354 1.00 68.25 874 THR A O 1
ATOM 6978 N N . HIS A 1 875 ? -51.481 21.175 46.374 1.00 69.19 875 HIS A N 1
ATOM 6979 C CA . HIS A 1 875 ? -50.935 22.486 46.743 1.00 69.19 875 HIS A CA 1
ATOM 6980 C C . HIS A 1 875 ? -52.031 23.539 46.983 1.00 69.19 875 HIS A C 1
ATOM 6982 O O . HIS A 1 875 ? -51.968 24.266 47.976 1.00 69.19 875 HIS A O 1
ATOM 6988 N N . TYR A 1 876 ? -53.063 23.588 46.129 1.00 72.38 876 TYR A N 1
ATOM 6989 C CA . TYR A 1 876 ? -54.229 24.456 46.340 1.00 72.38 876 TYR A CA 1
ATOM 6990 C C . TYR A 1 876 ? -54.900 24.165 47.687 1.00 72.38 876 TYR A C 1
ATOM 6992 O O . TYR A 1 876 ? -55.141 25.079 48.477 1.00 72.38 876 TYR A O 1
ATOM 7000 N N . ARG A 1 877 ? -55.138 22.881 47.976 1.00 71.50 877 ARG A N 1
ATOM 7001 C CA . ARG A 1 877 ? -55.816 22.446 49.197 1.00 71.50 877 ARG A CA 1
ATOM 7002 C C . ARG A 1 877 ? -55.047 22.821 50.464 1.00 71.50 877 ARG A C 1
ATOM 7004 O O . ARG A 1 877 ? -55.640 23.387 51.376 1.00 71.50 877 ARG A O 1
ATOM 7011 N N . HIS A 1 878 ? -53.730 22.609 50.497 1.00 72.62 878 HIS A N 1
ATOM 7012 C CA . HIS A 1 878 ? -52.908 23.015 51.640 1.00 72.62 878 HIS A CA 1
ATOM 7013 C C . HIS A 1 878 ? -52.879 24.536 51.857 1.00 72.62 878 HIS A C 1
ATOM 7015 O O . HIS A 1 878 ? -52.935 24.977 53.005 1.00 72.62 878 HIS A O 1
ATOM 7021 N N . LEU A 1 879 ? -52.828 25.354 50.798 1.00 74.06 879 LEU A N 1
ATOM 7022 C CA . LEU A 1 879 ? -52.904 26.816 50.938 1.00 74.06 879 LEU A CA 1
ATOM 7023 C C . LEU A 1 879 ? -54.276 27.279 51.451 1.00 74.06 879 LEU A C 1
ATOM 7025 O O . LEU A 1 879 ? -54.344 28.181 52.284 1.00 74.06 879 LEU A O 1
ATOM 7029 N N . PHE A 1 880 ? -55.359 26.649 50.993 1.00 78.81 880 PHE A N 1
ATOM 7030 C CA . PHE A 1 880 ? -56.721 26.955 51.429 1.00 78.81 880 PHE A CA 1
ATOM 7031 C C . PHE A 1 880 ? -56.957 26.570 52.900 1.00 78.81 880 PHE A C 1
ATOM 7033 O O . PHE A 1 880 ? -57.456 27.380 53.682 1.00 78.81 880 PHE A O 1
ATOM 7040 N N . GLU A 1 881 ? -56.550 25.359 53.295 1.00 77.12 881 GLU A N 1
ATOM 7041 C CA . GLU A 1 881 ? -56.755 24.820 54.647 1.00 77.12 881 GLU A CA 1
ATOM 7042 C C . GLU A 1 881 ? -55.859 25.485 55.714 1.00 77.12 881 GLU A C 1
ATOM 7044 O O . GLU A 1 881 ? -56.267 25.570 56.870 1.00 77.12 881 GLU A O 1
ATOM 7049 N N . SER A 1 882 ? -54.673 25.995 55.347 1.00 76.12 882 SER A N 1
ATOM 7050 C CA . SER A 1 882 ? -53.709 26.616 56.281 1.00 76.12 882 SER A CA 1
ATOM 7051 C C . SER A 1 882 ? -53.847 28.137 56.468 1.00 76.12 882 SER A C 1
ATOM 7053 O O . SER A 1 882 ? -53.123 28.728 57.278 1.00 76.12 882 SER A O 1
ATOM 7055 N N . ALA A 1 883 ? -54.751 28.790 55.734 1.00 79.38 883 ALA A N 1
ATOM 7056 C CA . ALA A 1 883 ? -54.907 30.241 55.779 1.00 79.38 883 ALA A CA 1
ATOM 7057 C C . ALA A 1 883 ? -55.445 30.743 57.135 1.00 79.38 883 ALA A C 1
ATOM 7059 O O . ALA A 1 883 ? -56.425 30.223 57.664 1.00 79.38 883 ALA A O 1
ATOM 7060 N N . LYS A 1 884 ? -54.817 31.802 57.668 1.00 77.25 884 LYS A N 1
ATOM 7061 C CA . LYS A 1 884 ? -55.191 32.464 58.939 1.00 77.25 884 LYS A CA 1
ATOM 7062 C C . LYS A 1 884 ? -56.222 33.590 58.792 1.00 77.25 884 LYS A C 1
ATOM 7064 O O . LYS A 1 884 ? -56.559 34.238 59.775 1.00 77.25 884 LYS A O 1
ATOM 7069 N N . ASP A 1 885 ? -56.685 33.822 57.571 1.00 82.25 885 ASP A N 1
ATOM 7070 C CA . ASP A 1 885 ? -57.891 34.591 57.285 1.00 82.25 885 ASP A CA 1
ATOM 7071 C C . ASP A 1 885 ? -58.986 33.591 56.883 1.00 82.25 885 ASP A C 1
ATOM 7073 O O . ASP A 1 885 ? -58.702 32.539 56.299 1.00 82.25 885 ASP A O 1
ATOM 7077 N N . GLY A 1 886 ? -60.246 33.906 57.170 1.00 82.75 886 GLY A N 1
ATOM 7078 C CA . GLY A 1 886 ? -61.375 33.099 56.722 1.00 82.75 886 GLY A CA 1
ATOM 7079 C C . GLY A 1 886 ? -61.543 33.222 55.213 1.00 82.75 886 GLY A C 1
ATOM 7080 O O . GLY A 1 886 ? -61.659 34.335 54.706 1.00 82.75 886 GLY A O 1
ATOM 7081 N N . ILE A 1 887 ? -61.562 32.104 54.490 1.00 84.81 887 ILE A N 1
ATOM 7082 C CA . ILE A 1 887 ? -61.737 32.081 53.034 1.00 84.81 887 ILE A CA 1
ATOM 7083 C C . ILE A 1 887 ? -63.055 31.391 52.699 1.00 84.81 887 ILE A C 1
ATOM 7085 O O . ILE A 1 887 ? -63.312 30.264 53.127 1.00 84.81 887 ILE A O 1
ATOM 7089 N N . LEU A 1 888 ? -63.871 32.078 51.901 1.00 84.12 888 LEU A N 1
ATOM 7090 C CA . LEU A 1 888 ? -65.162 31.610 51.414 1.00 84.12 888 LEU A CA 1
ATOM 7091 C C . LEU A 1 888 ? -65.183 31.694 49.883 1.00 84.12 888 LEU A C 1
ATOM 7093 O O . LEU A 1 888 ? -64.806 32.719 49.315 1.00 84.12 888 LEU A O 1
ATOM 7097 N N . MET A 1 889 ? -65.623 30.629 49.220 1.00 83.12 889 MET A N 1
ATOM 7098 C CA . MET A 1 889 ? -65.729 30.538 47.763 1.00 83.12 889 MET A CA 1
ATOM 7099 C C . MET A 1 889 ? -67.204 30.490 47.366 1.00 83.12 889 MET A C 1
ATOM 7101 O O . MET A 1 889 ? -67.956 29.680 47.910 1.00 83.12 889 MET A O 1
ATOM 7105 N N . LEU A 1 890 ? -67.614 31.351 46.432 1.00 82.81 890 LEU A N 1
ATOM 7106 C CA . LEU A 1 890 ? -68.984 31.443 45.926 1.00 82.81 890 LEU A CA 1
ATOM 7107 C C . LEU A 1 890 ? -69.033 31.248 44.409 1.00 82.81 890 LEU A C 1
ATOM 7109 O O . LEU A 1 890 ? -68.212 31.806 43.673 1.00 82.81 890 LEU A O 1
ATOM 7113 N N . ASP A 1 891 ? -70.088 30.590 43.940 1.00 81.06 891 ASP A N 1
ATOM 7114 C CA . ASP A 1 891 ? -70.526 30.707 42.552 1.00 81.06 891 ASP A CA 1
ATOM 7115 C C . ASP A 1 891 ? -71.030 32.139 42.281 1.00 81.06 891 ASP A C 1
ATOM 7117 O O . ASP A 1 891 ? -71.847 32.687 43.030 1.00 81.06 891 ASP A O 1
ATOM 7121 N N . ALA A 1 892 ? -70.536 32.777 41.216 1.00 76.69 892 ALA A N 1
ATOM 7122 C CA . ALA A 1 892 ? -70.771 34.205 40.999 1.00 76.69 892 ALA A CA 1
ATOM 7123 C C . ALA A 1 892 ? -72.138 34.554 40.390 1.00 76.69 892 ALA A C 1
ATOM 7125 O O . ALA A 1 892 ? -72.443 35.746 40.261 1.00 76.69 892 ALA A O 1
ATOM 7126 N N . GLU A 1 893 ? -72.939 33.566 39.988 1.00 77.75 893 GLU A N 1
ATOM 7127 C CA . GLU A 1 893 ? -74.234 33.779 39.329 1.00 77.75 893 GLU A CA 1
ATOM 7128 C C . GLU A 1 893 ? -75.397 33.506 40.295 1.00 77.75 893 GLU A C 1
ATOM 7130 O O . GLU A 1 893 ? -76.328 34.307 40.377 1.00 77.75 893 GLU A O 1
ATOM 7135 N N . THR A 1 894 ? -75.288 32.452 41.106 1.00 78.44 894 THR A N 1
ATOM 7136 C CA . THR A 1 894 ? -76.251 32.061 42.149 1.00 78.44 894 THR A CA 1
ATOM 7137 C C . THR A 1 894 ? -75.954 32.659 43.528 1.00 78.44 894 THR A C 1
ATOM 7139 O O . THR A 1 894 ? -76.874 32.819 44.329 1.00 78.44 894 THR A O 1
ATOM 7142 N N . GLY A 1 895 ? -74.690 32.979 43.833 1.00 72.31 895 GLY A N 1
ATOM 7143 C CA . GLY A 1 895 ? -74.257 33.405 45.170 1.00 72.31 895 GLY A CA 1
ATOM 7144 C C . GLY A 1 895 ? -74.198 32.280 46.210 1.00 72.31 895 GLY A C 1
ATOM 7145 O O . GLY A 1 895 ? -74.029 32.573 47.397 1.00 72.31 895 GLY A O 1
ATOM 7146 N N . LYS A 1 896 ? -74.343 31.014 45.782 1.00 82.00 896 LYS A N 1
ATOM 7147 C CA . LYS A 1 896 ? -74.164 29.821 46.623 1.00 82.00 896 LYS A CA 1
ATOM 7148 C C . LYS A 1 896 ? -72.702 29.638 47.022 1.00 82.00 896 LYS A C 1
ATOM 7150 O O . LYS A 1 896 ? -71.806 29.827 46.201 1.00 82.00 896 LYS A O 1
ATOM 7155 N N . ILE A 1 897 ? -72.474 29.198 48.256 1.00 81.56 897 ILE A N 1
ATOM 7156 C CA . ILE A 1 897 ? -71.148 28.818 48.751 1.00 81.56 897 ILE A CA 1
ATOM 7157 C C . ILE A 1 897 ? -70.754 27.450 48.189 1.00 81.56 897 ILE A C 1
ATOM 7159 O O . ILE A 1 897 ? -71.463 26.459 48.379 1.00 81.56 897 ILE A O 1
ATOM 7163 N N . THR A 1 898 ? -69.603 27.407 47.520 1.00 82.12 898 THR A N 1
ATOM 7164 C CA . THR A 1 898 ? -69.019 26.204 46.912 1.00 82.12 898 THR A CA 1
ATOM 7165 C C . THR A 1 898 ? -67.915 25.595 47.772 1.00 82.12 898 THR A C 1
ATOM 7167 O O . THR A 1 898 ? -67.728 24.384 47.735 1.00 82.12 898 THR A O 1
ATOM 7170 N N . ASP A 1 899 ? -67.186 26.408 48.547 1.00 83.88 899 ASP A N 1
ATOM 7171 C CA . ASP A 1 899 ? -66.223 25.920 49.541 1.00 83.88 899 ASP A CA 1
ATOM 7172 C C . ASP A 1 899 ? -65.968 26.946 50.666 1.00 83.88 899 ASP A C 1
ATOM 7174 O O . ASP A 1 899 ? -66.196 28.147 50.503 1.00 83.88 899 ASP A O 1
ATOM 7178 N N . VAL A 1 900 ? -65.477 26.471 51.810 1.00 83.81 900 VAL A N 1
ATOM 7179 C CA . VAL A 1 900 ? -65.129 27.257 53.003 1.00 83.81 900 VAL A CA 1
ATOM 7180 C C . VAL A 1 900 ? -63.935 26.628 53.732 1.00 83.81 900 VAL A C 1
ATOM 7182 O O . VAL A 1 900 ? -63.849 25.398 53.847 1.00 83.81 900 VAL A O 1
ATOM 7185 N N . ASN A 1 901 ? -63.004 27.459 54.213 1.00 87.12 901 ASN A N 1
ATOM 7186 C CA . ASN A 1 901 ? -61.806 26.986 54.910 1.00 87.12 901 ASN A CA 1
ATOM 7187 C C . ASN A 1 901 ? -62.035 26.713 56.418 1.00 87.12 901 ASN A C 1
ATOM 7189 O O . ASN A 1 901 ? -62.980 27.246 57.008 1.00 87.12 901 ASN A O 1
ATOM 7193 N N . PRO A 1 902 ? -61.170 25.906 57.071 1.00 83.81 902 PRO A N 1
ATOM 7194 C CA . PRO A 1 902 ? -61.324 25.552 58.487 1.00 83.81 902 PRO A CA 1
ATOM 7195 C C . PRO A 1 902 ? -61.311 26.763 59.427 1.00 83.81 902 PRO A C 1
ATOM 7197 O O . PRO A 1 902 ? -62.091 26.814 60.372 1.00 83.81 902 PRO A O 1
ATOM 7200 N N . PHE A 1 903 ? -60.498 27.784 59.134 1.00 85.19 903 PHE A N 1
ATOM 7201 C CA . PHE A 1 903 ? -60.421 28.981 59.972 1.00 85.19 903 PHE A CA 1
ATOM 7202 C C . PHE A 1 903 ? -61.764 29.724 60.074 1.00 85.19 903 PHE A C 1
ATOM 7204 O O . PHE A 1 903 ? -62.127 30.181 61.156 1.00 85.19 903 PHE A O 1
ATOM 7211 N N . LEU A 1 904 ? -62.540 29.824 58.984 1.00 81.88 904 LEU A N 1
ATOM 7212 C CA . LEU A 1 904 ? -63.851 30.486 59.026 1.00 81.88 904 LEU A CA 1
ATOM 7213 C C . LEU A 1 904 ? -64.916 29.652 59.763 1.00 81.88 904 LEU A C 1
ATOM 7215 O O . LEU A 1 904 ? -65.783 30.218 60.436 1.00 81.88 904 LEU A O 1
ATOM 7219 N N . ILE A 1 905 ? -64.819 28.322 59.668 1.00 82.19 905 ILE A N 1
ATOM 7220 C CA . ILE A 1 905 ? -65.613 27.359 60.449 1.00 82.19 905 ILE A CA 1
ATOM 7221 C C . ILE A 1 905 ? -65.367 27.568 61.951 1.00 82.19 905 ILE A C 1
ATOM 7223 O O . ILE A 1 905 ? -66.321 27.791 62.699 1.00 82.19 905 ILE A O 1
ATOM 7227 N N . ASP A 1 906 ? -64.102 27.596 62.379 1.00 81.88 906 ASP A N 1
ATOM 7228 C CA . ASP A 1 906 ? -63.722 27.777 63.786 1.00 81.88 906 ASP A CA 1
ATOM 7229 C C . ASP A 1 906 ? -64.079 29.175 64.323 1.00 81.88 906 ASP A C 1
ATOM 7231 O O . ASP A 1 906 ? -64.584 29.303 65.442 1.00 81.88 906 ASP A O 1
ATOM 7235 N N . LEU A 1 907 ? -63.865 30.228 63.522 1.00 79.31 907 LEU A N 1
ATOM 7236 C CA . LEU A 1 907 ? -64.124 31.622 63.904 1.00 79.31 907 LEU A CA 1
ATOM 7237 C C . LEU A 1 907 ? -65.609 31.885 64.203 1.00 79.31 907 LEU A C 1
ATOM 7239 O O . LEU A 1 907 ? -65.940 32.601 65.152 1.00 79.31 907 LEU A O 1
ATOM 7243 N N . LEU A 1 908 ? -66.509 31.324 63.389 1.00 77.56 908 LEU A N 1
ATOM 7244 C CA . LEU A 1 908 ? -67.950 31.594 63.465 1.00 77.56 908 LEU A CA 1
ATOM 7245 C C . LEU A 1 908 ? -68.751 30.471 64.139 1.00 77.56 908 LEU A C 1
ATOM 7247 O O . LEU A 1 908 ? -69.870 30.719 64.597 1.00 77.56 908 LEU A O 1
ATOM 7251 N N . GLY A 1 909 ? -68.181 29.270 64.261 1.00 71.75 909 GLY A N 1
ATOM 7252 C CA . GLY A 1 909 ? -68.772 28.130 64.962 1.00 71.75 909 GLY A CA 1
ATOM 7253 C C . GLY A 1 909 ? -69.868 27.389 64.192 1.00 71.75 909 GLY A C 1
ATOM 7254 O O . GLY A 1 909 ? -70.714 26.774 64.835 1.00 71.75 909 GLY A O 1
ATOM 7255 N N . TYR A 1 910 ? -69.865 27.462 62.858 1.00 78.69 910 TYR A N 1
ATOM 7256 C CA . TYR A 1 910 ? -70.780 26.739 61.959 1.00 78.69 910 TYR A CA 1
ATOM 7257 C C . TYR A 1 910 ? -70.037 25.584 61.277 1.00 78.69 910 TYR A C 1
ATOM 7259 O O . TYR A 1 910 ? -68.882 25.746 60.885 1.00 78.69 910 TYR A O 1
ATOM 7267 N N . SER A 1 911 ? -70.689 24.439 61.079 1.00 80.56 911 SER A N 1
ATOM 7268 C CA . SER A 1 911 ? -70.103 23.302 60.355 1.00 80.56 911 SER A CA 1
ATOM 7269 C C . SER A 1 911 ? -69.994 23.554 58.842 1.00 80.56 911 SER A C 1
ATOM 7271 O O . SER A 1 911 ? -70.718 24.373 58.275 1.00 80.56 911 SER A O 1
ATOM 7273 N N . LYS A 1 912 ? -69.118 22.814 58.143 1.00 79.31 912 LYS A N 1
ATOM 7274 C CA . LYS A 1 912 ? -68.949 22.942 56.680 1.00 79.31 912 LYS A CA 1
ATOM 7275 C C . LYS A 1 912 ? -70.253 22.690 55.910 1.00 79.31 912 LYS A C 1
ATOM 7277 O O . LYS A 1 912 ? -70.567 23.417 54.971 1.00 79.31 912 LYS A O 1
ATOM 7282 N N . GLU A 1 913 ? -71.031 21.706 56.349 1.00 78.75 913 GLU A N 1
ATOM 7283 C CA . GLU A 1 913 ? -72.346 21.353 55.796 1.00 78.75 913 GLU A CA 1
ATOM 7284 C C . GLU A 1 913 ? -73.389 22.465 56.002 1.00 78.75 913 GLU A C 1
ATOM 7286 O O . GLU A 1 913 ? -74.316 22.612 55.208 1.00 78.75 913 GLU A O 1
ATOM 7291 N N . GLU A 1 914 ? -73.227 23.309 57.026 1.00 76.12 914 GLU A N 1
ATOM 7292 C CA . GLU A 1 914 ? -74.085 24.475 57.223 1.00 76.12 914 GLU A CA 1
ATOM 7293 C C . GLU A 1 914 ? -73.725 25.667 56.329 1.00 76.12 914 GLU A C 1
ATOM 7295 O O . GLU A 1 914 ? -74.591 26.525 56.137 1.00 76.12 914 GLU A O 1
ATOM 7300 N N . PHE A 1 915 ? -72.509 25.717 55.780 1.00 74.38 915 PHE A N 1
ATOM 7301 C CA . PHE A 1 915 ? -72.095 26.723 54.800 1.00 74.38 915 PHE A CA 1
ATOM 7302 C C . PHE A 1 915 ? -72.466 26.339 53.365 1.00 74.38 915 PHE A C 1
ATOM 7304 O O . PHE A 1 915 ? -72.986 27.177 52.631 1.00 74.38 915 PHE A O 1
ATOM 7311 N N . LEU A 1 916 ? -72.167 25.101 52.958 1.00 77.62 916 LEU A N 1
ATOM 7312 C CA . LEU A 1 916 ? -72.258 24.660 51.564 1.00 77.62 916 LEU A CA 1
ATOM 7313 C C . LEU A 1 916 ? -73.672 24.785 50.980 1.00 77.62 916 LEU A C 1
ATOM 7315 O O . LEU A 1 916 ? -74.676 24.623 51.671 1.00 77.62 916 LEU A O 1
ATOM 7319 N N . GLU A 1 917 ? -73.731 25.060 49.675 1.00 68.00 917 GLU A N 1
ATOM 7320 C CA . GLU A 1 917 ? -74.944 25.150 48.851 1.00 68.00 917 GLU A CA 1
ATOM 7321 C C . GLU A 1 917 ? -75.997 26.200 49.243 1.00 68.00 917 GLU A C 1
ATOM 7323 O O . GLU A 1 917 ? -76.909 26.453 48.451 1.00 68.00 917 GLU A O 1
ATOM 7328 N N . LYS A 1 918 ? -75.878 26.857 50.396 1.00 77.31 918 LYS A N 1
ATOM 7329 C CA . LYS A 1 918 ? -76.691 28.022 50.761 1.00 77.31 918 LYS A CA 1
ATOM 7330 C C . LYS A 1 918 ? -76.129 29.272 50.103 1.00 77.31 918 LYS A C 1
ATOM 7332 O O . LYS A 1 918 ? -74.919 29.383 49.882 1.00 77.31 918 LYS A O 1
ATOM 7337 N N . ALA A 1 919 ? -76.994 30.230 49.798 1.00 74.06 919 ALA A N 1
ATOM 7338 C CA . ALA A 1 919 ? -76.542 31.538 49.355 1.00 74.06 919 ALA A CA 1
ATOM 7339 C C . ALA A 1 919 ? -75.970 32.346 50.530 1.00 74.06 919 ALA A C 1
ATOM 7341 O O . ALA A 1 919 ? -76.421 32.221 51.668 1.00 74.06 919 ALA A O 1
ATOM 7342 N N . ILE A 1 920 ? -74.994 33.216 50.261 1.00 71.56 920 ILE A N 1
ATOM 7343 C CA . ILE A 1 920 ? -74.272 33.972 51.304 1.00 71.56 920 ILE A CA 1
ATOM 7344 C C . ILE A 1 920 ? -75.182 34.811 52.235 1.00 71.56 920 ILE A C 1
ATOM 7346 O O . ILE A 1 920 ? -74.850 35.024 53.398 1.00 71.56 920 ILE A O 1
ATOM 7350 N N . TRP A 1 921 ? -76.359 35.238 51.765 1.00 68.69 921 TRP A N 1
ATOM 7351 C CA . TRP A 1 921 ? -77.371 35.968 52.549 1.00 68.69 921 TRP A CA 1
ATOM 7352 C C . TRP A 1 921 ? -78.325 35.070 53.368 1.00 68.69 921 TRP A C 1
ATOM 7354 O O . TRP A 1 921 ? -79.177 35.580 54.091 1.00 68.69 921 TRP A O 1
ATOM 7364 N N . GLU A 1 922 ? -78.224 33.743 53.265 1.00 67.00 922 GLU A N 1
ATOM 7365 C CA . GLU A 1 922 ? -79.087 32.782 53.976 1.00 67.00 922 GLU A CA 1
ATOM 7366 C C . GLU A 1 922 ? -78.478 32.303 55.304 1.00 67.00 922 GLU A C 1
ATOM 7368 O O . GLU A 1 922 ? -79.176 31.700 56.126 1.00 67.00 922 GLU A O 1
ATOM 7373 N N . ILE A 1 923 ? -77.197 32.596 55.548 1.00 68.81 923 ILE A N 1
ATOM 7374 C CA . ILE A 1 923 ? -76.472 32.198 56.760 1.00 68.81 923 ILE A CA 1
ATOM 7375 C C . ILE A 1 923 ? -76.594 33.286 57.832 1.00 68.81 923 ILE A C 1
ATOM 7377 O O . ILE A 1 923 ? -76.451 34.473 57.549 1.00 68.81 923 ILE A O 1
ATOM 7381 N N . GLY A 1 924 ? -76.885 32.871 59.072 1.00 59.78 924 GLY A N 1
ATOM 7382 C CA . GLY A 1 924 ? -77.375 33.735 60.155 1.00 59.78 924 GLY A CA 1
ATOM 7383 C C . GLY A 1 924 ? -76.596 35.035 60.350 1.00 59.78 924 GLY A C 1
ATOM 7384 O O . GLY A 1 924 ? -77.197 36.104 60.382 1.00 59.78 924 GLY A O 1
ATOM 7385 N N . PHE A 1 925 ? -75.266 34.953 60.384 1.00 64.38 925 PHE A N 1
ATOM 7386 C CA . PHE A 1 925 ? -74.378 36.089 60.648 1.00 64.38 925 PHE A CA 1
ATOM 7387 C C . PHE A 1 925 ? -74.305 37.142 59.519 1.00 64.38 925 PHE A C 1
ATOM 7389 O O . PHE A 1 925 ? -73.696 38.190 59.715 1.00 64.38 925 PHE A O 1
ATOM 7396 N N . LEU A 1 926 ? -74.924 36.893 58.355 1.00 62.31 926 LEU A N 1
ATOM 7397 C CA . LEU A 1 926 ? -75.013 37.826 57.218 1.00 62.31 926 LEU A CA 1
ATOM 7398 C C . LEU A 1 926 ? -76.460 38.185 56.817 1.00 62.31 926 LEU A C 1
ATOM 7400 O O . LEU A 1 926 ? -76.645 38.924 55.845 1.00 62.31 926 LEU A O 1
ATOM 7404 N N . LYS A 1 927 ? -77.477 37.707 57.556 1.00 58.75 927 LYS A N 1
ATOM 7405 C CA . LYS A 1 927 ? -78.903 37.945 57.247 1.00 58.75 927 LYS A CA 1
ATOM 7406 C C . LYS A 1 927 ? -79.343 39.401 57.410 1.00 58.75 927 LYS A C 1
ATOM 7408 O O . LYS A 1 927 ? -80.036 39.919 56.540 1.00 58.75 927 LYS A O 1
ATOM 7413 N N . ASP A 1 928 ? -78.942 40.062 58.495 1.00 55.41 928 ASP A N 1
ATOM 7414 C CA . ASP A 1 928 ? -79.506 41.359 58.923 1.00 55.41 928 ASP A CA 1
ATOM 7415 C C . ASP A 1 928 ? -78.979 42.593 58.161 1.00 55.41 928 ASP A C 1
ATOM 7417 O O . ASP A 1 928 ? -79.101 43.732 58.609 1.00 55.41 928 ASP A O 1
ATOM 7421 N N . ILE A 1 929 ? -78.417 42.400 56.965 1.00 54.25 929 ILE A N 1
ATOM 7422 C CA . ILE A 1 929 ? -78.002 43.496 56.086 1.00 54.25 929 ILE A CA 1
ATOM 7423 C C . ILE A 1 929 ? -78.681 43.319 54.727 1.00 54.25 929 ILE A C 1
ATOM 7425 O O . ILE A 1 929 ? -78.160 42.660 53.830 1.00 54.25 929 ILE A O 1
ATOM 7429 N N . VAL A 1 930 ? -79.824 43.990 54.543 1.00 46.66 930 VAL A N 1
ATOM 7430 C CA . VAL A 1 930 ? -80.560 44.065 53.260 1.00 46.66 930 VAL A CA 1
ATOM 7431 C C . VAL A 1 930 ? -79.641 44.499 52.107 1.00 46.66 930 VAL A C 1
ATOM 7433 O O . VAL A 1 930 ? -79.719 43.961 51.001 1.00 46.66 930 VAL A O 1
ATOM 7436 N N . ALA A 1 931 ? -78.688 45.393 52.391 1.00 53.97 931 ALA A N 1
ATOM 7437 C CA . ALA A 1 931 ? -77.694 45.840 51.424 1.00 53.97 931 ALA A CA 1
ATOM 7438 C C . ALA A 1 931 ? -76.774 44.715 50.903 1.00 53.97 931 ALA A C 1
ATOM 7440 O O . ALA A 1 931 ? -76.172 44.900 49.853 1.00 53.97 931 ALA A O 1
ATOM 7441 N N . ASN A 1 932 ? -76.651 43.550 51.558 1.00 61.59 932 ASN A N 1
ATOM 7442 C CA . ASN A 1 932 ? -75.777 42.463 51.089 1.00 61.59 932 ASN A CA 1
ATOM 7443 C C . ASN A 1 932 ? -76.195 41.931 49.710 1.00 61.59 932 ASN A C 1
ATOM 7445 O O . ASN A 1 932 ? -75.330 41.586 48.908 1.00 61.59 932 ASN A O 1
ATOM 7449 N N . LYS A 1 933 ? -77.496 41.918 49.386 1.00 60.66 933 LYS A N 1
ATOM 7450 C CA . LYS A 1 933 ? -77.975 41.460 48.070 1.00 60.66 933 LYS A CA 1
ATOM 7451 C C . LYS A 1 933 ? -77.734 42.499 46.969 1.00 60.66 933 LYS A C 1
ATOM 7453 O O . LYS A 1 933 ? -77.335 42.143 45.862 1.00 60.66 933 LYS A O 1
ATOM 7458 N N . GLU A 1 934 ? -77.891 43.784 47.285 1.00 63.12 934 GLU A N 1
ATOM 7459 C CA . GLU A 1 934 ? -77.542 44.887 46.377 1.00 63.12 934 GLU A CA 1
ATOM 7460 C C . GLU A 1 934 ? -76.026 44.991 46.163 1.00 63.12 934 GLU A C 1
ATOM 7462 O O . GLU A 1 934 ? -75.574 45.184 45.038 1.00 63.12 934 GLU A O 1
ATOM 7467 N N . LYS A 1 935 ? -75.230 44.776 47.214 1.00 64.69 935 LYS A N 1
ATOM 7468 C CA . LYS A 1 935 ? -73.762 44.743 47.167 1.00 64.69 935 LYS A CA 1
ATOM 7469 C C . LYS A 1 935 ? -73.226 43.499 46.458 1.00 64.69 935 LYS A C 1
ATOM 7471 O O . LYS A 1 935 ? -72.206 43.584 45.785 1.00 64.69 935 LYS A O 1
ATOM 7476 N N . PHE A 1 936 ? -73.929 42.367 46.511 1.00 65.56 936 PHE A N 1
ATOM 7477 C CA . PHE A 1 936 ? -73.631 41.213 45.656 1.00 65.56 936 PHE A CA 1
ATOM 7478 C C . PHE A 1 936 ? -73.885 41.538 44.173 1.00 65.56 936 PHE A C 1
ATOM 7480 O O . PHE A 1 936 ? -73.033 41.265 43.331 1.00 65.56 936 PHE A O 1
ATOM 7487 N N . LEU A 1 937 ? -74.994 42.215 43.845 1.00 65.00 937 LEU A N 1
ATOM 7488 C CA . LEU A 1 937 ? -75.253 42.751 42.497 1.00 65.00 937 LEU A CA 1
ATOM 7489 C C . LEU A 1 937 ? -74.240 43.839 42.084 1.00 65.00 937 LEU A C 1
ATOM 7491 O O . LEU A 1 937 ? -73.921 43.974 40.901 1.00 65.00 937 LEU A O 1
ATOM 7495 N N . GLU A 1 938 ? -73.706 44.603 43.038 1.00 67.62 938 GLU A N 1
ATOM 7496 C CA . GLU A 1 938 ? -72.607 45.540 42.813 1.00 67.62 938 GLU A CA 1
ATOM 7497 C C . GLU A 1 938 ? -71.293 44.800 42.525 1.00 67.62 938 GLU A C 1
ATOM 7499 O O . GLU A 1 938 ? -70.618 45.152 41.563 1.00 67.62 938 GLU A O 1
ATOM 7504 N N . LEU A 1 939 ? -70.961 43.732 43.256 1.00 65.94 939 LEU A N 1
ATOM 7505 C CA . LEU A 1 939 ? -69.780 42.886 43.023 1.00 65.94 939 LEU A CA 1
ATOM 7506 C C . LEU A 1 939 ? -69.916 41.977 41.789 1.00 65.94 939 LEU A C 1
ATOM 7508 O O . LEU A 1 939 ? -68.928 41.543 41.198 1.00 65.94 939 LEU A O 1
ATOM 7512 N N . GLN A 1 940 ? -71.132 41.736 41.301 1.00 64.75 940 GLN A N 1
ATOM 7513 C CA . GLN A 1 940 ? -71.298 41.173 39.965 1.00 64.75 940 GLN A CA 1
ATOM 7514 C C . GLN A 1 940 ? -70.800 42.139 38.870 1.00 64.75 940 GLN A C 1
ATOM 7516 O O . GLN A 1 940 ? -70.375 41.648 37.819 1.00 64.75 940 GLN A O 1
ATOM 7521 N N . LYS A 1 941 ? -70.795 43.461 39.129 1.00 66.00 941 LYS A N 1
ATOM 7522 C CA . LYS A 1 941 ? -70.394 44.546 38.207 1.00 66.00 941 LYS A CA 1
ATOM 7523 C C . LYS A 1 941 ? -68.978 45.098 38.471 1.00 66.00 941 LYS A C 1
ATOM 7525 O O . LYS A 1 941 ? -68.242 45.355 37.522 1.00 66.00 941 LYS A O 1
ATOM 7530 N N . LYS A 1 942 ? -68.586 45.285 39.736 1.00 63.78 942 LYS A N 1
ATOM 7531 C CA . LYS A 1 942 ? -67.252 45.716 40.198 1.00 63.78 942 LYS A CA 1
ATOM 7532 C C . LYS A 1 942 ? -66.399 44.494 40.541 1.00 63.78 942 LYS A C 1
ATOM 7534 O O . LYS A 1 942 ? -66.891 43.553 41.142 1.00 63.78 942 LYS A O 1
ATOM 7539 N N . ARG A 1 943 ? -65.101 44.513 40.216 1.00 65.56 943 ARG A N 1
ATOM 7540 C CA . ARG A 1 943 ? -64.203 43.361 40.463 1.00 65.56 943 ARG A CA 1
ATOM 7541 C C . ARG A 1 943 ? -63.889 43.094 41.942 1.00 65.56 943 ARG A C 1
ATOM 7543 O O . ARG A 1 943 ? -63.511 41.971 42.261 1.00 65.56 943 ARG A O 1
ATOM 7550 N N . ILE A 1 944 ? -63.997 44.111 42.802 1.00 72.81 944 ILE A N 1
ATOM 7551 C CA . ILE A 1 944 ? -63.602 44.077 44.218 1.00 72.81 944 ILE A CA 1
ATOM 7552 C C . ILE A 1 944 ? -64.625 44.857 45.060 1.00 72.81 944 ILE A C 1
ATOM 7554 O O . ILE A 1 944 ? -65.072 45.925 44.634 1.00 72.81 944 ILE A O 1
ATOM 7558 N N . ILE A 1 945 ? -64.944 44.354 46.256 1.00 76.19 945 ILE A N 1
ATOM 7559 C CA . ILE A 1 945 ? -65.562 45.099 47.370 1.00 76.19 945 ILE A CA 1
ATOM 7560 C C . ILE A 1 945 ? -64.749 44.847 48.651 1.00 76.19 945 ILE A C 1
ATOM 7562 O O . ILE A 1 945 ? -64.183 43.771 48.826 1.00 76.19 945 ILE A O 1
ATOM 7566 N N . HIS A 1 946 ? -64.693 45.839 49.542 1.00 77.56 946 HIS A N 1
ATOM 7567 C CA . HIS A 1 946 ? -63.969 45.803 50.817 1.00 77.56 946 HIS A CA 1
ATOM 7568 C C . HIS A 1 946 ? -64.772 46.537 51.903 1.00 77.56 946 HIS A C 1
ATOM 7570 O O . HIS A 1 946 ? -65.412 47.551 51.616 1.00 77.56 946 HIS A O 1
ATOM 7576 N N . TYR A 1 947 ? -64.757 46.005 53.127 1.00 73.50 947 TYR A N 1
ATOM 7577 C CA . TYR A 1 947 ? -65.295 46.615 54.343 1.00 73.50 947 TYR A CA 1
ATOM 7578 C C . TYR A 1 947 ? -64.284 46.477 55.482 1.00 73.50 947 TYR A C 1
ATOM 7580 O O . TYR A 1 947 ? -64.022 45.365 55.933 1.00 73.50 947 TYR A O 1
ATOM 7588 N N . ASP A 1 948 ? -63.772 47.597 55.991 1.00 66.25 948 ASP A N 1
ATOM 7589 C CA . ASP A 1 948 ? -62.758 47.625 57.056 1.00 66.25 948 ASP A CA 1
ATOM 7590 C C . ASP A 1 948 ? -63.285 47.278 58.460 1.00 66.25 948 ASP A C 1
ATOM 7592 O O . ASP A 1 948 ? -62.495 47.174 59.394 1.00 66.25 948 ASP A O 1
ATOM 7596 N N . ASN A 1 949 ? -64.609 47.218 58.670 1.00 68.81 949 ASN A N 1
ATOM 7597 C CA . ASN A 1 949 ? -65.203 47.174 60.015 1.00 68.81 949 ASN A CA 1
ATOM 7598 C C . ASN A 1 949 ? -66.634 46.601 60.015 1.00 68.81 949 ASN A C 1
ATOM 7600 O O . ASN A 1 949 ? -67.599 47.288 60.358 1.00 68.81 949 ASN A O 1
ATOM 7604 N N . LEU A 1 950 ? -66.789 45.347 59.587 1.00 73.56 950 LEU A N 1
ATOM 7605 C CA . LEU A 1 950 ? -68.075 44.649 59.571 1.00 73.56 950 LEU A CA 1
ATOM 7606 C C . LEU A 1 950 ? -68.285 43.891 60.902 1.00 73.56 950 LEU A C 1
ATOM 7608 O O . LEU A 1 950 ? -67.493 43.002 61.215 1.00 73.56 950 LEU A O 1
ATOM 7612 N N . PRO A 1 951 ? -69.317 44.198 61.710 1.00 72.00 951 PRO A N 1
ATOM 7613 C CA . PRO A 1 951 ? -69.675 43.367 62.856 1.00 72.00 951 PRO A CA 1
ATOM 7614 C C . PRO A 1 951 ? -70.396 42.097 62.388 1.00 72.00 951 PRO A C 1
ATOM 7616 O O . PRO A 1 951 ? -71.473 42.178 61.802 1.00 72.00 951 PRO A O 1
ATOM 7619 N N . LEU A 1 952 ? -69.823 40.934 62.690 1.00 74.62 952 LEU A N 1
ATOM 7620 C CA . LEU A 1 952 ? -70.468 39.626 62.570 1.00 74.62 952 LEU A CA 1
ATOM 7621 C C . LEU A 1 952 ? -70.807 39.077 63.962 1.00 74.62 952 LEU A C 1
ATOM 7623 O O . LEU A 1 952 ? -70.221 39.485 64.967 1.00 74.62 952 LEU A O 1
ATOM 7627 N N . GLU A 1 953 ? -71.731 38.122 64.026 1.00 73.50 953 GLU A N 1
ATOM 7628 C CA . GLU A 1 953 ? -72.104 37.432 65.262 1.00 73.50 953 GLU A CA 1
ATOM 7629 C C . GLU A 1 953 ? -71.964 35.916 65.076 1.00 73.50 953 GLU A C 1
ATOM 7631 O O . GLU A 1 953 ? -72.524 35.342 64.143 1.00 73.50 953 GLU A O 1
ATOM 7636 N N . SER A 1 954 ? -71.169 35.259 65.924 1.00 73.62 954 SER A N 1
ATOM 7637 C CA . SER A 1 954 ? -70.960 33.808 65.843 1.00 73.62 954 SER A CA 1
ATOM 7638 C C . SER A 1 954 ? -72.208 33.032 66.281 1.00 73.62 954 SER A C 1
ATOM 7640 O O . SER A 1 954 ? -73.075 33.574 66.967 1.00 73.62 954 SER A O 1
ATOM 7642 N N . LEU A 1 955 ? -72.270 31.726 65.987 1.00 71.69 955 LEU A N 1
ATOM 7643 C CA . LEU A 1 955 ? -73.360 30.840 66.441 1.00 71.69 955 LEU A CA 1
ATOM 7644 C C . LEU A 1 955 ? -73.564 30.859 67.979 1.00 71.69 955 LEU A C 1
ATOM 7646 O O . LEU A 1 955 ? -74.606 30.458 68.486 1.00 71.69 955 LEU A O 1
ATOM 7650 N N . LYS A 1 956 ? -72.563 31.333 68.736 1.00 69.06 956 LYS A N 1
ATOM 7651 C CA . LYS A 1 956 ? -72.565 31.436 70.205 1.00 69.06 956 LYS A CA 1
ATOM 7652 C C . LYS A 1 956 ? -72.896 32.850 70.718 1.00 69.06 956 LYS A C 1
ATOM 7654 O O . LYS A 1 956 ? -72.640 33.135 71.884 1.00 69.06 956 LYS A O 1
ATOM 7659 N N . GLY A 1 957 ? -73.399 33.750 69.866 1.00 67.44 957 GLY A N 1
ATOM 7660 C CA . GLY A 1 957 ? -73.759 35.130 70.234 1.00 67.44 957 GLY A CA 1
ATOM 7661 C C . GLY A 1 957 ? -72.563 36.054 70.511 1.00 67.44 957 GLY A C 1
ATOM 7662 O O . GLY A 1 957 ? -72.724 37.136 71.077 1.00 67.44 957 GLY A O 1
ATOM 7663 N N . LYS A 1 958 ? -71.335 35.647 70.150 1.00 76.31 958 LYS A N 1
ATOM 7664 C CA . LYS A 1 958 ? -70.145 36.501 70.290 1.00 76.31 958 LYS A CA 1
ATOM 7665 C C . LYS A 1 958 ? -70.075 37.439 69.089 1.00 76.31 958 LYS A C 1
ATOM 7667 O O . LYS A 1 958 ? -69.939 36.970 67.960 1.00 76.31 958 LYS A O 1
ATOM 7672 N N . LYS A 1 959 ? -70.070 38.751 69.337 1.00 76.56 959 LYS A N 1
ATOM 7673 C CA . LYS A 1 959 ? -69.747 39.744 68.306 1.00 76.56 959 LYS A CA 1
ATOM 7674 C C . LYS A 1 959 ? -68.253 39.725 67.991 1.00 76.56 959 LYS A C 1
ATOM 7676 O O . LYS A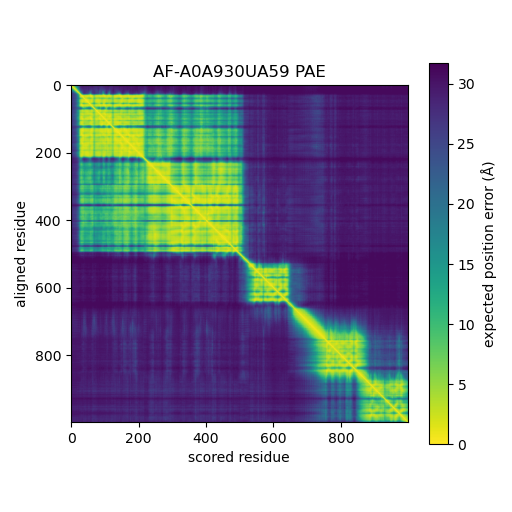 1 959 ? -67.417 39.725 68.896 1.00 76.56 959 LYS A O 1
ATOM 7681 N N . ILE A 1 960 ? -67.945 39.683 66.701 1.00 78.19 960 ILE A N 1
ATOM 7682 C CA . ILE A 1 960 ? -66.604 39.638 66.121 1.00 78.19 960 ILE A CA 1
ATOM 7683 C C . ILE A 1 960 ? -66.561 40.746 65.072 1.00 78.19 960 ILE A C 1
ATOM 7685 O O . ILE A 1 960 ? -67.450 40.834 64.228 1.00 78.19 960 ILE A O 1
ATOM 7689 N N . TYR A 1 961 ? -65.559 41.614 65.128 1.00 79.06 961 TYR A N 1
ATOM 7690 C CA . TYR A 1 961 ? -65.363 42.640 64.110 1.00 79.06 961 TYR A CA 1
ATOM 7691 C C . TYR A 1 961 ? -64.398 42.112 63.059 1.00 79.06 961 TYR A C 1
ATOM 7693 O O . TYR A 1 961 ? -63.299 41.684 63.407 1.00 79.06 961 TYR A O 1
ATOM 7701 N N . VAL A 1 962 ? -64.801 42.146 61.790 1.00 80.44 962 VAL A N 1
ATOM 7702 C CA . VAL A 1 962 ? -63.992 41.630 60.684 1.00 80.44 962 VAL A CA 1
ATOM 7703 C C . VAL A 1 962 ? -63.719 42.686 59.619 1.00 80.44 962 VAL A C 1
ATOM 7705 O O . VAL A 1 962 ? -64.561 43.534 59.317 1.00 80.44 962 VAL A O 1
ATOM 7708 N N . GLU A 1 963 ? -62.544 42.579 59.013 1.00 81.50 963 GLU A N 1
ATOM 7709 C CA . GLU A 1 963 ? -62.277 43.111 57.683 1.00 81.50 963 GLU A CA 1
ATOM 7710 C C . GLU A 1 963 ? -62.781 42.084 56.654 1.00 81.50 963 GLU A C 1
ATOM 7712 O O . GLU A 1 963 ? -62.410 40.910 56.707 1.00 81.50 963 GLU A O 1
ATOM 7717 N N . PHE A 1 964 ? -63.646 42.510 55.732 1.00 80.88 964 PHE A N 1
ATOM 7718 C CA . PHE A 1 964 ? -64.250 41.654 54.707 1.00 80.88 964 PHE A CA 1
ATOM 7719 C C . PHE A 1 964 ? -63.878 42.168 53.315 1.00 80.88 964 PHE A C 1
ATOM 7721 O O . PHE A 1 964 ? -64.311 43.245 52.909 1.00 80.88 964 PHE A O 1
ATOM 7728 N N . ILE A 1 965 ? -63.091 41.397 52.568 1.00 80.50 965 ILE A N 1
ATOM 7729 C CA . ILE A 1 965 ? -62.706 41.671 51.175 1.00 80.50 965 ILE A CA 1
ATOM 7730 C C . ILE A 1 965 ? -63.385 40.628 50.287 1.00 80.50 965 ILE A C 1
ATOM 7732 O O . ILE A 1 965 ? -63.536 39.476 50.682 1.00 80.50 965 ILE A O 1
ATOM 7736 N N . SER A 1 966 ? -63.813 40.989 49.082 1.00 81.12 966 SER A N 1
ATOM 7737 C CA . SER A 1 966 ? -64.347 40.039 48.102 1.00 81.12 966 SER A CA 1
ATOM 7738 C C . SER A 1 966 ? -63.905 40.383 46.692 1.00 81.12 966 SER A C 1
ATOM 7740 O O . SER A 1 966 ? -64.109 41.505 46.233 1.00 81.12 966 SER A O 1
ATOM 7742 N N . ASN A 1 967 ? -63.335 39.393 46.005 1.00 81.38 967 ASN A N 1
ATOM 7743 C CA . ASN A 1 967 ? -62.729 39.519 44.683 1.00 81.38 967 ASN A CA 1
ATOM 7744 C C . ASN A 1 967 ? -63.418 38.569 43.695 1.00 81.38 967 ASN A C 1
ATOM 7746 O O . ASN A 1 967 ? -63.575 37.384 43.986 1.00 81.38 967 ASN A O 1
ATOM 7750 N N . LYS A 1 968 ? -63.793 39.070 42.514 1.00 79.62 968 LYS A N 1
ATOM 7751 C CA . LYS A 1 968 ? -64.415 38.281 41.439 1.00 79.62 968 LYS A CA 1
ATOM 7752 C C . LYS A 1 968 ? -63.410 37.964 40.330 1.00 79.62 968 LYS A C 1
ATOM 7754 O O . LYS A 1 968 ? -62.823 38.881 39.752 1.00 79.62 968 LYS A O 1
ATOM 7759 N N . TYR A 1 969 ? -63.262 36.685 39.993 1.00 78.62 969 TYR A N 1
ATOM 7760 C CA . TYR A 1 969 ? -62.414 36.2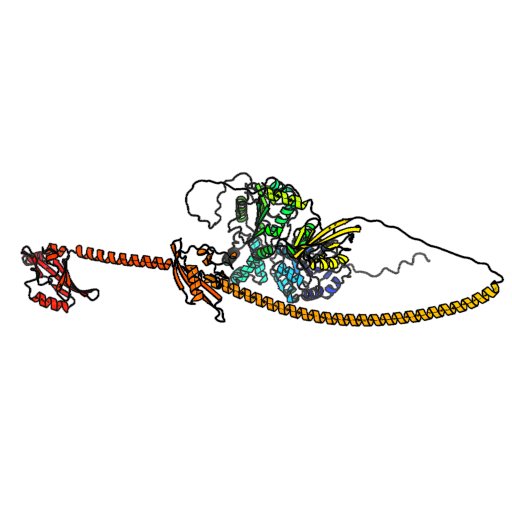03 38.899 1.00 78.62 969 TYR A CA 1
ATOM 7761 C C . TYR A 1 969 ? -63.094 35.082 38.093 1.00 78.62 969 TYR A C 1
ATOM 7763 O O . TYR A 1 969 ? -64.255 34.746 38.328 1.00 78.62 969 TYR A O 1
ATOM 7771 N N . THR A 1 970 ? -62.390 34.549 37.093 1.00 75.94 970 THR A N 1
ATOM 7772 C CA . THR A 1 970 ? -62.899 33.522 36.171 1.00 75.94 970 THR A CA 1
ATOM 7773 C C . THR A 1 970 ? -61.900 32.372 36.090 1.00 75.94 970 THR A C 1
ATOM 7775 O O . THR A 1 970 ? -60.700 32.616 35.959 1.00 75.94 970 THR A O 1
ATOM 7778 N N . VAL A 1 971 ? -62.385 31.132 36.153 1.00 71.94 971 VAL A N 1
ATOM 7779 C CA . VAL A 1 971 ? -61.591 29.900 36.043 1.00 71.94 971 VAL A CA 1
ATOM 7780 C C . VAL A 1 971 ? -62.333 28.951 35.107 1.00 71.94 971 VAL A C 1
ATOM 7782 O O . VAL A 1 971 ? -63.468 28.594 35.400 1.00 71.94 971 VAL A O 1
ATOM 7785 N N . ALA A 1 972 ? -61.705 28.558 33.991 1.00 57.41 972 ALA A N 1
ATOM 7786 C CA . ALA A 1 972 ? -62.312 27.691 32.969 1.00 57.41 972 ALA A CA 1
ATOM 7787 C C . ALA A 1 972 ? -63.749 28.130 32.595 1.00 57.41 972 ALA A C 1
ATOM 7789 O O . ALA A 1 972 ? -64.702 27.374 32.744 1.00 57.41 972 ALA A O 1
ATOM 7790 N N . ASP A 1 973 ? -63.889 29.400 32.199 1.00 64.44 973 ASP A N 1
ATOM 7791 C CA . ASP A 1 973 ? -65.135 30.120 31.870 1.00 64.44 973 ASP A CA 1
ATOM 7792 C C . ASP A 1 973 ? -66.206 30.251 32.976 1.00 64.44 973 ASP A C 1
ATOM 7794 O O . ASP A 1 973 ? -67.069 31.131 32.891 1.00 64.44 973 ASP A O 1
ATOM 7798 N N . HIS A 1 974 ? -66.096 29.514 34.084 1.00 72.50 974 HIS A N 1
ATOM 7799 C CA . HIS A 1 974 ? -66.910 29.730 35.279 1.00 72.50 974 HIS A CA 1
ATOM 7800 C C . HIS A 1 974 ? -66.448 30.970 36.057 1.00 72.50 974 HIS A C 1
ATOM 7802 O O . HIS A 1 974 ? -65.254 31.206 36.266 1.00 72.50 974 HIS A O 1
ATOM 7808 N N . LYS A 1 975 ? -67.408 31.784 36.507 1.00 79.50 975 LYS A N 1
ATOM 7809 C CA . LYS A 1 975 ? -67.159 33.004 37.288 1.00 79.50 975 LYS A CA 1
ATOM 7810 C C . LYS A 1 975 ? -67.260 32.665 38.773 1.00 79.50 975 LYS A C 1
ATOM 7812 O O . LYS A 1 975 ? -68.283 32.153 39.216 1.00 79.50 975 LYS A O 1
ATOM 7817 N N . VAL A 1 976 ? -66.228 32.999 39.538 1.00 82.00 976 VAL A N 1
ATOM 7818 C CA . VAL A 1 976 ? -66.104 32.656 40.961 1.00 82.00 976 VAL A CA 1
ATOM 7819 C C . VAL A 1 976 ? -65.835 33.925 41.767 1.00 82.00 976 VAL A C 1
ATOM 7821 O O . VAL A 1 976 ? -65.153 34.843 41.300 1.00 82.00 976 VAL A O 1
ATOM 7824 N N . ILE A 1 977 ? -66.392 33.998 42.974 1.00 80.88 977 ILE A N 1
ATOM 7825 C CA . ILE A 1 977 ? -66.115 35.064 43.940 1.00 80.88 977 ILE A CA 1
ATOM 7826 C C . ILE A 1 977 ? -65.404 34.440 45.134 1.00 80.88 977 ILE A C 1
ATOM 7828 O O . ILE A 1 977 ? -65.887 33.466 45.704 1.00 80.88 977 ILE A O 1
ATOM 7832 N N . GLN A 1 978 ? -64.281 35.027 45.532 1.00 84.12 978 GLN A N 1
ATOM 7833 C CA . GLN A 1 978 ? -63.554 34.647 46.736 1.00 84.12 978 GLN A CA 1
ATOM 7834 C C . GLN A 1 978 ? -63.654 35.771 47.763 1.00 84.12 978 GLN A C 1
ATOM 7836 O O . GLN A 1 978 ? -63.227 36.898 47.493 1.00 84.12 978 GLN A O 1
ATOM 7841 N N . CYS A 1 979 ? -64.200 35.461 48.934 1.00 82.38 979 CYS A N 1
ATOM 7842 C CA . CYS A 1 979 ? -64.237 36.357 50.082 1.00 82.38 979 CYS A CA 1
ATOM 7843 C C . CYS A 1 979 ? -63.089 36.018 51.042 1.00 82.38 979 CYS A C 1
ATOM 7845 O O . CYS A 1 979 ? -62.851 34.846 51.335 1.00 82.38 979 CYS A O 1
ATOM 7847 N N . PHE A 1 980 ? -62.425 37.048 51.560 1.00 82.69 980 PHE A N 1
ATOM 7848 C CA . PHE A 1 980 ? -61.471 36.974 52.664 1.00 82.69 980 PHE A CA 1
ATOM 7849 C C . PHE A 1 980 ? -62.064 37.701 53.873 1.00 82.69 980 PHE A C 1
ATOM 7851 O O . PHE A 1 980 ? -62.565 38.818 53.737 1.00 82.69 980 PHE A O 1
ATOM 7858 N N . ILE A 1 981 ? -62.019 37.062 55.039 1.00 82.88 981 ILE A N 1
ATOM 7859 C CA . ILE A 1 981 ? -62.666 37.509 56.274 1.00 82.88 981 ILE A CA 1
ATOM 7860 C C . ILE A 1 981 ? -61.640 37.446 57.408 1.00 82.88 981 ILE A C 1
ATOM 7862 O O . ILE A 1 981 ? -61.343 36.373 57.932 1.00 82.88 981 ILE A O 1
ATOM 7866 N N . ARG A 1 982 ? -61.075 38.595 57.775 1.00 83.50 982 ARG A N 1
ATOM 7867 C CA . ARG A 1 982 ? -60.022 38.712 58.790 1.00 83.50 982 ARG A CA 1
ATOM 7868 C C . ARG A 1 982 ? -60.600 39.215 60.103 1.00 83.50 982 ARG A C 1
ATOM 7870 O O . ARG A 1 982 ? -61.219 40.275 60.116 1.00 83.50 982 ARG A O 1
ATOM 7877 N N . ASP A 1 983 ? -60.365 38.506 61.206 1.00 82.38 983 ASP A N 1
ATOM 7878 C CA . ASP A 1 983 ? -60.719 39.008 62.539 1.00 82.38 983 ASP A CA 1
ATOM 7879 C C . ASP A 1 983 ? -59.822 40.206 62.905 1.00 82.38 983 ASP A C 1
ATOM 7881 O O . ASP A 1 983 ? -58.594 40.118 62.889 1.00 82.38 983 ASP A O 1
ATOM 7885 N N . ILE A 1 984 ? -60.450 41.338 63.216 1.00 83.00 984 ILE A N 1
ATOM 7886 C CA . ILE A 1 984 ? -59.810 42.579 63.671 1.00 83.00 984 ILE A CA 1
ATOM 7887 C C . ILE A 1 984 ? -60.323 43.002 65.057 1.00 83.00 984 ILE A C 1
ATOM 7889 O O . ILE A 1 984 ? -60.112 44.140 65.480 1.00 83.00 984 ILE A O 1
ATOM 7893 N N . THR A 1 985 ? -61.000 42.105 65.780 1.00 80.44 985 THR A N 1
ATOM 7894 C CA . THR A 1 985 ? -61.630 42.384 67.078 1.00 80.44 985 THR A CA 1
ATOM 7895 C C . THR A 1 985 ? -60.623 42.911 68.097 1.00 80.44 985 THR A C 1
ATOM 7897 O O . THR A 1 985 ? -60.914 43.897 68.768 1.00 80.44 985 THR A O 1
ATOM 7900 N N . GLU A 1 986 ? -59.419 42.334 68.179 1.00 79.25 986 GLU A N 1
ATOM 7901 C CA . GLU A 1 986 ? -58.362 42.826 69.077 1.00 79.25 986 GLU A CA 1
ATOM 7902 C C . GLU A 1 986 ? -57.894 44.238 68.703 1.00 79.25 986 GLU A C 1
ATOM 7904 O O . GLU A 1 986 ? -57.813 45.108 69.570 1.00 79.25 986 GLU A O 1
ATOM 7909 N N . LYS A 1 987 ? -57.662 44.497 67.406 1.00 79.44 987 LYS A N 1
ATOM 7910 C CA . LYS A 1 987 ? -57.291 45.825 66.891 1.00 79.44 987 LYS A CA 1
ATOM 7911 C C . LYS A 1 987 ? -58.359 46.861 67.246 1.00 79.44 987 LYS A C 1
ATOM 7913 O O . LYS A 1 987 ? -58.026 47.919 67.771 1.00 79.44 987 LYS A O 1
ATOM 7918 N N . LYS A 1 988 ? -59.638 46.554 67.010 1.00 77.56 988 LYS A N 1
ATOM 7919 C CA . LYS A 1 988 ? -60.731 47.489 67.294 1.00 77.56 988 LYS A CA 1
ATOM 7920 C C . LYS A 1 988 ? -60.962 47.690 68.792 1.00 77.56 988 LYS A C 1
ATOM 7922 O O . LYS A 1 988 ? -61.211 48.814 69.209 1.00 77.56 988 LYS A O 1
ATOM 7927 N N . LEU A 1 989 ? -60.831 46.649 69.617 1.00 76.00 989 LEU A N 1
ATOM 7928 C CA . LEU A 1 989 ? -60.870 46.802 71.076 1.00 76.00 989 LEU A CA 1
ATOM 7929 C C . LEU A 1 989 ? -59.713 47.680 71.572 1.0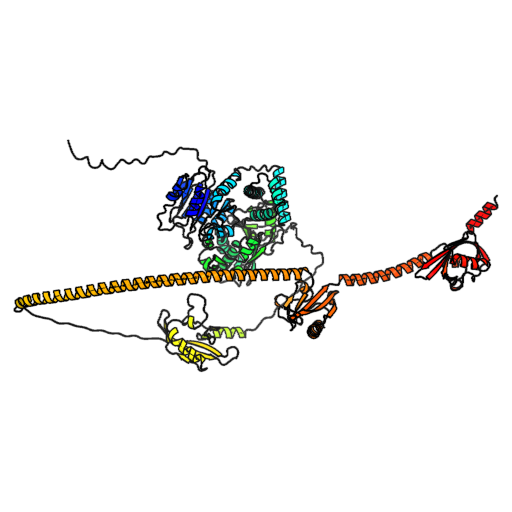0 76.00 989 LEU A C 1
ATOM 7931 O O . LEU A 1 989 ? -59.932 48.540 72.422 1.00 76.00 989 LEU A O 1
ATOM 7935 N N . ALA A 1 990 ? -58.510 47.532 71.008 1.00 76.19 990 ALA A N 1
ATOM 7936 C CA . ALA A 1 990 ? -57.388 48.418 71.300 1.00 76.19 990 ALA A CA 1
ATOM 7937 C C . ALA A 1 990 ? -57.672 49.869 70.865 1.00 76.19 990 ALA A C 1
ATOM 7939 O O . ALA A 1 990 ? -57.447 50.782 71.656 1.00 76.19 990 ALA A O 1
ATOM 7940 N N . GLU A 1 991 ? -58.228 50.095 69.669 1.00 77.38 991 GLU A N 1
ATOM 7941 C CA . GLU A 1 991 ? -58.650 51.423 69.192 1.00 77.38 991 GLU A CA 1
ATOM 7942 C C . GLU A 1 991 ? -59.745 52.045 70.081 1.00 77.38 991 GLU A C 1
ATOM 7944 O O . GLU A 1 991 ? -59.641 53.216 70.442 1.00 77.38 991 GLU A O 1
ATOM 7949 N N . GLU A 1 992 ? -60.752 51.276 70.510 1.00 74.56 992 GLU A N 1
ATOM 7950 C CA . GLU A 1 992 ? -61.804 51.732 71.432 1.00 74.56 992 GLU A CA 1
ATOM 7951 C C . GLU A 1 992 ? -61.268 52.042 72.843 1.00 74.56 992 GLU A C 1
ATOM 7953 O O . GLU A 1 992 ? -61.763 52.961 73.496 1.00 74.56 992 GLU A O 1
ATOM 7958 N N . ILE A 1 993 ? -60.241 51.327 73.317 1.00 73.88 993 ILE A N 1
ATOM 7959 C CA . ILE A 1 993 ? -59.527 51.651 74.565 1.00 73.88 993 ILE A CA 1
ATOM 7960 C C . ILE A 1 993 ? -58.707 52.941 74.395 1.00 73.88 993 ILE A C 1
ATOM 7962 O O . ILE A 1 993 ? -58.723 53.803 75.273 1.00 73.88 993 ILE A O 1
ATOM 7966 N N . LEU A 1 994 ? -58.042 53.124 73.251 1.00 70.44 994 LEU A N 1
ATOM 7967 C CA . LEU A 1 994 ? -57.263 54.328 72.928 1.00 70.44 994 LEU A CA 1
ATOM 7968 C C . LEU A 1 994 ? -58.159 55.570 72.732 1.00 70.44 994 LEU A C 1
ATOM 7970 O O . LEU A 1 994 ? -57.732 56.688 73.010 1.00 70.44 994 LEU A O 1
ATOM 7974 N N . LEU A 1 995 ? -59.412 55.371 72.310 1.00 68.44 995 LEU A N 1
ATOM 7975 C CA . LEU A 1 995 ? -60.461 56.396 72.234 1.00 68.44 995 LEU A CA 1
ATOM 7976 C C . LEU A 1 995 ? -61.143 56.697 73.579 1.00 68.44 995 LEU A C 1
ATOM 7978 O O . LEU A 1 995 ? -61.699 57.778 73.722 1.00 68.44 995 LEU A O 1
ATOM 7982 N N . LYS A 1 996 ? -61.101 55.780 74.557 1.00 62.16 996 LYS A N 1
ATOM 7983 C CA . LYS A 1 996 ? -61.606 55.997 75.932 1.00 62.16 996 LYS A CA 1
ATOM 7984 C C . LYS A 1 996 ? -60.563 56.578 76.893 1.00 62.16 996 LYS A C 1
ATOM 7986 O O . LYS A 1 996 ? -60.928 57.033 77.971 1.00 62.16 996 LYS A O 1
ATOM 7991 N N . ASN A 1 997 ? -59.289 56.567 76.502 1.00 56.88 997 ASN A N 1
ATOM 7992 C CA . ASN A 1 997 ? -58.171 57.179 77.229 1.00 56.88 997 ASN A CA 1
ATOM 7993 C C . ASN A 1 997 ? -57.771 58.552 76.633 1.00 56.88 997 ASN A C 1
ATOM 7995 O O . ASN A 1 997 ? -56.606 58.947 76.709 1.00 56.88 997 ASN A O 1
ATOM 7999 N N . LYS A 1 998 ? -58.731 59.251 76.015 1.00 51.88 998 LYS A N 1
ATOM 8000 C CA . LYS A 1 998 ? -58.642 60.616 75.476 1.00 51.88 998 LYS A CA 1
ATOM 8001 C C . LYS A 1 998 ? -59.845 61.435 75.934 1.00 51.88 998 LYS A C 1
ATOM 8003 O O . LYS A 1 998 ? -59.660 62.664 76.040 1.00 51.88 998 LYS A O 1
#

Secondary structure (DSSP, 8-state):
---SS-SS-SS--------------------EEEEEE-TTHHHHHHHHHHTS-S--S-EEEEEE---TT----HHHHHHHH-SSEEEEPPTTEEP-TTEEEEPPTTEEEEEETTEEEEEE---BTTB--HHHHHHHHHHHHHGGGEEEEE-S-SSSTTHHHHHHHHHTT-EEEEE-GGG-SS-HHHHHHHHHS--SEEE-TTTHHHHHHHHHHTS--S---S---HHHHHHHHHHHHHHHHHHS---TTB-HHHHHHHHHHHHHHTT---HHHHHHHHHH-HHHHHHHHHHHS-----TTSSHHHHHHIIIIIHHHHHTTSPTT-EEEEEEES-TTSHHHHHHHHHHHHHHHH-TT--S-EEEEEEEES-HHHHHHHHHTEE-GGGGGTS-HHHHHHHEEEETTEEEE-HHHHTTEEEEE--TTTSPP--SEEEEEE-SSGGGB-HHHHHHHHHHHHHHEEEEEEEEE-TT----S--TTEEEEETTTTEEEE-SS--------------------------------SHHHHHHHHHHHSPPPEEEE-TT-BEEEEES-GGGTB-PPSSS---BHHHHBPTTHHHHHHHHHHHHTT-SS-EEEEEEEEEESEEEEEEEEEEE---SGGGTT-EEEEEEEE-----------------SSSHHHHHHHHHHHHHHHHHHHHHHHHHHHHHHHHHHHHHHHHHHHHHHHHHHHHHHHHHHHHHHHHHHHHHHHHHHHHHHHHHHHHHHHHHHHHT--EEEEE-SS-BEEEE-GGGGGTB---GGGTTSBGGGS-B-BS-TTHHHHHHHHHHH---EEEEEEBTTS-EEEEEEEEEE-TTS-EEEEEEEEEE-HHHHHHHHHHHHHHHHHHHHHHHHHHHHHHT-SSEEEEEETTT-BEEEE-HHHHHHHT--HHHHTTSBTTSSGGGTT-THHHHHHHHHHHSSEEEEEEEEEE-TTS-EEEEEEEEEEEEETTEEEEEEEEEE-HHHHHHHHHHHH--

Sequence (998 aa):
MKATKKKVEELSVIKTSENLMPDSTENNDFPVVAIGSSAGGLETLELFFKNMPEDNGMAFVNVQHLDPNHVGMMPELLQRMTTMAVFQATDAIKVRPNCVYVIPPNKSMSILNNTLYLFATIETHGIRLPIDIFFRSMANDRQEKSIGIILSGMGSDGSLGVKAIKEKNGFVLVQEPSTAKFDGMPRSAIDAIIPDVIAPVEELPARLIELLQFMPKHKIDLEIDSKNKSNLDKIIILLREQTGHDFSMYKKSTLFRRIERRKGIHKIDKIQNYVRFMQENPKETEILFKELLIGVTNFFRDPEVWKKLGQQILPEMLEKLPNGYTLRAWVTGCSTGEEAYTLAIVFKEALAKNNNYRNLSLQIFATDLDIEAIEKARKGVFPPNIVADVSPERLSQFFNGDSEGYRVNAVIREMVVFAPQNVIKDPPFTKLDILTCRNMLIYMEPELQKKLMALFNYSLKPGGIMILGSAETLGSDNEGFEVLDNKLKIFKRSLIPQESRLLDFPSSFSITNKTKPEMKQPQKVVENIQTLADQILLQQFTPASVLVNEKGDIIYITGRTGKYLEPVAGKANWNIYAMLREGLRIVFPAAFQKALKTYDAVKLQNVKVENGKVCFVNITIQRLEKPETIKDMILIVFNDVAEIVESKVTNLKTNKESYNVQQKELELELNQCYEDLQTVREEMQTSQEELKSTNEELQSTNEELQSTNEELTTSKEEMQSLNEELQTVNSELQNKVADFSRANNDMKNLLNSTEIATLFLDKELNIRRFTDPIAEIFKVRASDIGRPFTDLVSDLKYPEIGTNAKLVIKNLTSIETETETNDGRWFSIKIMPYRTIDDHIDGLVLTFTNITKAKKLEIELKEANVSLQLNRETHYRHLFESAKDGILMLDAETGKITDVNPFLIDLLGYSKEEFLEKAIWEIGFLKDIVANKEKFLELQKKRIIHYDNLPLESLKGKKIYVEFISNKYTVADHKVIQCFIRDITEKKLAEEILLKNK

Mean predicted aligned error: 22.59 Å

InterPro domains:
  IPR000014 PAS domain [PF13426] (885-986)
  IPR000014 PAS domain [PS50112] (872-918)
  IPR000014 PAS domain [SM00091] (532-597)
  IPR000014 PAS domain [SM00091] (745-810)
  IPR000014 PAS domain [SM00091] (874-941)
  IPR000014 PAS domain [TIGR00229] (872-992)
  IPR000014 PAS domain [cd00130] (883-984)
  IPR000673 Signal transduction response regulator, chemotaxis, protein-glutamate methylesterase [PF01339] (33-208)
  IPR000673 Signal transduction response regulator, chemotaxis, protein-glutamate methylesterase [PS50122] (22-215)
  IPR000700 PAS-associated, C-terminal [PS50113] (813-863)
  IPR000780 MCP methyltransferase, CheR-type [PR00996] (251-264)
  IPR000780 MCP methyltransferase, CheR-type [PR00996] (288-300)
  IPR000780 MCP methyltransferase, CheR-type [PR00996] (328-348)
  IPR000780 MCP methyltransferase, CheR-type [PR00996] (366-382)
  IPR000780 MCP methyltransferase, CheR-type [PR00996] (432-446)
  IPR000780 MCP methyltransferase, CheR-type [PR00996] (451-474)
  IPR000780 MCP methyltransferase, CheR-type [PS50123] (229-494)
  IPR000780 MCP methyltransferase, CheR-type [SM00138] (229-492)
  IPR022641 Chemotaxis receptor methyltransferase CheR, N-terminal [PF03705] (232-282)
  IPR022642 MCP methyltransferase, CheR-type, SAM-binding domain, C-terminal [PF01739] (296-486)

Solvent-accessible surface area (backbone atoms only — not comparable to full-atom values): 56016 Å² total; per-residue (Å²): 131,88,88,91,84,86,91,79,89,85,84,88,85,79,86,82,80,83,78,80,75,82,93,64,88,78,77,86,84,60,42,40,37,37,38,30,32,33,52,62,22,63,68,50,50,48,46,27,41,62,54,44,71,57,90,68,60,33,24,38,37,42,33,61,78,55,56,79,87,55,86,76,56,58,43,68,56,49,45,74,46,32,90,36,53,52,37,66,55,52,69,72,36,73,69,51,60,37,27,37,32,31,66,52,64,61,48,26,50,38,42,51,90,62,23,34,40,64,41,73,61,67,59,47,89,82,46,77,44,54,30,24,50,25,34,44,28,32,13,72,60,46,25,56,38,16,30,39,34,35,37,23,5,69,55,52,66,29,24,67,6,48,34,38,15,52,70,38,56,12,51,35,38,31,34,28,46,94,73,32,87,27,32,43,21,23,48,38,37,55,76,59,38,89,62,78,40,73,39,51,52,68,49,46,41,55,54,50,54,54,45,58,72,49,50,77,73,93,71,82,73,84,77,69,49,72,68,57,47,57,41,50,55,49,47,39,48,53,39,26,73,77,69,73,49,79,54,85,55,35,34,62,71,60,54,48,56,52,51,49,48,56,25,33,76,71,70,44,93,46,66,66,58,47,49,50,50,35,73,77,34,62,65,52,44,56,52,50,51,53,69,71,53,77,63,71,79,51,46,51,70,65,55,68,46,56,48,50,39,33,74,48,52,48,52,64,52,58,76,75,53,65,75,60,40,70,45,32,33,39,30,45,60,27,32,55,28,36,56,52,52,38,53,46,50,40,51,51,56,35,53,73,71,46,97,76,70,47,68,64,45,60,42,32,43,30,25,18,78,53,59,68,30,41,53,46,25,72,69,34,62,44,58,66,69,50,51,78,55,45,56,72,68,53,43,72,73,46,33,46,82,55,100,77,19,36,33,57,31,65,88,53,51,77,30,51,49,74,47,76,46,52,84,91,68,47,90,77,75,60,73,18,46,33,36,36,47,46,78,56,63,76,53,40,30,69,72,50,48,52,53,47,54,53,51,52,53,68,18,36,33,70,67,14,38,38,36,38,22,80,91,50,79,84,71,92,83,50,86,61,52,44,81,79,32,85,80,57,27,31,32,27,31,35,81,71,85,69,82,77,73,83,70,88,67,85,63,94,75,83,76,79,89,82,82,86,86,91,86,90,85,90,89,88,88,87,88,82,69,72,71,62,55,62,57,54,54,61,74,74,74,54,68,25,31,38,35,20,44,90,87,32,40,59,76,45,79,42,67,78,48,71,86,54,36,48,85,62,92,70,81,88,65,66,29,52,81,67,18,41,34,58,60,43,64,75,60,48,58,64,50,49,62,47,22,77,75,36,67,60,69,40,72,49,70,71,43,54,35,67,67,100,48,84,39,24,32,35,38,40,34,27,30,32,79,69,60,80,93,53,40,69,24,34,41,37,40,56,46,84,53,89,95,93,93,94,98,96,97,95,98,96,97,94,95,94,92,92,61,97,44,48,70,61,43,48,54,44,49,49,50,46,51,49,51,48,52,47,47,54,48,50,52,50,47,52,49,50,52,49,53,47,50,53,49,54,48,48,49,52,50,49,52,50,51,47,53,52,50,52,52,51,50,52,54,48,51,53,54,49,53,55,47,53,51,48,52,51,53,50,52,52,50,50,50,53,51,51,52,51,52,46,56,53,48,51,52,50,49,54,48,45,73,65,67,49,16,29,42,32,27,36,84,88,40,23,28,73,52,70,28,75,61,30,49,82,47,33,73,69,56,90,84,47,54,74,34,52,60,82,81,52,65,57,48,59,79,56,89,57,54,70,59,52,50,54,48,21,68,74,67,63,52,68,50,76,50,78,48,44,32,82,85,73,46,31,31,41,38,38,40,37,60,31,63,48,96,84,70,44,77,60,20,33,37,38,41,43,45,82,39,43,67,57,56,49,52,56,50,52,53,51,54,49,52,54,51,53,52,53,52,51,55,54,51,51,49,53,57,53,56,68,36,92,42,19,42,39,33,26,40,57,87,78,41,24,26,74,46,72,24,58,46,39,30,67,72,34,64,49,57,72,80,74,47,45,74,38,38,65,63,74,42,76,58,45,45,93,42,78,61,55,62,57,50,48,58,44,42,69,74,36,58,63,49,76,40,86,72,43,78,34,44,25,78,82,73,47,78,43,34,24,31,40,38,35,41,50,51,73,56,95,88,44,51,37,30,42,35,42,40,32,84,38,43,70,61,50,52,50,50,54,50,58,63,72,75,108

Radius of gyration: 51.84 Å; Cα contacts (8 Å, |Δi|>4): 1512; chains: 1; bounding box: 164×119×162 Å

Foldseek 3Di:
DDDDDPDPPDDDDDDDDPPPDDPDPAPLQAFEEEEEEEVVVLVLLLLQQLLADQQQRYEYEYDYPDDQPDPDCPQVSVVVSHPQAGEAADAFAATGPSHYYYDDHQWAWEDASRTIHTDGQDQLPNDGQRQLRHLLRQCVHNQQSYEYEYAAYDFARNLLSLLSNVVSNHAYEYEAQVQHPHNHNRVNNVVSDPHLYYYHSNCVNVLVSLLVVLPPPPDPPPPCPPVNVVLLVLLQVLLCVLQVDGCPFWDVVLLVSLLSSLCSSVVNPDSNVVSVVCVVPVVSSVVSVVSLLSLRDAACVVVVLLVCCLVPVLLVVQVPDDAQEEAEEEAESCFLNRVVLNVLLSNVSSVVPDPPRRNYHYAYEYEYQDPVSLVNNLQQFDAAVSSVVAPPVCQVPAWDADPGHTHGDPSSSVNYDYDYDDLQADDDAAAHQEYEDEPPCVRGHVVSLQVSLLVVLRRYDQFGKYFYYQPDDNPDPNPQWDPPDNRRRMITGHPDDDDSPPDPRVDPPPDDDDDDDDDDDDDDDDDDDPVVVVVVCQQPPDFWKFKAALQQATPDTGYDCVQAFDADPDPGGRGPLRGGAPLCNPVPVVQSVVQLVDQDKRKDWQRWGDDVHTWGKIKIKGADCDDPVRHRIIMMGIDTDDDDDDDDDDYDDDDDDDDVCVVVVVVVVVVVVVVVVVVVVVVVVVVVVVVVVVVVVVVVVVVVVVVVVVVVVVVVVVVVVVVVVVVVVVVVVVVVVVVVVVVVVVVLVVQQVVVKWKFWAFLVQQTQDTHPNVCVFWVDDPVSHRPHSLVTDGQWPCNCPVVVQNVCSVVQDKDWDWTAGPVRWIWIKIKGFDADPVRDGGGIMIIIHTCRVVVVCVVVVVVVVVVVVVVVVVVVVCCQQPDQWKKWKAQLPQQFTCFTYVNVCVVQVHDRVLRGRDHPCVRDFNVPDPCVVVVSVVCSVDQKDWDQWDWTAHPVRDTFTWIKIKGWDADPNGIMIMITIHTCRVVVVVVVVVVVVD

Nearest PDB structures (foldseek):
  3sft-assembly1_A  TM=8.741E-01  e=4.996E-16  Thermotoga maritima
  1chd-assembly1_A  TM=8.897E-01  e=2.367E-15  Salmonella enterica subsp. enterica serovar Typhimurium str. LT2
  6ymz-assembly3_C  TM=9.145E-01  e=3.145E-13  Pectobacterium atrosepticum SCRI1043
  6ymz-assembly1_A  TM=8.929E-01  e=3.324E-13  Pectobacterium atrosepticum SCRI1043
  6ymz-assembly4_D  TM=8.728E-01  e=3.514E-13  Pectobacterium atrosepticum SCRI1043

pLDDT: mean 78.35, std 15.84, range [25.38, 98.06]